Protein AF-A0A1A9VLK6-F1 (afdb_monomer)

Mean predicted aligned error: 10.89 Å

Foldseek 3Di:
DAKFKFKQAEQAKMKIWIADQQQDTLDIFIWGHQACLPPHLVVNLVRVQVRLQVRCVSSVHDSQAAHAFYFYAHAPQADWDPPDPPPDDDDDDPDPVVVVCCPSVVSVCVNVVCNCVVPVRHHPYYHYHHNQQLLQLLQDPQWAKEWEAALFIWIKGQHPNGIDIAFPQDQLQGRQLHLLNLLLLLLLLVQCVVLQQPPSRPDDNPPVVVLVCVLVVHDDLVVVLCVCPVDNDSVSRSCVLVVLLVVVVVPDVSSLVSLLRSLLLSLLRVQLCVVVYDVVCCPVLEGEYEYHYDSCVSCVSNVNSSVNNVVSHDRQGKYFYKYFPDRSSSSSSVVRCVVVPRPHDDDNPRGIDRPDMDDDDDDDDDDDDDDDDDDDDDDDDDDDDDDDDDDDDDDDDDDDDDDDDPKAKFKFKAFEQAKIKIWIAIQQLDTQFIDIFGGQQCVVVNLVVSLVRVLVRLQVRCVSNVHDLQAAHAEYFYAHAPPQDPVSQVVNVVCNCVVPVRHHPYYDHHHNQQLLQLLQDVAWFKEWEAALFTWIKTAGNVRDIRIRDPSDSSNGRQLHLLNLLSVLLNQLSCCVSSSDNRPADNVVSVVLVCVLLVHDDSSSCSCCNRVVPDSVSSSVSLVVLLVVVVVPGPSSLVSLLRSLLVSLLSVQSCQVVYDCPPVDVPAGEYEYHYDSCVSVVSNVNSSLNNVVNHLDDTKYFYKYFPDDSSSSSRSVRCVVVPHDHDDDSVVGIDGQWIQDNVVRDIDGD

Secondary structure (DSSP, 8-state):
--EEEEEEE-SSEEEEEEEETTS-EEEEEEEE---HHHH-HHHHHHHHHHHHHHHHHHTT--TTPPBSEEEEEETT-------S--SS------SSSHHHHTTHHHHHHHHHHHHHHH-TTSBS-EEEE-HHHHHHHHH-SS-EEEEEESSSEEEEEEETTEEEEEE-S-TTT--TTSHHHHHHHHHHHHHHHHHT-TT--SS--TTHHHHHHHHHT-SSHHHHHHHHHHS--HHHHTTHHHHHHHHHHTT-HHHHHHHHHHHHHHHHHHHHHGGG--GGGGTTSEEEEEEESGGGGGHHHHHHHHHHHHTTS---SEEEEEEESS-THHHHHHHHHHHTT-------TTSEEEEEEE------------------------------------------PPP-PPPP-EEEEEE-SSEEEEEEE-TTS-EEEEEEEE---HHHH-HHHHHHHHHHHHHHHHHHTT--TTS-EEEEEEEETT--SHHHHHHHHHHHHHH-TTSEEEEEEE-HHHHHHHHH-SS-EEEEEESSSEEEEEE-TTS-EEEEE--HHHH--TTSHHHHHHHHHHHHHHHHHTSS--SS--HHHHHHHHHHHT-SSGGGGHHHHHTS--HHHHHTHHHHHHHHHHTT-HHHHHHHHHHHHHHHHHHHHHGGG---TT--SSPEEEEEESGGGGGHHHHHHHHHHHHTTS---S-EEEEEESS-THHHHHHHHHHHTT------GGGGEEEEEEEETTTTEEE--

Sequence (749 aa):
MKYFGGIEGGETNSTCIICNEIGECLVTTEGLGTNQWLIGMTVVVTRIAELVQQSKESANIPEDEILEALGLSLSGFRQVMLIGIMENIKIDMYMCVLHIFAFKKYKREELEDHLRSSHPNLSKNYVITEDTAGSVCTASQNGGMVLTSDINSNARLINPDGSTQTCGWGIFIGDEGSAVHIARRAIKIIFDEMDGFRGTCPDSIEGIWDLIKEYFKIKTREELMVRFYQNFDKSVIAPLCTKLAEAAAKGNRLAQYLFREAGENLGTMAAALVPKIQPDMLKSNTLNIVCVGSVWSNLPLLKEGFRQGLQKATISFAINFLRLSKSSAFGACYLAADAIKFDLPRNYSDNYDIWYQYQSKCACNVYTKQQQEQQQNHKRNLKYNHCFVLARCSTDTETKVSLKRKMPFFAGIEGGASHSTCIICDETGDCISILEGLGTNHWQIGMDLTVARLAEMVERAKELADISEDTPLDVLGLSLSGLGQKDKQQELENLLRSSFPTLAKSYVCSEDTIGSIYTASPNGGMVLISGTGSNAHLINPDGSSYNCGGWGHFIGDEGSAFHIAVRAIKIVFDDMDGLRKAPYPIDDVWNLIKAYFKIKNRGDMLPHLYKKFDKPFFARLCVKLAHVADEGDCLAKYLFDEAGENLGRMAAALIPKVQTDELKSDPFKIVCVGSVWLSMTLLVAGFLKGLQRANITFDINLVQLKKSSAFGACYHAVDAVGLHLPRNYPDNFDVLVQYSYKSKCLCNQ

Structure (mmCIF, N/CA/C/O backbone):
data_AF-A0A1A9VLK6-F1
#
_entry.id   AF-A0A1A9VLK6-F1
#
loop_
_atom_site.group_PDB
_atom_site.id
_atom_site.type_symbol
_atom_site.label_atom_id
_atom_site.label_alt_id
_atom_site.label_comp_id
_atom_site.label_asym_id
_atom_site.label_entity_id
_atom_site.label_seq_id
_atom_site.pdbx_PDB_ins_code
_atom_site.Cartn_x
_atom_site.Cartn_y
_atom_site.Cartn_z
_atom_site.occupancy
_atom_site.B_iso_or_equiv
_atom_site.auth_seq_id
_atom_site.auth_comp_id
_atom_site.auth_asym_id
_atom_site.auth_atom_id
_atom_site.pdbx_PDB_model_num
ATOM 1 N N . MET A 1 1 ? 28.192 19.420 -42.142 1.00 83.06 1 MET A N 1
ATOM 2 C CA . MET A 1 1 ? 28.135 18.270 -41.221 1.00 83.06 1 MET A CA 1
ATOM 3 C C . MET A 1 1 ? 26.707 18.139 -40.755 1.00 83.06 1 MET A C 1
ATOM 5 O O . MET A 1 1 ? 26.116 19.162 -40.438 1.00 83.06 1 MET A O 1
ATOM 9 N N . LYS A 1 2 ? 26.142 16.932 -40.735 1.00 94.81 2 LYS A N 1
ATOM 10 C CA . LYS A 1 2 ? 24.868 16.698 -40.043 1.00 94.81 2 LYS A CA 1
ATOM 11 C C . LYS A 1 2 ? 25.111 16.451 -38.556 1.00 94.81 2 LYS A C 1
ATOM 13 O O . LYS A 1 2 ? 26.114 15.833 -38.195 1.00 94.81 2 LYS A O 1
ATOM 18 N N . TYR A 1 3 ? 24.174 16.899 -37.725 1.00 97.25 3 TYR A N 1
ATOM 19 C CA . TYR A 1 3 ? 24.213 16.731 -36.274 1.00 97.25 3 TYR A CA 1
ATOM 20 C C . TYR A 1 3 ? 22.982 15.973 -35.784 1.00 97.25 3 TYR A C 1
ATOM 22 O O . TYR A 1 3 ? 21.864 16.238 -36.227 1.00 97.25 3 TYR A O 1
ATOM 30 N N . PHE A 1 4 ? 23.192 15.050 -34.854 1.00 97.62 4 PHE A N 1
ATOM 31 C CA . PHE A 1 4 ? 22.162 14.202 -34.265 1.00 97.62 4 PHE A CA 1
ATOM 32 C C . PHE A 1 4 ? 22.178 14.381 -32.755 1.00 97.62 4 PHE A C 1
ATOM 34 O O . PHE A 1 4 ? 23.239 14.304 -32.139 1.00 97.62 4 PHE A O 1
ATOM 41 N N . GLY A 1 5 ? 21.017 14.636 -32.163 1.00 96.88 5 GLY A N 1
ATOM 42 C CA . GLY A 1 5 ? 20.883 14.814 -30.723 1.00 96.88 5 GLY A CA 1
ATOM 43 C C . GLY A 1 5 ? 20.247 13.605 -30.053 1.00 96.88 5 GLY A C 1
ATOM 44 O O . GLY A 1 5 ? 19.380 12.941 -30.624 1.00 96.88 5 GLY A O 1
ATOM 45 N N . GLY A 1 6 ? 20.617 13.369 -28.801 1.00 96.56 6 GLY A N 1
ATOM 46 C CA . GLY A 1 6 ? 19.931 12.428 -27.927 1.00 96.56 6 GLY A CA 1
ATOM 47 C C . GLY A 1 6 ? 19.774 13.006 -26.531 1.00 96.56 6 GLY A C 1
ATOM 48 O O . GLY A 1 6 ? 20.707 13.616 -26.023 1.00 96.56 6 GLY A O 1
ATOM 49 N N . ILE A 1 7 ? 18.615 12.803 -25.910 1.00 96.00 7 ILE A N 1
ATOM 50 C CA . ILE A 1 7 ? 18.343 13.193 -24.526 1.00 96.00 7 ILE A CA 1
ATOM 51 C C . ILE A 1 7 ? 17.901 11.973 -23.732 1.00 96.00 7 ILE A C 1
ATOM 53 O O . ILE A 1 7 ? 17.015 11.236 -24.154 1.00 96.00 7 ILE A O 1
ATOM 57 N N . GLU A 1 8 ? 18.495 11.797 -22.563 1.00 91.81 8 GLU A N 1
ATOM 58 C CA . GLU A 1 8 ? 18.007 10.969 -21.466 1.00 91.81 8 GLU A CA 1
ATOM 59 C C . GLU A 1 8 ? 17.349 11.885 -20.435 1.00 91.81 8 GLU A C 1
ATOM 61 O O . GLU A 1 8 ? 17.942 12.889 -20.053 1.00 91.81 8 GLU A O 1
ATOM 66 N N . GLY A 1 9 ? 16.139 11.573 -19.972 1.00 85.62 9 GLY A N 1
ATOM 67 C CA . GLY A 1 9 ? 15.436 12.455 -19.040 1.00 85.62 9 GLY A CA 1
ATOM 68 C C . GLY A 1 9 ? 14.546 11.730 -18.039 1.00 85.62 9 GLY A C 1
ATOM 69 O O . GLY A 1 9 ? 13.668 10.959 -18.426 1.00 85.62 9 GLY A O 1
ATOM 70 N N . GLY A 1 10 ? 14.753 12.008 -16.748 1.00 76.31 10 GLY A N 1
ATOM 71 C CA . GLY A 1 10 ? 14.057 11.355 -15.636 1.00 76.31 10 GLY A CA 1
ATOM 72 C C . GLY A 1 10 ? 13.411 12.327 -14.646 1.00 76.31 10 GLY A C 1
ATOM 73 O O . GLY A 1 10 ? 13.050 13.454 -14.987 1.00 76.31 10 GLY A O 1
ATOM 74 N N . GLU A 1 11 ? 13.226 11.877 -13.402 1.00 73.75 11 GLU A N 1
ATOM 75 C CA . GLU A 1 11 ? 12.622 12.687 -12.329 1.00 73.75 11 GLU A CA 1
ATOM 76 C C . GLU A 1 11 ? 13.511 13.854 -11.893 1.00 73.75 11 GLU A C 1
ATOM 78 O O . GLU A 1 11 ? 13.018 14.970 -11.745 1.00 73.75 11 GLU A O 1
ATOM 83 N N . THR A 1 12 ? 14.809 13.606 -11.724 1.00 70.31 12 THR A N 1
ATOM 84 C CA . THR A 1 12 ? 15.742 14.553 -11.098 1.00 70.31 12 THR A CA 1
ATOM 85 C C . THR A 1 12 ? 16.608 15.292 -12.112 1.00 70.31 12 THR A C 1
ATOM 87 O O . THR A 1 12 ? 16.644 16.521 -12.088 1.00 70.31 12 THR A O 1
ATOM 90 N N . ASN A 1 13 ? 17.244 14.559 -13.030 1.00 84.06 13 ASN A N 1
ATOM 91 C CA . ASN A 1 13 ? 18.216 15.088 -13.992 1.00 84.06 13 ASN A CA 1
ATOM 92 C C . ASN A 1 13 ? 17.890 14.632 -15.422 1.00 84.06 13 ASN A C 1
ATOM 94 O O . ASN A 1 13 ? 17.087 13.713 -15.636 1.00 84.06 13 ASN A O 1
ATOM 98 N N . SER A 1 14 ? 18.539 15.272 -16.387 1.00 91.75 14 SER A N 1
ATOM 99 C CA . SER A 1 14 ? 18.541 14.886 -17.796 1.00 91.75 14 SER A CA 1
ATOM 100 C C . SER A 1 14 ? 19.928 15.075 -18.402 1.00 91.75 14 SER A C 1
ATOM 102 O O . SER A 1 14 ? 20.606 16.035 -18.055 1.00 91.75 14 SER A O 1
ATOM 104 N N . THR A 1 15 ? 20.300 14.248 -19.368 1.00 95.12 15 THR A N 1
ATOM 105 C CA . THR A 1 15 ? 21.567 14.350 -20.100 1.00 95.12 15 THR A CA 1
ATOM 106 C C . THR A 1 15 ? 21.273 14.528 -21.582 1.00 95.12 15 THR A C 1
ATOM 108 O O . THR A 1 15 ? 20.445 13.805 -22.131 1.00 95.12 15 THR A O 1
ATOM 111 N N . CYS A 1 16 ? 21.954 15.456 -22.246 1.00 97.12 16 CYS A N 1
ATOM 112 C CA . CYS A 1 16 ? 21.905 15.644 -23.693 1.00 97.12 16 CYS A CA 1
ATOM 113 C C . CYS A 1 16 ? 23.270 15.353 -24.309 1.00 97.12 16 CYS A C 1
ATOM 115 O O . CYS A 1 16 ? 24.304 15.742 -23.766 1.00 97.12 16 CYS A O 1
ATOM 117 N N . ILE A 1 17 ? 23.269 14.685 -25.458 1.00 97.00 17 ILE A N 1
ATOM 118 C CA . ILE A 1 17 ? 24.450 14.497 -26.294 1.00 97.00 17 ILE A CA 1
ATOM 119 C C . ILE A 1 17 ? 24.188 15.027 -27.698 1.00 97.00 17 ILE A C 1
ATOM 121 O O . ILE A 1 17 ? 23.053 14.985 -28.182 1.00 97.00 17 ILE A O 1
ATOM 125 N N . ILE A 1 18 ? 25.253 15.450 -28.380 1.00 97.56 18 ILE A N 1
ATOM 126 C CA . ILE A 1 18 ? 25.216 15.736 -29.818 1.00 97.56 18 ILE A CA 1
ATOM 127 C C . ILE A 1 18 ? 26.340 14.970 -30.510 1.00 97.56 18 ILE A C 1
ATOM 129 O O . ILE A 1 18 ? 27.505 15.069 -30.122 1.00 97.56 18 ILE A O 1
ATOM 133 N N . CYS A 1 19 ? 25.982 14.221 -31.550 1.00 96.00 19 CYS A N 1
ATOM 134 C CA . CYS A 1 19 ? 26.898 13.485 -32.411 1.00 96.00 19 CYS A CA 1
ATOM 135 C C . CYS A 1 19 ? 26.954 14.101 -33.813 1.00 96.00 19 CYS A C 1
ATOM 137 O O . CYS A 1 19 ? 25.961 14.648 -34.295 1.00 96.00 19 CYS A O 1
ATOM 139 N N . ASN A 1 20 ? 28.095 13.979 -34.492 1.00 95.56 20 ASN A N 1
ATOM 140 C CA . ASN A 1 20 ? 28.207 14.295 -35.919 1.00 95.56 20 ASN A CA 1
ATOM 141 C C . ASN A 1 20 ? 27.837 13.084 -36.803 1.00 95.56 20 ASN A C 1
ATOM 143 O O . ASN A 1 20 ? 27.578 11.985 -36.319 1.00 95.56 20 ASN A O 1
ATOM 147 N N . GLU A 1 21 ? 27.836 13.278 -38.121 1.00 94.12 21 GLU A N 1
ATOM 148 C CA . GLU A 1 21 ? 27.453 12.266 -39.117 1.00 94.12 21 GLU A CA 1
ATOM 149 C C . GLU A 1 21 ? 28.353 11.020 -39.191 1.00 94.12 21 GLU A C 1
ATOM 151 O O . GLU A 1 21 ? 27.950 10.026 -39.790 1.00 94.12 21 GLU A O 1
ATOM 156 N N . ILE A 1 22 ? 29.533 11.047 -38.559 1.00 93.50 22 ILE A N 1
ATOM 157 C CA . ILE A 1 22 ? 30.431 9.887 -38.432 1.00 93.50 22 ILE A CA 1
ATOM 158 C C . ILE A 1 22 ? 30.310 9.182 -37.070 1.00 93.50 22 ILE A C 1
ATOM 160 O O . ILE A 1 22 ? 31.065 8.253 -36.794 1.00 93.50 22 ILE A O 1
ATOM 164 N N . GLY A 1 23 ? 29.356 9.592 -36.225 1.00 88.81 23 GLY A N 1
ATOM 165 C CA . GLY A 1 23 ? 29.075 8.964 -34.929 1.00 88.81 23 GLY A CA 1
ATOM 166 C C . GLY A 1 23 ? 29.965 9.436 -33.773 1.00 88.81 23 GLY A C 1
ATOM 167 O O . GLY A 1 23 ? 29.902 8.868 -32.682 1.00 88.81 23 GLY A O 1
ATOM 168 N N . GLU A 1 24 ? 30.783 10.471 -33.972 1.00 93.06 24 GLU A N 1
ATOM 169 C CA . GLU A 1 24 ? 31.600 11.067 -32.913 1.00 93.06 24 GLU A CA 1
ATOM 170 C C . GLU A 1 24 ? 30.729 11.945 -32.006 1.00 93.06 24 GLU A C 1
ATOM 172 O O . GLU A 1 24 ? 29.992 12.810 -32.482 1.00 93.06 24 GLU A O 1
ATOM 177 N N . CYS A 1 25 ? 30.812 11.726 -30.691 1.00 94.44 25 CYS A N 1
ATOM 178 C CA . CYS A 1 25 ? 30.130 12.546 -29.694 1.00 94.44 25 CYS A CA 1
ATOM 179 C C . CYS A 1 25 ? 30.905 13.845 -29.459 1.00 94.44 25 CYS A C 1
ATOM 181 O O . CYS A 1 25 ? 32.005 13.816 -28.915 1.00 94.44 25 CYS A O 1
ATOM 183 N N . LEU A 1 26 ? 30.308 14.974 -29.829 1.00 96.38 26 LEU A N 1
ATOM 184 C CA . LEU A 1 26 ? 30.917 16.300 -29.717 1.00 96.38 26 LEU A CA 1
ATOM 185 C C . LEU A 1 26 ? 30.772 16.890 -28.313 1.00 96.38 26 LEU A C 1
ATOM 187 O O . LEU A 1 26 ? 31.620 17.658 -27.871 1.00 96.38 26 LEU A O 1
ATOM 191 N N . VAL A 1 27 ? 29.686 16.548 -27.612 1.00 96.94 27 VAL A N 1
ATOM 192 C CA . VAL A 1 27 ? 29.374 17.091 -26.286 1.00 96.94 27 VAL A CA 1
ATOM 193 C C . VAL A 1 27 ? 28.467 16.156 -25.495 1.00 96.94 27 VAL A C 1
ATOM 195 O O . VAL A 1 27 ? 27.660 15.417 -26.060 1.00 96.94 27 VAL A O 1
ATOM 198 N N . THR A 1 28 ? 28.580 16.223 -24.172 1.00 96.25 28 THR A N 1
ATOM 199 C CA . THR A 1 28 ? 27.593 15.709 -23.220 1.00 96.25 28 THR A CA 1
ATOM 200 C C . THR A 1 28 ? 27.299 16.811 -22.206 1.00 96.25 28 THR A C 1
ATOM 202 O O . THR A 1 28 ? 28.226 17.357 -21.610 1.00 96.25 28 THR A O 1
ATOM 205 N N . THR A 1 29 ? 26.028 17.162 -22.032 1.00 96.56 29 THR A N 1
ATOM 206 C CA . THR A 1 29 ? 25.577 18.256 -21.160 1.00 96.56 29 THR A CA 1
ATOM 207 C C . THR A 1 29 ? 24.517 17.742 -20.198 1.00 96.56 29 THR A C 1
ATOM 209 O O . THR A 1 29 ? 23.606 17.025 -20.603 1.00 96.56 29 THR A O 1
ATOM 212 N N . GLU A 1 30 ? 24.618 18.129 -18.931 1.00 95.69 30 GLU A N 1
ATOM 213 C CA . GLU A 1 30 ? 23.634 17.803 -17.896 1.00 95.69 30 GLU A CA 1
ATOM 214 C C . GLU A 1 30 ? 22.601 18.924 -17.746 1.00 95.69 30 GLU A C 1
ATOM 216 O O . GLU A 1 30 ? 22.907 20.102 -17.923 1.00 95.69 30 GLU A O 1
ATOM 221 N N . GLY A 1 31 ? 21.380 18.554 -17.374 1.00 92.62 31 GLY A N 1
ATOM 222 C CA . GLY A 1 31 ? 20.240 19.447 -17.219 1.00 92.62 31 GLY A CA 1
ATOM 223 C C . GLY A 1 31 ? 19.251 18.971 -16.156 1.00 92.62 31 GLY A C 1
ATOM 224 O O . GLY A 1 31 ? 19.433 17.945 -15.495 1.00 92.62 31 GLY A O 1
ATOM 225 N N . LEU A 1 32 ? 18.183 19.749 -15.981 1.00 89.88 32 LEU A N 1
ATOM 226 C CA . LEU A 1 32 ? 17.135 19.483 -14.996 1.00 89.88 32 LEU A CA 1
ATOM 227 C C . LEU A 1 32 ? 16.157 18.404 -15.479 1.00 89.88 32 LEU A C 1
ATOM 229 O O . LEU A 1 32 ? 15.792 18.372 -16.649 1.00 89.88 32 LEU A O 1
ATOM 233 N N . GLY A 1 33 ? 15.635 17.595 -14.553 1.00 84.94 33 GLY A N 1
ATOM 234 C CA . GLY A 1 33 ? 14.715 16.494 -14.853 1.00 84.94 33 GLY A CA 1
ATOM 235 C C . GLY A 1 33 ? 13.499 16.877 -15.705 1.00 84.94 33 GLY A C 1
ATOM 236 O O . GLY A 1 33 ? 12.951 17.975 -15.613 1.00 84.94 33 GLY A O 1
ATOM 237 N N . THR A 1 34 ? 13.036 15.944 -16.527 1.00 86.06 34 THR A N 1
ATOM 238 C CA . THR A 1 34 ? 12.007 16.166 -17.556 1.00 86.06 34 THR A CA 1
ATOM 239 C C . THR A 1 34 ? 10.790 15.253 -17.373 1.00 86.06 34 THR A C 1
ATOM 241 O O . THR A 1 34 ? 10.062 14.963 -18.326 1.00 86.06 34 THR A O 1
ATOM 244 N N . ASN A 1 35 ? 10.532 14.776 -16.150 1.00 78.31 35 ASN A N 1
ATOM 245 C CA . ASN A 1 35 ? 9.364 13.941 -15.878 1.00 78.31 35 ASN A CA 1
ATOM 246 C C . ASN A 1 35 ? 8.059 14.762 -15.924 1.00 78.31 35 ASN A C 1
ATOM 248 O O . ASN A 1 35 ? 7.676 15.452 -14.976 1.00 78.31 35 ASN A O 1
ATOM 252 N N . GLN A 1 36 ? 7.327 14.608 -17.027 1.00 78.69 36 GLN A N 1
ATOM 253 C CA . GLN A 1 36 ? 6.052 15.281 -17.297 1.00 78.69 36 GLN A CA 1
ATOM 254 C C . GLN A 1 36 ? 4.968 15.088 -16.223 1.00 78.69 36 GLN A C 1
ATOM 256 O O . GLN A 1 36 ? 4.035 15.890 -16.149 1.00 78.69 36 GLN A O 1
ATOM 261 N N . TRP A 1 37 ? 5.041 14.028 -15.412 1.00 72.00 37 TRP A N 1
ATOM 262 C CA . TRP A 1 37 ? 4.063 13.770 -14.355 1.00 72.00 37 TRP A CA 1
ATOM 263 C C . TRP A 1 37 ? 4.261 14.688 -13.146 1.00 72.00 37 TRP A C 1
ATOM 265 O O . TRP A 1 37 ? 3.292 14.927 -12.429 1.00 72.00 37 TRP A O 1
ATOM 275 N N . LEU A 1 38 ? 5.473 15.222 -12.958 1.00 71.69 38 LEU A N 1
ATOM 276 C CA . LEU A 1 38 ? 5.835 16.089 -11.833 1.00 71.69 38 LEU A CA 1
ATOM 277 C C . LEU A 1 38 ? 5.749 17.575 -12.196 1.00 71.69 38 LEU A C 1
ATOM 279 O O . LEU A 1 38 ? 5.213 18.364 -11.427 1.00 71.69 38 LEU A O 1
ATOM 283 N N . ILE A 1 39 ? 6.256 17.953 -13.373 1.00 79.88 39 ILE A N 1
ATOM 284 C CA . ILE A 1 39 ? 6.449 19.369 -13.746 1.00 79.88 39 ILE A CA 1
ATOM 285 C C . ILE A 1 39 ? 5.516 19.865 -14.861 1.00 79.88 39 ILE A C 1
ATOM 287 O O . ILE A 1 39 ? 5.467 21.060 -15.136 1.00 79.88 39 ILE A O 1
ATOM 291 N N . GLY A 1 40 ? 4.746 18.970 -15.490 1.00 80.44 40 GLY A N 1
ATOM 292 C CA . GLY A 1 40 ? 3.856 19.310 -16.605 1.00 80.44 40 GLY A CA 1
ATOM 293 C C . GLY A 1 40 ? 4.574 19.485 -17.950 1.00 80.44 40 GLY A C 1
ATOM 294 O O . GLY A 1 40 ? 5.788 19.655 -18.018 1.00 80.44 40 GLY A O 1
ATOM 295 N N . MET A 1 41 ? 3.809 19.420 -19.046 1.00 85.69 41 MET A N 1
ATOM 296 C CA . MET A 1 41 ? 4.360 19.339 -20.408 1.00 85.69 41 MET A CA 1
ATOM 297 C C . MET A 1 41 ? 5.105 20.609 -20.839 1.00 85.69 41 MET A C 1
ATOM 299 O O . MET A 1 41 ? 6.188 20.520 -21.404 1.00 85.69 41 MET A O 1
ATOM 303 N N . THR A 1 42 ? 4.570 21.792 -20.530 1.00 87.88 42 THR A N 1
ATOM 304 C CA . THR A 1 42 ? 5.188 23.073 -20.910 1.00 87.88 42 THR A CA 1
ATOM 305 C C . THR A 1 42 ? 6.595 23.222 -20.333 1.00 87.88 42 THR A C 1
ATOM 307 O O . THR A 1 42 ? 7.517 23.581 -21.055 1.00 87.88 42 THR A O 1
ATOM 310 N N . VAL A 1 43 ? 6.785 22.872 -19.056 1.00 90.06 43 VAL A N 1
ATOM 311 C CA . VAL A 1 43 ? 8.100 22.950 -18.401 1.00 90.06 43 VAL A CA 1
ATOM 312 C C . VAL A 1 43 ? 9.070 21.926 -18.997 1.00 90.06 43 VAL A C 1
ATOM 314 O O . VAL A 1 43 ? 10.249 22.229 -19.157 1.00 90.06 43 VAL A O 1
ATOM 317 N N . VAL A 1 44 ? 8.586 20.734 -19.369 1.00 90.50 44 VAL A N 1
ATOM 318 C CA . VAL A 1 44 ? 9.399 19.720 -20.066 1.00 90.50 44 VAL A CA 1
ATOM 319 C C . VAL A 1 44 ? 9.916 20.245 -21.405 1.00 90.50 44 VAL A C 1
ATOM 321 O O . VAL A 1 44 ? 11.103 20.103 -21.683 1.00 90.50 44 VAL A O 1
ATOM 324 N N . VAL A 1 45 ? 9.056 20.878 -22.209 1.00 93.25 45 VAL A N 1
ATOM 325 C CA . VAL A 1 45 ? 9.424 21.457 -23.515 1.00 93.25 45 VAL A CA 1
ATOM 326 C C . VAL A 1 45 ? 10.519 22.510 -23.354 1.00 93.25 45 VAL A C 1
ATOM 328 O O . VAL A 1 45 ? 11.533 22.436 -24.044 1.00 93.25 45 VAL A O 1
ATOM 331 N N . THR A 1 46 ? 10.348 23.442 -22.411 1.00 93.94 46 THR A N 1
ATOM 332 C CA . THR A 1 46 ? 11.344 24.482 -22.122 1.00 93.94 46 THR A CA 1
ATOM 333 C C . THR A 1 46 ? 12.682 23.877 -21.702 1.00 93.94 46 THR A C 1
ATOM 335 O O . THR A 1 46 ? 13.703 24.207 -22.295 1.00 93.94 46 THR A O 1
ATOM 338 N N . ARG A 1 47 ? 12.683 22.926 -20.755 1.00 95.50 47 ARG A N 1
ATOM 339 C CA . ARG A 1 47 ? 13.917 22.271 -20.283 1.00 95.50 47 ARG A CA 1
ATOM 340 C C . ARG A 1 47 ? 14.654 21.530 -21.397 1.00 95.50 47 ARG A C 1
ATOM 342 O O . ARG A 1 47 ? 15.876 21.592 -21.460 1.00 95.50 47 ARG A O 1
ATOM 349 N N . ILE A 1 48 ? 13.925 20.844 -22.280 1.00 95.88 48 ILE A N 1
ATOM 350 C CA . ILE A 1 48 ? 14.513 20.152 -23.437 1.00 95.88 48 ILE A CA 1
ATOM 351 C C . ILE A 1 48 ? 15.172 21.154 -24.387 1.00 95.88 48 ILE A C 1
ATOM 353 O O . ILE A 1 48 ? 16.306 20.936 -24.806 1.00 95.88 48 ILE A O 1
ATOM 357 N N . ALA A 1 49 ? 14.477 22.241 -24.725 1.00 95.56 49 ALA A N 1
ATOM 358 C CA . ALA A 1 49 ? 14.999 23.241 -25.647 1.00 95.56 49 ALA A CA 1
ATOM 359 C C . ALA A 1 49 ? 16.241 23.952 -25.090 1.00 95.56 49 ALA A C 1
ATOM 361 O O . ALA A 1 49 ? 17.251 24.041 -25.787 1.00 95.56 49 ALA A O 1
ATOM 362 N N . GLU A 1 50 ? 16.193 24.383 -23.826 1.00 95.62 50 GLU A N 1
ATOM 363 C CA . GLU A 1 50 ? 17.327 25.003 -23.130 1.00 95.62 50 GLU A CA 1
ATOM 364 C C . GLU A 1 50 ? 18.541 24.071 -23.095 1.00 95.62 50 GLU A C 1
ATOM 366 O O . GLU A 1 50 ? 19.652 24.495 -23.404 1.00 95.62 50 GLU A O 1
ATOM 371 N N . LEU A 1 51 ? 18.331 22.792 -22.774 1.00 97.00 51 LEU A N 1
ATOM 372 C CA . LEU A 1 51 ? 19.414 21.819 -22.689 1.00 97.00 51 LEU A CA 1
ATOM 373 C C . LEU A 1 51 ? 20.076 21.569 -24.051 1.00 97.00 51 LEU A C 1
ATOM 375 O O . LEU A 1 51 ? 21.300 21.542 -24.143 1.00 97.00 51 LEU A O 1
ATOM 379 N N . VAL A 1 52 ? 19.288 21.424 -25.120 1.00 97.12 52 VAL A N 1
ATOM 380 C CA . VAL A 1 52 ? 19.833 21.254 -26.479 1.00 97.12 52 VAL A CA 1
ATOM 381 C C . VAL A 1 52 ? 20.608 22.494 -26.913 1.00 97.12 52 VAL A C 1
ATOM 383 O O . VAL A 1 52 ? 21.683 22.363 -27.497 1.00 97.12 52 VAL A O 1
ATOM 386 N N . GLN A 1 53 ? 20.098 23.689 -26.610 1.00 95.94 53 GLN A N 1
ATOM 387 C CA . GLN A 1 53 ? 20.769 24.938 -26.954 1.00 95.94 53 GLN A CA 1
ATOM 388 C C . GLN A 1 53 ? 22.111 25.078 -26.215 1.00 95.94 53 GLN A C 1
ATOM 390 O O . GLN A 1 53 ? 23.139 25.320 -26.847 1.00 95.94 53 GLN A O 1
ATOM 395 N N . GLN A 1 54 ? 22.136 24.791 -24.911 1.00 96.69 54 GLN A N 1
ATOM 396 C CA . GLN A 1 54 ? 23.368 24.745 -24.115 1.00 96.69 54 GLN A CA 1
ATOM 397 C C . GLN A 1 54 ? 24.371 23.710 -24.650 1.00 96.69 54 GLN A C 1
ATOM 399 O O . GLN A 1 54 ? 25.581 23.961 -24.675 1.00 96.69 54 GLN A O 1
ATOM 404 N N . SER A 1 55 ? 23.891 22.548 -25.109 1.00 97.31 55 SER A N 1
ATOM 405 C CA . SER A 1 55 ? 24.739 21.541 -25.754 1.00 97.31 55 SER A CA 1
ATOM 406 C C . SER A 1 55 ? 25.330 22.038 -27.071 1.00 97.31 55 SER A C 1
ATOM 408 O O . SER A 1 55 ? 26.520 21.834 -27.307 1.00 97.31 55 SER A O 1
ATOM 410 N N . LYS A 1 56 ? 24.543 22.713 -27.919 1.00 96.56 56 LYS A N 1
ATOM 411 C CA . LYS A 1 56 ? 25.039 23.288 -29.179 1.00 96.56 56 LYS A CA 1
ATOM 412 C C . LYS A 1 56 ? 26.137 24.316 -28.929 1.00 96.56 56 LYS A C 1
ATOM 414 O O . LYS A 1 56 ? 27.202 24.212 -29.532 1.00 96.56 56 LYS A O 1
ATOM 419 N N . GLU A 1 57 ? 25.914 25.234 -27.991 1.00 96.00 57 GLU A N 1
ATOM 420 C CA . GLU A 1 57 ? 26.906 26.237 -27.583 1.00 96.00 57 GLU A CA 1
ATOM 421 C C . GLU A 1 57 ? 28.204 25.580 -27.101 1.00 96.00 57 GLU A C 1
ATOM 423 O O . GLU A 1 57 ? 29.289 25.909 -27.577 1.00 96.00 57 GLU A O 1
ATOM 428 N N . SER A 1 58 ? 28.090 24.578 -26.226 1.00 96.25 58 SER A N 1
ATOM 429 C CA . SER A 1 58 ? 29.237 23.832 -25.690 1.00 96.25 58 SER A CA 1
ATOM 430 C C . SER A 1 58 ? 30.010 23.052 -26.765 1.00 96.25 58 SER A C 1
ATOM 432 O O . SER A 1 58 ? 31.215 22.846 -26.634 1.00 96.25 58 SER A O 1
ATOM 434 N N . ALA A 1 59 ? 29.334 22.633 -27.839 1.00 95.56 59 ALA A N 1
ATOM 435 C CA . ALA A 1 59 ? 29.928 21.953 -28.990 1.00 95.56 59 ALA A CA 1
ATOM 436 C C . ALA A 1 59 ? 30.445 22.912 -30.084 1.00 95.56 59 ALA A C 1
ATOM 438 O O . ALA A 1 59 ? 30.928 22.442 -31.114 1.00 95.56 59 ALA A O 1
ATOM 439 N N . ASN A 1 60 ? 30.345 24.235 -29.893 1.00 95.56 60 ASN A N 1
ATOM 440 C CA . ASN A 1 60 ? 30.602 25.257 -30.920 1.00 95.56 60 ASN A CA 1
ATOM 441 C C . ASN A 1 60 ? 29.761 25.068 -32.200 1.00 95.56 60 ASN A C 1
ATOM 443 O O . ASN A 1 60 ? 30.219 25.349 -33.309 1.00 95.56 60 ASN A O 1
ATOM 447 N N . ILE A 1 61 ? 28.531 24.574 -32.052 1.00 95.44 61 ILE A N 1
ATOM 448 C CA . ILE A 1 61 ? 27.558 24.457 -33.139 1.00 95.44 61 ILE A CA 1
ATOM 449 C C . ILE A 1 61 ? 26.754 25.766 -33.197 1.00 95.44 61 ILE A C 1
ATOM 451 O O . ILE A 1 61 ? 26.230 26.181 -32.160 1.00 95.44 61 ILE A O 1
ATOM 455 N N . PRO A 1 62 ? 26.622 26.415 -34.371 1.00 92.81 62 PRO A N 1
ATOM 456 C CA . PRO A 1 62 ? 25.845 27.645 -34.508 1.00 92.81 62 PRO A CA 1
ATOM 457 C C . PRO A 1 62 ? 24.409 27.508 -33.983 1.00 92.81 62 PRO A C 1
ATOM 459 O O . PRO A 1 62 ? 23.754 26.477 -34.155 1.00 92.81 62 PRO A O 1
ATOM 462 N N . GLU A 1 63 ? 23.895 28.560 -33.346 1.00 88.44 63 GLU A N 1
ATOM 463 C CA . GLU A 1 63 ? 22.539 28.583 -32.780 1.00 88.44 63 GLU A CA 1
ATOM 464 C C . GLU A 1 63 ? 21.450 28.345 -33.841 1.00 88.44 63 GLU A C 1
ATOM 466 O O . GLU A 1 63 ? 20.439 27.707 -33.555 1.00 88.44 63 GLU A O 1
ATOM 471 N N . ASP A 1 64 ? 21.680 28.742 -35.089 1.00 90.62 64 ASP A N 1
ATOM 472 C CA . ASP A 1 64 ? 20.779 28.539 -36.224 1.00 90.62 64 ASP A CA 1
ATOM 473 C C . ASP A 1 64 ? 20.894 27.152 -36.887 1.00 90.62 64 ASP A C 1
ATOM 475 O O . ASP A 1 64 ? 20.022 26.773 -37.670 1.00 90.62 64 ASP A O 1
ATOM 479 N N . GLU A 1 65 ? 21.912 26.354 -36.544 1.00 95.00 65 GLU A N 1
ATOM 480 C CA . GLU A 1 65 ? 22.095 25.009 -37.100 1.00 95.00 65 GLU A CA 1
ATOM 481 C C . GLU A 1 65 ? 21.050 24.028 -36.536 1.00 95.00 65 GLU A C 1
ATOM 483 O O . GLU A 1 65 ? 21.002 23.746 -35.336 1.00 95.00 65 GLU A O 1
ATOM 488 N N . ILE A 1 66 ? 20.201 23.472 -37.398 1.00 96.06 66 ILE A N 1
ATOM 489 C CA . ILE A 1 66 ? 19.098 22.593 -36.984 1.00 96.06 66 ILE A CA 1
ATOM 490 C C . ILE A 1 66 ? 19.581 21.140 -36.930 1.00 96.06 66 ILE A C 1
ATOM 492 O O . ILE A 1 66 ? 20.049 20.606 -37.938 1.00 96.06 66 ILE A O 1
ATOM 496 N N . LEU A 1 67 ? 19.386 20.457 -35.795 1.00 97.25 67 LEU A N 1
ATOM 497 C CA . LEU A 1 67 ? 19.698 19.027 -35.681 1.00 97.25 67 LEU A CA 1
ATOM 498 C C . LEU A 1 67 ? 18.884 18.208 -36.695 1.00 97.25 67 LEU A C 1
ATOM 500 O O . LEU A 1 67 ? 17.667 18.378 -36.816 1.00 97.25 67 LEU A O 1
ATOM 504 N N . GLU A 1 68 ? 19.525 17.262 -37.377 1.00 97.50 68 GLU A N 1
ATOM 505 C CA . GLU A 1 68 ? 18.880 16.408 -38.380 1.00 97.50 68 GLU A CA 1
ATOM 506 C C . GLU A 1 68 ? 17.801 15.519 -37.745 1.00 97.50 68 GLU A C 1
ATOM 508 O O . GLU A 1 68 ? 16.708 15.358 -38.296 1.00 97.50 68 GLU A O 1
ATOM 513 N N . ALA A 1 69 ? 18.088 14.995 -36.552 1.00 96.00 69 ALA A N 1
ATOM 514 C CA . ALA A 1 69 ? 17.121 14.316 -35.704 1.00 96.00 69 ALA A CA 1
ATOM 515 C C . ALA A 1 69 ? 17.490 14.464 -34.219 1.00 96.00 69 ALA A C 1
ATOM 517 O O . ALA A 1 69 ? 18.673 14.513 -33.870 1.00 96.00 69 ALA A O 1
ATOM 518 N N . LEU A 1 70 ? 16.475 14.503 -33.356 1.00 96.56 70 LEU A N 1
ATOM 519 C CA . LEU A 1 70 ? 16.598 14.534 -31.902 1.00 96.56 70 LEU A CA 1
ATOM 520 C C . LEU A 1 70 ? 15.818 13.372 -31.279 1.00 96.56 70 LEU A C 1
ATOM 522 O O . LEU A 1 70 ? 14.593 13.273 -31.400 1.00 96.56 70 LEU A O 1
ATOM 526 N N . GLY A 1 71 ? 16.538 12.495 -30.588 1.00 93.94 71 GLY A N 1
ATOM 527 C CA . GLY A 1 71 ? 15.965 11.414 -29.797 1.00 93.94 71 GLY A CA 1
ATOM 528 C C . GLY A 1 71 ? 15.716 11.850 -28.362 1.00 93.94 71 GLY A C 1
ATOM 529 O O . GLY A 1 71 ? 16.577 12.461 -27.745 1.00 93.94 71 GLY A O 1
ATOM 530 N N . LEU A 1 72 ? 14.561 11.508 -27.808 1.00 92.38 72 LEU A N 1
ATOM 531 C CA . LEU A 1 72 ? 14.126 11.853 -26.461 1.00 92.38 72 LEU A CA 1
ATOM 532 C C . LEU A 1 72 ? 13.747 10.562 -25.724 1.00 92.38 72 LEU A C 1
ATOM 534 O O . LEU A 1 72 ? 12.639 10.056 -25.879 1.00 92.38 72 LEU A O 1
ATOM 538 N N . SER A 1 73 ? 14.670 10.025 -24.932 1.00 89.25 73 SER A N 1
ATOM 539 C CA . SER A 1 73 ? 14.499 8.851 -24.071 1.00 89.25 73 SER A CA 1
ATOM 540 C C . SER A 1 73 ? 14.068 9.308 -22.676 1.00 89.25 73 SER A C 1
ATOM 542 O O . SER A 1 73 ? 14.896 9.633 -21.825 1.00 89.25 73 SER A O 1
ATOM 544 N N . LEU A 1 74 ? 12.753 9.412 -22.462 1.00 84.56 74 LEU A N 1
ATOM 545 C CA . LEU A 1 74 ? 12.167 10.095 -21.307 1.00 84.56 74 LEU A CA 1
ATOM 546 C C . LEU A 1 74 ? 11.333 9.145 -20.436 1.00 84.56 74 LEU A C 1
ATOM 548 O O . LEU A 1 74 ? 10.465 8.419 -20.933 1.00 84.56 74 LEU A O 1
ATOM 552 N N . SER A 1 75 ? 11.516 9.195 -19.115 1.00 75.31 75 SER A N 1
ATOM 553 C CA . SER A 1 75 ? 10.692 8.432 -18.172 1.00 75.31 75 SER A CA 1
ATOM 554 C C . SER A 1 75 ? 9.206 8.792 -18.321 1.00 75.31 75 SER A C 1
ATOM 556 O O . SER A 1 75 ? 8.796 9.951 -18.224 1.00 75.31 75 SER A O 1
ATOM 558 N N . GLY A 1 76 ? 8.367 7.775 -18.543 1.00 64.81 76 GLY A N 1
ATOM 559 C CA . GLY A 1 76 ? 6.912 7.925 -18.634 1.00 64.81 76 GLY A CA 1
ATOM 560 C C . GLY A 1 76 ? 6.328 8.169 -20.036 1.00 64.81 76 GLY A C 1
ATOM 561 O O . GLY A 1 76 ? 5.133 8.462 -20.119 1.00 64.81 76 GLY A O 1
ATOM 562 N N . PHE A 1 77 ? 7.106 8.038 -21.121 1.00 58.50 77 PHE A N 1
ATOM 563 C CA . PHE A 1 77 ? 6.646 8.198 -22.516 1.00 58.50 77 PHE A CA 1
ATOM 564 C C . PHE A 1 77 ? 6.758 6.907 -23.358 1.00 58.50 77 PHE A C 1
ATOM 566 O O . PHE A 1 77 ? 7.841 6.574 -23.807 1.00 58.50 77 PHE A O 1
ATOM 573 N N . ARG A 1 78 ? 5.660 6.197 -23.678 1.00 53.09 78 ARG A N 1
ATOM 574 C CA . ARG A 1 78 ? 5.713 4.958 -24.504 1.00 53.09 78 ARG A CA 1
ATOM 575 C C . ARG A 1 78 ? 5.908 5.193 -26.005 1.00 53.09 78 ARG A C 1
ATOM 577 O O . ARG A 1 78 ? 5.091 5.868 -26.626 1.00 53.09 78 ARG A O 1
ATOM 584 N N . GLN A 1 79 ? 6.848 4.464 -26.613 1.00 40.97 79 GLN A N 1
ATOM 585 C CA . GLN A 1 79 ? 6.880 4.223 -28.062 1.00 40.97 79 GLN A CA 1
ATOM 586 C C . GLN A 1 79 ? 6.038 2.984 -28.429 1.00 40.97 79 GLN A C 1
ATOM 588 O O . GLN A 1 79 ? 6.115 1.949 -27.763 1.00 40.97 79 GLN A O 1
ATOM 593 N N . VAL A 1 80 ? 5.257 3.067 -29.510 1.00 37.00 80 VAL A N 1
ATOM 594 C CA . VAL A 1 80 ? 4.818 1.893 -30.283 1.00 37.00 80 VAL A CA 1
ATOM 595 C C . VAL A 1 80 ? 5.803 1.788 -31.444 1.00 37.00 80 VAL A C 1
ATOM 597 O O . VAL A 1 80 ? 5.818 2.677 -32.295 1.00 37.00 80 VAL A O 1
ATOM 600 N N . MET A 1 81 ? 6.673 0.775 -31.453 1.00 34.66 81 MET A N 1
ATOM 601 C CA . MET A 1 81 ? 7.518 0.520 -32.621 1.00 34.66 81 MET A CA 1
ATOM 602 C C . MET A 1 81 ? 6.620 0.032 -33.759 1.00 34.66 81 MET A C 1
ATOM 604 O O . MET A 1 81 ? 6.114 -1.083 -33.722 1.00 34.66 81 MET A O 1
ATOM 608 N N . LEU A 1 82 ? 6.389 0.886 -34.752 1.00 30.73 82 LEU A N 1
ATOM 609 C CA . LEU A 1 82 ? 5.919 0.481 -36.073 1.00 30.73 82 LEU A CA 1
ATOM 610 C C . LEU A 1 82 ? 7.165 0.320 -36.943 1.00 30.73 82 LEU A C 1
ATOM 612 O O . LEU A 1 82 ? 7.537 1.229 -37.678 1.00 30.73 82 LEU A O 1
ATOM 616 N N . ILE A 1 83 ? 7.842 -0.821 -36.820 1.00 31.09 83 ILE A N 1
ATOM 617 C CA . ILE A 1 83 ? 8.867 -1.216 -37.786 1.00 31.09 83 ILE A CA 1
ATOM 618 C C . ILE A 1 83 ? 8.202 -2.189 -38.766 1.00 31.09 83 ILE A C 1
ATOM 620 O O . ILE A 1 83 ? 7.921 -3.335 -38.439 1.00 31.09 83 ILE A O 1
ATOM 624 N N . GLY A 1 84 ? 7.914 -1.700 -39.975 1.00 31.23 84 GLY A N 1
ATOM 625 C CA . GLY A 1 84 ? 7.991 -2.519 -41.187 1.00 31.23 84 GLY A CA 1
ATOM 626 C C . GLY A 1 84 ? 6.910 -3.566 -41.485 1.00 31.23 84 GLY A C 1
ATOM 627 O O . GLY A 1 84 ? 7.253 -4.581 -42.077 1.00 31.23 84 GLY A O 1
ATOM 628 N N . ILE A 1 85 ? 5.622 -3.342 -41.193 1.00 28.83 85 ILE A N 1
ATOM 629 C CA . ILE A 1 85 ? 4.541 -4.094 -41.872 1.00 28.83 85 ILE A CA 1
ATOM 630 C C . ILE A 1 85 ? 3.463 -3.126 -42.363 1.00 28.83 85 ILE A C 1
ATOM 632 O O . ILE A 1 85 ? 2.424 -2.939 -41.738 1.00 28.83 85 ILE A O 1
ATOM 636 N N . MET A 1 86 ? 3.715 -2.502 -43.513 1.00 27.61 86 MET A N 1
ATOM 637 C CA . MET A 1 86 ? 2.673 -1.850 -44.316 1.00 27.61 86 MET A CA 1
ATOM 638 C C . MET A 1 86 ? 2.770 -2.211 -45.803 1.00 27.61 86 MET A C 1
ATOM 640 O O . MET A 1 86 ? 2.366 -1.421 -46.646 1.00 27.61 86 MET A O 1
ATOM 644 N N . GLU A 1 87 ? 3.242 -3.417 -46.142 1.00 29.36 87 GLU A N 1
ATOM 645 C CA . GLU A 1 87 ? 3.233 -3.847 -47.549 1.00 29.36 87 GLU A CA 1
ATOM 646 C C . GLU A 1 87 ? 2.451 -5.118 -47.888 1.00 29.36 87 GLU A C 1
ATOM 648 O O . GLU A 1 87 ? 2.288 -5.351 -49.074 1.00 29.36 87 GLU A O 1
ATOM 653 N N . ASN A 1 88 ? 1.870 -5.906 -46.964 1.00 26.97 88 ASN A N 1
ATOM 654 C CA . ASN A 1 88 ? 1.171 -7.135 -47.407 1.00 26.97 88 ASN A CA 1
ATOM 655 C C . ASN A 1 88 ? 0.044 -7.702 -46.516 1.00 26.97 88 ASN A C 1
ATOM 657 O O . ASN A 1 88 ? -0.061 -8.915 -46.363 1.00 26.97 88 ASN A O 1
ATOM 661 N N . ILE A 1 89 ? -0.860 -6.881 -45.962 1.00 27.00 89 ILE A N 1
ATOM 662 C CA . ILE A 1 89 ? -2.110 -7.416 -45.376 1.00 27.00 89 ILE A CA 1
ATOM 663 C C . ILE A 1 89 ? -3.314 -6.582 -45.832 1.00 27.00 89 ILE A C 1
ATOM 665 O O . ILE A 1 89 ? -3.589 -5.509 -45.303 1.00 27.00 89 ILE A O 1
ATOM 669 N N . LYS A 1 90 ? -4.051 -7.102 -46.823 1.00 30.80 90 LYS A N 1
ATOM 670 C CA . LYS A 1 90 ? -5.431 -6.698 -47.131 1.00 30.80 90 LYS A CA 1
ATOM 671 C C . LYS A 1 90 ? -6.373 -7.449 -46.189 1.00 30.80 90 LYS A C 1
ATOM 673 O O . LYS A 1 90 ? -6.693 -8.595 -46.487 1.00 30.80 90 LYS A O 1
ATOM 678 N N . ILE A 1 91 ? -6.821 -6.832 -45.093 1.00 28.33 91 ILE A N 1
ATOM 679 C CA . ILE A 1 91 ? -8.010 -7.288 -44.349 1.00 28.33 91 ILE A CA 1
ATOM 680 C C . ILE A 1 91 ? -8.811 -6.070 -43.864 1.00 28.33 91 ILE A C 1
ATOM 682 O O . ILE A 1 91 ? -8.288 -5.191 -43.181 1.00 28.33 91 ILE A O 1
ATOM 686 N N . ASP A 1 92 ? -10.091 -6.056 -44.239 1.00 32.47 92 ASP A N 1
ATOM 687 C CA . ASP A 1 92 ? -11.142 -5.125 -43.830 1.00 32.47 92 ASP A CA 1
ATOM 688 C C . ASP A 1 92 ? -11.420 -5.187 -42.319 1.00 32.47 92 ASP A C 1
ATOM 690 O O . ASP A 1 92 ? -11.968 -6.171 -41.828 1.00 32.47 92 ASP A O 1
ATOM 694 N N . MET A 1 93 ? -11.111 -4.113 -41.583 1.00 25.42 93 MET A N 1
ATOM 695 C CA . MET A 1 93 ? -11.834 -3.741 -40.353 1.00 25.42 93 MET A CA 1
ATOM 696 C C . MET A 1 93 ? -11.543 -2.281 -39.962 1.00 25.42 93 MET A C 1
ATOM 698 O O . MET A 1 93 ? -10.959 -1.961 -38.923 1.00 25.42 93 MET A O 1
ATOM 702 N N . TYR A 1 94 ? -11.944 -1.356 -40.833 1.00 31.56 94 TYR A N 1
ATOM 703 C CA . TYR A 1 94 ? -11.934 0.076 -40.544 1.00 31.56 94 TYR A CA 1
ATOM 704 C C . TYR A 1 94 ? -13.106 0.425 -39.611 1.00 31.56 94 TYR A C 1
ATOM 706 O O . TYR A 1 94 ? -14.257 0.234 -39.985 1.00 31.56 94 TYR A O 1
ATOM 714 N N . MET A 1 95 ? -12.790 0.904 -38.395 1.00 26.03 95 MET A N 1
ATOM 715 C CA . MET A 1 95 ? -13.487 1.953 -37.602 1.00 26.03 95 MET A CA 1
ATOM 716 C C . MET A 1 95 ? -13.388 1.780 -36.068 1.00 26.03 95 MET A C 1
ATOM 718 O O . MET A 1 95 ? -13.525 2.765 -35.346 1.00 26.03 95 MET A O 1
ATOM 722 N N . CYS A 1 96 ? -13.030 0.605 -35.530 1.00 29.95 96 CYS A N 1
ATOM 723 C CA . CYS A 1 96 ? -12.853 0.425 -34.069 1.00 29.95 96 CYS A CA 1
ATOM 724 C C . CYS A 1 96 ? -11.397 0.537 -33.566 1.00 29.95 96 CYS A C 1
ATOM 726 O O . CYS A 1 96 ? -11.172 0.731 -32.371 1.00 29.95 96 CYS A O 1
ATOM 728 N N . VAL A 1 97 ? -10.403 0.488 -34.461 1.00 32.69 97 VAL A N 1
ATOM 729 C CA . VAL A 1 97 ? -8.962 0.536 -34.125 1.00 32.69 97 VAL A CA 1
ATOM 730 C C . VAL A 1 97 ? -8.449 1.972 -33.884 1.00 32.69 97 VAL A C 1
ATOM 732 O O . VAL A 1 97 ? -7.473 2.179 -33.166 1.00 32.69 97 VAL A O 1
ATOM 735 N N . LEU A 1 98 ? -9.148 2.995 -34.389 1.00 29.38 98 LEU A N 1
ATOM 736 C CA . LEU A 1 98 ? -8.683 4.392 -34.375 1.00 29.38 98 LEU A CA 1
ATOM 737 C C . LEU A 1 98 ? -8.680 5.063 -32.985 1.00 29.38 98 LEU A C 1
ATOM 739 O O . LEU A 1 98 ? -7.877 5.960 -32.742 1.00 29.38 98 LEU A O 1
ATOM 743 N N . HIS A 1 99 ? -9.486 4.597 -32.026 1.00 31.36 99 HIS A N 1
ATOM 744 C CA . HIS A 1 99 ? -9.589 5.233 -30.701 1.00 31.36 99 HIS A CA 1
ATOM 745 C C . HIS A 1 99 ? -8.575 4.731 -29.654 1.00 31.36 99 HIS A C 1
ATOM 747 O O . HIS A 1 99 ? -8.503 5.296 -28.564 1.00 31.36 99 HIS A O 1
ATOM 753 N N . ILE A 1 100 ? -7.805 3.673 -29.943 1.00 36.38 100 ILE A N 1
ATOM 754 C CA . ILE A 1 100 ? -6.744 3.153 -29.050 1.00 36.38 100 ILE A CA 1
ATOM 755 C C . ILE A 1 100 ? -5.425 3.909 -29.266 1.00 36.38 100 ILE A C 1
ATOM 757 O O . ILE A 1 100 ? -4.664 4.115 -28.321 1.00 36.38 100 ILE A O 1
ATOM 761 N N . PHE A 1 101 ? -5.190 4.406 -30.481 1.00 34.84 101 PHE A N 1
ATOM 762 C CA . PHE A 1 101 ? -4.057 5.275 -30.781 1.00 34.84 101 PHE A CA 1
ATOM 763 C C . PHE A 1 101 ? -4.165 6.626 -30.044 1.00 34.84 101 PHE A C 1
ATOM 765 O O . PHE A 1 101 ? -3.173 7.130 -29.537 1.00 34.84 101 PHE A O 1
ATOM 772 N N . ALA A 1 102 ? -5.367 7.168 -29.857 1.00 34.78 102 ALA A N 1
ATOM 773 C CA . ALA A 1 102 ? -5.603 8.582 -29.556 1.00 34.78 102 ALA A CA 1
ATOM 774 C C . ALA A 1 102 ? -5.222 9.138 -28.159 1.00 34.78 102 ALA A C 1
ATOM 776 O O . ALA A 1 102 ? -5.438 10.321 -27.959 1.00 34.78 102 ALA A O 1
ATOM 777 N N . PHE A 1 103 ? -4.688 8.378 -27.187 1.00 34.62 103 PHE A N 1
ATOM 778 C CA . PHE A 1 103 ? -4.328 8.941 -25.855 1.00 34.62 103 PHE A CA 1
ATOM 779 C C . PHE A 1 103 ? -2.821 8.905 -25.539 1.00 34.62 103 PHE A C 1
ATOM 781 O O . PHE A 1 103 ? -2.284 9.824 -24.928 1.00 34.62 103 PHE A O 1
ATOM 788 N N . LYS A 1 104 ? -2.105 7.857 -25.973 1.00 43.94 104 LYS A N 1
ATOM 789 C CA . LYS A 1 104 ? -0.638 7.737 -25.807 1.00 43.94 104 LYS A CA 1
ATOM 790 C C . LYS A 1 104 ? 0.121 8.321 -26.997 1.00 43.94 104 LYS A C 1
ATOM 792 O O . LYS A 1 104 ? 1.168 8.930 -26.803 1.00 43.94 104 LYS A O 1
ATOM 797 N N . LYS A 1 105 ? -0.464 8.209 -28.196 1.00 45.03 105 LYS A N 1
ATOM 798 C CA . LYS A 1 105 ? -0.081 8.998 -29.370 1.00 45.03 105 LYS A CA 1
ATOM 799 C C . LYS A 1 105 ? -0.255 10.494 -29.060 1.00 45.03 105 LYS A C 1
ATOM 801 O O . LYS A 1 105 ? 0.684 11.235 -29.276 1.00 45.03 105 LYS A O 1
ATOM 806 N N . TYR A 1 106 ? -1.325 10.878 -28.348 1.00 52.97 106 TYR A N 1
ATOM 807 C CA . TYR A 1 106 ? -1.602 12.271 -27.963 1.00 52.97 106 TYR A CA 1
ATOM 808 C C . TYR A 1 106 ? -0.516 12.929 -27.118 1.00 52.97 106 TYR A C 1
ATOM 810 O O . TYR A 1 106 ? -0.193 14.055 -27.409 1.00 52.97 106 TYR A O 1
ATOM 818 N N . LYS A 1 107 ? 0.091 12.275 -26.114 1.00 65.88 107 LYS A N 1
ATOM 819 C CA . LYS A 1 107 ? 1.155 12.919 -25.308 1.00 65.88 107 LYS A CA 1
ATOM 820 C C . LYS A 1 107 ? 2.497 13.035 -26.030 1.00 65.88 107 LYS A C 1
ATOM 822 O O . LYS A 1 107 ? 3.255 13.963 -25.768 1.00 65.88 107 LYS A O 1
ATOM 827 N N . ARG A 1 108 ? 2.817 12.060 -26.888 1.00 73.25 108 ARG A N 1
ATOM 828 C CA . ARG A 1 108 ? 4.009 12.118 -27.742 1.00 73.25 108 ARG A CA 1
ATOM 829 C C . ARG A 1 108 ? 3.832 13.194 -28.805 1.00 73.25 108 ARG A C 1
ATOM 831 O O . ARG A 1 108 ? 4.719 14.019 -28.952 1.00 73.25 108 ARG A O 1
ATOM 838 N N . GLU A 1 109 ? 2.701 13.163 -29.505 1.00 76.88 109 GLU A N 1
ATOM 839 C CA . GLU A 1 109 ? 2.319 14.178 -30.486 1.00 76.88 109 GLU A CA 1
ATOM 840 C C . GLU A 1 109 ? 2.218 15.540 -29.815 1.00 76.88 109 GLU A C 1
ATOM 842 O O . GLU A 1 109 ? 2.814 16.469 -30.304 1.00 76.88 109 GLU A O 1
ATOM 847 N N . GLU A 1 110 ? 1.632 15.654 -28.625 1.00 82.38 110 GLU A N 1
ATOM 848 C CA . GLU A 1 110 ? 1.591 16.901 -27.854 1.00 82.38 110 GLU A CA 1
ATOM 849 C C . GLU A 1 110 ? 2.995 17.414 -27.511 1.00 82.38 110 GLU A C 1
ATOM 851 O O . GLU A 1 110 ? 3.239 18.610 -27.631 1.00 82.38 110 GLU A O 1
ATOM 856 N N . LEU A 1 111 ? 3.928 16.554 -27.080 1.00 86.69 111 LEU A N 1
ATOM 857 C CA . LEU A 1 111 ? 5.310 16.977 -26.822 1.00 86.69 111 LEU A CA 1
ATOM 858 C C . LEU A 1 111 ? 6.008 17.406 -28.120 1.00 86.69 111 LEU A C 1
ATOM 860 O O . LEU A 1 111 ? 6.655 18.450 -28.153 1.00 86.69 111 LEU A O 1
ATOM 864 N N . GLU A 1 112 ? 5.877 16.609 -29.178 1.00 88.56 112 GLU A N 1
ATOM 865 C CA . GLU A 1 112 ? 6.478 16.883 -30.482 1.00 88.56 112 GLU A CA 1
ATOM 866 C C . GLU A 1 112 ? 5.900 18.156 -31.116 1.00 88.56 112 GLU A C 1
ATOM 868 O O . GLU A 1 112 ? 6.657 19.017 -31.548 1.00 88.56 112 GLU A O 1
ATOM 873 N N . ASP A 1 113 ? 4.582 18.323 -31.105 1.00 88.12 113 ASP A N 1
ATOM 874 C CA . ASP A 1 113 ? 3.858 19.486 -31.612 1.00 88.12 113 ASP A CA 1
ATOM 875 C C . ASP A 1 113 ? 4.223 20.741 -30.818 1.00 88.12 113 ASP A C 1
ATOM 877 O O . ASP A 1 113 ? 4.489 21.788 -31.414 1.00 88.12 113 ASP A O 1
ATOM 881 N N . HIS A 1 114 ? 4.305 20.660 -29.483 1.00 91.19 114 HIS A N 1
ATOM 882 C CA . HIS A 1 114 ? 4.796 21.776 -28.673 1.00 91.19 114 HIS A CA 1
ATOM 883 C C . HIS A 1 114 ? 6.247 22.124 -29.009 1.00 91.19 114 HIS A C 1
ATOM 885 O O . HIS A 1 114 ? 6.543 23.302 -29.189 1.00 91.19 114 HIS A O 1
ATOM 891 N N . LEU A 1 115 ? 7.149 21.145 -29.133 1.00 91.94 115 LEU A N 1
ATOM 892 C CA . LEU A 1 115 ? 8.540 21.398 -29.527 1.00 91.94 115 LEU A CA 1
ATOM 893 C C . LEU A 1 115 ? 8.615 22.044 -30.918 1.00 91.94 115 LEU A C 1
ATOM 895 O O . LEU A 1 115 ? 9.276 23.065 -31.071 1.00 91.94 115 LEU A O 1
ATOM 899 N N . ARG A 1 116 ? 7.879 21.521 -31.905 1.00 92.44 116 ARG A N 1
ATOM 900 C CA . ARG A 1 116 ? 7.851 22.045 -33.281 1.00 92.44 116 ARG A CA 1
ATOM 901 C C . ARG A 1 116 ? 7.264 23.452 -33.372 1.00 92.44 116 ARG A C 1
ATOM 903 O O . ARG A 1 116 ? 7.743 24.254 -34.165 1.00 92.44 116 ARG A O 1
ATOM 910 N N . SER A 1 117 ? 6.232 23.754 -32.585 1.00 91.81 117 SER A N 1
ATOM 911 C CA . SER A 1 117 ? 5.575 25.069 -32.591 1.00 91.81 117 SER A CA 1
ATOM 912 C C . SER A 1 117 ? 6.349 26.133 -31.815 1.00 91.81 117 SER A C 1
ATOM 914 O O . SER A 1 117 ? 6.430 27.269 -32.273 1.00 91.81 117 SER A O 1
ATOM 916 N N . SER A 1 118 ? 6.920 25.784 -30.659 1.00 92.81 118 SER A N 1
ATOM 917 C CA . SER A 1 118 ? 7.629 26.739 -29.796 1.00 92.81 118 SER A CA 1
ATOM 918 C C . SER A 1 118 ? 9.114 26.886 -30.138 1.00 92.81 118 SER A C 1
ATOM 920 O O . SER A 1 118 ? 9.673 27.960 -29.941 1.00 92.81 118 SER A O 1
ATOM 922 N N . HIS A 1 119 ? 9.740 25.839 -30.683 1.00 93.12 119 HIS A N 1
ATOM 923 C CA . HIS A 1 119 ? 11.168 25.787 -31.006 1.00 93.12 119 HIS A CA 1
ATOM 924 C C . HIS A 1 119 ? 11.400 25.130 -32.388 1.00 93.12 119 HIS A C 1
ATOM 926 O O . HIS A 1 119 ? 12.052 24.087 -32.482 1.00 93.12 119 HIS A O 1
ATOM 932 N N . PRO A 1 120 ? 10.895 25.727 -33.489 1.00 90.12 120 PRO A N 1
ATOM 933 C CA . PRO A 1 120 ? 10.900 25.116 -34.828 1.00 90.12 120 PRO A CA 1
ATOM 934 C C . PRO A 1 120 ? 12.299 24.814 -35.388 1.00 90.12 120 PRO A C 1
ATOM 936 O O . PRO A 1 120 ? 12.441 23.951 -36.252 1.00 90.12 120 PRO A O 1
ATOM 939 N N . ASN A 1 121 ? 13.330 25.496 -34.885 1.00 91.25 121 ASN A N 1
ATOM 940 C CA . ASN A 1 121 ? 14.717 25.343 -35.330 1.00 91.25 121 ASN A CA 1
ATOM 941 C C . ASN A 1 121 ? 15.527 24.356 -34.468 1.00 91.25 121 ASN A C 1
ATOM 943 O O . ASN A 1 121 ? 16.733 24.223 -34.655 1.00 91.25 121 ASN A O 1
ATOM 947 N N . LEU A 1 122 ? 14.896 23.664 -33.514 1.00 93.69 122 LEU A N 1
ATOM 948 C CA . LEU A 1 122 ? 15.610 22.770 -32.600 1.00 93.69 122 LEU A CA 1
ATOM 949 C C . LEU A 1 122 ? 16.020 21.456 -33.283 1.00 93.69 122 LEU A C 1
ATOM 951 O O . LEU A 1 122 ? 17.166 21.021 -33.173 1.00 93.69 122 LEU A O 1
ATOM 955 N N . SER A 1 123 ? 15.093 20.818 -34.005 1.00 95.88 123 SER A N 1
ATOM 956 C CA . SER A 1 123 ? 15.378 19.632 -34.816 1.00 95.88 123 SER A CA 1
ATOM 957 C C . SER A 1 123 ? 14.360 19.436 -35.939 1.00 95.88 123 SER A C 1
ATOM 959 O O . SER A 1 123 ? 13.176 19.733 -35.786 1.00 95.88 123 SER A O 1
ATOM 961 N N . LYS A 1 124 ? 14.806 18.871 -37.067 1.00 94.62 124 LYS A N 1
ATOM 962 C CA . LYS A 1 124 ? 13.927 18.508 -38.190 1.00 94.62 124 LYS A CA 1
ATOM 963 C C . LYS A 1 124 ? 13.002 17.341 -37.827 1.00 94.62 124 LYS A C 1
ATOM 965 O O . LYS A 1 124 ? 11.825 17.339 -38.201 1.00 94.62 124 LYS A O 1
ATOM 970 N N . ASN A 1 125 ? 13.513 16.360 -37.079 1.00 92.81 125 ASN A N 1
ATOM 971 C CA . ASN A 1 125 ? 12.825 15.107 -36.766 1.00 92.81 125 ASN A CA 1
ATOM 972 C C . ASN A 1 125 ? 12.929 14.772 -35.276 1.00 92.81 125 ASN A C 1
ATOM 974 O O . ASN A 1 125 ? 14.002 14.893 -34.695 1.00 92.81 125 ASN A O 1
ATOM 978 N N . TYR A 1 126 ? 11.844 14.279 -34.676 1.00 91.00 126 TYR A N 1
ATOM 979 C CA . TYR A 1 126 ? 11.825 13.877 -33.268 1.00 91.00 126 TYR A CA 1
ATOM 980 C C . TYR A 1 126 ? 11.484 12.398 -33.113 1.00 91.00 126 TYR A C 1
ATOM 982 O O . TYR A 1 126 ? 10.551 11.873 -33.728 1.00 91.00 126 TYR A O 1
ATOM 990 N N . VAL A 1 127 ? 12.203 11.726 -32.218 1.00 88.25 127 VAL A N 1
ATOM 991 C CA . VAL A 1 127 ? 11.880 10.365 -31.784 1.00 88.25 127 VAL A CA 1
ATOM 992 C C . VAL A 1 127 ? 11.747 10.360 -30.277 1.00 88.25 127 VAL A C 1
ATOM 994 O O . VAL A 1 127 ? 12.731 10.502 -29.571 1.00 88.25 127 VAL A O 1
ATOM 997 N N . ILE A 1 128 ? 10.527 10.191 -29.778 1.00 85.75 128 ILE A N 1
ATOM 998 C CA . ILE A 1 128 ? 10.254 10.155 -28.339 1.00 85.75 128 ILE A CA 1
ATOM 999 C C . ILE A 1 128 ? 10.012 8.707 -27.919 1.00 85.75 128 ILE A C 1
ATOM 1001 O O . ILE A 1 128 ? 9.123 8.036 -28.458 1.00 85.75 128 ILE A O 1
ATOM 1005 N N . THR A 1 129 ? 10.795 8.241 -26.950 1.00 76.50 129 THR A N 1
ATOM 1006 C CA . THR A 1 129 ? 10.770 6.885 -26.395 1.00 76.50 129 THR A CA 1
ATOM 1007 C C . THR A 1 129 ? 10.806 6.903 -24.870 1.00 76.50 129 THR A C 1
ATOM 1009 O O . THR A 1 129 ? 10.981 7.948 -24.248 1.00 76.50 129 THR A O 1
ATOM 1012 N N . GLU A 1 130 ? 10.664 5.726 -24.258 1.00 75.69 130 GLU A N 1
ATOM 1013 C CA . GLU A 1 130 ? 10.931 5.576 -22.826 1.00 75.69 130 GLU A CA 1
ATOM 1014 C C . GLU A 1 130 ? 12.435 5.523 -22.561 1.00 75.69 130 GLU A C 1
ATOM 1016 O O . GLU A 1 130 ? 13.199 5.052 -23.408 1.00 75.69 130 GLU A O 1
ATOM 1021 N N . ASP A 1 131 ? 12.812 5.904 -21.342 1.00 74.31 131 ASP A N 1
ATOM 1022 C CA . ASP A 1 131 ? 14.133 5.710 -20.724 1.00 74.31 131 ASP A CA 1
ATOM 1023 C C . ASP A 1 131 ? 14.699 4.285 -20.899 1.00 74.31 131 ASP A C 1
ATOM 1025 O O . ASP A 1 131 ? 15.885 4.078 -21.173 1.00 74.31 131 ASP A O 1
ATOM 1029 N N . THR A 1 132 ? 13.830 3.280 -20.816 1.00 81.00 132 THR A N 1
ATOM 1030 C CA . THR A 1 132 ? 14.176 1.869 -21.015 1.00 81.00 132 THR A CA 1
ATOM 1031 C C . THR A 1 132 ? 14.633 1.560 -22.445 1.00 81.00 132 THR A C 1
ATOM 1033 O O . THR A 1 132 ? 15.533 0.741 -22.634 1.00 81.00 132 THR A O 1
ATOM 1036 N N . ALA A 1 133 ? 14.064 2.223 -23.456 1.00 79.38 133 ALA A N 1
ATOM 1037 C CA . ALA A 1 133 ? 14.421 2.000 -24.856 1.00 79.38 133 ALA A CA 1
ATOM 1038 C C . ALA A 1 133 ? 15.789 2.584 -25.204 1.00 79.38 133 ALA A C 1
ATOM 1040 O O . ALA A 1 133 ? 16.622 1.863 -25.754 1.00 79.38 133 ALA A O 1
ATOM 1041 N N . GLY A 1 134 ? 16.057 3.831 -24.799 1.00 84.19 134 GLY A N 1
ATOM 1042 C CA . GLY A 1 134 ? 17.390 4.416 -24.949 1.00 84.19 134 GLY A CA 1
ATOM 1043 C C . GLY A 1 134 ? 18.452 3.552 -24.270 1.00 84.19 134 GLY A C 1
ATOM 1044 O O . GLY A 1 134 ? 19.480 3.256 -24.868 1.00 84.19 134 GLY A O 1
ATOM 1045 N N . SER A 1 135 ? 18.162 3.029 -23.074 1.00 88.44 135 SER A N 1
ATOM 1046 C CA . SER A 1 135 ? 19.107 2.189 -22.325 1.00 88.44 135 SER A CA 1
ATOM 1047 C C . SER A 1 135 ? 19.515 0.912 -23.073 1.00 88.44 135 SER A C 1
ATOM 1049 O O . SER A 1 135 ? 20.699 0.579 -23.136 1.00 88.44 135 SER A O 1
ATOM 1051 N N . VAL A 1 136 ? 18.555 0.197 -23.670 1.00 86.88 136 VAL A N 1
ATOM 1052 C CA . VAL A 1 136 ? 18.848 -1.000 -24.479 1.00 86.88 136 VAL A CA 1
ATOM 1053 C C . VAL A 1 136 ? 19.588 -0.623 -25.761 1.00 86.88 136 VAL A C 1
ATOM 1055 O O . VAL A 1 136 ? 20.574 -1.273 -26.104 1.00 86.88 136 VAL A O 1
ATOM 1058 N N . CYS A 1 137 ? 19.154 0.439 -26.444 1.00 87.81 137 CYS A N 1
ATOM 1059 C CA . CYS A 1 137 ? 19.746 0.882 -27.706 1.00 87.81 137 CYS A CA 1
ATOM 1060 C C . CYS A 1 137 ? 21.172 1.424 -27.551 1.00 87.81 137 CYS A C 1
ATOM 1062 O O . CYS A 1 137 ? 21.944 1.352 -28.505 1.00 87.81 137 CYS A O 1
ATOM 1064 N N . THR A 1 138 ? 21.552 1.907 -26.363 1.00 89.44 138 THR A N 1
ATOM 1065 C CA . THR A 1 138 ? 22.949 2.233 -26.033 1.00 89.44 138 THR A CA 1
ATOM 1066 C C . THR A 1 138 ? 23.824 0.978 -25.970 1.00 89.44 138 THR A C 1
ATOM 1068 O O . THR A 1 138 ? 25.002 1.048 -26.314 1.00 89.44 138 THR A O 1
ATOM 1071 N N . ALA A 1 139 ? 23.276 -0.171 -25.564 1.00 87.19 139 ALA A N 1
ATOM 1072 C CA . ALA A 1 139 ? 24.034 -1.411 -25.374 1.00 87.19 139 ALA A CA 1
ATOM 1073 C C . ALA A 1 139 ? 23.966 -2.392 -26.558 1.00 87.19 139 ALA A C 1
ATOM 1075 O O . ALA A 1 139 ? 24.839 -3.250 -26.688 1.00 87.19 139 ALA A O 1
ATOM 1076 N N . SER A 1 140 ? 22.930 -2.320 -27.395 1.00 82.25 140 SER A N 1
ATOM 1077 C CA . SER A 1 140 ? 22.675 -3.310 -28.446 1.00 82.25 140 SER A CA 1
ATOM 1078 C C . SER A 1 140 ? 21.884 -2.729 -29.616 1.00 82.25 140 SER A C 1
ATOM 1080 O O . SER A 1 140 ? 20.980 -1.916 -29.434 1.00 82.25 140 SER A O 1
ATOM 1082 N N . GLN A 1 141 ? 22.188 -3.207 -30.825 1.00 74.75 141 GLN A N 1
ATOM 1083 C CA . GLN A 1 141 ? 21.417 -2.919 -32.038 1.00 74.75 141 GLN A CA 1
ATOM 1084 C C . GLN A 1 141 ? 20.211 -3.857 -32.211 1.00 74.75 141 GLN A C 1
ATOM 1086 O O . GLN A 1 141 ? 19.208 -3.463 -32.795 1.00 74.75 141 GLN A O 1
ATOM 1091 N N . ASN A 1 142 ? 20.278 -5.084 -31.684 1.00 72.25 142 ASN A N 1
ATOM 1092 C CA . ASN A 1 142 ? 19.310 -6.155 -31.970 1.00 72.25 142 ASN A CA 1
ATOM 1093 C C . ASN A 1 142 ? 18.275 -6.350 -30.852 1.00 72.25 142 ASN A C 1
ATOM 1095 O O . ASN A 1 142 ? 17.783 -7.457 -30.641 1.00 72.25 142 ASN A O 1
ATOM 1099 N N . GLY A 1 143 ? 17.978 -5.283 -30.110 1.00 79.44 143 GLY A N 1
ATOM 1100 C CA . GLY A 1 143 ? 17.125 -5.355 -28.930 1.00 79.44 143 GLY A CA 1
ATOM 1101 C C . GLY A 1 143 ? 17.840 -5.936 -27.709 1.00 79.44 143 GLY A C 1
ATOM 1102 O O . GLY A 1 143 ? 19.067 -6.084 -27.675 1.00 79.44 143 GLY A O 1
ATOM 1103 N N . GLY A 1 144 ? 17.064 -6.208 -26.666 1.00 86.62 144 GLY A N 1
ATOM 1104 C CA . GLY A 1 144 ? 17.568 -6.651 -25.373 1.00 86.62 144 GLY A CA 1
ATOM 1105 C C . GLY A 1 144 ? 16.544 -6.481 -24.260 1.00 86.62 144 GLY A C 1
ATOM 1106 O O . GLY A 1 144 ? 15.405 -6.065 -24.482 1.00 86.62 144 GLY A O 1
ATOM 1107 N N . MET A 1 145 ? 16.953 -6.817 -23.042 1.00 92.06 145 MET A N 1
ATOM 1108 C CA . MET A 1 145 ? 16.145 -6.602 -21.847 1.00 92.06 145 MET A CA 1
ATOM 1109 C C . MET A 1 145 ? 16.771 -5.499 -20.999 1.00 92.06 145 MET A C 1
ATOM 1111 O O . MET A 1 145 ? 17.989 -5.356 -20.952 1.00 92.06 145 MET A O 1
ATOM 1115 N N . VAL A 1 146 ? 15.943 -4.731 -20.307 1.00 92.12 146 VAL A N 1
ATOM 1116 C CA . VAL A 1 146 ? 16.372 -3.733 -19.330 1.00 92.12 146 VAL A CA 1
ATOM 1117 C C . VAL A 1 146 ? 15.583 -3.906 -18.046 1.00 92.12 146 VAL A C 1
ATOM 1119 O O . VAL A 1 146 ? 14.369 -4.120 -18.074 1.00 92.12 146 VAL A O 1
ATOM 1122 N N . LEU A 1 147 ? 16.288 -3.816 -16.924 1.00 93.31 147 LEU A N 1
ATOM 1123 C CA . LEU A 1 147 ? 15.719 -3.788 -15.588 1.00 93.31 147 LEU A CA 1
ATOM 1124 C C . LEU A 1 147 ? 16.093 -2.467 -14.931 1.00 93.31 147 LEU A C 1
ATOM 1126 O O . LEU A 1 147 ? 17.270 -2.206 -14.659 1.00 93.31 147 LEU A O 1
ATOM 1130 N N . THR A 1 148 ? 15.090 -1.645 -14.653 1.00 90.19 148 THR A N 1
ATOM 1131 C CA . THR A 1 148 ? 15.268 -0.425 -13.877 1.00 90.19 148 THR A CA 1
ATOM 1132 C C . THR A 1 148 ? 15.016 -0.722 -12.402 1.00 90.19 148 THR A C 1
ATOM 1134 O O . THR A 1 148 ? 14.032 -1.370 -12.043 1.00 90.19 148 THR A O 1
ATOM 1137 N N . SER A 1 149 ? 15.926 -0.282 -11.537 1.00 92.56 149 SER A N 1
ATOM 1138 C CA . SER A 1 149 ? 15.730 -0.263 -10.091 1.00 92.56 149 SER A CA 1
ATOM 1139 C C . SER A 1 149 ? 16.397 0.975 -9.498 1.00 92.56 149 SER A C 1
ATOM 1141 O O . SER A 1 149 ? 17.611 1.034 -9.291 1.00 92.56 149 SER A O 1
ATOM 1143 N N . ASP A 1 150 ? 15.572 1.989 -9.273 1.00 89.06 150 ASP A N 1
ATOM 1144 C CA . ASP A 1 150 ? 15.921 3.263 -8.653 1.00 89.06 150 ASP A CA 1
ATOM 1145 C C . ASP A 1 150 ? 14.858 3.608 -7.595 1.00 89.06 150 ASP A C 1
ATOM 1147 O O . ASP A 1 150 ? 14.403 2.709 -6.887 1.00 89.06 150 ASP A O 1
ATOM 1151 N N . ILE A 1 151 ? 14.392 4.862 -7.506 1.00 85.94 151 ILE A N 1
ATOM 1152 C CA . ILE A 1 151 ? 13.180 5.229 -6.752 1.00 85.94 151 ILE A CA 1
ATOM 1153 C C . ILE A 1 151 ? 12.021 4.272 -7.084 1.00 85.94 151 ILE A C 1
ATOM 1155 O O . ILE A 1 151 ? 11.314 3.847 -6.175 1.00 85.94 151 ILE A O 1
ATOM 1159 N N . ASN A 1 152 ? 11.864 3.896 -8.358 1.00 86.62 152 ASN A N 1
ATOM 1160 C CA . ASN A 1 152 ? 10.863 2.953 -8.874 1.00 86.62 152 ASN A CA 1
ATOM 1161 C C . ASN A 1 152 ? 11.543 1.775 -9.592 1.00 86.62 152 ASN A C 1
ATOM 1163 O O . ASN A 1 152 ? 12.757 1.797 -9.806 1.00 86.62 152 ASN A O 1
ATOM 1167 N N . SER A 1 153 ? 10.777 0.750 -9.977 1.00 89.88 153 SER A N 1
ATOM 1168 C CA . SER A 1 153 ? 11.315 -0.372 -10.756 1.00 89.88 153 SER A CA 1
ATOM 1169 C C . SER A 1 153 ? 10.409 -0.788 -11.909 1.00 89.88 153 SER A C 1
ATOM 1171 O O . SER A 1 153 ? 9.181 -0.694 -11.865 1.00 89.88 153 SER A O 1
ATOM 1173 N N . ASN A 1 154 ? 11.042 -1.245 -12.983 1.00 88.94 154 ASN A N 1
ATOM 1174 C CA . ASN A 1 154 ? 10.386 -1.685 -14.204 1.00 88.94 154 ASN A CA 1
ATOM 1175 C C . ASN A 1 154 ? 11.269 -2.715 -14.910 1.00 88.94 154 ASN A C 1
ATOM 1177 O O . ASN A 1 154 ? 12.493 -2.702 -14.786 1.00 88.94 154 ASN A O 1
ATOM 1181 N N . ALA A 1 155 ? 10.654 -3.581 -15.699 1.00 91.31 155 ALA A N 1
ATOM 1182 C CA . ALA A 1 155 ? 11.364 -4.501 -16.561 1.00 91.31 155 ALA A CA 1
ATOM 1183 C C . ALA A 1 155 ? 10.757 -4.454 -17.955 1.00 91.31 155 ALA A C 1
ATOM 1185 O O . ALA A 1 155 ? 9.543 -4.588 -18.132 1.00 91.31 155 ALA A O 1
ATOM 1186 N N . ARG A 1 156 ? 11.609 -4.285 -18.963 1.00 89.06 156 ARG A N 1
ATOM 1187 C CA . ARG A 1 156 ? 11.181 -4.230 -20.356 1.00 89.06 156 ARG A CA 1
ATOM 1188 C C . ARG A 1 156 ? 12.041 -5.128 -21.220 1.00 89.06 156 ARG A C 1
ATOM 1190 O O . ARG A 1 156 ? 13.257 -5.178 -21.086 1.00 89.06 156 ARG A O 1
ATOM 1197 N N . LEU A 1 157 ? 11.372 -5.812 -22.132 1.00 88.94 157 LEU A N 1
ATOM 1198 C CA . LEU A 1 157 ? 11.952 -6.574 -23.215 1.00 88.94 157 LEU A CA 1
ATOM 1199 C C . LEU A 1 157 ? 11.680 -5.831 -24.519 1.00 88.94 157 LEU A C 1
ATOM 1201 O O . LEU A 1 157 ? 10.531 -5.489 -24.804 1.00 88.94 157 LEU A O 1
ATOM 1205 N N . ILE A 1 158 ? 12.725 -5.592 -25.298 1.00 85.31 158 ILE A N 1
ATOM 1206 C CA . ILE A 1 158 ? 12.653 -4.978 -26.620 1.00 85.31 158 ILE A CA 1
ATOM 1207 C C . ILE A 1 158 ? 13.098 -6.033 -27.618 1.00 85.31 158 ILE A C 1
ATOM 1209 O O . ILE A 1 158 ? 14.287 -6.313 -27.734 1.00 85.31 158 ILE A O 1
ATOM 1213 N N . ASN A 1 159 ? 12.123 -6.628 -28.293 1.00 81.12 159 ASN A N 1
ATOM 1214 C CA . ASN A 1 159 ? 12.340 -7.506 -29.427 1.00 81.12 159 ASN A CA 1
ATOM 1215 C C . ASN A 1 159 ? 12.408 -6.672 -30.723 1.00 81.12 159 ASN A C 1
ATOM 1217 O O . ASN A 1 159 ? 11.908 -5.542 -30.760 1.00 81.12 159 ASN A O 1
ATOM 1221 N N . PRO A 1 160 ? 12.959 -7.234 -31.811 1.00 73.50 160 PRO A N 1
ATOM 1222 C CA . PRO A 1 160 ? 12.921 -6.615 -33.137 1.00 73.50 160 PRO A CA 1
ATOM 1223 C C . PRO A 1 160 ? 11.521 -6.190 -33.619 1.00 73.50 160 PRO A C 1
ATOM 1225 O O . PRO A 1 160 ? 11.394 -5.185 -34.313 1.00 73.50 160 PRO A O 1
ATOM 1228 N N . ASP A 1 161 ? 10.466 -6.922 -33.245 1.00 69.62 161 ASP A N 1
ATOM 1229 C CA . ASP A 1 161 ? 9.081 -6.674 -33.675 1.00 69.62 161 ASP A CA 1
ATOM 1230 C C . ASP A 1 161 ? 8.263 -5.786 -32.723 1.00 69.62 161 ASP A C 1
ATOM 1232 O O . ASP A 1 161 ? 7.125 -5.424 -33.029 1.00 69.62 161 ASP A O 1
ATOM 1236 N N . GLY A 1 162 ? 8.806 -5.433 -31.557 1.00 70.19 162 GLY A N 1
ATOM 1237 C CA . GLY A 1 162 ? 8.069 -4.685 -30.549 1.00 70.19 162 GLY A CA 1
ATOM 1238 C C . GLY A 1 162 ? 8.630 -4.829 -29.141 1.00 70.19 162 GLY A C 1
ATOM 1239 O O . GLY A 1 162 ? 9.618 -5.508 -28.889 1.00 70.19 162 GLY A O 1
ATOM 1240 N N . SER A 1 163 ? 7.984 -4.170 -28.179 1.00 76.81 163 SER A N 1
ATOM 1241 C CA . SER A 1 163 ? 8.393 -4.240 -26.774 1.00 76.81 163 SER A CA 1
ATOM 1242 C C . SER A 1 163 ? 7.270 -4.733 -25.873 1.00 76.81 163 SER A C 1
ATOM 1244 O O . SER A 1 163 ? 6.093 -4.452 -26.098 1.00 76.81 163 SER A O 1
ATOM 1246 N N . THR A 1 164 ? 7.644 -5.457 -24.822 1.00 81.56 164 THR A N 1
ATOM 1247 C CA . THR A 1 164 ? 6.745 -5.866 -23.740 1.00 81.56 164 THR A CA 1
ATOM 1248 C C . THR A 1 164 ? 7.360 -5.489 -22.403 1.00 81.56 164 THR A C 1
ATOM 1250 O O . THR A 1 164 ? 8.573 -5.546 -22.242 1.00 81.56 164 THR A O 1
ATOM 1253 N N . GLN A 1 165 ? 6.530 -5.118 -21.430 1.00 83.81 165 GLN A N 1
ATOM 1254 C CA . GLN A 1 165 ? 6.981 -4.827 -20.073 1.00 83.81 165 GLN A CA 1
ATOM 1255 C C . GLN A 1 165 ? 6.302 -5.726 -19.045 1.00 83.81 165 GLN A C 1
ATOM 1257 O O . GLN A 1 165 ? 5.238 -6.288 -19.319 1.00 83.81 165 GLN A O 1
ATOM 1262 N N . THR A 1 166 ? 6.907 -5.770 -17.865 1.00 84.19 166 THR A N 1
ATOM 1263 C CA . THR A 1 166 ? 6.325 -6.260 -16.618 1.00 84.19 166 THR A CA 1
ATOM 1264 C C . THR A 1 166 ? 6.663 -5.280 -15.497 1.00 84.19 166 THR A C 1
ATOM 1266 O O . THR A 1 166 ? 7.746 -4.694 -15.504 1.00 84.19 166 THR A O 1
ATOM 1269 N N . CYS A 1 167 ? 5.755 -5.100 -14.534 1.00 84.06 167 CYS A N 1
ATOM 1270 C CA . CYS A 1 167 ? 5.854 -4.053 -13.506 1.00 84.06 167 CYS A CA 1
ATOM 1271 C C . CYS A 1 167 ? 5.876 -2.620 -14.096 1.00 84.06 167 CYS A C 1
ATOM 1273 O O . CYS A 1 167 ? 5.355 -2.372 -15.190 1.00 84.06 167 CYS A O 1
ATOM 1275 N N . GLY A 1 168 ? 6.378 -1.642 -13.328 1.00 80.38 168 GLY A N 1
ATOM 1276 C CA . GLY A 1 168 ? 6.322 -0.217 -13.675 1.00 80.38 168 GLY A CA 1
ATOM 1277 C C . GLY A 1 168 ? 4.951 0.427 -13.442 1.00 80.38 168 GLY A C 1
ATOM 1278 O O . GLY A 1 168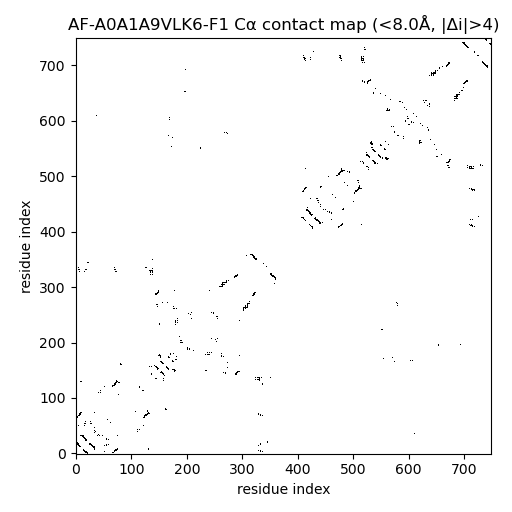 ? 4.550 1.325 -14.182 1.00 80.38 168 GLY A O 1
ATOM 1279 N N . TRP A 1 169 ? 4.203 -0.065 -12.451 1.00 85.38 169 TRP A N 1
ATOM 1280 C CA . TRP A 1 169 ? 2.830 0.365 -12.166 1.00 85.38 169 TRP A CA 1
ATOM 1281 C C . TRP A 1 169 ? 2.701 1.257 -10.925 1.00 85.38 169 TRP A C 1
ATOM 1283 O O . TRP A 1 169 ? 1.590 1.629 -10.568 1.00 85.38 169 TRP A O 1
ATOM 1293 N N . GLY A 1 170 ? 3.805 1.630 -10.277 1.00 83.19 170 GLY A N 1
ATOM 1294 C CA . GLY A 1 170 ? 3.788 2.488 -9.093 1.00 83.19 170 GLY A CA 1
ATOM 1295 C C . GLY A 1 170 ? 3.652 1.738 -7.768 1.00 83.19 170 GLY A C 1
ATOM 1296 O O . GLY A 1 170 ? 3.221 0.589 -7.712 1.00 83.19 170 GLY A O 1
ATOM 1297 N N . ILE A 1 171 ? 3.968 2.440 -6.682 1.00 84.12 171 ILE A N 1
ATOM 1298 C CA . ILE A 1 171 ? 4.173 1.914 -5.321 1.00 84.12 171 ILE A CA 1
ATOM 1299 C C . ILE A 1 171 ? 3.017 1.104 -4.717 1.00 84.12 171 ILE A C 1
ATOM 1301 O O . ILE A 1 171 ? 3.236 0.309 -3.804 1.00 84.12 171 ILE A O 1
ATOM 1305 N N . PHE A 1 172 ? 1.783 1.317 -5.179 1.00 85.62 172 PHE A N 1
ATOM 1306 C CA . PHE A 1 172 ? 0.607 0.631 -4.638 1.00 85.62 172 PHE A CA 1
ATOM 1307 C C . PHE A 1 172 ? 0.375 -0.731 -5.288 1.00 85.62 172 PHE A C 1
ATOM 1309 O O . PHE A 1 172 ? -0.155 -1.631 -4.644 1.00 85.62 172 PHE A O 1
ATOM 1316 N N . ILE A 1 173 ? 0.765 -0.889 -6.555 1.00 89.19 173 ILE A N 1
ATOM 1317 C CA . ILE A 1 173 ? 0.500 -2.097 -7.346 1.00 89.19 173 ILE A CA 1
ATOM 1318 C C . ILE A 1 173 ? 1.742 -2.598 -8.099 1.00 89.19 173 ILE A C 1
ATOM 1320 O O . ILE A 1 173 ? 1.623 -3.325 -9.084 1.00 89.19 173 ILE A O 1
ATOM 1324 N N . GLY A 1 174 ? 2.938 -2.228 -7.651 1.00 87.38 174 GLY A N 1
ATOM 1325 C CA . GLY A 1 174 ? 4.192 -2.578 -8.305 1.00 87.38 174 GLY A CA 1
ATOM 1326 C C . GLY A 1 174 ? 5.412 -2.002 -7.587 1.00 87.38 174 GLY A C 1
ATOM 1327 O O . GLY A 1 174 ? 5.413 -1.838 -6.367 1.00 87.38 174 GLY A O 1
ATOM 1328 N N . ASP A 1 175 ? 6.437 -1.679 -8.377 1.00 90.19 175 ASP A N 1
ATOM 1329 C CA . ASP A 1 175 ? 7.748 -1.188 -7.939 1.00 90.19 175 ASP A CA 1
ATOM 1330 C C . ASP A 1 175 ? 8.530 -2.149 -7.033 1.00 90.19 175 ASP A C 1
ATOM 1332 O O . ASP A 1 175 ? 9.435 -1.728 -6.306 1.00 90.19 175 ASP A O 1
ATOM 1336 N N . GLU A 1 176 ? 8.239 -3.451 -7.060 1.00 94.31 176 GLU A N 1
ATOM 1337 C CA . GLU A 1 176 ? 9.005 -4.408 -6.272 1.00 94.31 176 GLU A CA 1
ATOM 1338 C C . GLU A 1 176 ? 10.496 -4.381 -6.632 1.00 94.31 176 GLU A C 1
ATOM 1340 O O . GLU A 1 176 ? 10.903 -4.260 -7.785 1.00 94.31 176 GLU A O 1
ATOM 1345 N N . GLY A 1 177 ? 11.347 -4.456 -5.615 1.00 94.88 177 GLY A N 1
ATOM 1346 C CA . GLY A 1 177 ? 12.795 -4.391 -5.797 1.00 94.88 177 GLY A CA 1
ATOM 1347 C C . GLY A 1 177 ? 13.373 -2.997 -6.066 1.00 94.88 177 GLY A C 1
ATOM 1348 O O . GLY A 1 177 ? 14.582 -2.906 -6.247 1.00 94.88 177 GLY A O 1
ATOM 1349 N N . SER A 1 178 ? 12.557 -1.937 -6.054 1.00 94.94 178 SER A N 1
ATOM 1350 C CA . SER A 1 178 ? 13.006 -0.534 -6.048 1.00 94.94 178 SER A CA 1
ATOM 1351 C C . SER A 1 178 ? 13.468 -0.048 -4.663 1.00 94.94 178 SER A C 1
ATOM 1353 O O . SER A 1 178 ? 13.225 -0.697 -3.641 1.00 94.94 178 SER A O 1
ATOM 1355 N N . ALA A 1 179 ? 14.070 1.142 -4.606 1.00 95.69 179 ALA A N 1
ATOM 1356 C CA . ALA A 1 179 ? 14.497 1.796 -3.372 1.00 95.69 179 ALA A CA 1
ATOM 1357 C C . ALA A 1 179 ? 13.318 2.106 -2.435 1.00 95.69 179 ALA A C 1
ATOM 1359 O O . ALA A 1 179 ? 13.397 1.830 -1.235 1.00 95.69 179 ALA A O 1
ATOM 1360 N N . VAL A 1 180 ? 12.197 2.619 -2.968 1.00 93.44 180 VAL A N 1
ATOM 1361 C CA . VAL A 1 180 ? 10.995 2.871 -2.155 1.00 93.44 180 VAL A CA 1
ATOM 1362 C C . 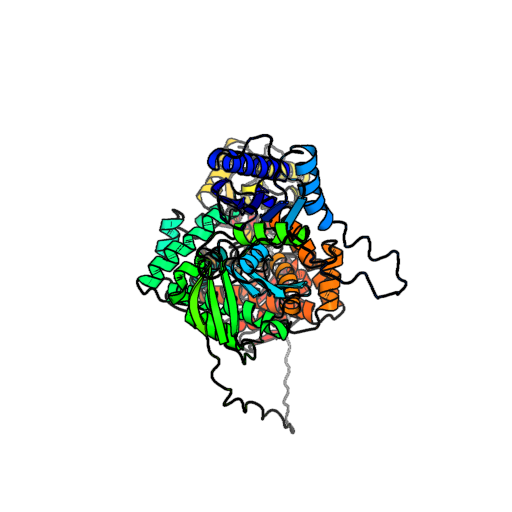VAL A 1 180 ? 10.387 1.566 -1.648 1.00 93.44 180 VAL A C 1
ATOM 1364 O O . VAL A 1 180 ? 9.933 1.514 -0.508 1.00 93.44 180 VAL A O 1
ATOM 1367 N N . HIS A 1 181 ? 10.429 0.490 -2.440 1.00 95.81 181 HIS A N 1
ATOM 1368 C CA . HIS A 1 181 ? 9.958 -0.822 -2.006 1.00 95.81 181 HIS A CA 1
ATOM 1369 C C . HIS A 1 181 ? 10.802 -1.379 -0.856 1.00 95.81 181 HIS A C 1
ATOM 1371 O O . HIS A 1 181 ? 10.236 -1.807 0.147 1.00 95.81 181 HIS A O 1
ATOM 1377 N N . ILE A 1 182 ? 12.135 -1.324 -0.958 1.00 97.75 182 ILE A N 1
ATOM 1378 C CA . ILE A 1 182 ? 13.055 -1.756 0.108 1.00 97.75 182 ILE A CA 1
ATOM 1379 C C . ILE A 1 182 ? 12.790 -0.974 1.403 1.00 97.75 182 ILE A C 1
ATOM 1381 O O . ILE A 1 182 ? 12.621 -1.571 2.467 1.00 97.75 182 ILE A O 1
ATOM 1385 N N . ALA A 1 183 ? 12.696 0.355 1.308 1.00 96.94 183 ALA A N 1
ATOM 1386 C CA . ALA A 1 183 ? 12.414 1.234 2.441 1.00 96.94 183 ALA A CA 1
ATOM 1387 C C . ALA A 1 183 ? 11.046 0.936 3.083 1.00 96.94 183 ALA A C 1
ATOM 1389 O O . ALA A 1 183 ? 10.952 0.727 4.294 1.00 96.94 183 ALA A O 1
ATOM 1390 N N . ARG A 1 184 ? 9.988 0.852 2.266 1.00 95.56 184 ARG A N 1
ATOM 1391 C CA . ARG A 1 184 ? 8.622 0.533 2.706 1.00 95.56 184 ARG A CA 1
ATOM 1392 C C . ARG A 1 184 ? 8.561 -0.827 3.390 1.00 95.56 184 ARG A C 1
ATOM 1394 O O . ARG A 1 184 ? 7.925 -0.965 4.431 1.00 95.56 184 ARG A O 1
ATOM 1401 N N . ARG A 1 185 ? 9.249 -1.822 2.828 1.00 96.19 185 ARG A N 1
ATOM 1402 C CA . ARG A 1 185 ? 9.308 -3.175 3.378 1.00 96.19 185 ARG A CA 1
ATOM 1403 C C . ARG A 1 185 ? 9.993 -3.206 4.742 1.00 96.19 185 ARG A C 1
ATOM 1405 O O . ARG A 1 185 ? 9.479 -3.872 5.635 1.00 96.19 185 ARG A O 1
ATOM 1412 N N . ALA A 1 186 ? 11.089 -2.466 4.921 1.00 97.00 186 ALA A N 1
ATOM 1413 C CA . ALA A 1 186 ? 11.766 -2.339 6.213 1.00 97.00 186 ALA A CA 1
ATOM 1414 C C . ALA A 1 186 ? 10.822 -1.791 7.294 1.00 97.00 186 ALA A C 1
ATOM 1416 O O . ALA A 1 186 ? 10.675 -2.390 8.357 1.00 97.00 186 ALA A O 1
ATOM 1417 N N . ILE A 1 187 ? 10.136 -0.685 6.986 1.00 96.00 187 ILE A N 1
ATOM 1418 C CA . ILE A 1 187 ? 9.180 -0.038 7.895 1.00 96.00 187 ILE A CA 1
ATOM 1419 C C . ILE A 1 187 ? 8.030 -0.990 8.224 1.00 96.00 187 ILE A C 1
ATOM 1421 O O . ILE A 1 187 ? 7.685 -1.152 9.391 1.00 96.00 187 ILE A O 1
ATOM 1425 N N . LYS A 1 188 ? 7.477 -1.668 7.212 1.00 95.19 188 LYS A N 1
ATOM 1426 C CA . LYS A 1 188 ? 6.385 -2.625 7.392 1.00 95.19 188 LYS A CA 1
ATOM 1427 C C . LYS A 1 188 ? 6.772 -3.783 8.311 1.00 95.19 188 LYS A C 1
ATOM 1429 O O . LYS A 1 188 ? 6.041 -4.056 9.251 1.00 95.19 188 LYS A O 1
ATOM 1434 N N . ILE A 1 189 ? 7.931 -4.414 8.106 1.00 95.88 189 ILE A N 1
ATOM 1435 C CA . ILE A 1 189 ? 8.401 -5.498 8.991 1.00 95.88 189 ILE A CA 1
ATOM 1436 C C . ILE A 1 189 ? 8.484 -5.023 10.445 1.00 95.88 189 ILE A C 1
ATOM 1438 O O . ILE A 1 189 ? 8.039 -5.726 11.346 1.00 95.88 189 ILE A O 1
ATOM 1442 N N . ILE A 1 190 ? 9.016 -3.820 10.673 1.00 95.12 190 ILE A N 1
ATOM 1443 C CA . ILE A 1 190 ? 9.134 -3.253 12.020 1.00 95.12 190 ILE A CA 1
ATOM 1444 C C . ILE A 1 190 ? 7.766 -3.001 12.639 1.00 95.12 190 ILE A C 1
ATOM 1446 O O . ILE A 1 190 ? 7.545 -3.334 13.800 1.00 95.12 190 ILE A O 1
ATOM 1450 N N . PHE A 1 191 ? 6.851 -2.412 11.873 1.00 95.00 191 PHE A N 1
ATOM 1451 C CA . PHE A 1 191 ? 5.508 -2.117 12.350 1.00 95.00 191 PHE A CA 1
ATOM 1452 C C . PHE A 1 191 ? 4.756 -3.406 12.672 1.00 95.00 191 PHE A C 1
ATOM 1454 O O . PHE A 1 191 ? 4.122 -3.470 13.720 1.00 95.00 191 PHE A O 1
ATOM 1461 N N . ASP A 1 192 ? 4.901 -4.435 11.834 1.00 94.44 192 ASP A N 1
ATOM 1462 C CA . ASP A 1 192 ? 4.268 -5.730 12.053 1.00 94.44 192 ASP A CA 1
ATOM 1463 C C . ASP A 1 192 ? 4.812 -6.440 13.301 1.00 94.44 192 ASP A C 1
ATOM 1465 O O . ASP A 1 192 ? 4.044 -6.992 14.089 1.00 94.44 192 ASP A O 1
ATOM 1469 N N . GLU A 1 193 ? 6.132 -6.408 13.502 1.00 93.75 193 GLU A N 1
ATOM 1470 C CA . GLU A 1 193 ? 6.771 -6.972 14.695 1.00 93.75 193 GLU A CA 1
ATOM 1471 C C . GLU A 1 193 ? 6.304 -6.245 15.966 1.00 93.75 193 GLU A C 1
ATOM 1473 O O . GLU A 1 193 ? 5.942 -6.881 16.954 1.00 93.75 193 GLU A O 1
ATOM 1478 N N . MET A 1 194 ? 6.243 -4.909 15.933 1.00 93.00 194 MET A N 1
ATOM 1479 C CA . MET A 1 194 ? 5.774 -4.093 17.060 1.00 93.00 194 MET A CA 1
ATOM 1480 C C . MET A 1 194 ? 4.276 -4.254 17.345 1.00 93.00 194 MET A C 1
ATOM 1482 O O . MET A 1 194 ? 3.867 -4.142 18.500 1.00 93.00 194 MET A O 1
ATOM 1486 N N . ASP A 1 195 ? 3.469 -4.538 16.322 1.00 93.50 195 ASP A N 1
ATOM 1487 C CA . ASP A 1 195 ? 2.054 -4.892 16.467 1.00 93.50 195 ASP A CA 1
ATOM 1488 C C . ASP A 1 195 ? 1.852 -6.321 16.991 1.00 93.50 195 ASP A C 1
ATOM 1490 O O . ASP A 1 195 ? 0.745 -6.678 17.386 1.00 93.50 195 ASP A O 1
ATOM 1494 N N . GLY A 1 196 ? 2.907 -7.141 17.040 1.00 91.19 196 GLY A N 1
ATOM 1495 C CA . GLY A 1 196 ? 2.860 -8.502 17.568 1.00 91.19 196 GLY A CA 1
ATOM 1496 C C . GLY A 1 196 ? 2.435 -9.563 16.550 1.00 91.19 196 GLY A C 1
ATOM 1497 O O . GLY A 1 196 ? 2.028 -10.663 16.946 1.00 91.19 196 GLY A O 1
ATOM 1498 N N . PHE A 1 197 ? 2.535 -9.285 15.245 1.00 89.56 197 PHE A N 1
ATOM 1499 C CA . PHE A 1 197 ? 2.288 -10.301 14.222 1.00 89.56 197 PHE A CA 1
ATOM 1500 C C . PHE A 1 197 ? 3.375 -11.383 14.264 1.00 89.56 197 PHE A C 1
ATOM 1502 O O . PHE A 1 197 ? 4.524 -11.178 13.888 1.00 89.56 197 PHE A O 1
ATOM 1509 N N . ARG A 1 198 ? 3.007 -12.593 14.695 1.00 75.94 198 ARG A N 1
ATOM 1510 C CA . ARG A 1 198 ? 3.956 -13.710 14.813 1.00 75.94 198 ARG A CA 1
ATOM 1511 C C . ARG A 1 198 ? 4.386 -14.252 13.448 1.00 75.94 198 ARG A C 1
ATOM 1513 O O . ARG A 1 198 ? 3.545 -14.565 12.604 1.00 75.94 198 ARG A O 1
ATOM 1520 N N . GLY A 1 199 ? 5.693 -14.476 13.289 1.00 72.44 199 GLY A N 1
ATOM 1521 C CA . GLY A 1 199 ? 6.277 -15.172 12.136 1.00 72.44 199 GLY A CA 1
ATOM 1522 C C . GLY A 1 199 ? 6.373 -14.336 10.856 1.00 72.44 199 GLY A C 1
ATOM 1523 O O . GLY A 1 199 ? 6.586 -14.903 9.786 1.00 72.44 199 GLY A O 1
ATOM 1524 N N . THR A 1 200 ? 6.197 -13.016 10.944 1.00 76.69 200 THR A N 1
ATOM 1525 C CA . THR A 1 200 ? 6.352 -12.080 9.816 1.00 76.69 200 THR A CA 1
ATOM 1526 C C . THR A 1 200 ? 7.754 -11.476 9.742 1.00 76.69 200 THR A C 1
ATOM 1528 O O . THR A 1 200 ? 8.194 -11.097 8.654 1.00 76.69 200 THR A O 1
ATOM 1531 N N . CYS A 1 201 ? 8.458 -11.402 10.875 1.00 87.88 201 CYS A N 1
ATOM 1532 C CA . CYS A 1 201 ? 9.778 -10.805 10.978 1.00 87.88 201 CYS A CA 1
ATOM 1533 C C . CYS A 1 201 ? 10.880 -11.835 10.660 1.00 87.88 201 CYS A C 1
ATOM 1535 O O . CYS A 1 201 ? 10.992 -12.850 11.351 1.00 87.88 201 CYS A O 1
ATOM 1537 N N . PRO A 1 202 ? 11.674 -11.627 9.593 1.00 89.81 202 PRO A N 1
ATOM 1538 C CA . PRO A 1 202 ? 12.652 -12.612 9.137 1.00 89.81 202 PRO A CA 1
ATOM 1539 C C . PRO A 1 202 ? 13.939 -12.633 9.977 1.00 89.81 202 PRO A C 1
ATOM 1541 O O . PRO A 1 202 ? 14.659 -13.627 9.939 1.00 89.81 202 PRO A O 1
ATOM 1544 N N . ASP A 1 203 ? 14.250 -11.548 10.694 1.00 93.62 203 ASP A N 1
ATOM 1545 C CA . ASP A 1 203 ? 15.403 -11.411 11.596 1.00 93.62 203 ASP A CA 1
ATOM 1546 C C . ASP A 1 203 ? 15.153 -10.241 12.573 1.00 93.62 203 ASP A C 1
ATOM 1548 O O . ASP A 1 203 ? 14.146 -9.554 12.452 1.00 93.62 203 ASP A O 1
ATOM 1552 N N . SER A 1 204 ? 16.050 -9.982 13.527 1.00 91.62 204 SER A N 1
ATOM 1553 C CA . SER A 1 204 ? 15.882 -8.912 14.521 1.00 91.62 204 SER A CA 1
ATOM 1554 C C . SER A 1 204 ? 15.674 -7.531 13.881 1.00 91.62 204 SER A C 1
ATOM 1556 O O . SER A 1 204 ? 16.401 -7.132 12.967 1.00 91.62 204 SER A O 1
ATOM 1558 N N . ILE A 1 205 ? 14.716 -6.768 14.421 1.00 93.62 205 ILE A N 1
ATOM 1559 C CA . ILE A 1 205 ? 14.465 -5.366 14.045 1.00 93.62 205 ILE A CA 1
ATOM 1560 C C . ILE A 1 205 ? 15.470 -4.380 14.662 1.00 93.62 205 ILE A C 1
ATOM 1562 O O . ILE A 1 205 ? 15.465 -3.190 14.325 1.00 93.62 205 ILE A O 1
ATOM 1566 N N . GLU A 1 206 ? 16.316 -4.859 15.578 1.00 88.69 206 GLU A N 1
ATOM 1567 C CA . GLU A 1 206 ? 17.289 -4.049 16.306 1.00 88.69 206 GLU A CA 1
ATOM 1568 C C . GLU A 1 206 ? 18.271 -3.355 15.345 1.00 88.69 206 GLU A C 1
ATOM 1570 O O . GLU A 1 206 ? 18.707 -3.908 14.329 1.00 88.69 206 GLU A O 1
ATOM 1575 N N . GLY A 1 207 ? 18.576 -2.088 15.628 1.00 93.56 207 GLY A N 1
ATOM 1576 C CA . GLY A 1 207 ? 19.393 -1.224 14.777 1.00 93.56 207 GLY A CA 1
ATOM 1577 C C . GLY A 1 207 ? 18.671 -0.657 13.548 1.00 93.56 207 GLY A C 1
ATOM 1578 O O . GLY A 1 207 ? 18.889 0.506 13.218 1.00 93.56 207 GLY A O 1
ATOM 1579 N N . ILE A 1 208 ? 17.773 -1.404 12.888 1.00 97.12 208 ILE A N 1
ATOM 1580 C CA . ILE A 1 208 ? 17.012 -0.866 11.740 1.00 97.12 208 ILE A CA 1
ATOM 1581 C C . ILE A 1 208 ? 15.945 0.124 12.204 1.00 97.12 208 ILE A C 1
ATOM 1583 O O . ILE A 1 208 ? 15.778 1.172 11.579 1.00 97.12 208 ILE A O 1
ATOM 1587 N N . TRP A 1 209 ? 15.267 -0.150 13.322 1.00 96.00 209 TRP A N 1
ATOM 1588 C CA . TRP A 1 209 ? 14.339 0.830 13.891 1.00 96.00 209 TRP A CA 1
ATOM 1589 C C . TRP A 1 209 ? 15.047 2.116 14.340 1.00 96.00 209 TRP A C 1
ATOM 1591 O O . TRP A 1 209 ? 14.547 3.211 14.087 1.00 96.00 209 TRP A O 1
ATOM 1601 N N . ASP A 1 210 ? 16.232 2.009 14.946 1.00 96.06 210 ASP A N 1
ATOM 1602 C CA . ASP A 1 210 ? 17.020 3.183 15.344 1.00 96.06 210 ASP A CA 1
ATOM 1603 C C . ASP A 1 210 ? 17.474 4.004 14.138 1.00 96.06 210 ASP A C 1
ATOM 1605 O O . ASP A 1 210 ? 17.322 5.225 14.136 1.00 96.06 210 ASP A O 1
ATOM 1609 N N . LEU A 1 211 ? 17.918 3.333 13.074 1.00 97.44 211 LEU A N 1
ATOM 1610 C CA . LEU A 1 211 ? 18.268 3.961 11.804 1.00 97.44 211 LEU A CA 1
ATOM 1611 C C . LEU A 1 211 ? 17.077 4.717 11.191 1.00 97.44 211 LEU A C 1
ATOM 1613 O O . LEU A 1 211 ? 17.243 5.841 10.721 1.00 97.44 211 LEU A O 1
ATOM 1617 N N . ILE A 1 212 ? 15.870 4.143 11.221 1.00 96.50 212 ILE A N 1
ATOM 1618 C CA . ILE A 1 212 ? 14.648 4.803 10.727 1.00 96.50 212 ILE A CA 1
ATOM 1619 C C . ILE A 1 212 ? 14.300 6.028 11.579 1.00 96.50 212 ILE A C 1
ATOM 1621 O O . ILE A 1 212 ? 14.000 7.088 11.023 1.00 96.50 212 ILE A O 1
ATOM 1625 N N . LYS A 1 213 ? 14.374 5.911 12.912 1.00 96.25 213 LYS A N 1
ATOM 1626 C CA . LYS A 1 213 ? 14.146 7.038 13.829 1.00 96.25 213 LYS A CA 1
ATOM 1627 C C . LYS A 1 213 ? 15.115 8.187 13.574 1.00 96.25 213 LYS A C 1
ATOM 1629 O O . LYS A 1 213 ? 14.684 9.337 13.496 1.00 96.25 213 LYS A O 1
ATOM 1634 N N . GLU A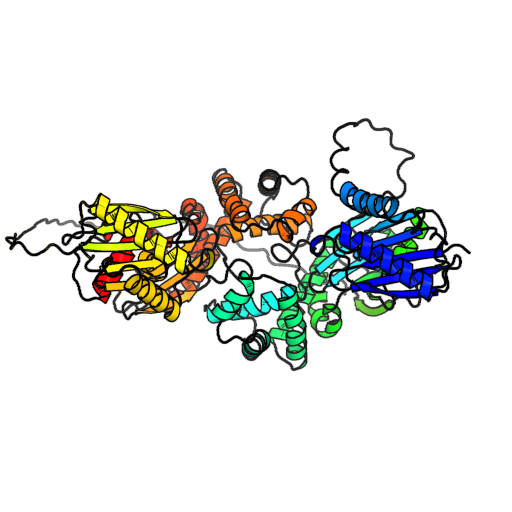 1 214 ? 16.401 7.882 13.414 1.00 96.44 214 GLU A N 1
ATOM 1635 C CA . GLU A 1 214 ? 17.438 8.873 13.120 1.00 96.44 214 GLU A CA 1
ATOM 1636 C C . GLU A 1 214 ? 17.195 9.544 11.763 1.00 96.44 214 GLU A C 1
ATOM 1638 O O . GLU A 1 214 ? 17.179 10.774 11.674 1.00 96.44 214 GLU A O 1
ATOM 1643 N N . TYR A 1 215 ? 16.928 8.748 10.723 1.00 96.06 215 TYR A N 1
ATOM 1644 C CA . TYR A 1 215 ? 16.723 9.241 9.363 1.00 96.06 215 TYR A CA 1
ATOM 1645 C C . TYR A 1 215 ? 15.524 10.192 9.260 1.00 96.06 215 TYR A C 1
ATOM 1647 O O . TYR A 1 215 ? 15.652 11.303 8.740 1.00 96.06 215 TYR A O 1
ATOM 1655 N N . PHE A 1 216 ? 14.366 9.794 9.795 1.00 93.94 216 PHE A N 1
ATOM 1656 C CA . PHE A 1 216 ? 13.157 10.620 9.747 1.00 93.94 216 PHE A CA 1
ATOM 1657 C C . PHE A 1 216 ? 13.067 11.643 10.883 1.00 93.94 216 PHE A C 1
ATOM 1659 O O . PHE A 1 216 ? 12.155 12.468 10.868 1.00 93.94 216 PHE A O 1
ATOM 1666 N N . LYS A 1 217 ? 13.996 11.632 11.849 1.00 94.94 217 LYS A N 1
ATOM 1667 C CA . LYS A 1 217 ? 13.964 12.481 13.053 1.00 94.94 217 LYS A CA 1
ATOM 1668 C C . LYS A 1 217 ? 12.637 12.335 13.800 1.00 94.94 217 LYS A C 1
ATOM 1670 O O . LYS A 1 217 ? 11.886 13.304 13.943 1.00 94.94 217 LYS A O 1
ATOM 1675 N N . ILE A 1 218 ? 12.347 11.105 14.209 1.00 93.31 218 ILE A N 1
ATOM 1676 C CA . ILE A 1 218 ? 11.125 10.715 14.921 1.00 93.31 218 ILE A CA 1
ATOM 1677 C C . ILE A 1 218 ? 11.453 9.849 16.138 1.00 93.31 218 ILE A C 1
ATOM 1679 O O . ILE A 1 218 ? 12.525 9.247 16.223 1.00 93.31 218 ILE A O 1
ATOM 1683 N N . LYS A 1 219 ? 10.507 9.755 17.068 1.00 91.62 219 LYS A N 1
ATOM 1684 C CA . LYS A 1 219 ? 10.586 8.903 18.260 1.00 91.62 219 LYS A CA 1
ATOM 1685 C C . LYS A 1 219 ? 9.636 7.715 18.197 1.00 91.62 219 LYS A C 1
ATOM 1687 O O . LYS A 1 219 ? 9.984 6.646 18.699 1.00 91.62 219 LYS A O 1
ATOM 1692 N N . THR A 1 220 ? 8.463 7.889 17.590 1.00 90.81 220 THR A N 1
ATOM 1693 C CA . THR A 1 220 ? 7.392 6.883 17.576 1.00 90.81 220 THR A CA 1
ATOM 1694 C C . THR A 1 220 ? 6.915 6.562 16.158 1.00 90.81 220 THR A C 1
ATOM 1696 O O . THR A 1 220 ? 7.245 7.261 15.197 1.00 90.81 220 THR A O 1
ATOM 1699 N N . ARG A 1 221 ? 6.137 5.482 16.011 1.00 91.31 221 ARG A N 1
ATOM 1700 C CA . ARG A 1 221 ? 5.546 5.076 14.724 1.00 91.31 221 ARG A CA 1
ATOM 1701 C C . ARG A 1 221 ? 4.524 6.099 14.228 1.00 91.31 221 ARG A C 1
ATOM 1703 O O . ARG A 1 221 ? 4.464 6.393 13.039 1.00 91.31 221 ARG A O 1
ATOM 1710 N N . GLU A 1 222 ? 3.773 6.688 15.148 1.00 86.00 222 GLU A N 1
ATOM 1711 C CA . GLU A 1 222 ? 2.737 7.687 14.892 1.00 86.00 222 GLU A CA 1
ATOM 1712 C C . GLU A 1 222 ? 3.338 8.985 14.331 1.00 86.00 222 GLU A C 1
ATOM 1714 O O . GLU A 1 222 ? 2.764 9.604 13.440 1.00 86.00 222 GLU A O 1
ATOM 1719 N N . GLU A 1 223 ? 4.538 9.379 14.767 1.00 87.38 223 GLU A N 1
ATOM 1720 C CA . GLU A 1 223 ? 5.243 10.521 14.171 1.00 87.38 223 GLU A CA 1
ATOM 1721 C C . GLU A 1 223 ? 5.656 10.250 12.710 1.00 87.38 223 GLU A C 1
ATOM 1723 O O . GLU A 1 223 ? 5.606 11.157 11.873 1.00 87.38 223 GLU A O 1
ATOM 1728 N N . LEU A 1 224 ? 6.016 9.003 12.366 1.00 89.19 224 LEU A N 1
ATOM 1729 C CA . LEU A 1 224 ? 6.309 8.619 10.975 1.00 89.19 224 LEU A CA 1
ATOM 1730 C C . LEU A 1 224 ? 5.064 8.732 10.091 1.00 89.19 224 LEU A C 1
ATOM 1732 O O . LEU A 1 224 ? 5.135 9.208 8.958 1.00 89.19 224 LEU A O 1
ATOM 1736 N N . MET A 1 225 ? 3.919 8.322 10.632 1.00 85.88 225 MET A N 1
ATOM 1737 C CA . MET A 1 225 ? 2.622 8.394 9.967 1.00 85.88 225 MET A CA 1
ATOM 1738 C C . MET A 1 225 ? 2.265 9.823 9.570 1.00 85.88 225 MET A C 1
ATOM 1740 O O . MET A 1 225 ? 1.911 10.079 8.419 1.00 85.88 225 MET A O 1
ATOM 1744 N N . VAL A 1 226 ? 2.427 10.774 10.489 1.00 79.94 226 VAL A N 1
ATOM 1745 C CA . VAL A 1 226 ? 2.184 12.194 10.205 1.00 79.94 226 VAL A CA 1
ATOM 1746 C C . VAL A 1 226 ? 3.034 12.662 9.017 1.00 79.94 226 VAL A C 1
ATOM 1748 O O . VAL A 1 226 ? 2.510 13.292 8.098 1.00 79.94 226 VAL A O 1
ATOM 1751 N N . ARG A 1 227 ? 4.318 12.278 8.967 1.00 81.56 227 ARG A N 1
ATOM 1752 C CA . ARG A 1 227 ? 5.216 12.631 7.853 1.00 81.56 227 ARG A CA 1
ATOM 1753 C C . ARG A 1 227 ? 4.782 12.034 6.517 1.00 81.56 227 ARG A C 1
ATOM 1755 O O . ARG A 1 227 ? 4.865 12.719 5.505 1.00 81.56 227 ARG A O 1
ATOM 1762 N N . PHE A 1 228 ? 4.331 10.782 6.498 1.00 83.62 228 PHE A N 1
ATOM 1763 C CA . PHE A 1 228 ? 3.955 10.114 5.251 1.00 83.62 228 PHE A CA 1
ATOM 1764 C C . PHE A 1 228 ? 2.647 10.630 4.664 1.00 83.62 228 PHE A C 1
ATOM 1766 O O . PHE A 1 228 ? 2.543 10.712 3.446 1.00 83.62 228 PHE A O 1
ATOM 1773 N N . TYR A 1 229 ? 1.660 10.989 5.484 1.00 79.94 229 TYR A N 1
ATOM 1774 C CA . TYR A 1 229 ? 0.320 11.290 4.968 1.00 79.94 229 TYR A CA 1
ATOM 1775 C C . TYR A 1 229 ? -0.051 12.776 4.951 1.00 79.94 229 TYR A C 1
ATOM 1777 O O . TYR A 1 229 ? -1.032 13.115 4.296 1.00 79.94 229 TYR A O 1
ATOM 1785 N N . GLN A 1 230 ? 0.718 13.669 5.590 1.00 72.06 230 GLN A N 1
ATOM 1786 C CA . GLN A 1 230 ? 0.508 15.115 5.426 1.00 72.06 230 GLN A CA 1
ATOM 1787 C C . GLN A 1 230 ? 0.996 15.621 4.062 1.00 72.06 230 GLN A C 1
ATOM 1789 O O . GLN A 1 230 ? 0.271 16.349 3.396 1.00 72.06 230 GLN A O 1
ATOM 1794 N N . ASN A 1 231 ? 2.198 15.218 3.636 1.00 69.88 231 ASN A N 1
ATOM 1795 C CA . ASN A 1 231 ? 2.787 15.576 2.342 1.00 69.88 231 ASN A CA 1
ATOM 1796 C C . ASN A 1 231 ? 3.539 14.365 1.781 1.00 69.88 231 ASN A C 1
ATOM 1798 O O . ASN A 1 231 ? 4.759 14.266 1.910 1.00 69.88 231 ASN A O 1
ATOM 1802 N N . PHE A 1 232 ? 2.799 13.407 1.217 1.00 76.88 232 PHE A N 1
ATOM 1803 C CA . PHE A 1 232 ? 3.392 12.174 0.707 1.00 76.88 232 PHE A CA 1
ATOM 1804 C C . PHE A 1 232 ? 4.380 12.464 -0.431 1.00 76.88 232 PHE A C 1
ATOM 1806 O O . PHE A 1 232 ? 3.982 12.914 -1.506 1.00 76.88 232 PHE A O 1
ATOM 1813 N N . ASP A 1 233 ? 5.655 12.145 -0.212 1.00 79.56 233 ASP A N 1
ATOM 1814 C CA . ASP A 1 233 ? 6.700 12.236 -1.227 1.00 79.56 233 ASP A CA 1
ATOM 1815 C C . ASP A 1 233 ? 7.642 11.027 -1.151 1.00 79.56 233 ASP A C 1
ATOM 1817 O O . ASP A 1 233 ? 8.411 10.844 -0.203 1.00 79.56 233 ASP A O 1
ATOM 1821 N N . LYS A 1 234 ? 7.608 10.199 -2.199 1.00 82.19 234 LYS A N 1
ATOM 1822 C CA . LYS A 1 234 ? 8.482 9.027 -2.337 1.00 82.19 234 LYS A CA 1
ATOM 1823 C C . LYS A 1 234 ? 9.970 9.399 -2.380 1.00 82.19 234 LYS A C 1
ATOM 1825 O O . LYS A 1 234 ? 10.792 8.570 -1.991 1.00 82.19 234 LYS A O 1
ATOM 1830 N N . SER A 1 235 ? 10.319 10.619 -2.802 1.00 81.12 235 SER A N 1
ATOM 1831 C CA . SER A 1 235 ? 11.703 11.109 -2.862 1.00 81.12 235 SER A CA 1
ATOM 1832 C C . SER A 1 235 ? 12.328 11.270 -1.471 1.00 81.12 235 SER A C 1
ATOM 1834 O O . SER A 1 235 ? 13.543 11.174 -1.326 1.00 81.12 235 SER A O 1
ATOM 1836 N N . VAL A 1 236 ? 11.496 11.416 -0.433 1.00 86.12 236 VAL A N 1
ATOM 1837 C CA . VAL A 1 236 ? 11.915 11.463 0.977 1.00 86.12 236 VAL A CA 1
ATOM 1838 C C . VAL A 1 236 ? 12.085 10.058 1.562 1.00 86.12 236 VAL A C 1
ATOM 1840 O O . VAL A 1 236 ? 12.796 9.871 2.542 1.00 86.12 236 VAL A O 1
ATOM 1843 N N . ILE A 1 237 ? 11.446 9.045 0.973 1.00 90.12 237 ILE A N 1
ATOM 1844 C CA . ILE A 1 237 ? 11.444 7.669 1.491 1.00 90.12 237 ILE A CA 1
ATOM 1845 C C . ILE A 1 237 ? 12.538 6.834 0.824 1.00 90.12 237 ILE A C 1
ATOM 1847 O O . ILE A 1 237 ? 13.252 6.092 1.497 1.00 90.12 237 ILE A O 1
ATOM 1851 N N . ALA A 1 238 ? 12.695 6.961 -0.495 1.00 90.19 238 ALA A N 1
ATOM 1852 C CA . ALA A 1 238 ? 13.659 6.188 -1.274 1.00 90.19 238 ALA A CA 1
ATOM 1853 C C . ALA A 1 238 ? 15.116 6.278 -0.762 1.00 90.19 238 ALA A C 1
ATOM 1855 O O . ALA A 1 238 ? 15.770 5.233 -0.720 1.00 90.19 238 ALA A O 1
ATOM 1856 N N . PRO A 1 239 ? 15.643 7.432 -0.295 1.00 93.06 239 PRO A N 1
ATOM 1857 C CA . PRO A 1 239 ? 17.031 7.517 0.163 1.00 93.06 239 PRO A CA 1
ATOM 1858 C C . PRO A 1 239 ? 17.316 6.732 1.454 1.00 93.06 239 PRO A C 1
ATOM 1860 O O . PRO A 1 239 ? 18.482 6.452 1.744 1.00 93.06 239 PRO A O 1
ATOM 1863 N N . LEU A 1 240 ? 16.287 6.292 2.195 1.00 96.06 240 LEU A N 1
ATOM 1864 C CA . LEU A 1 240 ? 16.452 5.322 3.285 1.00 96.06 240 LEU A CA 1
ATOM 1865 C C . LEU A 1 240 ? 17.113 4.024 2.786 1.00 96.06 240 LEU A C 1
ATOM 1867 O O . LEU A 1 240 ? 17.876 3.402 3.523 1.00 96.06 240 LEU A O 1
ATOM 1871 N N . CYS A 1 241 ? 16.885 3.638 1.524 1.00 97.31 241 CYS A N 1
ATOM 1872 C CA . CYS A 1 241 ? 17.513 2.471 0.901 1.00 97.31 241 CYS A CA 1
ATOM 1873 C C . CYS A 1 241 ? 19.047 2.519 0.987 1.00 97.31 241 CYS A C 1
ATOM 1875 O O . CYS A 1 241 ? 19.674 1.499 1.265 1.00 97.31 241 CYS A O 1
ATOM 1877 N N . THR A 1 242 ? 19.661 3.695 0.824 1.00 96.44 242 THR A N 1
ATOM 1878 C CA . THR A 1 242 ? 21.117 3.864 0.951 1.00 96.44 242 THR A CA 1
ATOM 1879 C C . THR A 1 242 ? 21.587 3.575 2.375 1.00 96.44 242 THR A C 1
ATOM 1881 O O . THR A 1 242 ? 22.577 2.875 2.576 1.00 96.44 242 THR A O 1
ATOM 1884 N N . LYS A 1 243 ? 20.839 4.031 3.385 1.00 97.75 243 LYS A N 1
ATOM 1885 C CA . LYS A 1 243 ? 21.141 3.741 4.795 1.00 97.75 243 LYS A CA 1
ATOM 1886 C C . LYS A 1 243 ? 20.968 2.264 5.132 1.00 97.75 243 LYS A C 1
ATOM 1888 O O . LYS A 1 243 ? 21.798 1.691 5.835 1.00 97.75 243 LYS A O 1
ATOM 1893 N N . LEU A 1 244 ? 19.956 1.616 4.562 1.00 98.19 244 LEU A N 1
ATOM 1894 C CA . LEU A 1 244 ? 19.777 0.170 4.679 1.00 98.19 244 LEU A CA 1
ATOM 1895 C C . LEU A 1 244 ? 20.921 -0.602 4.000 1.00 98.19 244 LEU A C 1
ATOM 1897 O O . LEU A 1 244 ? 21.384 -1.595 4.554 1.00 98.19 244 LEU A O 1
ATOM 1901 N N . ALA A 1 245 ? 21.430 -0.138 2.855 1.00 97.88 245 ALA A N 1
ATOM 1902 C CA . ALA A 1 245 ? 22.595 -0.740 2.204 1.00 97.88 245 ALA A CA 1
ATOM 1903 C C . ALA A 1 245 ? 23.858 -0.640 3.076 1.00 97.88 245 ALA A C 1
ATOM 1905 O O . ALA A 1 245 ? 24.557 -1.637 3.266 1.00 97.88 245 ALA A O 1
ATOM 1906 N N . GLU A 1 246 ? 24.118 0.534 3.667 1.00 97.62 246 GLU A N 1
ATOM 1907 C CA . GLU A 1 246 ? 25.215 0.740 4.625 1.00 97.62 246 GLU A CA 1
ATOM 1908 C C . GLU A 1 246 ? 25.096 -0.222 5.823 1.00 97.62 246 GLU A C 1
ATOM 1910 O O . GLU A 1 246 ? 26.088 -0.820 6.249 1.00 97.62 246 GLU A O 1
ATOM 1915 N N . ALA A 1 247 ? 23.884 -0.417 6.354 1.00 97.75 247 ALA A N 1
ATOM 1916 C CA . ALA A 1 247 ? 23.628 -1.355 7.447 1.00 97.75 247 ALA A CA 1
ATOM 1917 C C . ALA A 1 247 ? 23.841 -2.823 7.029 1.00 97.75 247 ALA A C 1
ATOM 1919 O O . ALA A 1 247 ? 24.453 -3.593 7.773 1.00 97.75 247 ALA A O 1
ATOM 1920 N N . ALA A 1 248 ? 23.397 -3.212 5.830 1.00 97.62 248 ALA A N 1
ATOM 1921 C CA . ALA A 1 248 ? 23.611 -4.553 5.284 1.00 97.62 248 ALA A CA 1
ATOM 1922 C C . ALA A 1 248 ? 25.104 -4.860 5.087 1.00 97.62 248 ALA A C 1
ATOM 1924 O O . ALA A 1 248 ? 25.560 -5.957 5.427 1.00 97.62 248 ALA A O 1
ATOM 1925 N N . ALA A 1 249 ? 25.874 -3.880 4.599 1.00 95.75 249 ALA A N 1
ATOM 1926 C CA . ALA A 1 249 ? 27.325 -3.977 4.442 1.00 95.75 249 ALA A CA 1
ATOM 1927 C C . ALA A 1 249 ? 28.052 -4.140 5.789 1.00 95.75 249 ALA A C 1
ATOM 1929 O O . ALA A 1 249 ? 29.062 -4.835 5.865 1.00 95.75 249 ALA A O 1
ATOM 1930 N N . LYS A 1 250 ? 27.503 -3.566 6.869 1.00 96.44 250 LYS A N 1
ATOM 1931 C CA . LYS A 1 250 ? 27.976 -3.753 8.253 1.00 96.44 250 LYS A CA 1
ATOM 1932 C C . LYS A 1 250 ? 27.494 -5.058 8.907 1.00 96.44 250 LYS A C 1
ATOM 1934 O O . LYS A 1 250 ? 27.791 -5.291 10.074 1.00 96.44 250 LYS A O 1
ATOM 1939 N N . GLY A 1 251 ? 26.770 -5.914 8.182 1.00 96.06 251 GLY A N 1
ATOM 1940 C CA . GLY A 1 251 ? 26.350 -7.232 8.663 1.00 96.06 251 GLY A CA 1
ATOM 1941 C C . GLY A 1 251 ? 24.949 -7.297 9.275 1.00 96.06 251 GLY A C 1
ATOM 1942 O O . GLY A 1 251 ? 24.594 -8.339 9.826 1.00 96.06 251 GLY A O 1
ATOM 1943 N N . ASN A 1 252 ? 24.133 -6.237 9.188 1.00 97.56 252 ASN A N 1
ATOM 1944 C CA . ASN A 1 252 ? 22.752 -6.307 9.667 1.00 97.56 252 ASN A CA 1
ATOM 1945 C C . ASN A 1 252 ? 21.934 -7.287 8.803 1.00 97.56 252 ASN A C 1
ATOM 1947 O O . ASN A 1 252 ? 21.768 -7.088 7.597 1.00 97.56 252 ASN A O 1
ATOM 1951 N N . ARG A 1 253 ? 21.416 -8.348 9.430 1.00 97.31 253 ARG A N 1
ATOM 1952 C CA . ARG A 1 253 ? 20.757 -9.463 8.735 1.00 97.31 253 ARG A CA 1
ATOM 1953 C C . ARG A 1 253 ? 19.390 -9.106 8.163 1.00 97.31 253 ARG A C 1
ATOM 1955 O O . ARG A 1 253 ? 19.076 -9.561 7.066 1.00 97.31 253 ARG A O 1
ATOM 1962 N N . LEU A 1 254 ? 18.611 -8.263 8.844 1.00 97.12 254 LEU A N 1
ATOM 1963 C CA . LEU A 1 254 ? 17.338 -7.773 8.313 1.00 97.12 254 LEU A CA 1
ATOM 1964 C C . LEU A 1 254 ? 17.572 -6.926 7.055 1.00 97.12 254 LEU A C 1
ATOM 1966 O O . LEU A 1 254 ? 16.914 -7.134 6.038 1.00 97.12 254 LEU A O 1
ATOM 1970 N N . ALA A 1 255 ? 18.568 -6.038 7.066 1.00 97.94 255 ALA A N 1
ATOM 1971 C CA . ALA A 1 255 ? 18.947 -5.284 5.874 1.00 97.94 255 ALA A CA 1
ATOM 1972 C C . ALA A 1 255 ? 19.425 -6.200 4.731 1.00 97.94 255 ALA A C 1
ATOM 1974 O O . ALA A 1 255 ? 18.977 -6.049 3.596 1.00 97.94 255 ALA A O 1
ATOM 1975 N N . GLN A 1 256 ? 20.260 -7.206 5.013 1.00 98.00 256 GLN A N 1
ATOM 1976 C CA . GLN A 1 256 ? 20.664 -8.202 4.009 1.00 98.00 256 GLN A CA 1
ATOM 1977 C C . GLN A 1 256 ? 19.469 -8.985 3.445 1.00 98.00 256 GLN A C 1
ATOM 1979 O O . GLN A 1 256 ? 19.403 -9.216 2.236 1.00 98.00 256 GLN A O 1
ATOM 1984 N N . TYR A 1 257 ? 18.506 -9.360 4.295 1.00 97.62 257 TYR A N 1
ATOM 1985 C CA . TYR A 1 257 ? 17.255 -9.989 3.874 1.00 97.62 257 TYR A CA 1
ATOM 1986 C C . TYR A 1 257 ? 16.483 -9.089 2.902 1.00 97.62 257 TYR A C 1
ATOM 1988 O O . TYR A 1 257 ? 16.067 -9.568 1.849 1.00 97.62 257 TYR A O 1
ATOM 1996 N N . LEU A 1 258 ? 16.334 -7.797 3.213 1.00 97.94 258 LEU A N 1
ATOM 1997 C CA . LEU A 1 258 ? 15.589 -6.843 2.383 1.00 97.94 258 LEU A CA 1
ATOM 1998 C C . LEU A 1 258 ? 16.180 -6.718 0.972 1.00 97.94 258 LEU A C 1
ATOM 2000 O O . LEU A 1 258 ? 15.441 -6.747 -0.011 1.00 97.94 258 LEU A O 1
ATOM 2004 N N . PHE A 1 259 ? 17.509 -6.636 0.851 1.00 98.38 259 PHE A N 1
ATOM 2005 C CA . PHE A 1 259 ? 18.168 -6.604 -0.461 1.00 98.38 259 PHE A CA 1
ATOM 2006 C C . PHE A 1 259 ? 18.088 -7.950 -1.188 1.00 98.38 259 PHE A C 1
ATOM 2008 O O . PHE A 1 259 ? 17.900 -7.976 -2.404 1.00 98.38 259 PHE A O 1
ATOM 2015 N N . ARG A 1 260 ? 18.155 -9.077 -0.473 1.00 97.94 260 ARG A N 1
ATOM 2016 C CA . ARG A 1 260 ? 17.933 -10.392 -1.086 1.00 97.94 260 ARG A CA 1
ATOM 2017 C C . ARG A 1 260 ? 16.508 -10.512 -1.638 1.00 97.94 260 ARG A C 1
ATOM 2019 O O . ARG A 1 260 ? 16.341 -10.923 -2.780 1.00 97.94 260 ARG A O 1
ATOM 2026 N N . GLU A 1 261 ? 15.495 -10.103 -0.878 1.00 97.56 261 GLU A N 1
ATOM 2027 C CA . GLU A 1 261 ? 14.091 -10.086 -1.321 1.00 97.56 261 GLU A CA 1
ATOM 2028 C C . GLU A 1 261 ? 13.901 -9.138 -2.522 1.00 97.56 261 GLU A C 1
ATOM 2030 O O . GLU A 1 261 ? 13.246 -9.487 -3.504 1.00 97.56 261 GLU A O 1
ATOM 2035 N N . ALA A 1 262 ? 14.530 -7.959 -2.509 1.00 97.88 262 ALA A N 1
ATOM 2036 C CA . ALA A 1 262 ? 14.533 -7.046 -3.653 1.00 97.88 262 ALA A CA 1
ATOM 2037 C C . ALA A 1 262 ? 15.162 -7.676 -4.905 1.00 97.88 262 ALA A C 1
ATOM 2039 O O . ALA A 1 262 ? 14.590 -7.587 -5.992 1.00 97.88 262 ALA A O 1
ATOM 2040 N N . GLY A 1 263 ? 16.293 -8.369 -4.746 1.00 97.38 263 GLY A N 1
ATOM 2041 C CA . GLY A 1 263 ? 16.923 -9.140 -5.811 1.00 97.38 263 GLY A CA 1
ATOM 2042 C C . GLY A 1 263 ? 15.980 -10.192 -6.392 1.00 97.38 263 GLY A C 1
ATOM 2043 O O . GLY A 1 263 ? 15.837 -10.268 -7.610 1.00 97.38 263 GLY A O 1
ATOM 2044 N N . GLU A 1 264 ? 15.290 -10.966 -5.547 1.00 97.25 264 GLU A N 1
ATOM 2045 C CA . GLU A 1 264 ? 14.331 -11.988 -5.995 1.00 97.25 264 GLU A CA 1
ATOM 2046 C C . GLU A 1 264 ? 13.183 -11.395 -6.810 1.00 97.25 264 GLU A C 1
ATOM 2048 O O . GLU A 1 264 ? 12.811 -11.946 -7.851 1.00 97.25 264 GLU A O 1
ATOM 2053 N N . ASN A 1 265 ? 12.658 -10.245 -6.389 1.00 96.69 265 ASN A N 1
ATOM 2054 C CA . ASN A 1 265 ? 11.629 -9.533 -7.137 1.00 96.69 265 ASN A CA 1
ATOM 2055 C C . ASN A 1 265 ? 12.131 -9.116 -8.527 1.00 96.69 265 ASN A C 1
ATOM 2057 O O . ASN A 1 265 ? 11.486 -9.435 -9.524 1.00 96.69 265 ASN A O 1
ATOM 2061 N N . LEU A 1 266 ? 13.318 -8.507 -8.619 1.00 96.44 266 LEU A N 1
ATOM 2062 C CA . LEU A 1 266 ? 13.925 -8.119 -9.901 1.00 96.44 266 LEU A CA 1
ATOM 2063 C C . LEU A 1 266 ? 14.201 -9.338 -10.803 1.00 96.44 266 LEU A C 1
ATOM 2065 O O . LEU A 1 266 ? 13.960 -9.290 -12.009 1.00 96.44 266 LEU A O 1
ATOM 2069 N N . GLY A 1 267 ? 14.652 -10.456 -10.226 1.00 95.25 267 GLY A N 1
ATOM 2070 C CA . GLY A 1 267 ? 14.855 -11.709 -10.959 1.00 95.25 267 GLY A CA 1
ATOM 2071 C C . GLY A 1 267 ? 13.543 -12.313 -11.463 1.00 95.25 267 GLY A C 1
ATOM 2072 O O . GLY A 1 267 ? 13.485 -12.818 -12.581 1.00 95.25 267 GLY A O 1
ATOM 2073 N N . THR A 1 268 ? 12.472 -12.206 -10.672 1.00 95.62 268 THR A N 1
ATOM 2074 C CA . THR A 1 268 ? 11.120 -12.649 -11.053 1.00 95.62 268 THR A CA 1
ATOM 2075 C C . THR A 1 268 ? 10.577 -11.819 -12.217 1.00 95.62 268 THR A C 1
ATOM 2077 O O . THR A 1 268 ? 9.983 -12.375 -13.138 1.00 95.62 268 THR A O 1
ATOM 2080 N N . MET A 1 269 ? 10.830 -10.506 -12.226 1.00 95.31 269 MET A N 1
ATOM 2081 C CA . MET A 1 269 ? 10.475 -9.638 -13.354 1.00 95.31 269 MET A CA 1
ATOM 2082 C C . MET A 1 269 ? 11.194 -10.056 -14.639 1.00 95.31 269 MET A C 1
ATOM 2084 O O . MET A 1 269 ? 10.564 -10.194 -15.685 1.00 95.31 269 MET A O 1
ATOM 2088 N N . ALA A 1 270 ? 12.500 -10.323 -14.567 1.00 94.56 270 ALA A N 1
ATOM 2089 C CA . ALA A 1 270 ? 13.246 -10.828 -15.717 1.00 94.56 270 ALA A CA 1
ATOM 2090 C C . ALA A 1 270 ? 12.691 -12.180 -16.200 1.00 94.56 270 ALA A C 1
ATOM 2092 O O . ALA A 1 270 ? 12.430 -12.353 -17.391 1.00 94.56 270 ALA A O 1
ATOM 2093 N N . ALA A 1 271 ? 12.439 -13.110 -15.273 1.00 94.38 271 ALA A N 1
ATOM 2094 C CA . ALA A 1 271 ? 11.878 -14.429 -15.556 1.00 94.38 271 ALA A CA 1
ATOM 2095 C C . ALA A 1 271 ? 10.513 -14.354 -16.267 1.00 94.38 271 ALA A C 1
ATOM 2097 O O . ALA A 1 271 ? 10.292 -15.083 -17.232 1.00 94.38 271 ALA A O 1
ATOM 2098 N N . ALA A 1 272 ? 9.629 -13.438 -15.860 1.00 94.88 272 ALA A N 1
ATOM 2099 C CA . ALA A 1 272 ? 8.310 -13.244 -16.473 1.00 94.88 272 ALA A CA 1
ATOM 2100 C C . ALA A 1 272 ? 8.374 -12.803 -17.951 1.00 94.88 272 ALA A C 1
ATOM 2102 O O . ALA A 1 272 ? 7.438 -13.034 -18.723 1.00 94.88 272 ALA A O 1
ATOM 2103 N N . LEU A 1 273 ? 9.483 -12.185 -18.370 1.00 93.62 273 LEU A N 1
ATOM 2104 C CA . LEU A 1 273 ? 9.712 -11.773 -19.756 1.00 93.62 273 LEU A CA 1
ATOM 2105 C C . LEU A 1 273 ? 10.406 -12.845 -20.603 1.00 93.62 273 LEU A C 1
ATOM 2107 O O . LEU A 1 273 ? 10.314 -12.773 -21.826 1.00 93.62 273 LEU A O 1
ATOM 2111 N N . VAL A 1 274 ? 11.047 -13.852 -19.997 1.00 92.88 274 VAL A N 1
ATOM 2112 C CA . VAL A 1 274 ? 11.775 -14.911 -20.723 1.00 92.88 274 VAL A CA 1
ATOM 2113 C C . VAL A 1 274 ? 10.920 -15.605 -21.794 1.00 92.88 274 VAL A C 1
ATOM 2115 O O . VAL A 1 274 ? 11.392 -15.707 -22.926 1.00 92.88 274 VAL A O 1
ATOM 2118 N N . PRO A 1 275 ? 9.658 -16.010 -21.530 1.00 91.44 275 PRO A N 1
ATOM 2119 C CA . PRO A 1 275 ? 8.819 -16.655 -22.546 1.00 91.44 275 PRO A CA 1
ATOM 2120 C C . PRO A 1 275 ? 8.475 -15.764 -23.748 1.00 91.44 275 PRO A C 1
ATOM 2122 O O . PRO A 1 275 ? 7.964 -16.260 -24.747 1.00 91.44 275 PRO A O 1
ATOM 2125 N N . LYS A 1 276 ? 8.707 -14.449 -23.644 1.00 90.94 276 LYS A N 1
ATOM 2126 C CA . LYS A 1 276 ? 8.377 -13.447 -24.666 1.00 90.94 276 LYS A CA 1
ATOM 2127 C C . LYS A 1 276 ? 9.592 -13.063 -25.522 1.00 90.94 276 LYS A C 1
ATOM 2129 O O . LYS A 1 276 ? 9.456 -12.226 -26.412 1.00 90.94 276 LYS A O 1
ATOM 2134 N N . ILE A 1 277 ? 10.770 -13.631 -25.247 1.00 89.88 277 ILE A N 1
ATOM 2135 C CA . ILE A 1 277 ? 12.008 -13.376 -25.993 1.00 89.88 277 ILE A CA 1
ATOM 2136 C C . ILE A 1 277 ? 11.922 -14.018 -27.373 1.00 89.88 277 ILE A C 1
ATOM 2138 O O . ILE A 1 277 ? 11.643 -15.211 -27.498 1.00 89.88 277 ILE A O 1
ATOM 2142 N N . GLN A 1 278 ? 12.208 -13.237 -28.413 1.00 86.38 278 GLN A N 1
ATOM 2143 C CA . GLN A 1 278 ? 12.305 -13.781 -29.761 1.00 86.38 278 GLN A CA 1
ATOM 2144 C C . GLN A 1 278 ? 13.583 -14.618 -29.958 1.00 86.38 278 GLN A C 1
ATOM 2146 O O . GLN A 1 278 ? 14.654 -14.206 -29.501 1.00 86.38 278 GLN A O 1
ATOM 2151 N N . PRO A 1 279 ? 13.520 -15.738 -30.710 1.00 83.81 279 PRO A N 1
ATOM 2152 C CA . PRO A 1 279 ? 14.679 -16.597 -30.972 1.00 83.81 279 PRO A CA 1
ATOM 2153 C C . PRO A 1 279 ? 15.890 -15.862 -31.561 1.00 83.81 279 PRO A C 1
ATOM 2155 O O . PRO A 1 279 ? 17.029 -16.191 -31.236 1.00 83.81 279 PRO A O 1
ATOM 2158 N N . ASP A 1 280 ? 15.655 -14.836 -32.384 1.00 82.06 280 ASP A N 1
ATOM 2159 C CA . ASP A 1 280 ? 16.716 -14.043 -33.010 1.00 82.06 280 ASP A CA 1
ATOM 2160 C C . ASP A 1 280 ? 17.615 -13.326 -31.996 1.00 82.06 280 ASP A C 1
ATOM 2162 O O . ASP A 1 280 ? 18.815 -13.189 -32.242 1.00 82.06 280 ASP A O 1
ATOM 2166 N N . MET A 1 281 ? 17.077 -12.947 -30.831 1.00 82.50 281 MET A N 1
ATOM 2167 C CA . MET A 1 281 ? 17.864 -12.334 -29.757 1.00 82.50 281 MET A CA 1
ATOM 2168 C C . MET A 1 281 ? 18.772 -13.331 -29.028 1.00 82.50 281 MET A C 1
ATOM 2170 O O . MET A 1 281 ? 19.686 -12.923 -28.319 1.00 82.50 281 MET A O 1
ATOM 2174 N N . LEU A 1 282 ? 1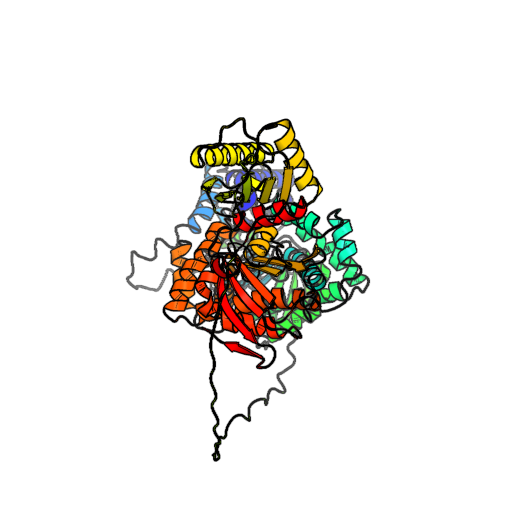8.534 -14.635 -29.191 1.00 83.88 282 LEU A N 1
ATOM 2175 C CA . LEU A 1 282 ? 19.262 -15.705 -28.506 1.00 83.88 282 LEU A CA 1
ATOM 2176 C C . LEU A 1 282 ? 20.255 -16.433 -29.423 1.00 83.88 282 LEU A C 1
ATOM 2178 O O . LEU A 1 282 ? 20.826 -17.444 -29.017 1.00 83.88 282 LEU A O 1
ATOM 2182 N N . LYS A 1 283 ? 20.518 -15.924 -30.637 1.00 79.75 283 LYS A N 1
ATOM 2183 C CA . LYS A 1 283 ? 21.471 -16.525 -31.596 1.00 79.75 283 LYS A CA 1
ATOM 2184 C C . LYS A 1 283 ? 22.880 -16.718 -31.025 1.00 79.75 283 LYS A C 1
ATOM 2186 O O . LYS A 1 283 ? 23.551 -17.683 -31.373 1.00 79.75 283 LYS A O 1
ATOM 2191 N N . SER A 1 284 ? 23.321 -15.837 -30.129 1.00 81.25 284 SER A N 1
ATOM 2192 C CA . SER A 1 284 ? 24.609 -15.926 -29.420 1.00 81.25 284 SER A CA 1
ATOM 2193 C C . SER A 1 284 ? 24.570 -16.831 -28.178 1.00 81.25 284 SER A C 1
ATOM 2195 O O . SER A 1 284 ? 25.523 -16.857 -27.398 1.00 81.25 284 SER A O 1
ATOM 2197 N N . ASN A 1 285 ? 23.452 -17.528 -27.942 1.00 85.69 285 ASN A N 1
ATOM 2198 C CA . ASN A 1 285 ? 23.144 -18.264 -26.715 1.00 85.69 285 ASN A CA 1
ATOM 2199 C C . ASN A 1 285 ? 23.319 -17.427 -25.429 1.00 85.69 285 ASN A C 1
ATOM 2201 O O . ASN A 1 285 ? 23.582 -17.966 -24.351 1.00 85.69 285 ASN A O 1
ATOM 2205 N N . THR A 1 286 ? 23.207 -16.100 -25.547 1.00 87.88 286 THR A N 1
ATOM 2206 C CA . THR A 1 286 ? 23.406 -15.158 -24.448 1.00 87.88 286 THR A CA 1
ATOM 2207 C C . THR A 1 286 ? 22.402 -14.016 -24.539 1.00 87.88 286 THR A C 1
ATOM 2209 O O . THR A 1 286 ? 22.304 -13.360 -25.571 1.00 87.88 286 THR A O 1
ATOM 2212 N N . LEU A 1 287 ? 21.686 -13.751 -23.448 1.00 89.44 287 LEU A N 1
ATOM 2213 C CA . LEU A 1 287 ? 20.819 -12.588 -23.302 1.00 89.44 287 LEU A CA 1
ATOM 2214 C C . LEU A 1 287 ? 21.555 -11.481 -22.545 1.00 89.44 287 LEU A C 1
ATOM 2216 O O . LEU A 1 287 ? 22.056 -11.696 -21.443 1.00 89.44 287 LEU A O 1
ATOM 2220 N N . ASN A 1 288 ? 21.552 -10.278 -23.106 1.00 89.19 288 ASN A N 1
ATOM 2221 C CA . ASN A 1 288 ? 22.043 -9.088 -22.427 1.00 89.19 288 ASN A CA 1
ATOM 2222 C C . ASN A 1 288 ? 20.890 -8.394 -21.684 1.00 89.19 288 ASN A C 1
ATOM 2224 O O . ASN A 1 288 ? 19.875 -8.039 -22.291 1.00 89.19 288 ASN A O 1
ATOM 2228 N N . ILE A 1 289 ? 21.062 -8.196 -20.376 1.00 92.62 289 ILE A N 1
ATOM 2229 C CA . ILE A 1 289 ? 20.155 -7.432 -19.518 1.00 92.62 289 ILE A CA 1
ATOM 2230 C C . ILE A 1 289 ? 20.865 -6.155 -19.078 1.00 92.62 289 ILE A C 1
ATOM 2232 O O . ILE A 1 289 ? 21.847 -6.216 -18.343 1.00 92.62 289 ILE A O 1
ATOM 2236 N N . VAL A 1 290 ? 20.358 -4.999 -19.495 1.00 93.25 290 VAL A N 1
ATOM 2237 C CA . VAL A 1 290 ? 20.848 -3.692 -19.050 1.00 93.25 290 VAL A CA 1
ATOM 2238 C C . VAL A 1 290 ? 20.257 -3.368 -17.677 1.00 93.25 290 VAL A C 1
ATOM 2240 O O . VAL A 1 290 ? 19.041 -3.320 -17.507 1.00 93.25 290 VAL A O 1
ATOM 2243 N N . CYS A 1 291 ? 21.111 -3.153 -16.683 1.00 93.56 291 CYS A N 1
ATOM 2244 C CA . CYS A 1 291 ? 20.732 -2.777 -15.325 1.00 93.56 291 CYS A CA 1
ATOM 2245 C C . CYS A 1 291 ? 20.848 -1.259 -15.159 1.00 93.56 291 CYS A C 1
ATOM 2247 O O . CYS A 1 291 ? 21.952 -0.716 -15.214 1.00 93.56 291 CYS A O 1
ATOM 2249 N N . VAL A 1 292 ? 19.723 -0.581 -14.935 1.00 89.31 292 VAL A N 1
ATOM 2250 C CA . VAL A 1 292 ? 19.656 0.886 -14.811 1.00 89.31 292 VAL A CA 1
ATOM 2251 C C . VAL A 1 292 ? 19.121 1.271 -13.435 1.00 89.31 292 VAL A C 1
ATOM 2253 O O . VAL A 1 292 ? 18.157 0.676 -12.960 1.00 89.31 292 VAL A O 1
ATOM 2256 N N . GLY A 1 293 ? 19.720 2.273 -12.794 1.00 87.88 293 GLY A N 1
ATOM 2257 C CA . GLY A 1 293 ? 19.231 2.842 -11.535 1.00 87.88 293 GLY A CA 1
ATOM 2258 C C . GLY A 1 293 ? 20.112 2.565 -10.316 1.00 87.88 293 GLY A C 1
ATOM 2259 O O . GLY A 1 293 ? 20.915 1.627 -10.278 1.00 87.88 293 GLY A O 1
ATOM 2260 N N . SER A 1 294 ? 19.966 3.435 -9.317 1.00 88.56 294 SER A N 1
ATOM 2261 C CA . SER A 1 294 ? 20.852 3.529 -8.151 1.00 88.56 294 SER A CA 1
ATOM 2262 C C . SER A 1 294 ? 20.935 2.258 -7.292 1.00 88.56 294 SER A C 1
ATOM 2264 O O . SER A 1 294 ? 21.995 1.975 -6.725 1.00 88.56 294 SER A O 1
ATOM 2266 N N . VAL A 1 295 ? 19.879 1.441 -7.223 1.00 94.06 295 VAL A N 1
ATOM 2267 C CA . VAL A 1 295 ? 19.837 0.239 -6.367 1.00 94.06 295 VAL A CA 1
ATOM 2268 C C . VAL A 1 295 ? 20.844 -0.815 -6.835 1.00 94.06 295 VAL A C 1
ATOM 2270 O O . VAL A 1 295 ? 21.449 -1.496 -6.004 1.00 94.06 295 VAL A O 1
ATOM 2273 N N . TRP A 1 296 ? 21.109 -0.896 -8.144 1.00 93.62 296 TRP A N 1
ATOM 2274 C CA . TRP A 1 296 ? 22.071 -1.837 -8.731 1.00 93.62 296 TRP A CA 1
ATOM 2275 C C . TRP A 1 296 ? 23.518 -1.622 -8.276 1.00 93.62 296 TRP A C 1
ATOM 2277 O O . TRP A 1 296 ? 24.320 -2.552 -8.367 1.00 93.62 296 TRP A O 1
ATOM 2287 N N . SER A 1 297 ? 23.853 -0.457 -7.707 1.00 91.62 297 SER A N 1
ATOM 2288 C CA . SER A 1 297 ? 25.145 -0.242 -7.029 1.00 91.62 297 SER A CA 1
ATOM 2289 C C . SER A 1 297 ? 25.399 -1.248 -5.894 1.00 91.62 297 SER A C 1
ATOM 2291 O O . SER A 1 297 ? 26.547 -1.504 -5.537 1.00 91.62 297 SER A O 1
ATOM 2293 N N . ASN A 1 298 ? 24.339 -1.890 -5.393 1.00 94.00 298 ASN A N 1
ATOM 2294 C CA . ASN A 1 298 ? 24.365 -2.907 -4.347 1.00 94.00 298 ASN A CA 1
ATOM 2295 C C . ASN A 1 298 ? 24.266 -4.339 -4.897 1.00 94.00 298 ASN A C 1
ATOM 2297 O O . ASN A 1 298 ? 23.784 -5.236 -4.202 1.00 94.00 298 ASN A O 1
ATOM 2301 N N . LEU A 1 299 ? 24.721 -4.586 -6.133 1.00 93.00 299 LEU A N 1
ATOM 2302 C CA . LEU A 1 299 ? 24.676 -5.906 -6.776 1.00 93.00 299 LEU A CA 1
ATOM 2303 C C . LEU A 1 299 ? 25.126 -7.072 -5.868 1.00 93.00 299 LEU A C 1
ATOM 2305 O O . LEU A 1 299 ? 24.427 -8.087 -5.869 1.00 93.00 299 LEU A O 1
ATOM 2309 N N . PRO A 1 300 ? 26.202 -6.975 -5.054 1.00 94.25 300 PRO A N 1
ATOM 2310 C CA . PRO A 1 300 ? 26.581 -8.060 -4.144 1.00 94.25 300 PRO A CA 1
ATOM 2311 C C . PRO A 1 300 ? 25.470 -8.486 -3.171 1.00 94.25 300 PRO A C 1
ATOM 2313 O O . PRO A 1 300 ? 25.362 -9.672 -2.867 1.00 94.25 300 PRO A O 1
ATOM 2316 N N . LEU A 1 301 ? 24.624 -7.549 -2.727 1.00 96.19 301 LEU A N 1
ATOM 2317 C CA . LEU A 1 301 ? 23.491 -7.816 -1.835 1.00 96.19 301 LEU A CA 1
ATOM 2318 C C . LEU A 1 301 ? 22.269 -8.377 -2.588 1.00 96.19 301 LEU A C 1
ATOM 2320 O O . LEU A 1 301 ? 21.513 -9.171 -2.033 1.00 96.19 301 LEU A O 1
ATOM 2324 N N . LEU A 1 302 ? 22.083 -7.995 -3.857 1.00 96.19 302 LEU A N 1
ATOM 2325 C CA . LEU A 1 302 ? 20.940 -8.401 -4.693 1.00 96.19 302 LEU A CA 1
ATOM 2326 C C . LEU A 1 302 ? 21.138 -9.768 -5.363 1.00 96.19 302 LEU A C 1
ATOM 2328 O O . LEU A 1 302 ? 20.176 -10.494 -5.616 1.00 96.19 302 LEU A O 1
ATOM 2332 N N . LYS A 1 303 ? 22.390 -10.106 -5.691 1.00 92.81 303 LYS A N 1
ATOM 2333 C CA . LYS A 1 303 ? 22.767 -11.192 -6.607 1.00 92.81 303 LYS A CA 1
ATOM 2334 C C . LYS A 1 303 ? 22.129 -12.533 -6.263 1.00 92.81 303 LYS A C 1
ATOM 2336 O O . LYS A 1 303 ? 21.646 -13.221 -7.158 1.00 92.81 303 LYS A O 1
ATOM 2341 N N . GLU A 1 304 ? 22.154 -12.926 -4.993 1.00 93.50 304 GLU A N 1
ATOM 2342 C CA . GLU A 1 304 ? 21.638 -14.235 -4.586 1.00 93.50 304 GLU A CA 1
ATOM 2343 C C . GLU A 1 304 ? 20.120 -14.322 -4.764 1.00 93.50 304 GLU A C 1
ATOM 2345 O O . GLU A 1 304 ? 19.628 -15.252 -5.398 1.00 93.50 304 GLU A O 1
ATOM 2350 N N . GLY A 1 305 ? 19.387 -13.305 -4.307 1.00 95.19 305 GLY A N 1
ATOM 2351 C CA . GLY A 1 305 ? 17.947 -13.220 -4.534 1.00 95.19 305 GLY A CA 1
ATOM 2352 C C . GLY A 1 305 ? 17.608 -13.190 -6.018 1.00 95.19 305 GLY A C 1
ATOM 2353 O O . GLY A 1 305 ? 16.747 -13.935 -6.473 1.00 95.19 305 GLY A O 1
ATOM 2354 N N . PHE A 1 306 ? 18.349 -12.414 -6.811 1.00 94.19 306 PHE A N 1
ATOM 2355 C CA . PHE A 1 306 ? 18.135 -12.338 -8.255 1.00 94.19 306 PHE A CA 1
ATOM 2356 C C . PHE A 1 306 ? 18.217 -13.705 -8.936 1.00 94.19 306 PHE A C 1
ATOM 2358 O O . PHE A 1 306 ? 17.367 -14.050 -9.758 1.00 94.19 306 PHE A O 1
ATOM 2365 N N . ARG A 1 307 ? 19.199 -14.528 -8.552 1.00 92.94 307 ARG A N 1
ATOM 2366 C CA . ARG A 1 307 ? 19.323 -15.902 -9.056 1.00 92.94 307 ARG A CA 1
ATOM 2367 C C . ARG A 1 307 ? 18.122 -16.766 -8.682 1.00 92.94 307 ARG A C 1
ATOM 2369 O O . ARG A 1 307 ? 17.697 -17.559 -9.517 1.00 92.94 307 ARG A O 1
ATOM 2376 N N . GLN A 1 308 ? 17.582 -16.613 -7.474 1.00 93.62 308 GLN A N 1
ATOM 2377 C CA . GLN A 1 308 ? 16.376 -17.321 -7.028 1.00 93.62 308 GLN A CA 1
ATOM 2378 C C . GLN A 1 308 ? 15.145 -16.877 -7.830 1.00 93.62 308 GLN A C 1
ATOM 2380 O O . GLN A 1 308 ? 14.363 -17.711 -8.277 1.00 93.62 308 GLN A O 1
ATOM 2385 N N . GLY A 1 309 ? 15.018 -15.578 -8.112 1.00 93.62 309 GLY A N 1
ATOM 2386 C CA . GLY A 1 309 ? 13.961 -15.048 -8.973 1.00 93.62 309 GLY A CA 1
ATOM 2387 C C . GLY A 1 309 ? 14.018 -15.610 -10.398 1.00 93.62 309 GLY A C 1
ATOM 2388 O O . GLY A 1 309 ? 12.998 -16.049 -10.925 1.00 93.62 309 GLY A O 1
ATOM 2389 N N . LEU A 1 310 ? 15.214 -15.677 -10.999 1.00 92.06 310 LEU A N 1
ATOM 2390 C CA . LEU A 1 310 ? 15.408 -16.235 -12.345 1.00 92.06 310 LEU A CA 1
ATOM 2391 C C . LEU A 1 310 ? 15.007 -17.712 -12.463 1.00 92.06 310 LEU A C 1
ATOM 2393 O O . LEU A 1 310 ? 14.560 -18.131 -13.528 1.00 92.06 310 LEU A O 1
ATOM 2397 N N . GLN A 1 311 ? 15.131 -18.498 -11.388 1.00 89.69 311 GLN A N 1
ATOM 2398 C CA . GLN A 1 311 ? 14.759 -19.921 -11.379 1.00 89.69 311 GLN A CA 1
ATOM 2399 C C . GLN A 1 311 ? 13.257 -20.159 -11.609 1.00 89.69 311 GLN A C 1
ATOM 2401 O O . GLN A 1 311 ? 12.856 -21.291 -11.869 1.00 89.69 311 GLN A O 1
ATOM 2406 N N . LYS A 1 312 ? 12.425 -19.109 -11.554 1.00 87.31 312 LYS A N 1
ATOM 2407 C CA . LYS A 1 312 ? 10.996 -19.170 -11.897 1.00 87.31 312 LYS A CA 1
ATOM 2408 C C . LYS A 1 312 ? 10.748 -19.331 -13.403 1.00 87.31 312 LYS A C 1
ATOM 2410 O O . LYS A 1 312 ? 9.632 -19.660 -13.792 1.00 87.31 312 LYS A O 1
ATOM 2415 N N . ALA A 1 313 ? 11.768 -19.136 -14.242 1.00 88.06 313 ALA A N 1
ATOM 2416 C CA . ALA A 1 313 ? 11.724 -19.422 -15.672 1.00 88.06 313 ALA A CA 1
ATOM 2417 C C . ALA A 1 313 ? 12.705 -20.539 -16.053 1.00 88.06 313 ALA A C 1
ATOM 2419 O O . ALA A 1 313 ? 13.772 -20.701 -15.461 1.00 88.06 313 ALA A O 1
ATOM 2420 N N . THR A 1 314 ? 12.365 -21.289 -17.103 1.00 87.81 314 THR A N 1
ATOM 2421 C CA . THR A 1 314 ? 13.307 -22.228 -17.726 1.00 87.81 314 THR A CA 1
ATOM 2422 C C . THR A 1 314 ? 14.255 -21.444 -18.629 1.00 87.81 314 THR A C 1
ATOM 2424 O O . THR A 1 314 ? 13.844 -20.943 -19.672 1.00 87.81 314 THR A O 1
ATOM 2427 N N . ILE A 1 315 ? 15.518 -21.323 -18.218 1.00 87.62 315 ILE A N 1
ATOM 2428 C CA . ILE A 1 315 ? 16.553 -20.577 -18.942 1.00 87.62 315 ILE A CA 1
ATOM 2429 C C . ILE A 1 315 ? 17.613 -21.564 -19.432 1.00 87.62 315 ILE A C 1
ATOM 2431 O O . ILE A 1 315 ? 18.257 -22.241 -18.627 1.00 87.62 315 ILE A O 1
ATOM 2435 N N . SER A 1 316 ? 17.795 -21.644 -20.751 1.00 88.31 316 SER A N 1
ATOM 2436 C CA . SER A 1 316 ? 18.778 -22.514 -21.419 1.00 88.31 316 SER A CA 1
ATOM 2437 C C . SER A 1 316 ? 19.967 -21.753 -22.020 1.00 88.31 316 SER A C 1
ATOM 2439 O O . SER A 1 316 ? 20.813 -22.359 -22.670 1.00 88.31 316 SER A O 1
ATOM 2441 N N . PHE A 1 317 ? 20.026 -20.438 -21.813 1.00 89.00 317 PHE A N 1
ATOM 2442 C CA . PHE A 1 317 ? 21.039 -19.524 -22.345 1.00 89.00 317 PHE A CA 1
ATOM 2443 C C . PHE A 1 317 ? 21.783 -18.807 -21.208 1.00 89.00 317 PHE A C 1
ATOM 2445 O O . PHE A 1 317 ? 21.319 -18.771 -20.065 1.00 89.00 317 PHE A O 1
ATOM 2452 N N . ALA A 1 318 ? 22.952 -18.241 -21.506 1.00 89.94 318 ALA A N 1
ATOM 2453 C CA . ALA A 1 318 ? 23.673 -17.394 -20.559 1.00 89.94 318 ALA A CA 1
ATOM 2454 C C . ALA A 1 318 ? 23.002 -16.017 -20.441 1.00 89.94 318 ALA A C 1
ATOM 2456 O O . ALA A 1 318 ? 22.363 -15.546 -21.378 1.00 89.94 318 ALA A O 1
ATOM 2457 N N . ILE A 1 319 ? 23.157 -15.349 -19.301 1.00 91.25 319 ILE A N 1
ATOM 2458 C CA . ILE A 1 319 ? 22.687 -13.974 -19.113 1.00 91.25 319 ILE A CA 1
ATOM 2459 C C . ILE A 1 319 ? 23.867 -13.099 -18.709 1.00 91.25 319 ILE A C 1
ATOM 2461 O O . ILE A 1 319 ? 24.501 -13.356 -17.684 1.00 91.25 319 ILE A O 1
ATOM 2465 N N . ASN A 1 320 ? 24.122 -12.047 -19.483 1.00 90.88 320 ASN A N 1
ATOM 2466 C CA . ASN A 1 320 ? 25.043 -10.979 -19.120 1.00 90.88 320 ASN A CA 1
ATOM 2467 C C . ASN A 1 320 ? 24.267 -9.825 -18.498 1.00 90.88 320 ASN A C 1
ATOM 2469 O O . ASN A 1 320 ? 23.276 -9.357 -19.056 1.00 90.88 320 ASN A O 1
ATOM 2473 N N . PHE A 1 321 ? 24.763 -9.328 -17.376 1.00 91.12 321 PHE A N 1
ATOM 2474 C CA . PHE A 1 321 ? 24.262 -8.121 -16.742 1.00 91.12 321 PHE A CA 1
ATOM 2475 C C . PHE A 1 321 ? 25.168 -6.991 -17.187 1.00 91.12 321 PHE A C 1
ATOM 2477 O O . PHE A 1 321 ? 26.377 -7.039 -16.954 1.00 91.12 321 PHE A O 1
ATOM 2484 N N . LEU A 1 322 ? 24.581 -6.006 -17.848 1.00 92.38 322 LEU A N 1
ATOM 2485 C CA . LEU A 1 322 ? 25.289 -4.866 -18.392 1.00 92.38 322 LEU A CA 1
ATOM 2486 C C . LEU A 1 322 ? 25.044 -3.664 -17.491 1.00 92.38 322 LEU A C 1
ATOM 2488 O O . LEU A 1 322 ? 23.896 -3.344 -17.177 1.00 92.38 322 LEU A O 1
ATOM 2492 N N . ARG A 1 323 ? 26.114 -2.982 -17.105 1.00 91.81 323 ARG A N 1
ATOM 2493 C CA . ARG A 1 323 ? 26.046 -1.625 -16.568 1.00 91.81 323 ARG A CA 1
ATOM 2494 C C . ARG A 1 323 ? 26.428 -0.674 -17.688 1.00 91.81 323 ARG A C 1
ATOM 2496 O O . ARG A 1 323 ? 27.490 -0.850 -18.267 1.00 91.81 323 ARG A O 1
ATOM 2503 N N . LEU A 1 324 ? 25.594 0.318 -17.989 1.00 90.50 324 LEU A N 1
ATOM 2504 C CA . LEU A 1 324 ? 25.968 1.333 -18.972 1.00 90.50 324 LEU A CA 1
ATOM 2505 C C . LEU A 1 324 ? 27.112 2.200 -18.433 1.00 90.50 324 LEU A C 1
ATOM 2507 O O . LEU A 1 324 ? 27.055 2.681 -17.299 1.00 90.50 324 LEU A O 1
ATOM 2511 N N . SER A 1 325 ? 28.122 2.403 -19.270 1.00 89.75 325 SER A N 1
ATOM 2512 C CA . SER A 1 325 ? 29.271 3.282 -19.019 1.00 89.75 325 SER A CA 1
ATOM 2513 C C . SER A 1 325 ? 29.086 4.640 -19.715 1.00 89.75 325 SER A C 1
ATOM 2515 O O . SER A 1 325 ? 29.812 5.588 -19.429 1.00 89.75 325 SER A O 1
ATOM 2517 N N . LYS A 1 326 ? 28.072 4.753 -20.589 1.00 90.00 326 LYS A N 1
ATOM 2518 C CA . LYS A 1 326 ? 27.613 5.991 -21.237 1.00 90.00 326 LYS A CA 1
ATOM 2519 C C . LYS A 1 326 ? 26.117 6.221 -21.005 1.00 90.00 326 LYS A C 1
ATOM 2521 O O . LYS A 1 326 ? 25.374 5.272 -20.773 1.00 90.00 326 LYS A O 1
ATOM 2526 N N . SER A 1 327 ? 25.677 7.476 -21.105 1.00 90.62 327 SER A N 1
ATOM 2527 C CA . SER A 1 327 ? 24.264 7.864 -20.947 1.00 90.62 327 SER A CA 1
ATOM 2528 C C . SER A 1 327 ? 23.338 7.132 -21.932 1.00 90.62 327 SER A C 1
ATOM 2530 O O . SER A 1 327 ? 23.719 6.821 -23.069 1.00 90.62 327 SER A O 1
ATOM 2532 N N . SER A 1 328 ? 22.085 6.894 -21.527 1.00 89.75 328 SER A N 1
ATOM 2533 C CA . SER A 1 328 ? 21.062 6.340 -22.424 1.00 89.75 328 SER A CA 1
ATOM 2534 C C . SER A 1 328 ? 20.663 7.305 -23.557 1.00 89.75 328 SER A C 1
ATOM 2536 O O . SER A 1 328 ? 20.047 6.889 -24.543 1.00 89.75 328 SER A O 1
ATOM 2538 N N . ALA A 1 329 ? 21.114 8.564 -23.486 1.00 92.56 329 ALA A N 1
ATOM 2539 C CA . ALA A 1 329 ? 21.034 9.556 -24.553 1.00 92.56 329 ALA A CA 1
ATOM 2540 C C . ALA A 1 329 ? 21.718 9.087 -25.853 1.00 92.56 329 ALA A C 1
ATOM 2542 O O . ALA A 1 329 ? 21.256 9.428 -26.940 1.00 92.56 329 ALA A O 1
ATOM 2543 N N . PHE A 1 330 ? 22.755 8.240 -25.771 1.00 93.12 330 PHE A N 1
ATOM 2544 C CA . PHE A 1 330 ? 23.368 7.607 -26.950 1.00 93.12 330 PHE A CA 1
ATOM 2545 C C . PHE A 1 330 ? 22.374 6.738 -27.716 1.00 93.12 330 PHE A C 1
ATOM 2547 O O . PHE A 1 330 ? 22.196 6.914 -28.919 1.00 93.12 330 PHE A O 1
ATOM 2554 N N . GLY A 1 331 ? 21.659 5.857 -27.019 1.00 90.06 331 GLY A N 1
ATOM 2555 C CA . GLY A 1 331 ? 20.603 5.051 -27.613 1.00 90.06 331 GLY A CA 1
ATOM 2556 C C . GLY A 1 331 ? 19.457 5.898 -28.157 1.00 90.06 331 GLY A C 1
ATOM 2557 O O . GLY A 1 331 ? 18.941 5.583 -29.225 1.00 90.06 331 GLY A O 1
ATOM 2558 N N . ALA A 1 332 ? 19.101 7.000 -27.487 1.00 90.94 332 ALA A N 1
ATOM 2559 C CA . ALA A 1 332 ? 18.119 7.956 -28.003 1.00 90.94 332 ALA A CA 1
ATOM 2560 C C . ALA A 1 332 ? 18.571 8.565 -29.344 1.00 90.94 332 ALA A C 1
ATOM 2562 O O . ALA A 1 332 ? 17.801 8.587 -30.303 1.00 90.94 332 ALA A O 1
ATOM 2563 N N . CYS A 1 333 ? 19.831 8.998 -29.432 1.00 93.44 333 CYS A N 1
ATOM 2564 C CA . CYS A 1 333 ? 20.441 9.524 -30.654 1.00 93.44 333 CYS A CA 1
ATOM 2565 C C . CYS A 1 333 ? 20.434 8.481 -31.788 1.00 93.44 333 CYS A C 1
ATOM 2567 O O . CYS A 1 333 ? 20.016 8.782 -32.907 1.00 93.44 333 CYS A O 1
ATOM 2569 N N . TYR A 1 334 ? 20.794 7.226 -31.492 1.00 90.31 334 TYR A N 1
ATOM 2570 C CA . TYR A 1 334 ? 20.743 6.130 -32.468 1.00 90.31 334 TYR A CA 1
ATOM 2571 C C . TYR A 1 334 ? 19.322 5.871 -32.980 1.00 90.31 334 TYR A C 1
ATOM 2573 O O . TYR A 1 334 ? 19.116 5.752 -34.185 1.00 90.31 334 TYR A O 1
ATOM 2581 N N . LEU A 1 335 ? 18.331 5.859 -32.085 1.00 88.00 335 LEU A N 1
ATOM 2582 C CA . LEU A 1 335 ? 16.920 5.718 -32.453 1.00 88.00 335 LEU A CA 1
ATOM 2583 C C . LEU A 1 335 ? 16.431 6.877 -33.337 1.00 88.00 335 LEU A C 1
ATOM 2585 O O . LEU A 1 335 ? 15.612 6.667 -34.233 1.00 88.00 335 LEU A O 1
ATOM 2589 N N . ALA A 1 336 ? 16.933 8.092 -33.104 1.00 89.06 336 ALA A N 1
ATOM 2590 C CA . ALA A 1 336 ? 16.620 9.267 -33.912 1.00 89.06 336 ALA A CA 1
ATOM 2591 C C . ALA A 1 336 ? 17.170 9.155 -35.340 1.00 89.06 336 ALA A C 1
ATOM 2593 O O . ALA A 1 336 ? 16.448 9.432 -36.299 1.00 89.06 336 ALA A O 1
ATOM 2594 N N . ALA A 1 337 ? 18.417 8.699 -35.481 1.00 89.12 337 ALA A N 1
ATOM 2595 C CA . ALA A 1 337 ? 19.031 8.436 -36.780 1.00 89.12 337 ALA A CA 1
ATOM 2596 C C . ALA A 1 337 ? 18.304 7.310 -37.543 1.00 89.12 337 ALA A C 1
ATOM 2598 O O . ALA A 1 337 ? 17.981 7.470 -38.724 1.00 89.12 337 ALA A O 1
ATOM 2599 N N . ASP A 1 338 ? 17.945 6.221 -36.856 1.00 86.25 338 ASP A N 1
ATOM 2600 C CA . ASP A 1 338 ? 17.209 5.095 -37.446 1.00 86.25 338 ASP A CA 1
ATOM 2601 C C . ASP A 1 338 ? 15.841 5.501 -37.989 1.00 86.25 338 ASP A C 1
ATOM 2603 O O . ASP A 1 338 ? 15.438 5.060 -39.069 1.00 86.25 338 ASP A O 1
ATOM 2607 N N . ALA A 1 339 ? 15.124 6.373 -37.276 1.00 85.12 339 ALA A N 1
ATOM 2608 C CA . ALA A 1 339 ? 13.803 6.828 -37.701 1.00 85.12 339 ALA A CA 1
ATOM 2609 C C . ALA A 1 339 ? 13.828 7.594 -39.030 1.00 85.12 339 ALA A C 1
ATOM 2611 O O . ALA A 1 339 ? 12.844 7.563 -39.770 1.00 85.12 339 ALA A O 1
ATOM 2612 N N . ILE A 1 340 ? 14.952 8.236 -39.356 1.00 88.25 340 ILE A N 1
ATOM 2613 C CA . ILE A 1 340 ? 15.161 8.903 -40.645 1.00 88.25 340 ILE A CA 1
ATOM 2614 C C . ILE A 1 340 ? 15.958 8.042 -41.637 1.00 88.25 340 ILE A C 1
ATOM 2616 O O . ILE A 1 340 ? 16.340 8.527 -42.702 1.00 88.25 340 ILE A O 1
ATOM 2620 N N . LYS A 1 341 ? 16.191 6.763 -41.306 1.00 89.44 341 LYS A N 1
ATOM 2621 C CA . LYS A 1 341 ? 16.972 5.797 -42.094 1.00 89.44 341 LYS A CA 1
ATOM 2622 C C . LYS A 1 341 ? 18.407 6.262 -42.371 1.00 89.44 341 LYS A C 1
ATOM 2624 O O . LYS A 1 341 ? 18.961 5.961 -43.428 1.00 89.44 341 LYS A O 1
ATOM 2629 N N . PHE A 1 342 ? 18.997 7.011 -41.440 1.00 90.88 342 PHE A N 1
ATOM 2630 C CA . PHE A 1 342 ? 20.403 7.388 -41.499 1.00 90.88 342 PHE A CA 1
ATOM 2631 C C . PHE A 1 342 ? 21.237 6.357 -40.736 1.00 90.88 342 PHE A C 1
ATOM 2633 O O . PHE A 1 342 ? 21.024 6.146 -39.544 1.00 90.88 342 PHE A O 1
ATOM 2640 N N . ASP A 1 343 ? 22.194 5.731 -41.419 1.00 89.06 343 ASP A N 1
ATOM 2641 C CA . ASP A 1 343 ? 23.116 4.768 -40.812 1.00 89.06 343 ASP A CA 1
ATOM 2642 C C . ASP A 1 343 ? 24.211 5.510 -40.035 1.00 89.06 343 ASP A C 1
ATOM 2644 O O . ASP A 1 343 ? 25.292 5.790 -40.553 1.00 89.06 343 ASP A O 1
ATOM 2648 N N . LEU A 1 344 ? 23.886 5.918 -38.806 1.00 89.38 344 LEU A N 1
ATOM 2649 C CA . LEU A 1 344 ? 24.833 6.578 -37.911 1.00 89.38 344 LEU A CA 1
ATOM 2650 C C . LEU A 1 344 ? 25.814 5.531 -37.357 1.00 89.38 344 LEU A C 1
ATOM 2652 O O . LEU A 1 344 ? 25.357 4.615 -36.663 1.00 89.38 344 LEU A O 1
ATOM 2656 N N . PRO A 1 345 ? 27.136 5.652 -37.601 1.00 91.00 345 PRO A N 1
ATOM 2657 C CA . PRO A 1 345 ? 28.107 4.690 -37.092 1.00 91.00 345 PRO A CA 1
ATOM 2658 C C . PRO A 1 345 ? 28.027 4.547 -35.568 1.00 91.00 345 PRO A C 1
ATOM 2660 O O . PRO A 1 345 ? 27.955 5.535 -34.834 1.00 91.00 345 PRO A O 1
ATOM 2663 N N . ARG A 1 346 ? 28.044 3.301 -35.082 1.00 87.38 346 ARG A N 1
ATOM 2664 C CA . ARG A 1 346 ? 27.880 2.977 -33.657 1.00 87.38 346 ARG A CA 1
ATOM 2665 C C . ARG A 1 346 ? 29.101 2.246 -33.140 1.00 87.38 346 ARG A C 1
ATOM 2667 O O . ARG A 1 346 ? 29.532 1.262 -33.737 1.00 87.38 346 ARG A O 1
ATOM 2674 N N . ASN A 1 347 ? 29.603 2.675 -31.988 1.00 83.81 347 ASN A N 1
ATOM 2675 C CA . ASN A 1 347 ? 30.595 1.916 -31.242 1.00 83.81 347 ASN A CA 1
ATOM 2676 C C . ASN A 1 347 ? 29.996 1.454 -29.912 1.00 83.81 347 ASN A C 1
ATOM 2678 O O . ASN A 1 347 ? 29.814 2.258 -29.002 1.00 83.81 347 ASN A O 1
ATOM 2682 N N . TYR A 1 348 ? 29.702 0.158 -29.817 1.00 85.75 348 TYR A N 1
ATOM 2683 C CA . TYR A 1 348 ? 29.155 -0.465 -28.614 1.00 85.75 348 TYR A CA 1
ATOM 2684 C C . TYR A 1 348 ? 30.224 -0.926 -27.614 1.00 85.75 348 TYR A C 1
ATOM 2686 O O . TYR A 1 348 ? 29.863 -1.199 -26.471 1.00 85.75 348 TYR A O 1
ATOM 2694 N N . SER A 1 349 ? 31.503 -1.025 -28.009 1.00 81.50 349 SER A N 1
ATOM 2695 C CA . SER A 1 349 ? 32.550 -1.668 -27.192 1.00 81.50 349 SER A CA 1
ATOM 2696 C C . SER A 1 349 ? 32.758 -0.992 -25.841 1.00 81.50 349 SER A C 1
ATOM 2698 O O . SER A 1 349 ? 33.040 -1.672 -24.862 1.00 81.50 349 SER A O 1
ATOM 2700 N N . ASP A 1 350 ? 32.559 0.326 -25.795 1.00 86.31 350 ASP A N 1
ATOM 2701 C CA . ASP A 1 350 ? 32.841 1.158 -24.621 1.00 86.31 350 ASP A CA 1
ATOM 2702 C C . ASP A 1 350 ? 31.552 1.721 -24.000 1.00 86.31 350 ASP A C 1
ATOM 2704 O O . ASP A 1 350 ? 31.581 2.674 -23.220 1.00 86.31 350 ASP A O 1
ATOM 2708 N N . ASN A 1 351 ? 30.391 1.200 -24.405 1.00 89.56 351 ASN A N 1
ATOM 2709 C CA . ASN A 1 351 ? 29.100 1.704 -23.940 1.00 89.56 351 ASN A CA 1
ATOM 2710 C C . ASN A 1 351 ? 28.646 1.042 -22.637 1.00 89.56 351 ASN A C 1
ATOM 2712 O O . ASN A 1 351 ? 27.759 1.578 -21.967 1.00 89.56 351 ASN A O 1
ATOM 2716 N N . TYR A 1 352 ? 29.212 -0.112 -22.284 1.00 91.12 352 TYR A N 1
ATOM 2717 C CA . TYR A 1 352 ? 28.817 -0.873 -21.108 1.00 91.12 352 TYR A CA 1
ATOM 2718 C C . TYR A 1 352 ? 29.930 -1.777 -20.574 1.00 91.12 352 TYR A C 1
ATOM 2720 O O . TYR A 1 352 ? 30.796 -2.232 -21.314 1.00 91.12 352 TYR A O 1
ATOM 2728 N N . ASP A 1 353 ? 29.800 -2.136 -19.299 1.00 90.94 353 ASP A N 1
ATOM 2729 C CA . ASP A 1 353 ? 30.603 -3.142 -18.614 1.00 90.94 353 ASP A CA 1
ATOM 2730 C C . ASP A 1 353 ? 29.757 -4.384 -18.291 1.00 90.94 353 ASP A C 1
ATOM 2732 O O . ASP A 1 353 ? 28.635 -4.280 -17.781 1.00 90.94 353 ASP A O 1
ATOM 2736 N N . ILE A 1 354 ? 30.305 -5.582 -18.526 1.00 90.06 354 ILE A N 1
ATOM 2737 C CA . ILE A 1 354 ? 29.715 -6.838 -18.035 1.00 90.06 354 ILE A CA 1
ATOM 2738 C C . ILE A 1 354 ? 30.206 -7.073 -16.606 1.00 90.06 354 ILE A C 1
ATOM 2740 O O . ILE A 1 354 ? 31.282 -7.625 -16.383 1.00 90.06 354 ILE A O 1
ATOM 2744 N N . TRP A 1 355 ? 29.407 -6.682 -15.618 1.00 89.62 355 TRP A N 1
ATOM 2745 C CA . TRP A 1 355 ? 29.763 -6.846 -14.201 1.00 89.62 355 TRP A CA 1
ATOM 2746 C C . TRP A 1 355 ? 29.261 -8.147 -13.555 1.00 89.62 355 TRP A C 1
ATOM 2748 O O . TRP A 1 355 ? 29.670 -8.482 -12.442 1.00 89.62 355 TRP A O 1
ATOM 2758 N N . TYR A 1 356 ? 28.395 -8.912 -14.233 1.00 88.06 356 TYR A N 1
ATOM 2759 C CA . TYR A 1 356 ? 27.981 -10.243 -13.784 1.00 88.06 356 TYR A CA 1
ATOM 2760 C C . TYR A 1 356 ? 27.486 -11.118 -14.942 1.00 88.06 356 TYR A C 1
ATOM 2762 O O . TYR A 1 356 ? 26.847 -10.635 -15.875 1.00 88.06 356 TYR A O 1
ATOM 2770 N N . GLN A 1 357 ? 27.754 -12.422 -14.847 1.00 89.62 357 GLN A N 1
ATOM 2771 C CA . GLN A 1 357 ? 27.256 -13.438 -15.768 1.00 89.62 357 GLN A CA 1
ATOM 2772 C C . GLN A 1 357 ? 26.547 -14.553 -15.002 1.00 89.62 357 GLN A C 1
ATOM 2774 O O . GLN A 1 357 ? 27.063 -15.088 -14.014 1.00 89.62 357 GLN A O 1
ATOM 2779 N N . TYR A 1 358 ? 25.367 -14.927 -15.481 1.00 86.50 358 TYR A N 1
ATOM 2780 C CA . TYR A 1 358 ? 24.602 -16.065 -14.995 1.00 86.50 358 TYR A CA 1
ATOM 2781 C C . TYR A 1 358 ? 24.612 -17.183 -16.038 1.00 86.50 358 TYR A C 1
ATOM 2783 O O . TYR A 1 358 ? 24.317 -16.962 -17.211 1.00 86.50 358 TYR A O 1
ATOM 2791 N N . GLN A 1 359 ? 24.915 -18.398 -15.586 1.00 83.69 359 GLN A N 1
ATOM 2792 C CA . GLN A 1 359 ? 24.771 -19.623 -16.365 1.00 83.69 359 GLN A CA 1
ATOM 2793 C C . GLN A 1 359 ? 23.811 -20.564 -15.640 1.00 83.69 359 GLN A C 1
ATOM 2795 O O . GLN A 1 359 ? 23.963 -20.824 -14.440 1.00 83.69 359 GLN A O 1
ATOM 2800 N N . SER A 1 360 ? 22.821 -21.067 -16.374 1.00 69.69 360 SER A N 1
ATOM 2801 C CA . SER A 1 360 ? 21.881 -22.068 -15.876 1.00 69.69 360 SER A CA 1
ATOM 2802 C C . SER A 1 360 ? 22.614 -23.390 -15.626 1.00 69.69 360 SER A C 1
ATOM 2804 O O . SER A 1 360 ? 23.343 -23.879 -16.488 1.00 69.69 360 SER A O 1
ATOM 2806 N N . LYS A 1 361 ? 22.447 -23.972 -14.432 1.00 58.09 361 LYS A N 1
ATOM 2807 C CA . LYS A 1 361 ? 22.879 -25.349 -14.156 1.00 58.09 361 LYS A CA 1
ATOM 2808 C C . LYS A 1 361 ? 21.781 -26.278 -14.679 1.00 58.09 361 LYS A C 1
ATOM 2810 O O . LYS A 1 361 ? 20.641 -26.140 -14.249 1.00 58.09 361 LYS A O 1
ATOM 2815 N N . CYS A 1 362 ? 22.116 -27.194 -15.588 1.00 38.41 362 CYS A N 1
ATOM 2816 C CA . CYS A 1 362 ? 21.187 -28.174 -16.160 1.00 38.41 362 CYS A CA 1
ATOM 2817 C C . CYS A 1 362 ? 20.255 -28.816 -15.114 1.00 38.41 362 CYS A C 1
ATOM 2819 O O . CYS A 1 362 ? 20.685 -29.191 -14.023 1.00 38.41 362 CYS A O 1
ATOM 2821 N N . ALA A 1 363 ? 18.983 -28.960 -15.499 1.00 34.00 363 ALA A N 1
ATOM 2822 C CA . ALA A 1 363 ? 17.903 -29.554 -14.725 1.00 34.00 363 ALA A CA 1
ATOM 2823 C C . ALA A 1 363 ? 18.228 -30.985 -14.264 1.00 34.00 363 ALA A C 1
ATOM 2825 O O . ALA A 1 363 ? 18.346 -31.896 -15.080 1.00 34.00 363 ALA A O 1
ATOM 2826 N N . CYS A 1 364 ? 18.311 -31.192 -12.951 1.00 25.89 364 CYS A N 1
ATOM 2827 C CA . CYS A 1 364 ? 18.182 -32.500 -12.318 1.00 25.89 364 CYS A CA 1
ATOM 2828 C C . CYS A 1 364 ? 17.372 -32.344 -11.024 1.00 25.89 364 CYS A C 1
ATOM 2830 O O . CYS A 1 364 ? 17.747 -31.571 -10.145 1.00 25.89 364 CYS A O 1
ATOM 2832 N N . ASN A 1 365 ? 16.306 -33.145 -10.934 1.00 25.17 365 ASN A N 1
ATOM 2833 C CA . ASN A 1 365 ? 15.499 -33.492 -9.757 1.00 25.17 365 ASN A CA 1
ATOM 2834 C C . ASN A 1 365 ? 14.298 -32.594 -9.412 1.00 25.17 365 ASN A C 1
ATOM 2836 O O . ASN A 1 365 ? 14.318 -31.825 -8.456 1.00 25.17 365 ASN A O 1
ATOM 2840 N N . VAL A 1 366 ? 13.186 -32.834 -10.117 1.00 27.28 366 VAL A N 1
ATOM 2841 C CA . VAL A 1 366 ? 11.823 -32.653 -9.588 1.00 27.28 366 VAL A CA 1
ATOM 2842 C C . VAL A 1 366 ? 11.034 -33.941 -9.836 1.00 27.28 366 VAL A C 1
ATOM 2844 O O . VAL A 1 366 ? 10.637 -34.196 -10.961 1.00 27.28 366 VAL A O 1
ATOM 2847 N N . TYR A 1 367 ? 10.848 -34.742 -8.787 1.00 26.19 367 TYR A N 1
ATOM 2848 C CA . TYR A 1 367 ? 9.837 -35.796 -8.573 1.00 26.19 367 TYR A CA 1
ATOM 2849 C C . TYR A 1 367 ? 10.019 -36.167 -7.085 1.00 26.19 367 TYR A C 1
ATOM 2851 O O . TYR A 1 367 ? 11.145 -36.398 -6.664 1.00 26.19 367 TYR A O 1
ATOM 2859 N N . THR A 1 368 ? 9.057 -36.139 -6.166 1.00 26.17 368 THR A N 1
ATOM 2860 C CA . THR A 1 368 ? 7.602 -36.324 -6.220 1.00 26.17 368 THR A CA 1
ATOM 2861 C C . THR A 1 368 ? 7.003 -35.771 -4.917 1.00 26.17 368 THR A C 1
ATOM 2863 O O . THR A 1 368 ? 7.443 -36.148 -3.833 1.00 26.17 368 THR A O 1
ATOM 2866 N N . LYS A 1 369 ? 5.946 -34.957 -4.998 1.00 26.16 369 LYS A N 1
ATOM 2867 C CA . LYS A 1 369 ? 4.934 -34.836 -3.935 1.00 26.16 369 LYS A CA 1
ATOM 2868 C C . LYS A 1 369 ? 3.569 -34.976 -4.593 1.00 26.16 369 LYS A C 1
ATOM 2870 O O . LYS A 1 369 ? 3.045 -34.005 -5.118 1.00 26.16 369 LYS A O 1
ATOM 2875 N N . GLN A 1 370 ? 3.037 -36.191 -4.589 1.00 25.16 370 GLN A N 1
ATOM 2876 C CA . GLN A 1 370 ? 1.612 -36.487 -4.717 1.00 25.16 370 GLN A CA 1
ATOM 2877 C C . GLN A 1 370 ? 1.414 -37.966 -4.379 1.00 25.16 370 GLN A C 1
ATOM 2879 O O . GLN A 1 370 ? 2.148 -38.791 -4.912 1.00 25.16 370 GLN A O 1
ATOM 2884 N N . GLN A 1 371 ? 0.434 -38.231 -3.506 1.00 25.23 371 GLN A N 1
ATOM 2885 C CA . GLN A 1 371 ? 0.032 -39.474 -2.817 1.00 25.23 371 GLN A CA 1
ATOM 2886 C C . GLN A 1 371 ? 0.216 -39.231 -1.306 1.00 25.23 371 GLN A C 1
ATOM 2888 O O . GLN A 1 371 ? 1.338 -39.157 -0.831 1.00 25.23 371 GLN A O 1
ATOM 2893 N N . GLN A 1 372 ? -0.812 -39.010 -0.487 1.00 25.69 372 GLN A N 1
ATOM 2894 C CA . GLN A 1 372 ? -2.093 -39.708 -0.429 1.00 25.69 372 GLN A CA 1
ATOM 2895 C C . GLN A 1 372 ? -3.160 -38.820 0.237 1.00 25.69 372 GLN A C 1
ATOM 2897 O O . GLN A 1 372 ? -3.010 -38.427 1.389 1.00 25.69 372 GLN A O 1
ATOM 2902 N N . GLU A 1 373 ? -4.272 -38.597 -0.456 1.00 25.81 373 GLU A N 1
ATOM 2903 C CA . GLU A 1 373 ? -5.591 -38.489 0.167 1.00 25.81 373 GLU A CA 1
ATOM 2904 C C . GLU A 1 373 ? -6.506 -39.476 -0.558 1.00 25.81 373 GLU A C 1
ATOM 2906 O O . GLU A 1 373 ? -6.581 -39.444 -1.785 1.00 25.81 373 GLU A O 1
ATOM 2911 N N . GLN A 1 374 ? -7.155 -40.346 0.222 1.00 23.94 374 GLN A N 1
ATOM 2912 C CA . GLN A 1 374 ? -8.512 -40.903 0.071 1.00 23.94 374 GLN A CA 1
ATOM 2913 C C . GLN A 1 374 ? -8.586 -42.378 0.488 1.00 23.94 374 GLN A C 1
ATOM 2915 O O . GLN A 1 374 ? -8.012 -43.243 -0.163 1.00 23.94 374 GLN A O 1
ATOM 2920 N N . GLN A 1 375 ? -9.365 -42.639 1.546 1.00 25.17 375 GLN A N 1
ATOM 2921 C CA . GLN A 1 375 ? -10.499 -43.589 1.623 1.00 25.17 375 GLN A CA 1
ATOM 2922 C C . GLN A 1 375 ? -10.910 -43.710 3.108 1.00 25.17 375 GLN A C 1
ATOM 2924 O O . GLN A 1 375 ? -10.130 -44.148 3.942 1.00 25.17 375 GLN A O 1
ATOM 2929 N N . GLN A 1 376 ? -11.971 -43.020 3.540 1.00 26.86 376 GLN A N 1
ATOM 2930 C CA . GLN A 1 376 ? -13.384 -43.449 3.614 1.00 26.86 376 GLN A CA 1
ATOM 2931 C C . GLN A 1 376 ? -13.730 -44.516 4.683 1.00 26.86 376 GLN A C 1
ATOM 2933 O O . GLN A 1 376 ? -13.432 -45.690 4.531 1.00 26.86 376 GLN A O 1
ATOM 2938 N N . ASN A 1 377 ? -14.470 -44.046 5.704 1.00 24.36 377 ASN A N 1
ATOM 2939 C CA . ASN A 1 377 ? -15.730 -44.556 6.286 1.00 24.36 377 ASN A CA 1
ATOM 2940 C C . ASN A 1 377 ? -15.942 -46.062 6.573 1.00 24.36 377 ASN A C 1
ATOM 2942 O O . ASN A 1 377 ? -16.031 -46.850 5.642 1.00 24.36 377 ASN A O 1
ATOM 2946 N N . HIS A 1 378 ? -16.359 -46.400 7.814 1.00 25.27 378 HIS A N 1
ATOM 2947 C CA . HIS A 1 378 ? -17.788 -46.679 8.118 1.00 25.27 378 HIS A CA 1
ATOM 2948 C C . HIS A 1 378 ? -18.148 -46.905 9.609 1.00 25.27 378 HIS A C 1
ATOM 2950 O O . HIS A 1 378 ? -17.462 -47.632 10.313 1.00 25.27 378 HIS A O 1
ATOM 2956 N N . LYS A 1 379 ? -19.332 -46.364 9.974 1.00 25.66 379 LYS A N 1
ATOM 2957 C CA . LYS A 1 379 ? -20.435 -46.848 10.864 1.00 25.66 379 LYS A CA 1
ATOM 2958 C C . LYS A 1 379 ? -20.148 -47.251 12.331 1.00 25.66 379 LYS A C 1
ATOM 2960 O O . LYS A 1 379 ? -19.376 -48.155 12.588 1.00 25.66 379 LYS A O 1
ATOM 2965 N N . ARG A 1 380 ? -20.721 -46.582 13.352 1.00 25.62 380 ARG A N 1
ATOM 2966 C CA . ARG A 1 380 ? -22.130 -46.419 13.849 1.00 25.62 380 ARG A CA 1
ATOM 2967 C C . ARG A 1 380 ? -22.540 -47.447 14.926 1.00 25.62 380 ARG A C 1
ATOM 2969 O O . ARG A 1 380 ? -22.571 -48.633 14.625 1.00 25.62 380 ARG A O 1
ATOM 2976 N N . ASN A 1 381 ? -23.011 -46.914 16.072 1.00 24.66 381 ASN A N 1
ATOM 2977 C CA . ASN A 1 381 ? -24.266 -47.209 16.817 1.00 24.66 381 ASN A CA 1
ATOM 2978 C C . ASN A 1 381 ? -24.133 -47.496 18.336 1.00 24.66 381 ASN A C 1
ATOM 2980 O O . ASN A 1 381 ? -23.498 -48.465 18.727 1.00 24.66 381 ASN A O 1
ATOM 2984 N N . LEU A 1 382 ? -24.763 -46.645 19.177 1.00 25.70 382 LEU A N 1
ATOM 2985 C CA . LEU A 1 382 ? -25.897 -46.870 20.133 1.00 25.70 382 LEU A CA 1
ATOM 2986 C C . LEU A 1 382 ? -25.395 -46.551 21.571 1.00 25.70 382 LEU A C 1
ATOM 2988 O O . LEU A 1 382 ? -24.261 -46.887 21.868 1.00 25.70 382 LEU A O 1
ATOM 2992 N N . LYS A 1 383 ? -26.082 -45.885 22.517 1.00 25.61 383 LYS A N 1
ATOM 2993 C CA . LYS A 1 383 ? -27.509 -45.814 22.886 1.00 25.61 383 LYS A CA 1
ATOM 2994 C C . LYS A 1 383 ? -27.789 -44.610 23.822 1.00 25.61 383 LYS A C 1
ATOM 2996 O O . LYS A 1 383 ? -26.890 -44.098 24.476 1.00 25.61 383 LYS A O 1
ATOM 3001 N N . TYR A 1 384 ? -29.069 -44.246 23.877 1.00 25.50 384 TYR A N 1
ATOM 3002 C CA . TYR A 1 384 ? -29.756 -43.230 24.687 1.00 25.50 384 TYR A CA 1
ATOM 3003 C C . TYR A 1 384 ? -29.721 -43.453 26.213 1.00 25.50 384 TYR A C 1
ATOM 3005 O O . TYR A 1 384 ? -29.644 -44.598 26.649 1.00 25.50 384 TYR A O 1
ATOM 3013 N N . ASN A 1 385 ? -29.950 -42.379 26.991 1.00 26.73 385 ASN A N 1
ATOM 3014 C CA . ASN A 1 385 ? -30.955 -42.352 28.071 1.00 26.73 385 ASN A CA 1
ATOM 3015 C C . ASN A 1 385 ? -31.374 -40.915 28.461 1.00 26.73 385 ASN A C 1
ATOM 3017 O O . ASN A 1 385 ? -30.551 -40.008 28.542 1.00 26.73 385 ASN A O 1
ATOM 3021 N N . HIS A 1 386 ? -32.683 -40.743 28.668 1.00 25.41 386 HIS A N 1
ATOM 3022 C CA . HIS A 1 386 ? -33.403 -39.537 29.096 1.00 25.41 386 HIS A CA 1
ATOM 3023 C C . HIS A 1 386 ? -33.258 -39.243 30.602 1.00 25.41 386 HIS A C 1
ATOM 3025 O O . HIS A 1 386 ? -33.150 -40.185 31.381 1.00 25.41 386 HIS A O 1
ATOM 3031 N N . CYS A 1 387 ? -33.429 -37.975 31.014 1.00 25.73 387 CYS A N 1
ATOM 3032 C CA . CYS A 1 387 ? -34.505 -37.585 31.947 1.00 25.73 387 CYS A CA 1
ATOM 3033 C C . CYS A 1 387 ? -34.684 -36.054 32.070 1.00 25.73 387 CYS A C 1
ATOM 3035 O O . CYS A 1 387 ? -33.718 -35.298 32.090 1.00 25.73 387 CYS A O 1
ATOM 3037 N N . PHE A 1 388 ? -35.953 -35.644 32.139 1.00 24.39 388 PHE A N 1
ATOM 3038 C CA . PHE A 1 388 ? -36.502 -34.302 32.392 1.00 24.39 388 PHE A CA 1
ATOM 3039 C C . PHE A 1 388 ? -36.366 -33.876 33.870 1.00 24.39 388 PHE A C 1
ATOM 3041 O O . PHE A 1 388 ? -36.283 -34.757 34.717 1.00 24.39 388 PHE A O 1
ATOM 3048 N N . VAL A 1 389 ? -36.475 -32.565 34.175 1.00 26.75 389 VAL A N 1
ATOM 3049 C CA . VAL A 1 389 ? -37.499 -31.943 35.068 1.00 26.75 389 VAL A CA 1
ATOM 3050 C C . VAL A 1 389 ? -37.399 -30.395 35.035 1.00 26.75 389 VAL A C 1
ATOM 3052 O O . VAL A 1 389 ? -36.321 -29.823 34.926 1.00 26.75 389 VAL A O 1
ATOM 3055 N N . LEU A 1 390 ? -38.576 -29.755 35.082 1.00 27.00 390 LEU A N 1
ATOM 3056 C CA . LEU A 1 390 ? -38.937 -28.326 35.013 1.00 27.00 390 LEU A CA 1
ATOM 3057 C C . LEU A 1 390 ? -38.913 -27.593 36.375 1.00 27.00 390 LEU A C 1
ATOM 3059 O O . LEU A 1 390 ? -39.196 -28.233 37.382 1.00 27.00 390 LEU A O 1
ATOM 3063 N N . ALA A 1 391 ? -38.757 -26.253 36.357 1.00 26.05 391 ALA A N 1
ATOM 3064 C CA . ALA A 1 391 ? -39.547 -25.206 37.078 1.00 26.05 391 ALA A CA 1
ATOM 3065 C C . ALA A 1 391 ? -38.768 -23.858 37.046 1.00 26.05 391 ALA A C 1
ATOM 3067 O O . ALA A 1 391 ? -37.608 -23.843 37.432 1.00 26.05 391 ALA A O 1
ATOM 3068 N N . ARG A 1 392 ? -39.177 -22.764 36.370 1.00 25.14 392 ARG A N 1
ATOM 3069 C CA . ARG A 1 392 ? -40.261 -21.748 36.536 1.00 25.14 392 ARG A CA 1
ATOM 3070 C C . ARG A 1 392 ? -40.117 -20.724 37.691 1.00 25.14 392 ARG A C 1
ATOM 3072 O O . ARG A 1 392 ? -40.258 -21.116 38.837 1.00 25.14 392 ARG A O 1
ATOM 3079 N N . CYS A 1 393 ? -40.076 -19.437 37.272 1.00 24.14 393 CYS A N 1
ATOM 3080 C CA . CYS A 1 393 ? -40.627 -18.182 37.862 1.00 24.14 393 CYS A CA 1
ATOM 3081 C C . CYS A 1 393 ? -40.111 -17.703 39.240 1.00 24.14 393 CYS A C 1
ATOM 3083 O O . CYS A 1 393 ? -39.728 -18.520 40.057 1.00 24.14 393 CYS A O 1
ATOM 3085 N N . SER A 1 394 ? -40.098 -16.413 39.606 1.00 26.69 394 SER A N 1
ATOM 3086 C CA . SER A 1 394 ? -40.556 -15.145 39.001 1.00 26.69 394 SER A CA 1
ATOM 3087 C C . SER A 1 394 ? -40.010 -13.949 39.815 1.00 26.69 394 SER A C 1
ATOM 3089 O O . SER A 1 394 ? -39.607 -14.121 40.960 1.00 26.69 394 SER A O 1
ATOM 3091 N N . THR A 1 395 ? -40.020 -12.785 39.159 1.00 30.47 395 THR A N 1
ATOM 3092 C CA . THR A 1 395 ? -40.090 -11.366 39.592 1.00 30.47 395 THR A CA 1
ATOM 3093 C C . THR A 1 395 ? -40.178 -10.988 41.076 1.00 30.47 395 THR A C 1
ATOM 3095 O O . THR A 1 395 ? -40.945 -11.597 41.807 1.00 30.47 395 THR A O 1
ATOM 3098 N N . ASP A 1 396 ? -39.567 -9.846 41.428 1.00 28.70 396 ASP A N 1
ATOM 3099 C CA . ASP A 1 396 ? -40.306 -8.716 42.019 1.00 28.70 396 ASP A CA 1
ATOM 3100 C C . ASP A 1 396 ? -39.580 -7.367 41.839 1.00 28.70 396 ASP A C 1
ATOM 3102 O O . ASP A 1 396 ? -38.354 -7.265 41.862 1.00 28.70 396 ASP A O 1
ATOM 3106 N N . THR A 1 397 ? -40.395 -6.342 41.596 1.00 31.08 397 THR A N 1
ATOM 3107 C CA . THR A 1 397 ? -40.085 -4.919 41.400 1.00 31.08 397 THR A CA 1
ATOM 3108 C C . THR A 1 397 ? -40.308 -4.129 42.688 1.00 31.08 397 THR A C 1
ATOM 3110 O O . THR A 1 397 ? -41.320 -4.344 43.349 1.00 31.08 397 THR A O 1
ATOM 3113 N N . GLU A 1 398 ? -39.489 -3.107 42.954 1.00 29.75 398 GLU A N 1
ATOM 3114 C CA . GLU A 1 398 ? -39.848 -2.022 43.878 1.00 29.75 398 GLU A CA 1
ATOM 3115 C C . GLU A 1 398 ? -39.606 -0.640 43.256 1.00 29.75 398 GLU A C 1
ATOM 3117 O O . GLU A 1 398 ? -38.569 -0.351 42.660 1.00 29.75 398 GLU A O 1
ATOM 3122 N N . THR A 1 399 ? -40.616 0.213 43.411 1.00 29.31 399 THR A N 1
ATOM 3123 C CA . THR A 1 399 ? -40.716 1.594 42.934 1.00 29.31 399 THR A CA 1
ATOM 3124 C C . THR A 1 399 ? -40.103 2.559 43.956 1.00 29.31 399 THR A C 1
ATOM 3126 O O . THR A 1 399 ? -40.340 2.421 45.156 1.00 29.31 399 THR A O 1
ATOM 3129 N N . LYS A 1 400 ? -39.386 3.597 43.503 1.00 30.55 400 LYS A N 1
ATOM 3130 C CA . LYS A 1 400 ? -38.992 4.748 44.338 1.00 30.55 400 LYS A CA 1
ATOM 3131 C C . LYS A 1 400 ? -39.650 6.035 43.846 1.00 30.55 400 LYS A C 1
ATOM 3133 O O . LYS A 1 400 ? -39.703 6.311 42.655 1.00 30.55 400 LYS A O 1
ATOM 3138 N N . VAL A 1 401 ? -40.141 6.808 44.812 1.00 29.64 401 VAL A N 1
ATOM 3139 C CA . VAL A 1 401 ? -40.815 8.104 44.664 1.00 29.64 401 VAL A CA 1
ATOM 3140 C C . VAL A 1 401 ? -39.799 9.215 44.375 1.00 29.64 401 VAL A C 1
ATOM 3142 O O . VAL A 1 401 ? -38.750 9.291 45.015 1.00 29.64 401 VAL A O 1
ATOM 3145 N N . SER A 1 402 ? -40.136 10.088 43.422 1.00 29.08 402 SER A N 1
ATOM 3146 C CA . SER A 1 402 ? -39.318 11.204 42.943 1.00 29.08 402 SER A CA 1
ATOM 3147 C C . SER A 1 402 ? -39.334 12.409 43.892 1.00 29.08 402 SER A C 1
ATOM 3149 O O . SER A 1 402 ? -40.392 12.965 44.192 1.00 29.08 402 SER A O 1
ATOM 3151 N N . LEU A 1 403 ? -38.152 12.893 44.262 1.00 32.97 403 LEU A N 1
ATOM 3152 C CA . LEU A 1 403 ? -37.928 14.289 44.639 1.00 32.97 403 LEU A CA 1
ATOM 3153 C C . LEU A 1 403 ? -37.514 15.034 43.364 1.00 32.97 403 LEU A C 1
ATOM 3155 O O . LEU A 1 403 ? -36.586 14.588 42.693 1.00 32.97 403 LEU A O 1
ATOM 3159 N N . LYS A 1 404 ? -38.178 16.151 43.028 1.00 37.47 404 LYS A N 1
ATOM 3160 C CA . LYS A 1 404 ? -37.792 17.022 41.902 1.00 37.47 404 LYS A CA 1
ATOM 3161 C C . LYS A 1 404 ? -36.394 17.601 42.148 1.00 37.47 404 LYS A C 1
ATOM 3163 O O . LYS A 1 404 ? -36.238 18.653 42.764 1.00 37.47 404 LYS A O 1
ATOM 3168 N N . ARG A 1 405 ? -35.379 16.875 41.684 1.00 41.94 405 ARG A N 1
ATOM 3169 C CA . ARG A 1 405 ? -34.025 17.370 41.445 1.00 41.94 405 ARG A CA 1
ATOM 3170 C C . ARG A 1 405 ? -33.995 18.044 40.077 1.00 41.94 405 ARG A C 1
ATOM 3172 O O . ARG A 1 405 ? -34.771 17.706 39.191 1.00 41.94 405 ARG A O 1
ATOM 3179 N N . LYS A 1 406 ? -33.093 19.010 39.923 1.00 57.25 406 LYS A N 1
ATOM 3180 C CA . LYS A 1 406 ? -32.700 19.540 38.615 1.00 57.25 406 LYS A CA 1
ATOM 3181 C C . LYS A 1 406 ? -32.201 18.343 37.788 1.00 57.25 406 LYS A C 1
ATOM 3183 O O . LYS A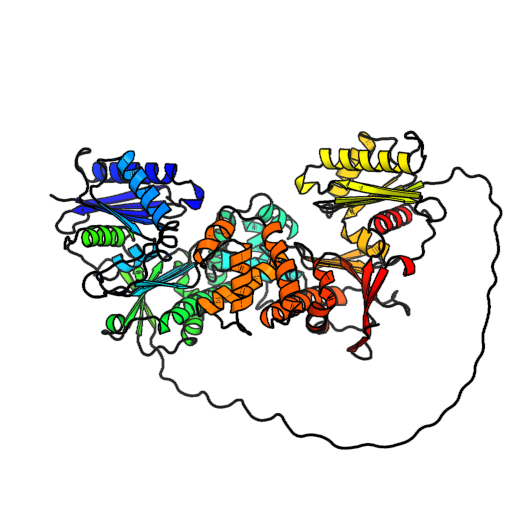 1 406 ? -31.275 17.676 38.248 1.00 57.25 406 LYS A O 1
ATOM 3188 N N . MET A 1 407 ? -32.881 18.018 36.687 1.00 71.88 407 MET A N 1
ATOM 3189 C CA . MET A 1 407 ? -32.606 16.806 35.904 1.00 71.88 407 MET A CA 1
ATOM 3190 C C . MET A 1 407 ? -31.257 16.967 35.185 1.00 71.88 407 MET A C 1
ATOM 3192 O O . MET A 1 407 ? -31.070 17.994 34.527 1.00 71.88 407 MET A O 1
ATOM 3196 N N . PRO A 1 408 ? -30.289 16.057 35.390 1.00 88.75 408 PRO A N 1
ATOM 3197 C CA . PRO A 1 408 ? -29.001 16.122 34.719 1.00 88.75 408 PRO A CA 1
ATOM 3198 C C . PRO A 1 408 ? -29.117 15.705 33.249 1.00 88.75 408 PRO A C 1
ATOM 3200 O O . PRO A 1 408 ? -29.850 14.775 32.927 1.00 88.75 408 PRO A O 1
ATOM 3203 N N . PHE A 1 409 ? -28.351 16.360 32.378 1.00 94.75 409 PHE A N 1
ATOM 3204 C CA . PHE A 1 409 ? -28.302 16.038 30.948 1.00 94.75 409 PHE A CA 1
ATOM 3205 C C . PHE A 1 409 ? -26.905 15.579 30.550 1.00 94.75 409 PHE A C 1
ATOM 3207 O O . PHE A 1 409 ? -25.916 16.273 30.802 1.00 94.75 409 PHE A O 1
ATOM 3214 N N . PHE A 1 410 ? -26.823 14.423 29.902 1.00 97.00 410 PHE A N 1
ATOM 3215 C CA . PHE A 1 410 ? -25.564 13.816 29.483 1.00 97.00 410 PHE A CA 1
ATOM 3216 C C . PHE A 1 410 ? -25.528 13.749 27.967 1.00 97.00 410 PHE A C 1
ATOM 3218 O O . PHE A 1 410 ? -26.479 13.281 27.354 1.00 97.00 410 PHE A O 1
ATOM 3225 N N . ALA A 1 411 ? -24.434 14.177 27.351 1.00 97.62 411 ALA A N 1
ATOM 3226 C CA . ALA A 1 411 ? -24.301 14.122 25.904 1.00 97.62 411 ALA A CA 1
ATOM 3227 C C . ALA A 1 411 ? -23.087 13.313 25.476 1.00 97.62 411 ALA A C 1
ATOM 3229 O O . ALA A 1 411 ? -22.094 13.190 26.201 1.00 97.62 411 ALA A O 1
ATOM 3230 N N . GLY A 1 412 ? -23.170 12.785 24.264 1.00 97.69 412 GLY A N 1
ATOM 3231 C CA . GLY A 1 412 ? -22.070 12.121 23.591 1.00 97.69 412 GLY A CA 1
ATOM 3232 C C . GLY A 1 412 ? -22.004 12.544 22.135 1.00 97.69 412 GLY A C 1
ATOM 3233 O O . GLY A 1 412 ? -23.040 12.736 21.500 1.00 97.69 412 GLY A O 1
ATOM 3234 N N . ILE A 1 413 ? -20.794 12.679 21.603 1.00 97.81 413 ILE A N 1
ATOM 3235 C CA . ILE A 1 413 ? -20.548 12.891 20.179 1.00 97.81 413 ILE A CA 1
ATOM 3236 C C . ILE A 1 413 ? -19.575 11.833 19.681 1.00 97.81 413 ILE A C 1
ATOM 3238 O O . ILE A 1 413 ? -18.474 11.706 20.216 1.00 97.81 413 ILE A O 1
ATOM 3242 N N . GLU A 1 414 ? -19.959 11.115 18.627 1.00 94.56 414 GLU A N 1
ATOM 3243 C CA . GLU A 1 414 ? -19.001 10.427 17.759 1.00 94.56 414 GLU A CA 1
ATOM 3244 C C . GLU A 1 414 ? -18.735 11.284 16.522 1.00 94.56 414 GLU A C 1
ATOM 3246 O O . GLU A 1 414 ? -19.652 11.919 15.997 1.00 94.56 414 GLU A O 1
ATOM 3251 N N . GLY A 1 415 ? -17.501 11.301 16.023 1.00 88.06 415 GLY A N 1
ATOM 3252 C CA . GLY A 1 415 ? -17.210 12.090 14.833 1.00 88.06 415 GLY A CA 1
ATOM 3253 C C . GLY A 1 415 ? -15.968 11.672 14.072 1.00 88.06 415 GLY A C 1
ATOM 3254 O O . GLY A 1 415 ? -14.918 11.402 14.649 1.00 88.06 415 GLY A O 1
ATOM 3255 N N . GLY A 1 416 ? -16.092 11.623 12.746 1.00 83.12 416 GLY A N 1
ATOM 3256 C CA . GLY A 1 416 ? -15.041 11.157 11.846 1.00 83.12 416 GLY A CA 1
ATOM 3257 C C . GLY A 1 416 ? -14.742 12.124 10.706 1.00 83.12 416 GLY A C 1
ATOM 3258 O O . GLY A 1 416 ? -14.989 13.325 10.783 1.00 83.12 416 GLY A O 1
ATOM 3259 N N . ALA A 1 417 ? -14.193 11.590 9.614 1.00 74.88 417 ALA A N 1
ATOM 3260 C CA . ALA A 1 417 ? -13.847 12.378 8.429 1.00 74.88 417 ALA A CA 1
ATOM 3261 C C . ALA A 1 417 ? -15.071 12.912 7.657 1.00 74.88 417 ALA A C 1
ATOM 3263 O O . ALA A 1 417 ? -14.991 13.962 7.027 1.00 74.88 417 ALA A O 1
ATOM 3264 N N . SER A 1 418 ? -16.198 12.191 7.665 1.00 75.50 418 SER A N 1
ATOM 3265 C CA . SER A 1 418 ? -17.345 12.503 6.793 1.00 75.50 418 SER A CA 1
ATOM 3266 C C . SER A 1 418 ? -18.584 12.970 7.552 1.00 75.50 418 SER A C 1
ATOM 3268 O O . SER A 1 418 ? -19.189 13.958 7.150 1.00 75.50 418 SER A O 1
ATOM 3270 N N . HIS A 1 419 ? -18.931 12.293 8.645 1.00 88.31 419 HIS A N 1
ATOM 3271 C CA . HIS A 1 419 ? -20.134 12.556 9.434 1.00 88.31 419 HIS A CA 1
ATOM 3272 C C . HIS A 1 419 ? -19.819 12.449 10.926 1.00 88.31 419 HIS A C 1
ATOM 3274 O O . HIS A 1 419 ? -18.813 11.836 11.308 1.00 88.31 419 HIS A O 1
ATOM 3280 N N . SER A 1 420 ? -20.702 13.034 11.728 1.00 93.50 420 SER A N 1
ATOM 3281 C CA . SER A 1 420 ? -20.685 12.988 13.186 1.00 93.50 420 SER A CA 1
ATOM 3282 C C . SER A 1 420 ? -22.112 12.844 13.714 1.00 93.50 420 SER A C 1
ATOM 3284 O O . SER A 1 420 ? -23.054 13.299 13.066 1.00 93.50 420 SER A O 1
ATOM 3286 N N . THR A 1 421 ? -22.270 12.259 14.896 1.00 97.00 421 THR A N 1
ATOM 3287 C CA . THR A 1 421 ? -23.567 12.088 15.565 1.00 97.00 421 THR A CA 1
ATOM 3288 C C . THR A 1 421 ? -23.459 12.634 16.977 1.00 97.00 421 THR A C 1
ATOM 3290 O O . THR A 1 421 ? -22.546 12.250 17.704 1.00 97.00 421 THR A O 1
ATOM 3293 N N . CYS A 1 422 ? -24.382 13.507 17.373 1.00 97.81 422 CYS A N 1
ATOM 3294 C CA . CYS A 1 422 ? -24.559 13.954 18.749 1.00 97.81 422 CYS A CA 1
ATOM 3295 C C . CYS A 1 422 ? -25.826 13.330 19.325 1.00 97.81 422 CYS A C 1
ATOM 3297 O O . CYS A 1 422 ? -26.855 13.277 18.652 1.00 97.81 422 CYS A O 1
ATOM 3299 N N . ILE A 1 423 ? -25.745 12.873 20.569 1.00 97.81 423 ILE A N 1
ATOM 3300 C CA . ILE A 1 423 ? -26.899 12.449 21.351 1.00 97.81 423 ILE A CA 1
ATOM 3301 C C . ILE A 1 423 ? -26.968 13.234 22.656 1.00 97.81 423 ILE A C 1
ATOM 3303 O O . ILE A 1 423 ? -25.928 13.610 23.207 1.00 97.81 423 ILE A O 1
ATOM 3307 N N . ILE A 1 424 ? -28.178 13.398 23.182 1.00 97.88 424 ILE A N 1
ATOM 3308 C CA . ILE A 1 424 ? -28.416 13.809 24.567 1.00 97.88 424 ILE A CA 1
ATOM 3309 C C . ILE A 1 424 ? -29.297 12.755 25.237 1.00 97.88 424 ILE A C 1
ATOM 3311 O O . ILE A 1 424 ? -30.286 12.300 24.657 1.00 97.88 424 ILE A O 1
ATOM 3315 N N . CYS A 1 425 ? -28.926 12.377 26.456 1.00 96.19 425 CYS A N 1
ATOM 3316 C CA . CYS A 1 425 ? -29.669 11.494 27.338 1.00 96.19 425 CYS A CA 1
ATOM 3317 C C . CYS A 1 425 ? -30.075 12.216 28.627 1.00 96.19 425 CYS A C 1
ATOM 3319 O O . CYS A 1 425 ? -29.344 13.080 29.126 1.00 96.19 425 CYS A O 1
ATOM 3321 N N . ASP A 1 426 ? -31.216 11.816 29.178 1.00 93.75 426 ASP A N 1
ATOM 3322 C CA . ASP A 1 426 ? -31.670 12.226 30.509 1.00 93.75 426 ASP A CA 1
ATOM 3323 C C . ASP A 1 426 ? -31.100 11.320 31.625 1.00 93.75 426 ASP A C 1
ATOM 3325 O O . ASP A 1 426 ? -30.264 10.443 31.384 1.00 93.75 426 ASP A O 1
ATOM 3329 N N . GLU A 1 427 ? -31.541 11.511 32.873 1.00 91.44 427 GLU A N 1
ATOM 3330 C CA . GLU A 1 427 ? -31.105 10.712 34.025 1.00 91.44 427 GLU A CA 1
ATOM 3331 C C . GLU A 1 427 ? -31.518 9.242 34.003 1.00 91.44 427 GLU A C 1
ATOM 3333 O O . GLU A 1 427 ? -30.964 8.438 34.760 1.00 91.44 427 GLU A O 1
ATOM 3338 N N . THR A 1 428 ? -32.500 8.888 33.179 1.00 90.94 428 THR A N 1
ATOM 3339 C CA . THR A 1 428 ? -32.972 7.512 33.032 1.00 90.94 428 THR A CA 1
ATOM 3340 C C . THR A 1 428 ? -32.121 6.728 32.037 1.00 90.94 428 THR A C 1
ATOM 3342 O O . THR A 1 428 ? -32.167 5.499 32.035 1.00 90.94 428 THR A O 1
ATOM 3345 N N . GLY A 1 429 ? -31.280 7.420 31.258 1.00 89.12 429 GLY A N 1
ATOM 3346 C CA . GLY A 1 429 ? -30.499 6.836 30.169 1.00 89.12 429 GLY A CA 1
ATOM 3347 C C . GLY A 1 429 ? -31.228 6.847 28.827 1.00 89.12 429 GLY A C 1
ATOM 3348 O O . GLY A 1 429 ? -30.655 6.383 27.834 1.00 89.12 429 GLY A O 1
ATOM 3349 N N . ASP A 1 430 ? -32.446 7.392 28.784 1.00 91.19 430 ASP A N 1
ATOM 3350 C CA . ASP A 1 430 ? -33.226 7.531 27.564 1.00 91.19 430 ASP A CA 1
ATOM 3351 C C . ASP A 1 430 ? -32.664 8.662 26.705 1.00 91.19 430 ASP A C 1
ATOM 3353 O O . ASP A 1 430 ? -32.321 9.746 27.181 1.00 91.19 430 ASP A O 1
ATOM 3357 N N . CYS A 1 431 ? -32.538 8.386 25.408 1.00 94.06 431 CYS A N 1
ATOM 3358 C CA . CYS A 1 431 ? -32.047 9.356 24.444 1.00 94.06 431 CYS A CA 1
ATOM 3359 C C . CYS A 1 431 ? -33.181 10.299 24.045 1.00 94.06 431 CYS A C 1
ATOM 3361 O O . CYS A 1 431 ? -34.153 9.874 23.419 1.00 94.06 431 CYS A O 1
ATOM 3363 N N . ILE A 1 432 ? -33.038 11.571 24.406 1.00 95.69 432 ILE A N 1
ATOM 3364 C CA . ILE A 1 432 ? -34.053 12.611 24.204 1.00 95.69 432 ILE A CA 1
ATOM 3365 C C . ILE A 1 432 ? -33.811 13.431 22.934 1.00 95.69 432 ILE A C 1
ATOM 3367 O O . ILE A 1 432 ? -34.753 13.998 22.388 1.00 95.69 432 ILE A O 1
ATOM 3371 N N . SER A 1 433 ? -32.581 13.451 22.411 1.00 96.75 433 SER A N 1
ATOM 3372 C CA . SER A 1 433 ? -32.298 13.981 21.076 1.00 96.75 433 SER A CA 1
ATOM 3373 C C . SER A 1 433 ? -31.132 13.265 20.399 1.00 96.75 433 SER A C 1
ATOM 3375 O O . SER A 1 433 ? -30.182 12.819 21.047 1.00 96.75 433 SER A O 1
ATOM 3377 N N . ILE A 1 434 ? -31.222 13.160 19.071 1.00 96.75 434 ILE A N 1
ATOM 3378 C CA . ILE A 1 434 ? -30.170 12.664 18.179 1.00 96.75 434 ILE A CA 1
ATOM 3379 C C . ILE A 1 434 ? -30.035 13.666 17.037 1.00 96.75 434 ILE A C 1
ATOM 3381 O O . ILE A 1 434 ? -31.033 14.046 16.422 1.00 96.75 434 ILE A O 1
ATOM 3385 N N . LEU A 1 435 ? -28.806 14.073 16.737 1.00 96.69 435 LEU A N 1
ATOM 3386 C CA . LEU A 1 435 ? -28.497 15.009 15.665 1.00 96.69 435 LEU A CA 1
ATOM 3387 C C . LEU A 1 435 ? -27.311 14.507 14.841 1.00 96.69 435 LEU A C 1
ATOM 3389 O O . LEU A 1 435 ? -26.241 14.224 15.380 1.00 96.69 435 LEU A O 1
ATOM 3393 N N . GLU A 1 436 ? -27.479 14.466 13.523 1.00 96.25 436 GLU A N 1
ATOM 3394 C CA . GLU A 1 436 ? -26.375 14.253 12.587 1.00 96.25 436 GLU A CA 1
ATOM 3395 C C . GLU A 1 436 ? -25.706 15.579 12.209 1.00 96.25 436 GLU A C 1
ATOM 3397 O O . GLU A 1 436 ? -26.355 16.617 12.055 1.00 96.25 436 GLU A O 1
ATOM 3402 N N . GLY A 1 437 ? -24.390 15.535 12.023 1.00 93.38 437 GLY A N 1
ATOM 3403 C CA . GLY A 1 437 ? -23.570 16.679 11.653 1.00 93.38 437 GLY A CA 1
ATOM 3404 C C . GLY A 1 437 ? -22.455 16.324 10.675 1.00 93.38 437 GLY A C 1
ATOM 3405 O O . GLY A 1 437 ? -22.232 15.167 10.305 1.00 93.38 437 GLY A O 1
ATOM 3406 N N . LEU A 1 438 ? -21.743 17.360 10.238 1.00 92.56 438 LEU A N 1
ATOM 3407 C CA . LEU A 1 438 ? -20.582 17.227 9.359 1.00 92.56 438 LEU A CA 1
ATOM 3408 C C . LEU A 1 438 ? -19.391 16.623 10.113 1.00 92.56 438 LEU A C 1
ATOM 3410 O O . LEU A 1 438 ? -19.276 16.780 11.324 1.00 92.56 438 LEU A O 1
ATOM 3414 N N . GLY A 1 439 ? -18.463 16.002 9.381 1.00 87.56 439 GLY A N 1
ATOM 3415 C CA . GLY A 1 439 ? -17.249 15.423 9.965 1.00 87.56 439 GLY A CA 1
ATOM 3416 C C . GLY A 1 439 ? -16.429 16.405 10.817 1.00 87.56 439 GLY A C 1
ATOM 3417 O O . GLY A 1 439 ? -16.331 17.596 10.518 1.00 87.56 439 GLY A O 1
ATOM 3418 N N . THR A 1 440 ? -15.800 15.888 11.868 1.00 92.19 440 THR A N 1
ATOM 3419 C CA . THR A 1 440 ? -15.072 16.648 12.902 1.00 92.19 440 THR A CA 1
ATOM 3420 C C . THR A 1 440 ? -13.617 16.185 13.055 1.00 92.19 440 THR A C 1
ATOM 3422 O O . THR A 1 440 ? -13.014 16.338 14.114 1.00 92.19 440 THR A O 1
ATOM 3425 N N . ASN A 1 441 ? -13.025 15.590 12.011 1.00 86.81 441 ASN A N 1
ATOM 3426 C CA . ASN A 1 441 ? -11.613 15.201 12.029 1.00 86.81 441 ASN A CA 1
ATOM 3427 C C . ASN A 1 441 ? -10.699 16.433 11.885 1.00 86.81 441 ASN A C 1
ATOM 3429 O O . ASN A 1 441 ? -10.504 16.960 10.785 1.00 86.81 441 ASN A O 1
ATOM 3433 N N . HIS A 1 442 ? -10.093 16.853 12.996 1.00 85.62 442 HIS A N 1
ATOM 3434 C CA . HIS A 1 442 ? -9.268 18.062 13.060 1.00 85.62 442 HIS A CA 1
ATOM 3435 C C . HIS A 1 442 ? -8.033 18.041 12.146 1.00 85.62 442 HIS A C 1
ATOM 3437 O O . HIS A 1 442 ? -7.567 19.106 11.746 1.00 85.62 442 HIS A O 1
ATOM 3443 N N . TRP A 1 443 ? -7.519 16.866 11.762 1.00 80.94 443 TRP A N 1
ATOM 3444 C CA . TRP A 1 443 ? -6.410 16.774 10.805 1.00 80.94 443 TRP A CA 1
ATOM 3445 C C . TRP A 1 443 ? -6.812 17.211 9.395 1.00 80.94 443 TRP A C 1
ATOM 3447 O O . TRP A 1 443 ? -5.951 17.597 8.610 1.00 80.94 443 TRP A O 1
ATOM 3457 N N . GLN A 1 444 ? -8.105 17.146 9.065 1.00 79.44 444 GLN A N 1
ATOM 3458 C CA . GLN A 1 444 ? -8.624 17.524 7.749 1.00 79.44 444 GLN A CA 1
ATOM 3459 C C . GLN A 1 444 ? -9.106 18.971 7.698 1.00 79.44 444 GLN A C 1
ATOM 3461 O O . GLN A 1 444 ? -8.949 19.626 6.671 1.00 79.44 444 GLN A O 1
ATOM 3466 N N . ILE A 1 445 ? -9.720 19.454 8.780 1.00 86.00 445 ILE A N 1
ATOM 3467 C CA . ILE A 1 445 ? -10.429 20.742 8.782 1.00 86.00 445 ILE A CA 1
ATOM 3468 C C . ILE A 1 445 ? -9.830 21.791 9.726 1.00 86.00 445 ILE A C 1
ATOM 3470 O O . ILE A 1 445 ? -10.294 22.928 9.738 1.00 86.00 445 ILE A O 1
ATOM 3474 N N . GLY A 1 446 ? -8.814 21.423 10.508 1.00 89.25 446 GLY A N 1
ATOM 3475 C CA . GLY A 1 446 ? -8.249 22.266 11.559 1.00 89.25 446 GLY A CA 1
ATOM 3476 C C . GLY A 1 446 ? -9.033 22.199 12.873 1.00 89.25 446 GLY A C 1
ATOM 3477 O O . GLY A 1 446 ? -10.208 21.818 12.916 1.00 89.25 446 GLY A O 1
ATOM 3478 N N . MET A 1 447 ? -8.364 22.559 13.970 1.00 93.06 447 MET A N 1
ATOM 3479 C CA . MET A 1 447 ? -8.948 22.492 15.314 1.00 93.06 447 MET A CA 1
ATOM 3480 C C . MET A 1 447 ? -10.075 23.517 15.504 1.00 93.06 447 MET A C 1
ATOM 3482 O O . MET A 1 447 ? -11.132 23.163 16.016 1.00 93.06 447 MET A O 1
ATOM 3486 N N . ASP A 1 448 ? -9.912 24.741 15.001 1.00 94.31 448 ASP A N 1
ATOM 3487 C CA . ASP A 1 448 ? -10.905 25.813 15.163 1.00 94.31 448 ASP A CA 1
ATOM 3488 C C . ASP A 1 448 ? -12.261 25.454 14.537 1.00 94.31 448 ASP A C 1
ATOM 3490 O O . ASP A 1 448 ? -13.305 25.569 15.181 1.00 94.31 448 ASP A O 1
ATOM 3494 N N . LEU A 1 449 ? -12.260 24.945 13.296 1.00 94.94 449 LEU A N 1
ATOM 3495 C CA . LEU A 1 449 ? -13.501 24.517 12.642 1.00 94.94 449 LEU A CA 1
ATOM 3496 C C . LEU A 1 449 ? -14.107 23.285 13.323 1.00 94.94 449 LEU A C 1
ATOM 3498 O O . LEU A 1 449 ? -15.327 23.136 13.350 1.00 94.94 449 LEU A O 1
ATOM 3502 N N . THR A 1 450 ? -13.270 22.412 13.888 1.00 95.81 450 THR A N 1
ATOM 3503 C CA . THR A 1 450 ? -13.732 21.260 14.673 1.00 95.81 450 THR A CA 1
ATOM 3504 C C . THR A 1 450 ? -14.495 21.724 15.913 1.00 95.81 450 THR A C 1
ATOM 3506 O O . THR A 1 450 ? -15.623 21.292 16.126 1.00 95.81 450 THR A O 1
ATOM 3509 N N . VAL A 1 451 ? -13.922 22.653 16.683 1.00 97.38 451 VAL A N 1
ATOM 3510 C CA . VAL A 1 451 ? -14.537 23.252 17.879 1.00 97.38 451 VAL A CA 1
ATOM 3511 C C . VAL A 1 451 ? -15.874 23.914 17.540 1.00 97.38 451 VAL A C 1
ATOM 3513 O O . VAL A 1 451 ? -16.875 23.636 18.198 1.00 97.38 451 VAL A O 1
ATOM 3516 N N . ALA A 1 452 ? -15.916 24.722 16.475 1.00 96.62 452 ALA A N 1
ATOM 3517 C CA . ALA A 1 452 ? -17.139 25.389 16.033 1.00 96.62 452 ALA A CA 1
ATOM 3518 C C . ALA A 1 452 ? -18.251 24.393 15.656 1.00 96.62 452 ALA A C 1
ATOM 3520 O O . ALA A 1 452 ? -19.392 24.559 16.083 1.00 96.62 452 ALA A O 1
ATOM 3521 N N . ARG A 1 453 ? -17.919 23.328 14.908 1.00 97.25 453 ARG A N 1
ATOM 3522 C CA . ARG A 1 453 ? -18.885 22.281 14.526 1.00 97.25 453 ARG A CA 1
ATOM 3523 C C . ARG A 1 453 ? -19.435 21.531 15.733 1.00 97.25 453 ARG A C 1
ATOM 3525 O O . ARG A 1 453 ? -20.629 21.265 15.784 1.00 97.25 453 ARG A O 1
ATOM 3532 N N . LEU A 1 454 ? -18.582 21.189 16.699 1.00 97.50 454 LEU A N 1
ATOM 3533 C CA . LEU A 1 454 ? -19.011 20.481 17.907 1.00 97.50 454 LEU A CA 1
ATOM 3534 C C . LEU A 1 454 ? -19.971 21.331 18.741 1.00 97.50 454 LEU A C 1
ATOM 3536 O O . LEU A 1 454 ? -20.999 20.823 19.178 1.00 97.50 454 LEU A O 1
ATOM 3540 N N . ALA A 1 455 ? -19.661 22.615 18.926 1.00 97.06 455 ALA A N 1
ATOM 3541 C CA . ALA A 1 455 ? -20.534 23.527 19.654 1.00 97.06 455 ALA A CA 1
ATOM 3542 C C . ALA A 1 455 ? -21.891 23.698 18.957 1.00 97.06 455 ALA A C 1
ATOM 3544 O O . ALA A 1 455 ? -22.924 23.539 19.601 1.00 97.06 455 ALA A O 1
ATOM 3545 N N . GLU A 1 456 ? -21.897 23.915 17.635 1.00 96.56 456 GLU A N 1
ATOM 3546 C CA . GLU A 1 456 ? -23.134 23.996 16.845 1.00 96.56 456 GLU A CA 1
ATOM 3547 C C . GLU A 1 456 ? -23.987 22.727 16.999 1.00 96.56 456 GLU A C 1
ATOM 3549 O O . GLU A 1 456 ? -25.199 22.811 17.196 1.00 96.56 456 GLU A O 1
ATOM 3554 N N . MET A 1 457 ? -23.365 21.544 16.939 1.00 97.06 457 MET A N 1
ATOM 3555 C CA . MET A 1 457 ? -24.078 20.276 17.098 1.00 97.06 457 MET A CA 1
ATOM 3556 C C . MET A 1 457 ? -24.721 20.141 18.478 1.00 97.06 457 MET A C 1
ATOM 3558 O O . MET A 1 457 ? -25.864 19.701 18.566 1.00 97.06 457 MET A O 1
ATOM 3562 N N . VAL A 1 458 ? -24.011 20.510 19.546 1.00 97.25 458 VAL A N 1
ATOM 3563 C CA . VAL A 1 458 ? -24.556 20.437 20.907 1.00 97.25 458 VAL A CA 1
ATOM 3564 C C . VAL A 1 458 ? -25.713 21.412 21.087 1.00 97.25 458 VAL A C 1
ATOM 3566 O O . VAL A 1 458 ? -26.743 21.011 21.622 1.00 97.25 458 VAL A O 1
ATOM 3569 N N . GLU A 1 459 ? -25.582 22.658 20.630 1.00 96.44 459 GLU A N 1
ATOM 3570 C CA . GLU A 1 459 ? -26.655 23.647 20.783 1.00 96.44 459 GLU A CA 1
ATOM 3571 C C . GLU A 1 459 ? -27.907 23.241 20.000 1.00 96.44 459 GLU A C 1
ATOM 3573 O O . GLU A 1 459 ? -29.005 23.206 20.549 1.00 96.44 459 GLU A O 1
ATOM 3578 N N . ARG A 1 460 ? -27.749 22.760 18.764 1.00 97.06 460 ARG A N 1
ATOM 3579 C CA . ARG A 1 460 ? -28.875 22.221 17.988 1.00 97.06 460 ARG A CA 1
ATOM 3580 C C . ARG A 1 460 ? -29.475 20.956 18.608 1.00 97.06 460 ARG A C 1
ATOM 3582 O O . ARG A 1 460 ? -30.677 20.727 18.504 1.00 97.06 460 ARG A O 1
ATOM 3589 N N . ALA A 1 461 ? -28.667 20.115 19.253 1.00 96.75 461 ALA A N 1
ATOM 3590 C CA . ALA A 1 461 ? -29.171 18.945 19.968 1.00 96.75 461 ALA A CA 1
ATOM 3591 C C . ALA A 1 461 ? -29.937 19.333 21.246 1.00 96.75 461 ALA A C 1
ATOM 3593 O O . ALA A 1 461 ? -30.924 18.667 21.568 1.00 96.75 461 ALA A O 1
ATOM 3594 N N . LYS A 1 462 ? -29.526 20.403 21.946 1.00 96.06 462 LYS A N 1
ATOM 3595 C CA . LYS A 1 462 ? -30.267 20.993 23.074 1.00 96.06 462 LYS A CA 1
ATOM 3596 C C . LYS A 1 462 ? -31.606 21.562 22.610 1.00 96.06 462 LYS A C 1
ATOM 3598 O O . LYS A 1 462 ? -32.618 21.257 23.233 1.00 96.06 462 LYS A O 1
ATOM 3603 N N . GLU A 1 463 ? -31.625 22.298 21.496 1.00 95.50 463 GLU A N 1
ATOM 3604 C CA . GLU A 1 463 ? -32.859 22.812 20.883 1.00 95.50 463 GLU A CA 1
ATOM 3605 C C . GLU A 1 463 ? -33.856 21.680 20.594 1.00 95.50 463 GLU A C 1
ATOM 3607 O O . GLU A 1 463 ? -35.020 21.775 20.968 1.00 95.50 463 GLU A O 1
ATOM 3612 N N . LEU A 1 464 ? -33.399 20.574 19.990 1.00 94.75 464 LEU A N 1
ATOM 3613 C CA . LEU A 1 464 ? -34.243 19.400 19.719 1.00 94.75 464 LEU A CA 1
ATOM 3614 C C . LEU A 1 464 ? -34.751 18.693 20.984 1.00 94.75 464 LEU A C 1
ATOM 3616 O O . LEU A 1 464 ? -35.760 17.995 20.920 1.00 94.75 464 LEU A O 1
ATOM 3620 N N . ALA A 1 465 ? -34.040 18.837 22.102 1.00 94.00 465 ALA A N 1
ATOM 3621 C CA . ALA A 1 465 ? -34.392 18.260 23.396 1.00 94.00 465 ALA A CA 1
ATOM 3622 C C . ALA A 1 465 ? -35.205 19.221 24.287 1.00 94.00 465 ALA A C 1
ATOM 3624 O O . ALA A 1 465 ? -35.421 18.912 25.459 1.00 94.00 465 ALA A O 1
ATOM 3625 N N . ASP A 1 466 ? -35.610 20.390 23.773 1.00 94.12 466 ASP A N 1
ATOM 3626 C CA . ASP A 1 466 ? -36.246 21.471 24.540 1.00 94.12 466 ASP A CA 1
ATOM 3627 C C . ASP A 1 466 ? -35.417 21.921 25.770 1.00 94.12 466 ASP A C 1
ATOM 3629 O O . ASP A 1 466 ? -35.947 22.331 26.809 1.00 94.12 466 ASP A O 1
ATOM 3633 N N . ILE A 1 467 ? -34.084 21.861 25.662 1.00 93.25 467 ILE A N 1
ATOM 3634 C CA . ILE A 1 467 ? -33.138 22.338 26.677 1.00 93.25 467 ILE A CA 1
ATOM 3635 C C . ILE A 1 467 ? -32.743 23.778 26.339 1.00 93.25 467 ILE A C 1
ATOM 3637 O O . ILE A 1 467 ? -32.326 24.076 25.224 1.00 93.25 467 ILE A O 1
ATOM 3641 N N . SER A 1 468 ? -32.837 24.682 27.318 1.00 91.00 468 SER A N 1
ATOM 3642 C CA . SER A 1 468 ? -32.388 26.072 27.150 1.00 91.00 468 SER A CA 1
ATOM 3643 C C . SER A 1 468 ? -30.883 26.143 26.853 1.00 91.00 468 SER A C 1
ATOM 3645 O O . SER A 1 468 ? -30.098 25.481 27.532 1.00 91.00 468 SER A O 1
ATOM 3647 N N . GLU A 1 469 ? -30.488 26.998 25.906 1.00 86.94 469 GLU A N 1
ATOM 3648 C CA . GLU A 1 469 ? -29.096 27.282 25.508 1.00 86.94 469 GLU A CA 1
ATOM 3649 C C . GLU A 1 469 ? -28.188 27.567 26.726 1.00 86.94 469 GLU A C 1
ATOM 3651 O O . GLU A 1 469 ? -27.097 27.006 26.857 1.00 86.94 469 GLU A O 1
ATOM 3656 N N . ASP A 1 470 ? -28.702 28.328 27.703 1.00 88.88 470 ASP A N 1
ATOM 3657 C CA . ASP A 1 470 ? -28.013 28.696 28.952 1.00 88.88 470 ASP A CA 1
ATOM 3658 C C . ASP A 1 470 ? -27.852 27.536 29.952 1.00 88.88 470 ASP A C 1
ATOM 3660 O O . ASP A 1 470 ? -27.214 27.690 31.000 1.00 88.88 470 ASP A O 1
ATOM 3664 N N . THR A 1 471 ? -28.466 26.379 29.692 1.00 92.00 471 THR A N 1
ATOM 3665 C CA . THR A 1 471 ? -28.353 25.198 30.553 1.00 92.00 471 THR A CA 1
ATOM 3666 C C . THR A 1 471 ? -27.164 24.349 30.104 1.00 92.00 471 THR A C 1
ATOM 3668 O O . THR A 1 471 ? -27.255 23.656 29.089 1.00 92.00 471 THR A O 1
ATOM 3671 N N . PRO A 1 472 ? -26.045 24.341 30.856 1.00 94.31 472 PRO A N 1
ATOM 3672 C CA . PRO A 1 472 ? -24.915 23.496 30.513 1.00 94.31 472 PRO A CA 1
ATOM 3673 C C . PRO A 1 472 ? -25.256 22.033 30.761 1.00 94.31 472 PRO A C 1
ATOM 3675 O O . PRO A 1 472 ? -25.790 21.682 31.820 1.00 94.31 472 PRO A O 1
ATOM 3678 N N . LEU A 1 473 ? -24.857 21.183 29.817 1.00 96.31 473 LEU A N 1
ATOM 3679 C CA . LEU A 1 473 ? -24.859 19.736 30.001 1.00 96.31 473 LEU A CA 1
ATOM 3680 C C . LEU A 1 473 ? -23.995 19.363 31.211 1.00 96.31 473 LEU A C 1
ATOM 3682 O O . LEU A 1 473 ? -22.971 19.996 31.481 1.00 96.31 473 LEU A O 1
ATOM 3686 N N . ASP A 1 474 ? -24.377 18.327 31.948 1.00 96.19 474 ASP A N 1
ATOM 3687 C CA . ASP A 1 474 ? -23.593 17.837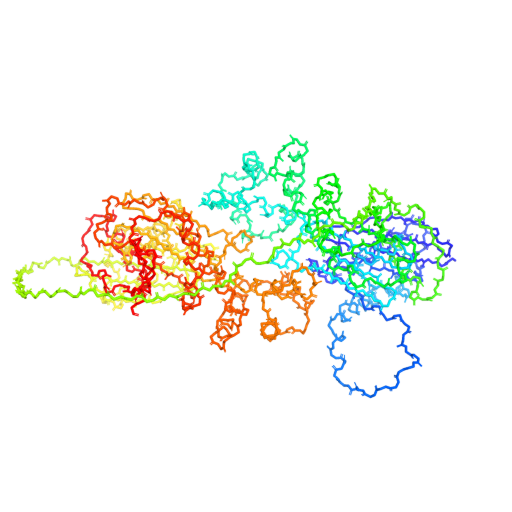 33.083 1.00 96.19 474 ASP A CA 1
ATOM 3688 C C . ASP A 1 474 ? -22.284 17.198 32.622 1.00 96.19 474 ASP A C 1
ATOM 3690 O O . ASP A 1 474 ? -21.237 17.416 33.236 1.00 96.19 474 ASP A O 1
ATOM 3694 N N . VAL A 1 475 ? -22.324 16.482 31.498 1.00 96.69 475 VAL A N 1
ATOM 3695 C CA . VAL A 1 475 ? -21.135 15.941 30.842 1.00 96.69 475 VAL A CA 1
ATOM 3696 C C . VAL A 1 475 ? -21.305 15.936 29.325 1.00 96.69 475 VAL A C 1
ATOM 3698 O O . VAL A 1 475 ? -22.392 15.657 28.816 1.00 96.69 475 VAL A O 1
ATOM 3701 N N . LEU A 1 476 ? -20.215 16.206 28.608 1.00 97.69 476 LEU A N 1
ATOM 3702 C CA . LEU A 1 476 ? -20.100 16.016 27.168 1.00 97.69 476 LEU A CA 1
ATOM 3703 C C . LEU A 1 476 ? -18.949 15.051 26.868 1.00 97.69 476 LEU A C 1
ATOM 3705 O O . LEU A 1 476 ? -17.773 15.382 27.032 1.00 97.69 476 LEU A O 1
ATOM 3709 N N . GLY A 1 477 ? -19.297 13.848 26.425 1.00 97.75 477 GLY A N 1
ATOM 3710 C CA . GLY A 1 477 ? -18.343 12.882 25.900 1.00 97.75 477 GLY A CA 1
ATOM 3711 C C . GLY A 1 477 ? -18.059 13.119 24.426 1.00 97.75 477 GLY A C 1
ATOM 3712 O O . GLY A 1 477 ? -18.981 13.279 23.633 1.00 97.75 477 GLY A O 1
ATOM 3713 N N . LEU A 1 478 ? -16.789 13.111 24.041 1.00 97.50 478 LEU A N 1
ATOM 3714 C CA . LEU A 1 478 ? -16.341 13.300 22.666 1.00 97.50 478 LEU A CA 1
ATOM 3715 C C . LEU A 1 478 ? -15.468 12.106 22.277 1.00 97.50 478 LEU A C 1
ATOM 3717 O O . LEU A 1 478 ? -14.425 11.874 22.882 1.00 97.50 478 LEU A O 1
ATOM 3721 N N . SER A 1 479 ? -15.885 11.350 21.267 1.00 95.31 479 SER A N 1
ATOM 3722 C CA . SER A 1 479 ? -15.145 10.218 20.706 1.00 95.31 479 SER A CA 1
ATOM 3723 C C . SER A 1 479 ? -14.889 10.497 19.228 1.00 95.31 479 SER A C 1
ATOM 3725 O O . SER A 1 479 ? -15.727 10.233 18.365 1.00 95.31 479 SER A O 1
ATOM 3727 N N . LEU A 1 480 ? -13.756 11.145 18.942 1.00 92.44 480 LEU A N 1
ATOM 3728 C CA . LEU A 1 480 ? -13.486 11.749 17.637 1.00 92.44 480 LEU A CA 1
ATOM 3729 C C . LEU A 1 480 ? -12.239 11.162 16.975 1.00 92.44 480 LEU A C 1
ATOM 3731 O O . LEU A 1 480 ? -11.175 11.020 17.582 1.00 92.44 480 LEU A O 1
ATOM 3735 N N . SER A 1 481 ? -12.346 10.902 15.677 1.00 85.38 481 SER A N 1
ATOM 3736 C CA . SER A 1 481 ? -11.232 10.442 14.859 1.00 85.38 481 SER A CA 1
ATOM 3737 C C . SER A 1 481 ? -10.115 11.486 14.825 1.00 85.38 481 SER A C 1
ATOM 3739 O O . SER A 1 481 ? -10.347 12.676 14.596 1.00 85.38 481 SER A O 1
ATOM 3741 N N . GLY A 1 482 ? -8.882 11.032 15.041 1.00 79.06 482 GLY A N 1
ATOM 3742 C CA . GLY A 1 482 ? -7.696 11.883 15.109 1.00 79.06 482 GLY A CA 1
ATOM 3743 C C . GLY A 1 482 ? -7.274 12.287 16.524 1.00 79.06 482 GLY A C 1
ATOM 3744 O O . GLY A 1 482 ? -6.135 12.722 16.678 1.00 79.06 482 GLY A O 1
ATOM 3745 N N . LEU A 1 483 ? -8.105 12.096 17.557 1.00 83.94 483 LEU A N 1
ATOM 3746 C CA . LEU A 1 483 ? -7.786 12.428 18.958 1.00 83.94 483 LEU A CA 1
ATOM 3747 C C . LEU A 1 483 ? -7.067 11.304 19.728 1.00 83.94 483 LEU A C 1
ATOM 3749 O O . LEU A 1 483 ? -7.353 11.065 20.897 1.00 83.94 483 LEU A O 1
ATOM 3753 N N . GLY A 1 484 ? -6.101 10.625 19.108 1.00 77.00 484 GLY A N 1
ATOM 3754 C CA . GLY A 1 484 ? -5.305 9.592 19.793 1.00 77.00 484 GLY A CA 1
ATOM 3755 C C . GLY A 1 484 ? -4.258 10.144 20.776 1.00 77.00 484 GLY A C 1
ATOM 3756 O O . GLY A 1 484 ? -3.721 9.406 21.594 1.00 77.00 484 GLY A O 1
ATOM 3757 N N . GLN A 1 485 ? -3.941 11.444 20.705 1.00 80.44 485 GLN A N 1
ATOM 3758 C CA . GLN A 1 485 ? -2.915 12.086 21.535 1.00 80.44 485 GLN A CA 1
ATOM 3759 C C . GLN A 1 485 ? -3.541 12.913 22.663 1.00 80.44 485 GLN A C 1
ATOM 3761 O O . GLN A 1 485 ? -4.394 13.764 22.406 1.00 80.44 485 GLN A O 1
ATOM 3766 N N . LYS A 1 486 ? -3.049 12.732 23.897 1.00 86.19 486 LYS A N 1
ATOM 3767 C CA . LYS A 1 486 ? -3.529 13.467 25.083 1.00 86.19 486 LYS A CA 1
ATOM 3768 C C . LYS A 1 486 ? -3.414 14.986 24.936 1.00 86.19 486 LYS A C 1
ATOM 3770 O O . LYS A 1 486 ? -4.345 15.696 25.296 1.00 86.19 486 LYS A O 1
ATOM 3775 N N . ASP A 1 487 ? -2.332 15.480 24.336 1.00 87.31 487 ASP A N 1
ATOM 3776 C CA . ASP A 1 487 ? -2.148 16.921 24.116 1.00 87.31 487 ASP A CA 1
ATOM 3777 C C . ASP A 1 487 ? -3.246 17.502 23.211 1.00 87.31 487 ASP A C 1
ATOM 3779 O O . ASP A 1 487 ? -3.749 18.591 23.471 1.00 87.31 487 ASP A O 1
ATOM 3783 N N . LYS A 1 488 ? -3.686 16.747 22.192 1.00 88.38 488 LYS A N 1
ATOM 3784 C CA . LYS A 1 488 ? -4.784 17.147 21.295 1.00 88.38 488 LYS A CA 1
ATOM 3785 C C . LYS A 1 488 ? -6.154 17.061 21.954 1.00 88.38 488 LYS A C 1
ATOM 3787 O O . LYS A 1 488 ? -6.996 17.918 21.703 1.00 88.38 488 LYS A O 1
ATOM 3792 N N . GLN A 1 489 ? -6.369 16.065 22.811 1.00 93.44 489 GLN A N 1
ATOM 3793 C CA . GLN A 1 489 ? -7.577 15.971 23.636 1.00 93.44 489 GLN A CA 1
ATOM 3794 C C . GLN A 1 489 ? -7.697 17.187 24.570 1.00 93.44 489 GLN A C 1
ATOM 3796 O O . GLN A 1 489 ? -8.758 17.809 24.632 1.00 93.44 489 GLN A O 1
ATOM 3801 N N . GLN A 1 490 ? -6.594 17.568 25.226 1.00 94.12 490 GLN A N 1
ATOM 3802 C CA . GLN A 1 490 ? -6.542 18.720 26.127 1.00 94.12 490 GLN A CA 1
ATOM 3803 C C . GLN A 1 490 ? -6.680 20.055 25.383 1.00 94.12 490 GLN A C 1
ATOM 3805 O O . GLN A 1 490 ? -7.376 20.951 25.857 1.00 94.12 490 GLN A O 1
ATOM 3810 N N . GLU A 1 491 ? -6.035 20.199 24.220 1.00 95.00 491 GLU A N 1
ATOM 3811 C CA . GLU A 1 491 ? -6.177 21.369 23.345 1.00 95.00 491 GLU A CA 1
ATOM 3812 C C . GLU A 1 491 ? -7.645 21.586 22.955 1.00 95.00 491 GLU A C 1
ATOM 3814 O O . GLU A 1 491 ? -8.169 22.686 23.137 1.00 95.00 491 GLU A O 1
ATOM 3819 N N . LEU A 1 492 ? -8.328 20.528 22.501 1.00 95.81 492 LEU A N 1
ATOM 3820 C CA . LEU A 1 492 ? -9.743 20.586 22.138 1.00 95.81 492 LEU A CA 1
ATOM 3821 C C . LEU A 1 492 ? -10.627 20.981 23.328 1.00 95.81 492 LEU A C 1
ATOM 3823 O O . LEU A 1 492 ? -11.473 21.866 23.197 1.00 95.81 492 LEU A O 1
ATOM 3827 N N . GLU A 1 493 ? -10.428 20.347 24.486 1.00 95.88 493 GLU A N 1
ATOM 3828 C CA . GLU A 1 493 ? -11.191 20.664 25.696 1.00 95.88 493 GLU A CA 1
ATOM 3829 C C . GLU A 1 493 ? -11.015 22.136 26.098 1.00 95.88 493 GLU A C 1
ATOM 3831 O O . GLU A 1 493 ? -11.996 22.831 26.369 1.00 95.88 493 GLU A O 1
ATOM 3836 N N . ASN A 1 494 ? -9.779 22.638 26.098 1.00 96.38 494 ASN A N 1
ATOM 3837 C CA . ASN A 1 494 ? -9.484 24.022 26.465 1.00 96.38 494 ASN A CA 1
ATOM 3838 C C . ASN A 1 494 ? -10.144 25.022 25.504 1.00 96.38 494 ASN A C 1
ATOM 3840 O O . ASN A 1 494 ? -10.669 26.049 25.944 1.00 96.38 494 ASN A O 1
ATOM 3844 N N . LEU A 1 495 ? -10.149 24.727 24.201 1.00 97.12 495 LEU A N 1
ATOM 3845 C CA . LEU A 1 495 ? -10.802 25.566 23.195 1.00 97.12 495 LEU A CA 1
ATOM 3846 C C . LEU A 1 495 ? -12.326 25.568 23.348 1.00 97.12 495 LEU A C 1
ATOM 3848 O O . LEU A 1 495 ? -12.929 26.639 23.295 1.00 97.12 495 LEU A O 1
ATOM 3852 N N . LEU A 1 496 ? -12.946 24.414 23.614 1.00 96.62 496 LEU A N 1
ATOM 3853 C CA . LEU A 1 496 ? -14.383 24.332 23.897 1.00 96.62 496 LEU A CA 1
ATOM 3854 C C . LEU A 1 496 ? -14.752 25.115 25.161 1.00 96.62 496 LEU A C 1
ATOM 3856 O O . LEU A 1 496 ? -15.665 25.934 25.126 1.00 96.62 496 LEU A O 1
ATOM 3860 N N . ARG A 1 497 ? -14.001 24.940 26.256 1.00 95.44 497 ARG A N 1
ATOM 3861 C CA . ARG A 1 497 ? -14.253 25.648 27.524 1.00 95.44 497 ARG A CA 1
ATOM 3862 C C . ARG A 1 497 ? -14.108 27.162 27.404 1.00 95.44 497 ARG A C 1
ATOM 3864 O O . ARG A 1 497 ? -14.871 27.893 28.028 1.00 95.44 497 ARG A O 1
ATOM 3871 N N . SER A 1 498 ? -13.114 27.627 26.649 1.00 95.38 498 SER A N 1
ATOM 3872 C CA . SER A 1 498 ? -12.852 29.061 26.479 1.00 95.38 498 SER A CA 1
ATOM 3873 C C . SER A 1 498 ? -13.803 29.727 25.484 1.00 95.38 498 SER A C 1
ATOM 3875 O O . SER A 1 498 ? -14.212 30.861 25.721 1.00 95.38 498 SER A O 1
ATOM 3877 N N . SER A 1 499 ? -14.180 29.028 24.410 1.00 96.00 499 SER A N 1
ATOM 3878 C CA . SER A 1 499 ? -15.036 29.575 23.347 1.00 96.00 499 SER A CA 1
ATOM 3879 C C . SER A 1 499 ? -16.531 29.432 23.652 1.00 96.00 499 SER A C 1
ATOM 3881 O O . SER A 1 499 ? -17.314 30.285 23.247 1.00 96.00 499 SER A O 1
ATOM 3883 N N . PHE A 1 500 ? -16.926 28.383 24.386 1.00 94.69 500 PHE A N 1
ATOM 3884 C CA . PHE A 1 500 ? -18.320 28.033 24.686 1.00 94.69 500 PHE A CA 1
ATOM 3885 C C . PHE A 1 500 ? -18.493 27.634 26.171 1.00 94.69 500 PHE A C 1
ATOM 3887 O O . PHE A 1 500 ? -18.717 26.464 26.498 1.00 94.69 500 PHE A O 1
ATOM 3894 N N . PRO A 1 501 ? -18.392 28.590 27.116 1.00 89.69 501 PRO A N 1
ATOM 3895 C CA . PRO A 1 501 ? -18.347 28.301 28.555 1.00 89.69 501 PRO A CA 1
ATOM 3896 C C . PRO A 1 501 ? -19.642 27.700 29.131 1.00 89.69 501 PRO A C 1
ATOM 3898 O O . PRO A 1 501 ? -19.612 27.099 30.204 1.00 89.69 501 PRO A O 1
ATOM 3901 N N . THR A 1 502 ? -20.773 27.848 28.438 1.00 91.75 502 THR A N 1
ATOM 3902 C CA . THR A 1 502 ? -22.096 27.329 28.831 1.00 91.75 502 THR A CA 1
ATOM 3903 C C . THR A 1 502 ? -22.456 26.001 28.155 1.00 91.75 502 THR A C 1
ATOM 3905 O O . THR A 1 502 ? -23.539 25.470 28.389 1.00 91.75 502 THR A O 1
ATOM 3908 N N . LEU A 1 503 ? -21.564 25.425 27.342 1.00 94.31 503 LEU A N 1
ATOM 3909 C CA . LEU A 1 503 ? -21.863 24.224 26.557 1.00 94.31 503 LEU A CA 1
ATOM 3910 C C . LEU A 1 503 ? -22.020 22.979 27.452 1.00 94.31 503 LEU A C 1
ATOM 3912 O O . LEU A 1 503 ? -23.042 22.293 27.404 1.00 94.31 503 LEU A O 1
ATOM 3916 N N . ALA A 1 504 ? -21.035 22.724 28.320 1.00 96.44 504 ALA A N 1
ATOM 3917 C CA . ALA A 1 504 ? -21.036 21.629 29.291 1.00 96.44 504 ALA A CA 1
ATOM 3918 C C . ALA A 1 504 ? -20.171 21.942 30.527 1.00 96.44 504 ALA A C 1
ATOM 3920 O O . ALA A 1 504 ? -19.190 22.685 30.450 1.00 96.44 504 ALA A O 1
ATOM 3921 N N . LYS A 1 505 ? -20.506 21.336 31.674 1.00 95.62 505 LYS A N 1
ATOM 3922 C CA . LYS A 1 505 ? -19.741 21.448 32.933 1.00 95.62 505 LYS A CA 1
ATOM 3923 C C . LYS A 1 505 ? -18.435 20.648 32.862 1.00 95.62 505 LYS A C 1
ATOM 3925 O O . LYS A 1 505 ? -17.370 21.142 33.248 1.00 95.62 505 LYS A O 1
ATOM 3930 N N . SER A 1 506 ? -18.517 19.438 32.315 1.00 95.81 506 SER A N 1
ATOM 3931 C CA . SER A 1 506 ? -17.403 18.497 32.188 1.00 95.81 506 SER A CA 1
ATOM 3932 C C . SER A 1 506 ? -17.288 17.968 30.762 1.00 95.81 506 SER A C 1
ATOM 3934 O O . SER A 1 506 ? -18.299 17.744 30.102 1.00 95.81 506 SER A O 1
ATOM 3936 N N . TYR A 1 507 ? -16.055 17.735 30.313 1.00 96.56 507 TYR A N 1
ATOM 3937 C CA . TYR A 1 507 ? -15.738 17.210 28.987 1.00 96.56 507 TYR A CA 1
ATOM 3938 C C . TYR A 1 507 ? -14.853 15.982 29.140 1.00 96.56 507 TYR A C 1
ATOM 3940 O O . TYR A 1 507 ? -13.992 15.951 30.018 1.00 96.56 507 TYR A O 1
ATOM 3948 N N . VAL A 1 508 ? -15.050 14.994 28.274 1.00 95.94 508 VAL A N 1
ATOM 3949 C CA . VAL A 1 508 ? -14.148 13.846 28.160 1.00 95.94 508 VAL A CA 1
ATOM 3950 C C . VAL A 1 508 ? -13.855 13.625 26.687 1.00 95.94 508 VAL A C 1
ATOM 3952 O O . VAL A 1 508 ? -14.716 13.178 25.934 1.00 95.94 508 VAL A O 1
ATOM 3955 N N . CYS A 1 509 ? -12.641 13.985 26.276 1.00 95.31 509 CYS A N 1
ATOM 3956 C CA . CYS A 1 509 ? -12.169 13.870 24.901 1.00 95.31 509 CYS A CA 1
ATOM 3957 C C . CYS A 1 509 ? -11.413 12.558 24.702 1.00 95.31 509 CYS A C 1
ATOM 3959 O O . CYS A 1 509 ? -10.480 12.251 25.437 1.00 95.31 509 CYS A O 1
ATOM 3961 N N . SER A 1 510 ? -11.780 11.811 23.670 1.00 92.31 510 SER A N 1
ATOM 3962 C CA . SER A 1 510 ? -11.229 10.497 23.370 1.00 92.31 510 SER A CA 1
ATOM 3963 C C . SER A 1 510 ? -11.192 10.240 21.864 1.00 92.31 510 SER A C 1
ATOM 3965 O O . SER A 1 510 ? -11.804 10.972 21.081 1.00 92.31 510 SER A O 1
ATOM 3967 N N . GLU A 1 511 ? -10.464 9.209 21.440 1.00 90.00 511 GLU A N 1
ATOM 3968 C CA . GLU A 1 511 ? -10.509 8.743 20.052 1.00 90.00 511 GLU A CA 1
ATOM 3969 C C . GLU A 1 511 ? -11.827 8.008 19.732 1.00 90.00 511 GLU A C 1
ATOM 3971 O O . GLU A 1 511 ? -12.542 7.559 20.629 1.00 90.00 511 GLU A O 1
ATOM 3976 N N . ASP A 1 512 ? -12.166 7.894 18.446 1.00 86.56 512 ASP A N 1
ATOM 3977 C CA . ASP A 1 512 ? -13.414 7.300 17.922 1.00 86.56 512 ASP A CA 1
ATOM 3978 C C . ASP A 1 512 ? -13.629 5.824 18.316 1.00 86.56 512 ASP A C 1
ATOM 3980 O O . ASP A 1 512 ? -14.757 5.349 18.484 1.00 86.56 512 ASP A O 1
ATOM 3984 N N . THR A 1 513 ? -12.539 5.089 18.514 1.00 91.12 513 THR A N 1
ATOM 3985 C CA . THR A 1 513 ? -12.560 3.686 18.942 1.00 91.12 513 THR A CA 1
ATOM 3986 C C . THR A 1 513 ? -13.127 3.501 20.355 1.00 91.12 513 THR A C 1
ATOM 3988 O O . THR A 1 513 ? -13.780 2.485 20.612 1.00 91.12 513 THR A O 1
ATOM 3991 N N . ILE A 1 514 ? -12.949 4.483 21.253 1.00 91.75 514 ILE A N 1
ATOM 3992 C CA . ILE A 1 514 ? -13.446 4.420 22.637 1.00 91.75 514 ILE A CA 1
ATOM 3993 C C . ILE A 1 514 ? -14.974 4.342 22.646 1.00 91.75 514 ILE A C 1
ATOM 3995 O O . ILE A 1 514 ? -15.543 3.419 23.229 1.00 91.75 514 ILE A O 1
ATOM 3999 N N . GLY A 1 515 ? -15.653 5.253 21.944 1.00 93.12 515 GLY A N 1
ATOM 4000 C CA . GLY A 1 515 ? -17.112 5.270 21.868 1.00 93.12 515 GLY A CA 1
ATOM 4001 C C . GLY A 1 515 ? -17.669 3.968 21.298 1.00 93.12 515 GLY A C 1
ATOM 4002 O O . GLY A 1 515 ? -18.679 3.457 21.779 1.00 93.12 515 GLY A O 1
ATOM 4003 N N . SER A 1 516 ? -16.980 3.364 20.326 1.00 94.50 516 SER A N 1
ATOM 4004 C CA . SER A 1 516 ? -17.409 2.084 19.747 1.00 94.50 516 SER A CA 1
ATOM 4005 C C . SER A 1 516 ? -17.399 0.959 20.790 1.00 94.50 516 SER A C 1
ATOM 4007 O O . SER A 1 516 ? -18.379 0.226 20.930 1.00 94.50 516 SER A O 1
ATOM 4009 N N . ILE A 1 517 ? -16.314 0.848 21.565 1.00 94.56 517 ILE A N 1
ATOM 4010 C CA . ILE A 1 517 ? -16.156 -0.179 22.607 1.00 94.56 517 ILE A CA 1
ATOM 4011 C C . ILE A 1 517 ? -17.174 0.030 23.731 1.00 94.56 517 ILE A C 1
ATOM 4013 O O . ILE A 1 517 ? -17.917 -0.895 24.062 1.00 94.56 517 ILE A O 1
ATOM 4017 N N . TYR A 1 518 ? -17.259 1.251 24.266 1.00 94.25 518 TYR A N 1
ATOM 4018 C CA . TYR A 1 518 ? -18.146 1.573 25.387 1.00 94.25 518 TYR A CA 1
ATOM 4019 C C . TYR A 1 518 ? -19.629 1.536 25.019 1.00 94.25 518 TYR A C 1
ATOM 4021 O O . TYR A 1 518 ? -20.468 1.473 25.908 1.00 94.25 518 TYR A O 1
ATOM 4029 N N . THR A 1 519 ? -19.988 1.524 23.733 1.00 95.25 519 THR A N 1
ATOM 4030 C CA . THR A 1 519 ? -21.377 1.269 23.318 1.00 95.25 519 THR A CA 1
ATOM 4031 C C . THR A 1 519 ? -21.744 -0.208 23.489 1.00 95.25 519 THR A C 1
ATOM 4033 O O . THR A 1 519 ? -22.873 -0.524 23.869 1.00 95.25 519 THR A O 1
ATOM 4036 N N . ALA A 1 520 ? -20.798 -1.121 23.246 1.00 94.00 520 ALA A N 1
ATOM 4037 C CA . ALA A 1 520 ? -21.025 -2.565 23.303 1.00 94.00 520 ALA A CA 1
ATOM 4038 C C . ALA A 1 520 ? -20.718 -3.198 24.667 1.00 94.00 520 ALA A C 1
ATOM 4040 O O . ALA A 1 520 ? -21.268 -4.255 24.986 1.00 94.00 520 ALA A O 1
ATOM 4041 N N . SER A 1 521 ? -19.824 -2.603 25.458 1.00 90.25 521 SER A N 1
ATOM 4042 C CA . SER A 1 521 ? -19.314 -3.219 26.682 1.00 90.25 521 SER A CA 1
ATOM 4043 C C . SER A 1 521 ? -18.983 -2.188 27.767 1.00 90.25 521 SER A C 1
ATOM 4045 O O . SER A 1 521 ? -18.348 -1.182 27.457 1.00 90.25 521 SER A O 1
ATOM 4047 N N . PRO A 1 522 ? -19.343 -2.440 29.042 1.00 84.69 522 PRO A N 1
ATOM 4048 C CA . PRO A 1 522 ? -18.991 -1.551 30.151 1.00 84.69 522 PRO A CA 1
ATOM 4049 C C . PRO A 1 522 ? -17.520 -1.638 30.572 1.00 84.69 522 PRO A C 1
ATOM 4051 O O . PRO A 1 522 ? -16.969 -0.657 31.057 1.00 84.69 522 PRO A O 1
ATOM 4054 N N . ASN A 1 523 ? -16.885 -2.799 30.392 1.00 81.94 523 ASN A N 1
ATOM 4055 C CA . ASN A 1 523 ? -15.583 -3.113 30.989 1.00 81.94 523 ASN A CA 1
ATOM 4056 C C . ASN A 1 523 ? -14.535 -3.367 29.901 1.00 81.94 523 ASN A C 1
ATOM 4058 O O . ASN A 1 523 ? -13.877 -4.404 29.876 1.00 81.94 523 ASN A O 1
ATOM 4062 N N . GLY A 1 524 ? -14.435 -2.445 28.946 1.00 87.69 524 GLY A N 1
ATOM 4063 C CA . GLY A 1 524 ? -13.518 -2.590 27.823 1.00 87.69 524 GLY A CA 1
ATOM 4064 C C . GLY A 1 524 ? -13.946 -3.665 26.819 1.00 87.69 524 GLY A C 1
ATOM 4065 O O . GLY A 1 524 ? -15.039 -4.234 26.871 1.00 87.69 524 GLY A O 1
ATOM 4066 N N . GLY A 1 525 ? -13.084 -3.901 25.844 1.00 94.44 525 GLY A N 1
ATOM 4067 C CA . GLY A 1 525 ? -13.362 -4.710 24.668 1.00 94.44 525 GLY A CA 1
ATOM 4068 C C . GLY A 1 525 ? -12.401 -4.360 23.544 1.00 94.44 525 GLY A C 1
ATOM 4069 O O . GLY A 1 525 ? -11.478 -3.564 23.715 1.00 94.44 525 GLY A O 1
ATOM 4070 N N . MET A 1 526 ? -12.621 -4.956 22.381 1.00 96.62 526 MET A N 1
ATOM 4071 C CA . MET A 1 526 ? -11.854 -4.641 21.183 1.00 96.62 526 MET A CA 1
ATOM 4072 C C . MET A 1 526 ? -12.778 -4.046 20.134 1.00 96.62 526 MET A C 1
ATOM 4074 O O . MET A 1 526 ? -13.889 -4.529 19.953 1.00 96.62 526 MET A O 1
ATOM 4078 N N . VAL A 1 527 ? -12.326 -3.034 19.408 1.00 96.50 527 VAL A N 1
ATOM 4079 C CA . VAL A 1 527 ? -12.951 -2.613 18.155 1.00 96.50 527 VAL A CA 1
ATOM 4080 C C . VAL A 1 527 ? -12.056 -3.017 16.998 1.00 96.50 527 VAL A C 1
ATOM 4082 O O . VAL A 1 527 ? -10.833 -2.901 17.071 1.00 96.50 527 VAL A O 1
ATOM 4085 N N . LEU A 1 528 ? -12.677 -3.506 15.931 1.00 97.19 528 LEU A N 1
ATOM 4086 C CA . LEU A 1 528 ? -12.022 -3.874 14.690 1.00 97.19 528 LEU A CA 1
ATOM 4087 C C . LEU A 1 528 ? -12.683 -3.114 13.540 1.00 97.19 528 LEU A C 1
ATOM 4089 O O . LEU A 1 528 ? -13.797 -3.412 13.097 1.00 97.19 528 LEU A O 1
ATOM 4093 N N . ILE A 1 529 ? -11.980 -2.090 13.077 1.00 94.38 529 ILE A N 1
ATOM 4094 C CA . ILE A 1 529 ? -12.416 -1.188 12.023 1.00 94.38 529 ILE A CA 1
ATOM 4095 C C . ILE A 1 529 ? -12.014 -1.770 10.667 1.00 94.38 529 ILE A C 1
ATOM 4097 O O . ILE A 1 529 ? -10.839 -2.051 10.432 1.00 94.38 529 ILE A O 1
ATOM 4101 N N . SER A 1 530 ? -12.977 -1.886 9.753 1.00 95.88 530 SER A N 1
ATOM 4102 C CA . SER A 1 530 ? -12.743 -2.130 8.332 1.00 95.88 530 SER A CA 1
ATOM 4103 C C . SER A 1 530 ? -13.702 -1.312 7.458 1.00 95.88 530 SER A C 1
ATOM 4105 O O . SER A 1 530 ? -14.875 -1.637 7.261 1.00 95.88 530 SER A O 1
ATOM 4107 N N . GLY A 1 531 ? -13.187 -0.199 6.938 1.00 92.19 531 GLY A N 1
ATOM 4108 C CA . GLY A 1 531 ? -13.862 0.713 6.014 1.00 92.19 531 GLY A CA 1
ATOM 4109 C C . GLY A 1 531 ? -12.897 1.130 4.906 1.00 92.19 531 GLY A C 1
ATOM 4110 O O . GLY A 1 531 ? -12.233 0.288 4.310 1.00 92.19 531 GLY A O 1
ATOM 4111 N N . THR A 1 532 ? -12.756 2.432 4.640 1.00 90.56 532 THR A N 1
ATOM 4112 C CA . THR A 1 532 ? -11.730 2.942 3.702 1.00 90.56 532 THR A CA 1
ATOM 4113 C C . THR A 1 532 ? -10.298 2.578 4.132 1.00 90.56 532 THR A C 1
ATOM 4115 O O . THR A 1 532 ? -9.434 2.404 3.276 1.00 90.56 532 THR A O 1
ATOM 4118 N N . GLY A 1 533 ? -10.045 2.480 5.440 1.00 91.38 533 GLY A N 1
ATOM 4119 C CA . GLY A 1 533 ? -8.834 1.918 6.057 1.00 91.38 533 GLY A CA 1
ATOM 4120 C C . GLY A 1 533 ? -9.210 0.854 7.096 1.00 91.38 533 GLY A C 1
ATOM 4121 O O . GLY A 1 533 ? -10.394 0.519 7.210 1.00 91.38 533 GLY A O 1
ATOM 4122 N N . SER A 1 534 ? -8.236 0.328 7.835 1.00 94.06 534 SER A N 1
ATOM 4123 C CA . SER A 1 534 ? -8.486 -0.659 8.896 1.00 94.06 534 SER A CA 1
ATOM 4124 C C . SER A 1 534 ? -7.619 -0.421 10.132 1.00 94.06 534 SER A C 1
ATOM 4126 O O . SER A 1 534 ? -6.491 0.063 10.043 1.00 94.06 534 SER A O 1
ATOM 4128 N N . ASN A 1 535 ? -8.167 -0.740 11.305 1.00 93.56 535 ASN A N 1
ATOM 4129 C CA . ASN A 1 535 ? -7.490 -0.604 12.596 1.00 93.56 535 ASN A CA 1
ATOM 4130 C C . ASN A 1 535 ? -8.091 -1.576 13.620 1.00 93.56 535 ASN A C 1
ATOM 4132 O O . ASN A 1 535 ? -9.276 -1.892 13.536 1.00 93.56 535 ASN A O 1
ATOM 4136 N N . ALA A 1 536 ? -7.307 -2.015 14.597 1.00 95.81 536 ALA A N 1
ATOM 4137 C CA . ALA A 1 536 ? -7.785 -2.723 15.774 1.00 95.81 536 ALA A CA 1
ATOM 4138 C C . ALA A 1 536 ? -7.327 -1.985 17.030 1.00 95.81 536 ALA A C 1
ATOM 4140 O O . ALA A 1 536 ? -6.146 -1.668 17.161 1.00 95.81 536 ALA A O 1
ATOM 4141 N N . HIS A 1 537 ? -8.246 -1.766 17.965 1.00 95.25 537 HIS A N 1
ATOM 4142 C CA . HIS A 1 537 ? -7.938 -1.170 19.261 1.00 95.25 537 HIS A CA 1
ATOM 4143 C C . HIS A 1 537 ? -8.557 -2.011 20.374 1.00 95.25 537 HIS A C 1
ATOM 4145 O O . HIS A 1 537 ? -9.741 -2.337 20.321 1.00 95.25 537 HIS A O 1
ATOM 4151 N N . LEU A 1 538 ? -7.749 -2.382 21.362 1.00 95.75 538 LEU A N 1
ATOM 4152 C CA . LEU A 1 538 ? -8.144 -3.082 22.578 1.00 95.75 538 LEU A CA 1
ATOM 4153 C C . LEU A 1 538 ? -8.065 -2.126 23.765 1.00 95.75 538 LEU A C 1
ATOM 4155 O O . LEU A 1 538 ? -7.037 -1.482 23.958 1.00 95.75 538 LEU A O 1
ATOM 4159 N N . ILE A 1 539 ? -9.103 -2.136 24.597 1.00 93.44 539 ILE A N 1
ATOM 4160 C CA . ILE A 1 539 ? -9.117 -1.514 25.921 1.00 93.44 539 ILE A CA 1
ATOM 4161 C C . ILE A 1 539 ? -9.460 -2.593 26.939 1.00 93.44 539 ILE A C 1
ATOM 4163 O O . ILE A 1 539 ? -10.472 -3.282 26.797 1.00 93.44 539 ILE A O 1
ATOM 4167 N N . ASN A 1 540 ? -8.637 -2.724 27.970 1.00 93.06 540 ASN A N 1
ATOM 4168 C CA . ASN A 1 540 ? -8.904 -3.598 29.103 1.00 93.06 540 ASN A CA 1
ATOM 4169 C C . ASN A 1 540 ? -9.650 -2.856 30.226 1.00 93.06 540 ASN A C 1
ATOM 4171 O O . ASN A 1 540 ? -9.630 -1.623 30.266 1.00 93.06 540 ASN A O 1
ATOM 4175 N N . PRO A 1 541 ? -10.272 -3.585 31.169 1.00 89.12 541 PRO A N 1
ATOM 4176 C CA . PRO A 1 541 ? -10.972 -2.974 32.298 1.00 89.12 541 PRO A CA 1
ATOM 4177 C C . PRO A 1 541 ? -10.104 -2.062 33.176 1.00 89.12 541 PRO A C 1
ATOM 4179 O O . PRO A 1 541 ? -10.594 -1.061 33.691 1.00 89.12 541 PRO A O 1
ATOM 4182 N N . ASP A 1 542 ? -8.808 -2.361 33.306 1.00 88.94 542 ASP A N 1
ATOM 4183 C CA . ASP A 1 542 ? -7.848 -1.524 34.039 1.00 88.94 542 ASP A CA 1
ATOM 4184 C C . ASP A 1 542 ? -7.452 -0.228 33.300 1.00 88.94 542 ASP A C 1
ATOM 4186 O O . ASP A 1 542 ? -6.645 0.558 33.802 1.00 88.94 542 ASP A O 1
ATOM 4190 N N . GLY A 1 543 ? -7.997 -0.009 32.100 1.00 87.31 543 GLY A N 1
ATOM 4191 C CA . GLY A 1 543 ? -7.700 1.127 31.234 1.00 87.31 543 GLY A CA 1
ATOM 4192 C C . GLY A 1 543 ? -6.443 0.960 30.377 1.00 87.31 543 GLY A C 1
ATOM 4193 O O . GLY A 1 543 ? -6.109 1.875 29.621 1.00 87.31 543 GLY A O 1
ATOM 4194 N N . SER A 1 544 ? -5.737 -0.176 30.450 1.00 92.00 544 SER A N 1
ATOM 4195 C CA . SER A 1 544 ? -4.640 -0.462 29.522 1.00 92.00 544 SER A CA 1
ATOM 4196 C C . SER A 1 544 ? -5.166 -0.593 28.090 1.00 92.00 544 SER A C 1
ATOM 4198 O O . SER A 1 544 ? -6.222 -1.175 27.841 1.00 92.00 544 SER A O 1
ATOM 4200 N N . SER A 1 545 ? -4.426 -0.015 27.143 1.00 91.62 545 SER A N 1
ATOM 4201 C CA . SER A 1 545 ? -4.843 0.140 25.749 1.00 91.62 545 SER A CA 1
ATOM 4202 C C . SER A 1 545 ? -3.746 -0.335 24.795 1.00 91.62 545 SER A C 1
ATOM 4204 O O . SER A 1 545 ? -2.554 -0.106 25.030 1.00 91.62 545 SER A O 1
ATOM 4206 N N . TYR A 1 546 ? -4.155 -1.028 23.729 1.00 93.88 546 TYR A N 1
ATOM 4207 C CA . TYR A 1 546 ? -3.260 -1.610 22.730 1.00 93.88 546 TYR A CA 1
ATOM 4208 C C . TYR A 1 546 ? -3.845 -1.494 21.322 1.00 93.88 546 TYR A C 1
ATOM 4210 O O . TYR A 1 546 ? -4.967 -1.929 21.077 1.00 93.88 546 TYR A O 1
ATOM 4218 N N . ASN A 1 547 ? -3.050 -0.979 20.386 1.00 91.44 547 ASN A N 1
ATOM 4219 C CA . ASN A 1 547 ? -3.421 -0.821 18.980 1.00 91.44 547 ASN A CA 1
ATOM 4220 C C . ASN A 1 547 ? -2.676 -1.813 18.081 1.00 91.44 547 ASN A C 1
ATOM 4222 O O . ASN A 1 547 ? -1.532 -2.171 18.361 1.00 91.44 547 ASN A O 1
ATOM 4226 N N . CYS A 1 548 ? -3.324 -2.226 16.993 1.00 94.00 548 CYS A N 1
ATOM 4227 C CA . CYS A 1 548 ? -2.730 -3.014 15.918 1.00 94.00 548 CYS A CA 1
ATOM 4228 C C . CYS A 1 548 ? -3.289 -2.540 14.570 1.00 94.00 548 CYS A C 1
ATOM 4230 O O . CYS A 1 548 ? -4.504 -2.484 14.374 1.00 94.00 548 CYS A O 1
ATOM 4232 N N . GLY A 1 549 ? -2.409 -2.225 13.619 1.00 90.62 549 GLY A N 1
ATOM 4233 C CA . GLY A 1 549 ? -2.790 -1.596 12.356 1.00 90.62 549 GLY A CA 1
ATOM 4234 C C . GLY A 1 549 ? -3.073 -0.095 12.487 1.00 90.62 549 GLY A C 1
ATOM 4235 O O . GLY A 1 549 ? -2.492 0.588 13.322 1.00 90.62 549 GLY A O 1
ATOM 4236 N N . GLY A 1 550 ? -3.895 0.458 11.587 1.00 86.94 550 GLY A N 1
ATOM 4237 C CA . GLY A 1 550 ? -4.131 1.908 11.524 1.00 86.94 550 GLY A CA 1
ATOM 4238 C C . GLY A 1 550 ? -2.989 2.714 10.886 1.00 86.94 550 GLY A C 1
ATOM 4239 O O . GLY A 1 550 ? -3.011 3.943 10.887 1.00 86.94 550 GLY A O 1
ATOM 4240 N N . TRP A 1 551 ? -2.004 2.043 10.279 1.00 89.38 551 TRP A N 1
ATOM 4241 C CA . TRP A 1 551 ? -0.810 2.659 9.678 1.00 89.38 551 TRP A CA 1
ATOM 4242 C C . TRP A 1 551 ? -1.010 3.189 8.248 1.00 89.38 551 TRP A C 1
ATOM 4244 O O . TRP A 1 551 ? -0.048 3.511 7.539 1.00 89.38 551 TRP A O 1
ATOM 4254 N N . GLY A 1 552 ? -2.266 3.322 7.817 1.00 87.44 552 GLY A N 1
ATOM 4255 C CA . GLY A 1 552 ? -2.645 3.918 6.542 1.00 87.44 552 GLY A CA 1
ATOM 4256 C C . GLY A 1 552 ? -2.211 3.109 5.315 1.00 87.44 552 GLY A C 1
ATOM 4257 O O . GLY A 1 552 ? -1.418 2.183 5.381 1.00 87.44 552 GLY A O 1
ATOM 4258 N N . HIS A 1 553 ? -2.695 3.511 4.148 1.00 88.81 553 HIS A N 1
ATOM 4259 C CA . HIS A 1 553 ? -2.601 2.733 2.912 1.00 88.81 553 HIS A CA 1
ATOM 4260 C C . HIS A 1 553 ? -1.201 2.507 2.310 1.00 88.81 553 HIS A C 1
ATOM 4262 O O . HIS A 1 553 ? -1.047 1.672 1.419 1.00 88.81 553 HIS A O 1
ATOM 4268 N N . PHE A 1 554 ? -0.188 3.266 2.728 1.00 89.44 554 PHE A N 1
ATOM 4269 C CA . PHE A 1 554 ? 1.186 3.076 2.266 1.00 89.44 554 PHE A CA 1
ATOM 4270 C C . PHE A 1 554 ? 1.906 1.967 3.050 1.00 89.44 554 PHE A C 1
ATOM 4272 O O . PHE A 1 554 ? 2.653 1.196 2.441 1.00 89.44 554 PHE A O 1
ATOM 4279 N N . ILE A 1 555 ? 1.664 1.859 4.365 1.00 90.06 555 ILE A N 1
ATOM 4280 C CA . ILE A 1 555 ? 2.342 0.904 5.265 1.00 90.06 555 ILE A CA 1
ATOM 4281 C C . ILE A 1 555 ? 1.424 -0.234 5.738 1.00 90.06 555 ILE A C 1
ATOM 4283 O O . ILE A 1 555 ? 1.914 -1.335 5.949 1.00 90.06 555 ILE A O 1
ATOM 4287 N N . GLY A 1 556 ? 0.121 -0.013 5.884 1.00 89.19 556 GLY A N 1
ATOM 4288 C CA . GLY A 1 556 ? -0.844 -1.002 6.369 1.00 89.19 556 GLY A CA 1
ATOM 4289 C C . GLY A 1 556 ? -2.218 -0.874 5.707 1.00 89.19 556 GLY A C 1
ATOM 4290 O O . GLY A 1 556 ? -2.320 -0.831 4.481 1.00 89.19 556 GLY A O 1
ATOM 4291 N N . ASP A 1 557 ? -3.273 -0.802 6.526 1.00 92.12 557 ASP A N 1
ATOM 4292 C CA . ASP A 1 557 ? -4.688 -0.891 6.125 1.00 92.12 557 ASP A CA 1
ATOM 4293 C C . ASP A 1 557 ? -5.088 -2.257 5.520 1.00 92.12 557 ASP A C 1
ATOM 4295 O O . ASP A 1 557 ? -6.075 -2.348 4.777 1.00 92.12 557 ASP A O 1
ATOM 4299 N N . GLU A 1 558 ? -4.362 -3.343 5.810 1.00 96.06 558 GLU A N 1
ATOM 4300 C CA . GLU A 1 558 ? -4.765 -4.674 5.358 1.00 96.06 558 GLU A CA 1
ATOM 4301 C C . GLU A 1 558 ? -6.162 -5.047 5.872 1.00 96.06 558 GLU A C 1
ATOM 4303 O O . GLU A 1 558 ? -6.540 -4.774 7.010 1.00 96.06 558 GLU A O 1
ATOM 4308 N N . GLY A 1 559 ? -6.961 -5.658 4.998 1.00 96.81 559 GLY A N 1
ATOM 4309 C CA . GLY A 1 559 ? -8.358 -5.988 5.294 1.00 96.81 559 GLY A CA 1
ATOM 4310 C C . GLY A 1 559 ? -9.361 -4.851 5.062 1.00 96.81 559 GLY A C 1
ATOM 4311 O O . GLY A 1 559 ? -10.559 -5.106 5.131 1.00 96.81 559 GLY A O 1
ATOM 4312 N N . SER A 1 560 ? -8.905 -3.636 4.738 1.00 97.38 560 SER A N 1
ATOM 4313 C CA . SER A 1 560 ? -9.769 -2.505 4.363 1.00 97.38 560 SER A CA 1
ATOM 4314 C C . SER A 1 560 ? -10.309 -2.584 2.929 1.00 97.38 560 SER A C 1
ATOM 4316 O O . SER A 1 560 ? -9.780 -3.298 2.073 1.00 97.38 560 SER A O 1
ATOM 4318 N N . ALA A 1 561 ? -11.307 -1.754 2.617 1.00 98.00 561 ALA A N 1
ATOM 4319 C CA . ALA A 1 561 ? -11.856 -1.597 1.271 1.00 98.00 561 ALA A CA 1
ATOM 4320 C C . ALA A 1 561 ? -10.808 -1.107 0.257 1.00 98.00 561 ALA A C 1
ATOM 4322 O O . ALA A 1 561 ? -10.796 -1.552 -0.893 1.00 98.00 561 ALA A O 1
ATOM 4323 N N . PHE A 1 562 ? -9.906 -0.206 0.671 1.00 96.88 562 PHE A N 1
ATOM 4324 C CA . PHE A 1 562 ? -8.798 0.225 -0.183 1.00 96.88 562 PHE A CA 1
ATOM 4325 C C . PHE A 1 562 ? -7.842 -0.936 -0.472 1.00 96.88 562 PHE A C 1
ATOM 4327 O O . PHE A 1 562 ? -7.478 -1.151 -1.629 1.00 96.88 562 PHE A O 1
ATOM 4334 N N . HIS A 1 563 ? -7.478 -1.705 0.558 1.00 97.75 563 HIS A N 1
ATOM 4335 C CA . HIS A 1 563 ? -6.614 -2.871 0.405 1.00 97.75 563 HIS A CA 1
ATOM 4336 C C . HIS A 1 563 ? -7.230 -3.904 -0.543 1.00 97.75 563 HIS A C 1
ATOM 4338 O O . HIS A 1 563 ? -6.558 -4.326 -1.479 1.00 97.75 563 HIS A O 1
ATOM 4344 N N . ILE A 1 564 ? -8.513 -4.247 -0.376 1.00 98.62 564 ILE A N 1
ATOM 4345 C CA . ILE A 1 564 ? -9.234 -5.172 -1.269 1.00 98.62 564 ILE A CA 1
ATOM 4346 C C . ILE A 1 564 ? -9.172 -4.692 -2.727 1.00 98.62 564 ILE A C 1
ATOM 4348 O O . ILE A 1 564 ? -8.833 -5.465 -3.624 1.00 98.62 564 ILE A O 1
ATOM 4352 N N . ALA A 1 565 ? -9.439 -3.406 -2.974 1.00 98.44 565 ALA A N 1
ATOM 4353 C CA . ALA A 1 565 ? -9.416 -2.829 -4.316 1.00 98.44 565 ALA A CA 1
ATOM 4354 C C . ALA A 1 565 ? -8.018 -2.872 -4.960 1.00 98.44 565 ALA A C 1
ATOM 4356 O O . ALA A 1 565 ? -7.864 -3.324 -6.097 1.00 98.44 565 ALA A O 1
ATOM 4357 N N . VAL A 1 566 ? -6.986 -2.430 -4.236 1.00 97.56 566 VAL A N 1
ATOM 4358 C CA . VAL A 1 566 ? -5.593 -2.448 -4.715 1.00 97.56 566 VAL A CA 1
ATOM 4359 C C . VAL A 1 566 ? -5.106 -3.877 -4.927 1.00 97.56 566 VAL A C 1
ATOM 4361 O O . VAL A 1 566 ? -4.440 -4.160 -5.924 1.00 97.56 566 VAL A O 1
ATOM 4364 N N . ARG A 1 567 ? -5.489 -4.801 -4.043 1.00 97.88 567 ARG A N 1
ATOM 4365 C CA . ARG A 1 567 ? -5.161 -6.218 -4.159 1.00 97.88 567 ARG A CA 1
ATOM 4366 C C . ARG A 1 567 ? -5.792 -6.854 -5.394 1.00 97.88 567 ARG A C 1
ATOM 4368 O O . ARG A 1 567 ? -5.095 -7.580 -6.100 1.00 97.88 567 ARG A O 1
ATOM 4375 N N . ALA A 1 568 ? -7.049 -6.529 -5.701 1.00 98.50 568 ALA A N 1
ATOM 4376 C CA . ALA A 1 568 ? -7.719 -6.968 -6.924 1.00 98.50 568 ALA A CA 1
ATOM 4377 C C . ALA A 1 568 ? -6.943 -6.530 -8.173 1.00 98.50 568 ALA A C 1
ATOM 4379 O O . ALA A 1 568 ? -6.602 -7.353 -9.022 1.00 98.50 568 ALA A O 1
ATOM 4380 N N . ILE A 1 569 ? -6.587 -5.241 -8.243 1.00 98.25 569 ILE A N 1
ATOM 4381 C CA . ILE A 1 569 ? -5.797 -4.683 -9.349 1.00 98.25 569 ILE A CA 1
ATOM 4382 C C . ILE A 1 569 ? -4.439 -5.384 -9.437 1.00 98.25 569 ILE A C 1
ATOM 4384 O O . ILE A 1 569 ? -4.029 -5.797 -10.520 1.00 98.25 569 ILE A O 1
ATOM 4388 N N . LYS A 1 570 ? -3.759 -5.574 -8.302 1.00 97.25 570 LYS A N 1
ATOM 4389 C CA . LYS A 1 570 ? -2.442 -6.209 -8.256 1.00 97.25 570 LYS A CA 1
ATOM 4390 C C . LYS A 1 570 ? -2.464 -7.651 -8.750 1.00 97.25 570 LYS A C 1
ATOM 4392 O O . LYS A 1 570 ? -1.593 -8.017 -9.529 1.00 97.25 570 LYS A O 1
ATOM 4397 N N . ILE A 1 571 ? -3.436 -8.461 -8.324 1.00 97.94 571 ILE A N 1
ATOM 4398 C CA . ILE A 1 571 ? -3.545 -9.860 -8.767 1.00 97.94 571 ILE A CA 1
ATOM 4399 C C . ILE A 1 571 ? -3.765 -9.926 -10.280 1.00 97.94 571 ILE A C 1
ATOM 4401 O O . ILE A 1 571 ? -3.079 -10.685 -10.960 1.00 97.94 571 ILE A O 1
ATOM 4405 N N . VAL A 1 572 ? -4.668 -9.098 -10.814 1.00 97.94 572 VAL A N 1
ATOM 4406 C CA . VAL A 1 572 ? -4.915 -9.019 -12.261 1.00 97.94 572 VAL A CA 1
ATOM 4407 C C . VAL A 1 572 ? -3.641 -8.617 -13.010 1.00 97.94 572 VAL A C 1
ATOM 4409 O O . VAL A 1 572 ? -3.289 -9.233 -14.014 1.00 97.94 572 VAL A O 1
ATOM 4412 N N . PHE A 1 573 ? -2.929 -7.597 -12.528 1.00 96.06 573 PHE A N 1
ATOM 4413 C CA . PHE A 1 573 ? -1.720 -7.107 -13.186 1.00 96.06 573 PHE A CA 1
ATOM 4414 C C . PHE A 1 573 ? -0.591 -8.139 -13.147 1.00 96.06 573 PHE A C 1
ATOM 4416 O O . PHE A 1 573 ? 0.027 -8.356 -14.187 1.00 96.06 573 PHE A O 1
ATOM 4423 N N . ASP A 1 574 ? -0.380 -8.806 -12.009 1.00 95.56 574 ASP A N 1
ATOM 4424 C CA . ASP A 1 574 ? 0.630 -9.858 -11.851 1.00 95.56 574 ASP A CA 1
ATOM 4425 C C . ASP A 1 574 ? 0.371 -11.055 -12.766 1.00 95.56 574 ASP A C 1
ATOM 4427 O O . ASP A 1 574 ? 1.320 -11.590 -13.348 1.00 95.56 574 ASP A O 1
ATOM 4431 N N . ASP A 1 575 ? -0.896 -11.444 -12.930 1.00 96.19 575 ASP A N 1
ATOM 4432 C CA . ASP A 1 575 ? -1.292 -12.529 -13.828 1.00 96.19 575 ASP A CA 1
ATOM 4433 C C . ASP A 1 575 ? -1.011 -12.165 -15.290 1.00 96.19 575 ASP A C 1
ATOM 4435 O O . ASP A 1 575 ? -0.354 -12.917 -16.010 1.00 96.19 575 ASP A O 1
ATOM 4439 N N . MET A 1 576 ? -1.428 -10.964 -15.708 1.00 94.12 576 MET A N 1
ATOM 4440 C CA . MET A 1 576 ? -1.212 -10.459 -17.068 1.00 94.12 576 MET A CA 1
ATOM 4441 C C . MET A 1 576 ? 0.269 -10.197 -17.387 1.00 94.12 576 MET A C 1
ATOM 4443 O O . MET A 1 576 ? 0.686 -10.271 -18.547 1.00 94.12 576 MET A O 1
ATOM 4447 N N . ASP A 1 577 ? 1.067 -9.840 -16.380 1.00 91.31 577 ASP A N 1
ATOM 4448 C CA . ASP A 1 577 ? 2.508 -9.634 -16.519 1.00 91.31 577 ASP A CA 1
ATOM 4449 C C . ASP A 1 577 ? 3.285 -10.954 -16.592 1.00 91.31 577 ASP A C 1
ATOM 4451 O O . ASP A 1 577 ? 4.344 -10.998 -17.223 1.00 91.31 577 ASP A O 1
ATOM 4455 N N . GLY A 1 578 ? 2.724 -12.037 -16.045 1.00 90.81 578 GLY A N 1
ATOM 4456 C CA . GLY A 1 578 ? 3.392 -13.331 -15.909 1.00 90.81 578 GLY A CA 1
ATOM 4457 C C . GLY A 1 578 ? 4.259 -13.434 -14.651 1.00 90.81 578 GLY A C 1
ATOM 4458 O O . GLY A 1 578 ? 5.112 -14.313 -14.574 1.00 90.81 578 GLY A O 1
ATOM 4459 N N . LEU A 1 579 ? 4.060 -12.541 -13.674 1.00 90.94 579 LEU A N 1
ATOM 4460 C CA . LEU A 1 579 ? 4.803 -12.523 -12.410 1.00 90.94 579 LEU A CA 1
ATOM 4461 C C . LEU A 1 579 ? 4.286 -13.585 -11.446 1.00 90.94 579 LEU A C 1
ATOM 4463 O O . LEU A 1 579 ? 5.055 -14.372 -10.896 1.00 90.94 579 LEU A O 1
ATOM 4467 N N . ARG A 1 580 ? 2.970 -13.583 -11.214 1.00 91.81 580 ARG A N 1
ATOM 4468 C CA . ARG A 1 580 ? 2.279 -14.531 -10.337 1.00 91.81 580 ARG A CA 1
ATOM 4469 C C . ARG A 1 580 ? 0.917 -14.840 -10.933 1.00 91.81 580 ARG A C 1
ATOM 4471 O O . ARG A 1 580 ? 0.128 -13.928 -11.152 1.00 91.81 580 ARG A O 1
ATOM 4478 N N . LYS A 1 581 ? 0.644 -16.124 -11.167 1.00 94.31 581 LYS A N 1
ATOM 4479 C CA . LYS A 1 581 ? -0.667 -16.572 -11.641 1.00 94.31 581 LYS A CA 1
ATOM 4480 C C . LYS A 1 581 ? -1.725 -16.267 -10.578 1.00 94.31 581 LYS A C 1
ATOM 4482 O O . LYS A 1 581 ? -1.508 -16.541 -9.395 1.00 94.31 581 LYS A O 1
ATOM 4487 N N . ALA A 1 582 ? -2.856 -15.713 -10.999 1.00 97.31 582 ALA A N 1
ATOM 4488 C CA . ALA A 1 582 ? -4.009 -15.525 -10.138 1.00 97.31 582 ALA A CA 1
ATOM 4489 C C . ALA A 1 582 ? -4.557 -16.888 -9.674 1.00 97.31 582 ALA A C 1
ATOM 4491 O O . ALA A 1 582 ? -4.537 -17.854 -10.442 1.00 97.31 582 ALA A O 1
ATOM 4492 N N . PRO A 1 583 ? -5.072 -16.988 -8.435 1.00 96.94 583 PRO A N 1
ATOM 4493 C CA . PRO A 1 583 ? -5.636 -18.238 -7.923 1.00 96.94 583 PRO A CA 1
ATOM 4494 C C . PRO A 1 583 ? -6.924 -18.664 -8.649 1.00 96.94 583 PRO A C 1
ATOM 4496 O O . PRO A 1 583 ? -7.291 -19.834 -8.600 1.00 96.94 583 PRO A O 1
ATOM 4499 N N . TYR A 1 584 ? -7.588 -17.729 -9.335 1.00 98.25 584 TYR A N 1
ATOM 4500 C CA . TYR A 1 584 ? -8.839 -17.910 -10.073 1.00 98.25 584 TYR A CA 1
ATOM 4501 C C . TYR A 1 584 ? -8.812 -17.082 -11.375 1.00 98.25 584 TYR A C 1
ATOM 4503 O O . TYR A 1 584 ? -7.933 -16.223 -11.514 1.00 98.25 584 TYR A O 1
ATOM 4511 N N . PRO A 1 585 ? -9.736 -17.316 -12.333 1.00 98.12 585 PRO A N 1
ATOM 4512 C CA . PRO A 1 585 ? -9.857 -16.497 -13.542 1.00 98.12 585 PRO A CA 1
ATOM 4513 C C . PRO A 1 585 ? -9.982 -14.999 -13.233 1.00 98.12 585 PRO A C 1
ATOM 4515 O O . PRO A 1 585 ? -10.593 -14.611 -12.242 1.00 98.12 585 PRO A O 1
ATOM 4518 N N . ILE A 1 586 ? -9.383 -14.160 -14.082 1.00 98.31 586 ILE A N 1
ATOM 4519 C CA . ILE A 1 586 ? -9.274 -12.711 -13.846 1.00 98.31 586 ILE A CA 1
ATOM 4520 C C . ILE A 1 586 ? -10.287 -11.878 -14.638 1.00 98.31 586 ILE A C 1
ATOM 4522 O O . ILE A 1 586 ? -10.378 -10.674 -14.407 1.00 98.31 586 ILE A O 1
ATOM 4526 N N . ASP A 1 587 ? -10.998 -12.476 -15.597 1.00 97.62 587 ASP A N 1
ATOM 4527 C CA . ASP A 1 587 ? -11.733 -11.751 -16.638 1.00 97.62 587 ASP A CA 1
ATOM 4528 C C . ASP A 1 587 ? -12.818 -10.824 -16.078 1.00 97.62 587 ASP A C 1
ATOM 4530 O O . ASP A 1 587 ? -12.854 -9.645 -16.441 1.00 97.62 587 ASP A O 1
ATOM 4534 N N . ASP A 1 588 ? -13.648 -11.307 -15.153 1.00 97.62 588 ASP A N 1
ATOM 4535 C CA . ASP A 1 588 ? -14.759 -10.531 -14.590 1.00 97.62 588 ASP A CA 1
ATOM 4536 C C . ASP A 1 588 ? -14.266 -9.389 -13.698 1.00 97.62 588 ASP A C 1
ATOM 4538 O O . ASP A 1 588 ? -14.660 -8.232 -13.882 1.00 97.62 588 ASP A O 1
ATOM 4542 N N . VAL A 1 589 ? -13.309 -9.667 -12.809 1.00 98.44 589 VAL A N 1
ATOM 4543 C CA . VAL A 1 589 ? -12.659 -8.639 -11.982 1.00 98.44 589 VAL A CA 1
ATOM 4544 C C . VAL A 1 589 ? -11.939 -7.606 -12.855 1.00 98.44 589 VAL A C 1
ATOM 4546 O O . VAL A 1 589 ? -12.033 -6.403 -12.599 1.00 98.44 589 VAL A O 1
ATOM 4549 N N . TRP A 1 590 ? -11.262 -8.028 -13.926 1.00 98.25 590 TRP A N 1
ATOM 4550 C CA . TRP A 1 590 ? -10.609 -7.106 -14.855 1.00 98.25 590 TRP A CA 1
ATOM 4551 C C . TRP A 1 590 ? -11.616 -6.254 -15.637 1.00 98.25 590 TRP A C 1
ATOM 4553 O O . TRP A 1 590 ? -11.412 -5.049 -15.804 1.00 98.25 590 TRP A O 1
ATOM 4563 N N . ASN A 1 591 ? -12.722 -6.841 -16.096 1.00 98.06 591 ASN A N 1
ATOM 4564 C CA . ASN A 1 591 ? -13.808 -6.115 -16.753 1.00 98.06 591 ASN A CA 1
ATOM 4565 C C . ASN A 1 591 ? -14.443 -5.082 -15.817 1.00 98.06 591 ASN A C 1
ATOM 4567 O O . ASN A 1 591 ? -14.658 -3.939 -16.233 1.00 98.06 591 ASN A O 1
ATOM 4571 N N . LEU A 1 592 ? -14.644 -5.438 -14.548 1.00 98.50 592 LEU A N 1
ATOM 4572 C CA . LEU A 1 592 ? -15.121 -4.519 -13.524 1.00 98.50 592 LEU A CA 1
ATOM 4573 C C . LEU A 1 592 ? -14.142 -3.355 -13.301 1.00 98.50 592 LEU A C 1
ATOM 4575 O O . LEU A 1 592 ? -14.562 -2.197 -13.310 1.00 98.50 592 LEU A O 1
ATOM 4579 N N . ILE A 1 593 ? -12.842 -3.634 -13.146 1.00 98.44 593 ILE A N 1
ATOM 4580 C CA . ILE A 1 593 ? -11.803 -2.602 -12.975 1.00 98.44 593 ILE A CA 1
ATOM 4581 C C . ILE A 1 593 ? -11.791 -1.651 -14.180 1.00 98.44 593 ILE A C 1
ATOM 4583 O O . ILE A 1 593 ? -11.796 -0.430 -14.000 1.00 98.44 593 ILE A O 1
ATOM 4587 N N . LYS A 1 594 ? -11.838 -2.186 -15.409 1.00 98.19 594 LYS A N 1
ATOM 4588 C CA . LYS A 1 594 ? -11.922 -1.383 -16.640 1.00 98.19 594 LYS A CA 1
ATOM 4589 C C . LYS A 1 594 ? -13.130 -0.455 -16.641 1.00 98.19 594 LYS A C 1
ATOM 4591 O O . LYS A 1 594 ? -12.978 0.737 -16.905 1.00 98.19 594 LYS A O 1
ATOM 4596 N N . ALA A 1 595 ? -14.311 -0.980 -16.322 1.00 98.06 595 ALA A N 1
ATOM 4597 C CA . ALA A 1 595 ? -15.540 -0.197 -16.280 1.00 98.06 595 ALA A CA 1
ATOM 4598 C C . ALA A 1 595 ? -15.489 0.896 -15.198 1.00 98.06 595 ALA A C 1
ATOM 4600 O O . ALA A 1 595 ? -15.841 2.044 -15.467 1.00 98.06 595 ALA A O 1
ATOM 4601 N N . TYR A 1 596 ? -14.999 0.561 -14.001 1.00 98.25 596 TYR A N 1
ATOM 4602 C CA . TYR A 1 596 ? -14.947 1.468 -12.855 1.00 98.25 596 TYR A CA 1
ATOM 4603 C C . TYR A 1 596 ? -13.991 2.647 -13.071 1.00 98.25 596 TYR A C 1
ATOM 4605 O O . TYR A 1 596 ? -14.377 3.807 -12.915 1.00 98.25 596 TYR A O 1
ATOM 4613 N N . PHE A 1 597 ? -12.752 2.361 -13.484 1.00 95.75 597 PHE A N 1
ATOM 4614 C CA . PHE A 1 597 ? -11.742 3.388 -13.752 1.00 95.75 597 PHE A CA 1
ATOM 4615 C C . PHE A 1 597 ? -11.889 4.025 -15.140 1.00 95.75 597 PHE A C 1
ATOM 4617 O O . PHE A 1 597 ? -11.209 5.003 -15.438 1.00 95.75 597 PHE A O 1
ATOM 4624 N N . LYS A 1 598 ? -12.795 3.510 -15.983 1.00 95.94 598 LYS A N 1
ATOM 4625 C CA . LYS A 1 598 ? -12.974 3.918 -17.387 1.00 95.94 598 LYS A CA 1
ATOM 4626 C C . LYS A 1 598 ? -11.686 3.755 -18.202 1.00 95.94 598 LYS A C 1
ATOM 4628 O O . LYS A 1 598 ? -11.329 4.608 -19.014 1.00 95.94 598 LYS A O 1
ATOM 4633 N N . ILE A 1 599 ? -11.002 2.635 -17.983 1.00 91.19 599 ILE A N 1
ATOM 4634 C CA . ILE A 1 599 ? -9.739 2.278 -18.634 1.00 91.19 599 ILE A CA 1
ATOM 4635 C C . ILE A 1 599 ? -9.935 1.131 -19.623 1.00 91.19 599 ILE A C 1
ATOM 4637 O O . ILE A 1 599 ? -10.840 0.312 -19.473 1.00 91.19 599 ILE A O 1
ATOM 4641 N N . LYS A 1 600 ? -9.076 1.044 -20.644 1.00 83.38 600 LYS A N 1
ATOM 4642 C CA . LYS A 1 600 ? -9.123 -0.046 -21.637 1.00 83.38 600 LYS A CA 1
ATOM 4643 C C . LYS A 1 600 ? -7.984 -1.039 -21.445 1.00 83.38 600 LYS A C 1
ATOM 4645 O O . LYS A 1 600 ? -8.161 -2.233 -21.674 1.00 83.38 600 LYS A O 1
ATOM 4650 N N . ASN A 1 601 ? -6.813 -0.549 -21.039 1.00 85.44 601 ASN A N 1
ATOM 4651 C CA . ASN A 1 601 ? -5.615 -1.351 -20.806 1.00 85.44 601 ASN A CA 1
ATOM 4652 C C . ASN A 1 601 ? -4.908 -0.946 -19.503 1.00 85.44 601 ASN A C 1
ATOM 4654 O O . ASN A 1 601 ? -5.151 0.125 -18.956 1.00 85.44 601 ASN A O 1
ATOM 4658 N N . ARG A 1 602 ? -3.972 -1.784 -19.045 1.00 87.94 602 ARG A N 1
ATOM 4659 C CA . ARG A 1 602 ? -3.199 -1.578 -17.806 1.00 87.94 602 ARG A CA 1
ATOM 4660 C C . ARG A 1 602 ? -2.493 -0.222 -17.723 1.00 87.94 602 ARG A C 1
ATOM 4662 O O . ARG A 1 602 ? -2.486 0.404 -16.674 1.00 87.94 602 ARG A O 1
ATOM 4669 N N . GLY A 1 603 ? -1.940 0.268 -18.835 1.00 82.44 603 GLY A N 1
ATOM 4670 C CA . GLY A 1 603 ? -1.224 1.547 -18.850 1.00 82.44 603 GLY A CA 1
ATOM 4671 C C . GLY A 1 603 ? -2.127 2.767 -18.652 1.00 82.44 603 GLY A C 1
ATOM 4672 O O . GLY A 1 603 ? -1.639 3.808 -18.226 1.00 82.44 603 GLY A O 1
ATOM 4673 N N . ASP A 1 604 ? -3.430 2.647 -18.914 1.00 85.12 604 ASP A N 1
ATOM 4674 C CA . ASP A 1 604 ? -4.394 3.727 -18.665 1.00 85.12 604 ASP A CA 1
ATOM 4675 C C . ASP A 1 604 ? -4.688 3.891 -17.159 1.00 85.12 604 ASP A C 1
ATOM 4677 O O . ASP A 1 604 ? -5.354 4.841 -16.759 1.00 85.12 604 ASP A O 1
ATOM 4681 N N . MET A 1 605 ? -4.165 2.992 -16.315 1.00 87.75 605 MET A N 1
ATOM 4682 C CA . MET A 1 605 ? -4.266 3.071 -14.860 1.00 87.75 605 MET A CA 1
ATOM 4683 C C . MET A 1 605 ? -3.276 4.078 -14.248 1.00 87.75 605 MET A C 1
ATOM 4685 O O . MET A 1 605 ? -3.539 4.636 -13.183 1.00 87.75 605 MET A O 1
ATOM 4689 N N . LEU A 1 606 ? -2.160 4.372 -14.930 1.00 83.25 606 LEU A N 1
ATOM 4690 C CA . LEU A 1 606 ? -1.101 5.257 -14.420 1.00 83.25 606 LEU A CA 1
ATOM 4691 C C . LEU A 1 606 ? -1.619 6.648 -13.984 1.00 83.25 606 LEU A C 1
ATOM 4693 O O . LEU A 1 606 ? -1.275 7.086 -12.887 1.00 83.25 606 LEU A O 1
ATOM 4697 N N . PRO A 1 607 ? -2.500 7.346 -14.733 1.00 82.06 607 PRO A N 1
ATOM 4698 C CA . PRO A 1 607 ? -3.052 8.623 -14.282 1.00 82.06 607 PRO A CA 1
ATOM 4699 C C . PRO A 1 607 ? -3.798 8.550 -12.942 1.00 82.06 607 PRO A C 1
ATOM 4701 O O . PRO A 1 607 ? -3.737 9.514 -12.181 1.00 82.06 607 PRO A O 1
ATOM 4704 N N . HIS A 1 608 ? -4.474 7.435 -12.643 1.00 88.12 608 HIS A N 1
ATOM 4705 C CA . HIS A 1 608 ? -5.188 7.225 -11.377 1.00 88.12 608 HIS A CA 1
ATOM 4706 C C . HIS A 1 608 ? -4.247 6.929 -10.205 1.00 88.12 608 HIS A C 1
ATOM 4708 O O . HIS A 1 608 ? -4.613 7.173 -9.062 1.00 88.12 608 HIS A O 1
ATOM 4714 N N . LEU A 1 609 ? -3.047 6.415 -10.480 1.00 83.69 609 LEU A N 1
ATOM 4715 C CA . LEU A 1 609 ? -2.059 6.045 -9.461 1.00 83.69 609 LEU A CA 1
ATOM 4716 C C . LEU A 1 609 ? -1.104 7.192 -9.120 1.00 83.69 609 LEU A C 1
ATOM 4718 O O . LEU A 1 609 ? -0.642 7.267 -7.988 1.00 83.69 609 LEU A O 1
ATOM 4722 N N . TYR A 1 610 ? -0.830 8.083 -10.079 1.00 75.38 610 TYR A N 1
ATOM 4723 C CA . TYR A 1 610 ? 0.127 9.181 -9.905 1.00 75.38 610 TYR A CA 1
ATOM 4724 C C . TYR A 1 610 ? -0.534 10.561 -9.801 1.00 75.38 610 TYR A C 1
ATOM 4726 O O . TYR A 1 610 ? -0.305 11.279 -8.837 1.00 75.38 610 TYR A O 1
ATOM 4734 N N . LYS A 1 611 ? -1.348 10.963 -10.790 1.00 76.00 611 LYS A N 1
ATOM 4735 C CA . LYS A 1 611 ? -1.841 12.355 -10.895 1.00 76.00 611 LYS A CA 1
ATOM 4736 C C . LYS A 1 611 ? -3.180 12.584 -10.194 1.00 76.00 611 LYS A C 1
ATOM 4738 O O . LYS A 1 611 ? -3.439 13.674 -9.701 1.00 76.00 611 LYS A O 1
ATOM 4743 N N . LYS A 1 612 ? -4.061 11.586 -10.229 1.00 81.44 612 LYS A N 1
ATOM 4744 C CA . LYS A 1 612 ? -5.450 11.665 -9.751 1.00 81.44 612 LYS A CA 1
ATOM 4745 C C . LYS A 1 612 ? -5.710 10.669 -8.624 1.00 81.44 612 LYS A C 1
ATOM 4747 O O . LYS A 1 612 ? -6.791 10.085 -8.568 1.00 81.44 612 LYS A O 1
ATOM 4752 N N . PHE A 1 613 ? -4.699 10.408 -7.799 1.00 86.38 613 PHE A N 1
ATOM 4753 C CA . PHE A 1 613 ? -4.848 9.467 -6.701 1.00 86.38 613 PHE A CA 1
ATOM 4754 C C . PHE A 1 613 ? -5.917 9.965 -5.721 1.00 86.38 613 PHE A C 1
ATOM 4756 O O . PHE A 1 613 ? -5.838 11.077 -5.209 1.00 86.38 613 PHE A O 1
ATOM 4763 N N . ASP A 1 614 ? -6.920 9.124 -5.482 1.00 89.25 614 ASP A N 1
ATOM 4764 C CA . ASP A 1 614 ? -8.037 9.375 -4.573 1.00 89.25 614 ASP A CA 1
ATOM 4765 C C . ASP A 1 614 ? -8.332 8.061 -3.835 1.00 89.25 614 ASP A C 1
ATOM 4767 O O . ASP A 1 614 ? -8.949 7.140 -4.379 1.00 89.25 614 ASP A O 1
ATOM 4771 N N . LYS A 1 615 ? -7.848 7.949 -2.591 1.00 89.31 615 LYS A N 1
ATOM 4772 C CA . LYS A 1 615 ? -8.007 6.743 -1.764 1.00 89.31 615 LYS A CA 1
ATOM 4773 C C . LYS A 1 615 ? -9.488 6.347 -1.600 1.00 89.31 615 LYS A C 1
ATOM 4775 O O . LYS A 1 615 ? -9.799 5.184 -1.873 1.00 89.31 615 LYS A O 1
ATOM 4780 N N . PRO A 1 616 ? -10.416 7.246 -1.203 1.00 90.31 616 PRO A N 1
ATOM 4781 C CA . PRO A 1 616 ? -11.849 6.944 -1.194 1.00 90.31 616 PRO A CA 1
ATOM 4782 C C . PRO A 1 616 ? -12.396 6.420 -2.528 1.00 90.31 616 PRO A C 1
ATOM 4784 O O . PRO A 1 616 ? -13.212 5.497 -2.529 1.00 90.31 616 PRO A O 1
ATOM 4787 N N . PHE A 1 617 ? -11.958 6.966 -3.667 1.00 95.25 617 PHE A N 1
ATOM 4788 C CA . PHE A 1 617 ? -12.370 6.463 -4.979 1.00 95.25 617 PHE A CA 1
ATOM 4789 C C . PHE A 1 617 ? -11.893 5.034 -5.230 1.00 95.25 617 PHE A C 1
ATOM 4791 O O . PHE A 1 617 ? -12.680 4.224 -5.709 1.00 95.25 617 PHE A O 1
ATOM 4798 N N . PHE A 1 618 ? -10.665 4.675 -4.860 1.00 96.38 618 PHE A N 1
ATOM 4799 C CA . PHE A 1 618 ? -10.218 3.281 -4.939 1.00 96.38 618 PHE A CA 1
ATOM 4800 C C . PHE A 1 618 ? -11.018 2.378 -3.994 1.00 96.38 618 PHE A C 1
ATOM 4802 O O . PHE A 1 618 ? -11.511 1.339 -4.420 1.00 96.38 618 PHE A O 1
ATOM 4809 N N . ALA A 1 619 ? -11.224 2.793 -2.741 1.00 95.62 619 ALA A N 1
ATOM 4810 C CA . ALA A 1 619 ? -11.976 2.015 -1.756 1.00 95.62 619 ALA A CA 1
ATOM 4811 C C . ALA A 1 619 ? -13.418 1.712 -2.205 1.00 95.62 619 ALA A C 1
ATOM 4813 O O . ALA A 1 619 ? -13.924 0.618 -1.964 1.00 95.62 619 ALA A O 1
ATOM 4814 N N . ARG A 1 620 ? -14.072 2.631 -2.928 1.00 96.88 620 ARG A N 1
ATOM 4815 C CA . ARG A 1 620 ? -15.421 2.413 -3.484 1.00 96.88 620 ARG A CA 1
ATOM 4816 C C . ARG A 1 620 ? -15.501 1.280 -4.520 1.00 96.88 620 ARG A C 1
ATOM 4818 O O . ARG A 1 620 ? -16.591 0.742 -4.711 1.00 96.88 620 ARG A O 1
ATOM 4825 N N . LEU A 1 621 ? -14.387 0.852 -5.131 1.00 98.31 621 LEU A N 1
ATOM 4826 C CA . LEU A 1 621 ? -14.365 -0.361 -5.964 1.00 98.31 621 LEU A CA 1
ATOM 4827 C C . LEU A 1 621 ? -14.721 -1.616 -5.147 1.00 98.31 621 LEU A C 1
ATOM 4829 O O . LEU A 1 621 ? -15.355 -2.521 -5.683 1.00 98.31 621 LEU A O 1
ATOM 4833 N N . CYS A 1 622 ? -14.389 -1.655 -3.850 1.00 98.31 622 CYS A N 1
ATOM 4834 C CA . CYS A 1 622 ? -14.703 -2.778 -2.962 1.00 98.31 622 CYS A CA 1
ATOM 4835 C C . CYS A 1 622 ? -16.201 -3.105 -2.933 1.00 98.31 622 CYS A C 1
ATOM 4837 O O . CYS A 1 622 ? -16.566 -4.274 -2.913 1.00 98.31 622 CYS A O 1
ATOM 4839 N N . VAL A 1 623 ? -17.073 -2.093 -3.002 1.00 97.25 623 VAL A N 1
ATOM 4840 C CA . VAL A 1 623 ? -18.532 -2.299 -3.049 1.00 97.25 623 VAL A CA 1
ATOM 4841 C C . VAL A 1 623 ? -18.925 -3.080 -4.303 1.00 97.25 623 VAL A C 1
ATOM 4843 O O . VAL A 1 623 ? -19.751 -3.983 -4.253 1.00 97.25 623 VAL A O 1
ATOM 4846 N N . LYS A 1 624 ? -18.306 -2.767 -5.445 1.00 98.19 624 LYS A N 1
ATOM 4847 C CA . LYS A 1 624 ? -18.567 -3.487 -6.695 1.00 98.19 624 LYS A CA 1
ATOM 4848 C C . LYS A 1 624 ? -17.977 -4.895 -6.682 1.00 98.19 624 LYS A C 1
ATOM 4850 O O . LYS A 1 624 ? -18.612 -5.806 -7.198 1.00 98.19 624 LYS A O 1
ATOM 4855 N N . LEU A 1 625 ? -16.811 -5.076 -6.062 1.00 98.56 625 LEU A N 1
ATOM 4856 C CA . LEU A 1 625 ? -16.218 -6.399 -5.856 1.00 98.56 625 LEU A CA 1
ATOM 4857 C C . LEU A 1 625 ? -17.088 -7.276 -4.944 1.00 98.56 625 LEU A C 1
ATOM 4859 O O . LEU A 1 625 ? -17.209 -8.462 -5.221 1.00 98.56 625 LEU A O 1
ATOM 4863 N N . ALA A 1 626 ? -17.722 -6.710 -3.910 1.00 98.06 626 ALA A N 1
ATOM 4864 C CA . ALA A 1 626 ? -18.655 -7.442 -3.048 1.00 98.06 626 ALA A CA 1
ATOM 4865 C C . ALA A 1 626 ? -19.839 -7.997 -3.852 1.00 98.06 626 ALA A C 1
ATOM 4867 O O . ALA A 1 626 ? -20.104 -9.190 -3.791 1.00 98.06 626 ALA A O 1
ATOM 4868 N N . HIS A 1 627 ? -20.475 -7.166 -4.686 1.00 97.25 627 HIS A N 1
ATOM 4869 C CA . HIS A 1 627 ? -21.571 -7.622 -5.549 1.00 97.25 627 HIS A CA 1
ATOM 4870 C C . HIS A 1 627 ? -21.147 -8.754 -6.493 1.00 97.25 627 HIS A C 1
ATOM 4872 O O . HIS A 1 627 ? -21.846 -9.754 -6.604 1.00 97.25 627 HIS A O 1
ATOM 4878 N N . VAL A 1 628 ? -19.979 -8.629 -7.130 1.00 96.69 628 VAL A N 1
ATOM 4879 C CA . VAL A 1 628 ? -19.449 -9.672 -8.025 1.00 96.69 628 VAL A CA 1
ATOM 4880 C C . VAL A 1 628 ? -19.103 -10.960 -7.255 1.00 96.69 628 VAL A C 1
ATOM 4882 O O . VAL A 1 628 ? -19.319 -12.062 -7.758 1.00 96.69 628 VAL A O 1
ATOM 4885 N N . ALA A 1 629 ? -18.635 -10.852 -6.007 1.00 97.69 629 ALA A N 1
ATOM 4886 C CA . ALA A 1 629 ? -18.440 -12.007 -5.131 1.00 97.69 629 ALA A CA 1
ATOM 4887 C C . ALA A 1 629 ? -19.771 -12.689 -4.769 1.00 97.69 629 ALA A C 1
ATOM 4889 O O . ALA A 1 629 ? -19.851 -13.918 -4.812 1.00 97.69 629 ALA A O 1
ATOM 4890 N N . ASP A 1 630 ? -20.815 -11.920 -4.456 1.00 95.38 630 ASP A N 1
ATOM 4891 C CA . ASP A 1 630 ? -22.152 -12.447 -4.154 1.00 95.38 630 ASP A CA 1
ATOM 4892 C C . ASP A 1 630 ? -22.780 -13.150 -5.372 1.00 95.38 630 ASP A C 1
ATOM 4894 O O . ASP A 1 630 ? -23.429 -14.186 -5.223 1.00 95.38 630 ASP A O 1
ATOM 4898 N N . GLU A 1 631 ? -22.509 -12.658 -6.586 1.00 95.94 631 GLU A N 1
ATOM 4899 C CA . GLU A 1 631 ? -22.906 -13.288 -7.857 1.00 95.94 631 GLU A CA 1
ATOM 4900 C C . GLU A 1 631 ? -22.131 -14.579 -8.175 1.00 95.94 631 GLU A C 1
ATOM 4902 O O . GLU A 1 631 ? -22.537 -15.351 -9.045 1.00 95.94 631 GLU A O 1
ATOM 4907 N N . GLY A 1 632 ? -21.054 -14.868 -7.440 1.00 96.25 632 GLY A N 1
ATOM 4908 C CA . GLY A 1 632 ? -20.377 -16.160 -7.483 1.00 96.25 632 GLY A CA 1
ATOM 4909 C C . GLY A 1 632 ? -18.911 -16.136 -7.898 1.00 96.25 632 GLY A C 1
ATOM 4910 O O . GLY A 1 632 ? -18.278 -17.191 -7.802 1.00 96.25 632 GLY A O 1
ATOM 4911 N N . ASP A 1 633 ? -18.357 -14.987 -8.295 1.00 98.38 633 ASP A N 1
ATOM 4912 C CA . ASP A 1 633 ? -16.980 -14.894 -8.788 1.00 98.38 633 ASP A CA 1
ATOM 4913 C C . ASP A 1 633 ? -15.957 -15.359 -7.739 1.00 98.38 633 ASP A C 1
ATOM 4915 O O . ASP A 1 633 ? -15.912 -14.885 -6.598 1.00 98.38 633 ASP A O 1
ATOM 4919 N N . CYS A 1 634 ? -15.118 -16.322 -8.122 1.00 98.25 634 CYS A N 1
ATOM 4920 C CA . CYS A 1 634 ? -14.183 -16.948 -7.192 1.00 98.25 634 CYS A CA 1
ATOM 4921 C C . CYS A 1 634 ? -13.023 -16.024 -6.809 1.00 98.25 634 CYS A C 1
ATOM 4923 O O . CYS A 1 634 ? -12.543 -16.102 -5.677 1.00 98.25 634 CYS A O 1
ATOM 4925 N N . LEU A 1 635 ? -12.576 -15.144 -7.715 1.00 98.62 635 LEU A N 1
ATOM 4926 C CA . LEU A 1 635 ? -11.482 -14.220 -7.423 1.00 98.62 635 LEU A CA 1
ATOM 4927 C C . LEU A 1 635 ? -11.927 -13.140 -6.430 1.00 98.62 635 LEU A C 1
ATOM 4929 O O . LEU A 1 635 ? -11.209 -12.852 -5.474 1.00 98.62 635 LEU A O 1
ATOM 4933 N N . ALA A 1 636 ? -13.126 -12.590 -6.601 1.00 98.50 636 ALA A N 1
ATOM 4934 C CA . ALA A 1 636 ? -13.731 -11.647 -5.677 1.00 98.50 636 ALA A CA 1
ATOM 4935 C C . ALA A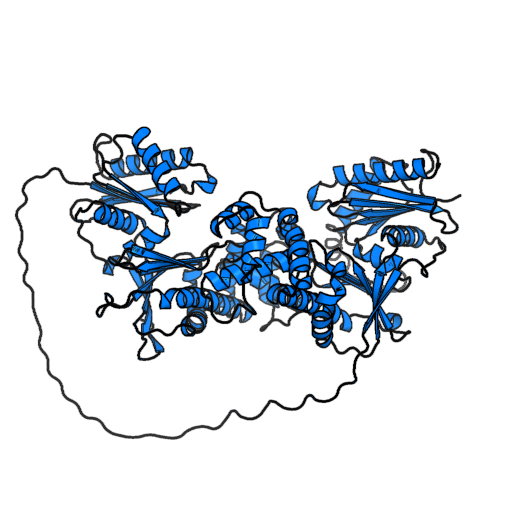 1 636 ? -13.937 -12.285 -4.295 1.00 98.50 636 ALA A C 1
ATOM 4937 O O . ALA A 1 636 ? -13.470 -11.730 -3.304 1.00 98.50 636 ALA A O 1
ATOM 4938 N N . LYS A 1 637 ? -14.507 -13.497 -4.211 1.00 98.56 637 LYS A N 1
ATOM 4939 C CA . LYS A 1 637 ? -14.616 -14.236 -2.934 1.00 98.56 637 LYS A CA 1
ATOM 4940 C C . LYS A 1 637 ? -13.260 -14.451 -2.263 1.00 98.56 637 LYS A C 1
ATOM 4942 O O . LYS A 1 637 ? -13.137 -14.258 -1.057 1.00 98.56 637 LYS A O 1
ATOM 4947 N N . TYR A 1 638 ? -12.239 -14.809 -3.040 1.00 98.50 638 TYR A N 1
ATOM 4948 C CA . TYR A 1 638 ? -10.876 -14.968 -2.539 1.00 98.50 638 TYR A CA 1
ATOM 4949 C C . TYR A 1 638 ? -10.308 -13.672 -1.947 1.00 98.50 638 TYR A C 1
ATOM 4951 O O . TYR A 1 638 ? -9.667 -13.714 -0.901 1.00 98.50 638 TYR A O 1
ATOM 4959 N N . LEU A 1 639 ? -10.571 -12.521 -2.571 1.00 98.62 639 LEU A N 1
ATOM 4960 C CA . LEU A 1 639 ? -10.134 -11.219 -2.058 1.00 98.62 639 LEU A CA 1
ATOM 4961 C C . LEU A 1 639 ? -10.759 -10.897 -0.692 1.00 98.62 639 LEU A C 1
ATOM 4963 O O . LEU A 1 639 ? -10.066 -10.382 0.185 1.00 98.62 639 LEU A O 1
ATOM 4967 N N . PHE A 1 640 ? -12.042 -11.216 -0.492 1.00 98.62 640 PHE A N 1
ATOM 4968 C CA . PHE A 1 640 ? -12.700 -11.045 0.808 1.00 98.62 640 PHE A CA 1
ATOM 4969 C C . PHE A 1 640 ? -12.230 -12.078 1.843 1.00 98.62 640 PHE A C 1
ATOM 4971 O O . PHE A 1 640 ? -12.019 -11.709 2.994 1.00 98.62 640 PHE A O 1
ATOM 4978 N N . ASP A 1 641 ? -11.973 -13.330 1.457 1.00 98.31 641 ASP A N 1
ATOM 4979 C CA . ASP A 1 641 ? -11.372 -14.326 2.359 1.00 98.31 641 ASP A CA 1
ATOM 4980 C C . ASP A 1 641 ? -9.968 -13.883 2.824 1.00 98.31 641 ASP A C 1
ATOM 4982 O O . ASP A 1 641 ? -9.672 -13.910 4.017 1.00 98.31 641 ASP A O 1
ATOM 4986 N N . GLU A 1 642 ? -9.123 -13.366 1.924 1.00 98.06 642 GLU A N 1
ATOM 4987 C CA . GLU A 1 642 ? -7.805 -12.813 2.281 1.00 98.06 642 GLU A CA 1
ATOM 4988 C C . GLU A 1 642 ? -7.938 -11.566 3.180 1.00 98.06 642 GLU A C 1
ATOM 4990 O O . GLU A 1 642 ? -7.192 -11.401 4.149 1.00 98.06 642 GLU A O 1
ATOM 4995 N N . ALA A 1 643 ? -8.907 -10.685 2.907 1.00 98.31 643 ALA A N 1
ATOM 4996 C CA . ALA A 1 643 ? -9.187 -9.525 3.753 1.00 98.31 643 ALA A CA 1
ATOM 4997 C C . ALA A 1 643 ? -9.647 -9.932 5.158 1.00 98.31 643 ALA A C 1
ATOM 4999 O O . ALA A 1 643 ? -9.142 -9.393 6.144 1.00 98.31 643 ALA A O 1
ATOM 5000 N N . GLY A 1 644 ? -10.537 -10.922 5.247 1.00 98.12 644 GLY A N 1
ATOM 5001 C CA . GLY A 1 644 ? -10.954 -11.534 6.499 1.00 98.12 644 GLY A CA 1
ATOM 5002 C C . GLY A 1 644 ? -9.757 -12.072 7.273 1.00 98.12 644 GLY A C 1
ATOM 5003 O O . GLY A 1 644 ? -9.609 -11.755 8.450 1.00 98.12 644 GLY A O 1
ATOM 5004 N N . GLU A 1 645 ? -8.851 -12.811 6.620 1.00 97.69 645 GLU A N 1
ATOM 5005 C CA . GLU A 1 645 ? -7.648 -13.333 7.280 1.00 97.69 645 GLU A CA 1
ATOM 5006 C C . GLU A 1 645 ? -6.793 -12.218 7.882 1.00 97.69 645 GLU A C 1
ATOM 5008 O O . GLU A 1 645 ? -6.362 -12.338 9.029 1.00 97.69 645 GLU A O 1
ATOM 5013 N N . ASN A 1 646 ? -6.591 -11.114 7.164 1.00 97.38 646 ASN A N 1
ATOM 5014 C CA . ASN A 1 646 ? -5.841 -9.974 7.690 1.00 97.38 646 ASN A CA 1
ATOM 5015 C C . ASN A 1 646 ? -6.511 -9.352 8.926 1.00 97.38 646 ASN A C 1
ATOM 5017 O O . ASN A 1 646 ? -5.840 -9.139 9.935 1.00 97.38 646 ASN A O 1
ATOM 5021 N N . LEU A 1 647 ? -7.833 -9.161 8.900 1.00 98.00 647 LEU A N 1
ATOM 5022 C CA . LEU A 1 647 ? -8.599 -8.669 10.053 1.00 98.00 647 LEU A CA 1
ATOM 5023 C C . LEU A 1 647 ? -8.511 -9.633 11.251 1.00 98.00 647 LEU A C 1
ATOM 5025 O O . LEU A 1 647 ? -8.311 -9.210 12.390 1.00 98.00 647 LEU A O 1
ATOM 5029 N N . GLY A 1 648 ? -8.584 -10.941 10.998 1.00 96.81 648 GLY A N 1
ATOM 5030 C CA . GLY A 1 648 ? -8.415 -11.973 12.023 1.00 96.81 648 GLY A CA 1
ATOM 5031 C C . GLY A 1 648 ? -7.014 -11.986 12.629 1.00 96.81 648 GLY A C 1
ATOM 5032 O O . GLY A 1 648 ? -6.865 -12.182 13.833 1.00 96.81 648 GLY A O 1
ATOM 5033 N N . ARG A 1 649 ? -5.977 -11.730 11.820 1.00 96.38 649 ARG A N 1
ATOM 5034 C CA . ARG A 1 649 ? -4.592 -11.598 12.298 1.00 96.38 649 ARG A CA 1
ATOM 5035 C C . ARG A 1 649 ? -4.423 -10.386 13.215 1.00 96.38 649 ARG A C 1
ATOM 5037 O O . ARG A 1 649 ? -3.716 -10.508 14.209 1.00 96.38 649 ARG A O 1
ATOM 5044 N N . MET A 1 650 ? -5.068 -9.256 12.911 1.00 97.06 650 MET A N 1
ATOM 5045 C CA . MET A 1 650 ? -5.033 -8.063 13.771 1.00 97.06 650 MET A CA 1
ATOM 5046 C C . MET A 1 650 ? -5.645 -8.360 15.144 1.00 97.06 650 MET A C 1
ATOM 5048 O O . MET A 1 650 ? -5.029 -8.096 16.175 1.00 97.06 650 MET A O 1
ATOM 5052 N N . ALA A 1 651 ? -6.814 -9.009 15.169 1.00 96.81 651 ALA A N 1
ATOM 5053 C CA . ALA A 1 651 ? -7.425 -9.461 16.418 1.00 96.81 651 ALA A CA 1
ATOM 5054 C C . ALA A 1 651 ? -6.520 -10.460 17.167 1.00 96.81 651 ALA A C 1
ATOM 5056 O O . ALA A 1 651 ? -6.296 -10.323 18.370 1.00 96.81 651 ALA A O 1
ATOM 5057 N N . ALA A 1 652 ? -5.939 -11.433 16.456 1.00 96.00 652 ALA A N 1
ATOM 5058 C CA . ALA A 1 652 ? -5.015 -12.416 17.024 1.00 96.00 652 ALA A CA 1
ATOM 5059 C C . ALA A 1 652 ? -3.764 -11.785 17.655 1.00 96.00 652 ALA A C 1
ATOM 5061 O O . ALA A 1 652 ? -3.265 -12.302 18.655 1.00 96.00 652 ALA A O 1
ATOM 5062 N N . ALA A 1 653 ? -3.264 -10.681 17.100 1.00 96.81 653 ALA A N 1
ATOM 5063 C CA . ALA A 1 653 ? -2.113 -9.965 17.636 1.00 96.81 653 ALA A CA 1
ATOM 5064 C C . ALA A 1 653 ? -2.419 -9.301 18.993 1.00 96.81 653 ALA A C 1
ATOM 5066 O O . ALA A 1 653 ? -1.567 -9.285 19.883 1.00 96.81 653 ALA A O 1
ATOM 5067 N N . LEU A 1 654 ? -3.660 -8.837 19.188 1.00 96.69 654 LEU A N 1
ATOM 5068 C CA . LEU A 1 654 ? -4.113 -8.199 20.427 1.00 96.69 654 LEU A CA 1
ATOM 5069 C C . LEU A 1 654 ? -4.651 -9.182 21.479 1.00 96.69 654 LEU A C 1
ATOM 5071 O O . LEU A 1 654 ? -4.607 -8.872 22.665 1.00 96.69 654 LEU A O 1
ATOM 5075 N N . ILE A 1 655 ? -5.107 -10.381 21.096 1.00 95.31 655 ILE A N 1
ATOM 5076 C CA . ILE A 1 655 ? -5.648 -11.389 22.034 1.00 95.31 655 ILE A CA 1
ATOM 5077 C C . ILE A 1 655 ? -4.742 -11.670 23.250 1.00 95.31 655 ILE A C 1
ATOM 5079 O O . ILE A 1 655 ? -5.263 -11.711 24.362 1.00 95.31 655 ILE A O 1
ATOM 5083 N N . PRO A 1 656 ? -3.407 -11.823 23.117 1.00 94.19 656 PRO A N 1
ATOM 5084 C CA . PRO A 1 656 ? -2.527 -12.042 24.268 1.00 94.19 656 PRO A CA 1
ATOM 5085 C C . PRO A 1 656 ? -2.489 -10.891 25.284 1.00 94.19 656 PRO A C 1
ATOM 5087 O O . PRO A 1 656 ? -1.906 -11.054 26.353 1.00 94.19 656 PRO A O 1
ATOM 5090 N N . LYS A 1 657 ? -3.031 -9.720 24.934 1.00 94.94 657 LYS A N 1
ATOM 5091 C CA . LYS A 1 657 ? -3.100 -8.525 25.782 1.00 94.94 657 LYS A CA 1
ATOM 5092 C C . LYS A 1 657 ? -4.444 -8.378 26.498 1.00 94.94 657 LYS A C 1
ATOM 5094 O O . LYS A 1 657 ? -4.579 -7.467 27.307 1.00 94.94 657 LYS A O 1
ATOM 5099 N N . VAL A 1 658 ? -5.417 -9.242 26.205 1.00 93.81 658 VAL A N 1
ATOM 5100 C CA . VAL A 1 658 ? -6.743 -9.217 26.833 1.00 93.81 658 VAL A CA 1
ATOM 5101 C C . VAL A 1 658 ? -6.639 -9.675 28.286 1.00 93.81 658 VAL A C 1
ATOM 5103 O O . VAL A 1 658 ? -6.112 -10.753 28.566 1.00 93.81 658 VAL A O 1
ATOM 5106 N N . GLN A 1 659 ? -7.177 -8.878 29.207 1.00 91.25 659 GLN A N 1
ATOM 5107 C CA . GLN A 1 659 ? -7.327 -9.271 30.608 1.00 91.25 659 GLN A CA 1
ATOM 5108 C C . GLN A 1 659 ? -8.527 -10.200 30.777 1.00 91.25 659 GLN A C 1
ATOM 5110 O O . GLN A 1 659 ? -9.671 -9.814 30.552 1.00 91.25 659 GLN A O 1
ATOM 5115 N N . THR A 1 660 ? -8.258 -11.444 31.173 1.00 85.62 660 THR A N 1
ATOM 5116 C CA . THR A 1 660 ? -9.287 -12.487 31.267 1.00 85.62 660 THR A CA 1
ATOM 5117 C C . THR A 1 660 ? -9.918 -12.619 32.645 1.00 85.62 660 THR A C 1
ATOM 5119 O O . THR A 1 660 ? -10.987 -13.207 32.749 1.00 85.62 660 THR A O 1
ATOM 5122 N N . ASP A 1 661 ? -9.292 -12.084 33.696 1.00 79.19 661 ASP A N 1
ATOM 5123 C CA . ASP A 1 661 ? -9.733 -12.283 35.088 1.00 79.19 661 ASP A CA 1
ATOM 5124 C C . ASP A 1 661 ? -11.119 -11.678 35.365 1.00 79.19 661 ASP A C 1
ATOM 5126 O O . ASP A 1 661 ? -11.855 -12.144 36.237 1.00 79.19 661 ASP A O 1
ATOM 5130 N N . GLU A 1 662 ? -11.502 -10.671 34.579 1.00 70.00 662 GLU A N 1
ATOM 5131 C CA . GLU A 1 662 ? -12.800 -9.999 34.663 1.00 70.00 662 GLU A CA 1
ATOM 5132 C C . GLU A 1 662 ? -13.816 -10.490 33.622 1.00 70.00 662 GLU A C 1
ATOM 5134 O O . GLU A 1 662 ? -15.006 -10.166 33.714 1.00 70.00 662 GLU A O 1
ATOM 5139 N N . LEU A 1 663 ? -13.378 -11.319 32.664 1.00 72.56 663 LEU A N 1
ATOM 5140 C CA . LEU A 1 663 ? -14.267 -12.017 31.740 1.00 72.56 663 LEU A CA 1
ATOM 5141 C C . LEU A 1 663 ? -14.966 -13.129 32.526 1.00 72.56 663 LEU A C 1
ATOM 5143 O O . LEU A 1 663 ? -14.457 -14.236 32.688 1.00 72.56 663 LEU A O 1
ATOM 5147 N N . LYS A 1 664 ? -16.137 -12.808 33.082 1.00 63.53 664 LYS A N 1
ATOM 5148 C CA . LYS A 1 664 ? -17.046 -13.783 33.705 1.00 63.53 664 LYS A CA 1
ATOM 5149 C C . LYS A 1 664 ? -17.601 -14.739 32.628 1.00 63.53 664 LYS A C 1
ATOM 5151 O O . LYS A 1 664 ? -16.991 -14.995 31.600 1.00 63.53 664 LYS A O 1
ATOM 5156 N N . SER A 1 665 ? -18.812 -15.258 32.813 1.00 65.25 665 SER A N 1
ATOM 5157 C CA . SER A 1 665 ? -19.533 -16.036 31.796 1.00 65.25 665 SER A CA 1
ATOM 5158 C C . SER A 1 665 ? -19.969 -15.235 30.550 1.00 65.25 665 SER A C 1
ATOM 5160 O O . SER A 1 665 ? -20.754 -15.758 29.764 1.00 65.25 665 SER A O 1
ATOM 5162 N N . ASP A 1 666 ? -19.534 -13.981 30.385 1.00 80.88 666 ASP A N 1
ATOM 5163 C CA . ASP A 1 666 ? -19.871 -13.132 29.233 1.00 80.88 666 ASP A CA 1
ATOM 5164 C C . ASP A 1 666 ? -18.737 -13.200 28.192 1.00 80.88 666 ASP A C 1
ATOM 5166 O O . ASP A 1 666 ? -17.583 -12.940 28.548 1.00 80.88 666 ASP A O 1
ATOM 5170 N N . PRO A 1 667 ? -19.020 -13.561 26.927 1.00 88.56 667 PRO A N 1
ATOM 5171 C CA . PRO A 1 667 ? -18.010 -13.584 25.876 1.00 88.56 667 PRO A CA 1
ATOM 5172 C C . PRO A 1 667 ? -17.332 -12.226 25.665 1.00 88.56 667 PRO A C 1
ATOM 5174 O O . PRO A 1 667 ? -17.966 -11.166 25.719 1.00 88.56 667 PRO A O 1
ATOM 5177 N N . PHE A 1 668 ? -16.040 -12.264 25.340 1.00 93.25 668 PHE A N 1
ATOM 5178 C CA . PHE A 1 668 ? -15.277 -11.076 24.974 1.00 93.25 668 PHE A CA 1
ATOM 5179 C C . PHE A 1 668 ? -15.829 -10.475 23.678 1.00 93.25 668 PHE A C 1
ATOM 5181 O O . PHE A 1 668 ? -16.014 -11.184 22.687 1.00 93.25 668 PHE A O 1
ATOM 5188 N N . LYS A 1 669 ? -16.095 -9.167 23.667 1.00 94.06 669 LYS A N 1
ATOM 5189 C CA . LYS A 1 669 ? -16.729 -8.499 22.525 1.00 94.06 669 LYS A CA 1
ATOM 5190 C C . LYS A 1 669 ? -15.682 -7.867 21.611 1.00 94.06 669 LYS A C 1
ATOM 5192 O O . LYS A 1 669 ? -14.861 -7.065 22.059 1.00 94.06 669 LYS A O 1
ATOM 5197 N N . ILE A 1 670 ? -15.762 -8.203 20.324 1.00 96.50 670 ILE A N 1
ATOM 5198 C CA . ILE A 1 670 ? -15.067 -7.508 19.238 1.00 96.50 670 ILE A CA 1
ATOM 5199 C C . ILE A 1 670 ? -16.108 -6.723 18.436 1.00 96.50 670 ILE A C 1
ATOM 5201 O O . ILE A 1 670 ? -16.913 -7.302 17.705 1.00 96.50 670 ILE A O 1
ATOM 5205 N N . VAL A 1 671 ? -16.101 -5.402 18.572 1.00 97.12 671 VAL A N 1
ATOM 5206 C CA . VAL A 1 671 ? -17.010 -4.488 17.879 1.00 97.12 671 VAL A CA 1
ATOM 5207 C C . VAL A 1 671 ? -16.535 -4.292 16.442 1.00 97.12 671 VAL A C 1
ATOM 5209 O O . VAL A 1 671 ? -15.464 -3.743 16.197 1.00 97.12 671 VAL A O 1
ATOM 5212 N N . CYS A 1 672 ? -17.326 -4.750 15.479 1.00 96.69 672 CYS A N 1
ATOM 5213 C CA . CYS A 1 672 ? -17.040 -4.653 14.053 1.00 96.69 672 CYS A CA 1
ATOM 5214 C C . CYS A 1 672 ? -17.580 -3.325 13.509 1.00 96.69 672 CYS A C 1
ATOM 5216 O O . CYS A 1 672 ? -18.793 -3.119 13.450 1.00 96.69 672 CYS A O 1
ATOM 5218 N N . VAL A 1 673 ? -16.683 -2.422 13.107 1.00 92.94 673 VAL A N 1
ATOM 5219 C CA . VAL A 1 673 ? -17.036 -1.071 12.636 1.00 92.94 673 VAL A CA 1
ATOM 5220 C C . VAL A 1 673 ? -16.558 -0.859 11.203 1.00 92.94 673 VAL A C 1
ATOM 5222 O O . VAL A 1 673 ? -15.437 -1.211 10.855 1.00 92.94 673 VAL A O 1
ATOM 5225 N N . GLY A 1 674 ? -17.393 -0.257 10.358 1.00 90.56 674 GLY A N 1
ATOM 5226 C CA . GLY A 1 674 ? -17.055 0.077 8.971 1.00 90.56 674 GLY A CA 1
ATOM 5227 C C . GLY A 1 674 ? -17.742 -0.805 7.926 1.00 90.56 674 GLY A C 1
ATOM 5228 O O . GLY A 1 674 ? -18.202 -1.912 8.196 1.00 90.56 674 GLY A O 1
ATOM 5229 N N . SER A 1 675 ? -17.851 -0.272 6.707 1.00 92.00 675 SER A N 1
ATOM 5230 C CA . SER A 1 675 ? -18.727 -0.812 5.661 1.00 92.00 675 SER A CA 1
ATOM 5231 C C . SER A 1 675 ? -18.280 -2.144 5.061 1.00 92.00 675 SER A C 1
ATOM 5233 O O . SER A 1 675 ? -19.097 -2.810 4.433 1.00 92.00 675 SER A O 1
ATOM 5235 N N . VAL A 1 676 ? -17.026 -2.567 5.249 1.00 96.25 676 VAL A N 1
ATOM 5236 C CA . VAL A 1 676 ? -16.557 -3.871 4.747 1.00 96.25 676 VAL A CA 1
ATOM 5237 C C . VAL A 1 676 ? -17.244 -5.014 5.500 1.00 96.25 676 VAL A C 1
ATOM 5239 O O . VAL A 1 676 ? -17.536 -6.049 4.907 1.00 96.25 676 VAL A O 1
ATOM 5242 N N . TRP A 1 677 ? -17.607 -4.805 6.770 1.00 95.38 677 TRP A N 1
ATOM 5243 C CA . TRP A 1 677 ? -18.337 -5.786 7.578 1.00 95.38 677 TRP A CA 1
ATOM 5244 C C . TRP A 1 677 ? -19.753 -6.084 7.081 1.00 95.38 677 TRP A C 1
ATOM 5246 O O . TRP A 1 677 ? -20.309 -7.115 7.449 1.00 95.38 677 TRP A O 1
ATOM 5256 N N . LEU A 1 678 ? -20.318 -5.260 6.188 1.00 94.00 678 LEU A N 1
ATOM 5257 C CA . LEU A 1 678 ? -21.574 -5.590 5.501 1.00 94.00 678 LEU A CA 1
ATOM 5258 C C . LEU A 1 678 ? -21.440 -6.856 4.636 1.00 94.00 678 LEU A C 1
ATOM 5260 O O . LEU A 1 678 ? -22.431 -7.524 4.364 1.00 94.00 678 LEU A O 1
ATOM 5264 N N . SER A 1 679 ? -20.212 -7.222 4.261 1.00 95.62 679 SER A N 1
ATOM 5265 C CA . SER A 1 679 ? -19.866 -8.462 3.564 1.00 95.62 679 SER A CA 1
ATOM 5266 C C . SER A 1 679 ? -19.366 -9.557 4.522 1.00 95.62 679 SER A C 1
ATOM 5268 O O . SER A 1 679 ? -18.518 -10.366 4.148 1.00 95.62 679 SER A O 1
ATOM 5270 N N . MET A 1 680 ? -19.864 -9.602 5.766 1.00 93.25 680 MET A N 1
ATOM 5271 C CA . MET A 1 680 ? -19.419 -10.548 6.808 1.00 93.25 680 MET A CA 1
ATOM 5272 C C . MET A 1 680 ? -19.382 -12.008 6.332 1.00 93.25 680 MET A C 1
ATOM 5274 O O . MET A 1 680 ? -18.424 -12.729 6.613 1.00 93.25 680 MET A O 1
ATOM 5278 N N . THR A 1 681 ? -20.384 -12.446 5.569 1.00 94.19 681 THR A N 1
ATOM 5279 C CA . THR A 1 681 ? -20.465 -13.814 5.027 1.00 94.19 681 THR A CA 1
ATOM 5280 C C . THR A 1 681 ? -19.283 -14.178 4.125 1.00 94.19 681 THR A C 1
ATOM 5282 O O . THR A 1 681 ? -18.899 -15.346 4.075 1.00 94.19 681 THR A O 1
ATOM 5285 N N . LEU A 1 682 ? -18.671 -13.196 3.455 1.00 96.62 682 LEU A N 1
ATOM 5286 C CA . LEU A 1 682 ? -17.477 -13.372 2.625 1.00 96.62 682 LEU A CA 1
ATOM 5287 C C . LEU A 1 682 ? -16.174 -13.324 3.444 1.00 96.62 682 LEU A C 1
ATOM 5289 O O . LEU A 1 682 ? -15.174 -13.911 3.041 1.00 96.62 682 LEU A O 1
ATOM 5293 N N . LEU A 1 683 ? -16.177 -12.637 4.592 1.00 96.81 683 LEU A N 1
ATOM 5294 C CA . LEU A 1 683 ? -14.993 -12.421 5.436 1.00 96.81 683 LEU A CA 1
ATOM 5295 C C . LEU A 1 683 ? -14.775 -13.533 6.465 1.00 96.81 683 LEU A C 1
ATOM 5297 O O . LEU A 1 683 ? -13.636 -13.821 6.832 1.00 96.81 683 LEU A O 1
ATOM 5301 N N . VAL A 1 684 ? -15.858 -14.127 6.973 1.00 93.94 684 VAL A N 1
ATOM 5302 C CA . VAL A 1 684 ? -15.843 -14.931 8.204 1.00 93.94 684 VAL A CA 1
ATOM 5303 C C . VAL A 1 684 ? -14.876 -16.118 8.148 1.00 93.94 684 VAL A C 1
ATOM 5305 O O . VAL A 1 684 ? -14.152 -16.372 9.110 1.00 93.94 684 VAL A O 1
ATOM 5308 N N . ALA A 1 685 ? -14.802 -16.818 7.012 1.00 93.31 685 ALA A N 1
ATOM 5309 C CA . ALA A 1 685 ? -13.901 -17.956 6.843 1.00 93.31 685 ALA A CA 1
ATOM 5310 C C . ALA A 1 685 ? -12.428 -17.527 6.938 1.00 93.31 685 ALA A C 1
ATOM 5312 O O . ALA A 1 685 ? -11.639 -18.150 7.653 1.00 93.31 685 ALA A O 1
ATOM 5313 N N . GLY A 1 686 ? -12.083 -16.429 6.268 1.00 96.56 686 GLY A N 1
ATOM 5314 C CA . GLY A 1 686 ? -10.780 -15.788 6.351 1.00 96.56 686 GLY A CA 1
ATOM 5315 C C . GLY A 1 686 ? -10.456 -15.342 7.768 1.00 96.56 686 GLY A C 1
ATOM 5316 O O . GLY A 1 686 ? -9.416 -15.703 8.317 1.00 96.56 686 GLY A O 1
ATOM 5317 N N . PHE A 1 687 ? -11.386 -14.617 8.390 1.00 96.62 687 PHE A N 1
ATOM 5318 C CA . PHE A 1 687 ? -11.245 -14.101 9.748 1.00 96.62 687 PHE A CA 1
ATOM 5319 C C . PHE A 1 687 ? -10.869 -15.197 10.739 1.00 96.62 687 PHE A C 1
ATOM 5321 O O . PHE A 1 687 ? -9.915 -15.035 11.497 1.00 96.62 687 PHE A O 1
ATOM 5328 N N . LEU A 1 688 ? -11.521 -16.357 10.668 1.00 92.56 688 LEU A N 1
ATOM 5329 C CA . LEU A 1 688 ? -11.165 -17.502 11.501 1.00 92.56 688 LEU A CA 1
ATOM 5330 C C . LEU A 1 688 ? -9.747 -18.016 11.267 1.00 92.56 688 LEU A C 1
ATOM 5332 O O . LEU A 1 688 ? -9.047 -18.297 12.239 1.00 92.56 688 LEU A O 1
ATOM 5336 N N . LYS A 1 689 ? -9.307 -18.129 10.008 1.00 93.50 689 LYS A N 1
ATOM 5337 C CA . LYS A 1 689 ? -7.929 -18.547 9.689 1.00 93.50 689 LYS A CA 1
ATOM 5338 C C . LYS A 1 689 ? -6.915 -17.596 10.327 1.00 93.50 689 LYS A C 1
ATOM 5340 O O . LYS A 1 689 ? -5.900 -18.040 10.861 1.00 93.50 689 LYS A O 1
ATOM 5345 N N . GLY A 1 690 ? -7.200 -16.294 10.299 1.00 94.56 690 GLY A N 1
ATOM 5346 C CA . GLY A 1 690 ? -6.368 -15.280 10.943 1.00 94.56 690 GLY A CA 1
ATOM 5347 C C . GLY A 1 690 ? -6.385 -15.406 12.466 1.00 94.56 690 GLY A C 1
ATOM 5348 O O . GLY A 1 690 ? -5.329 -15.451 13.098 1.00 94.56 690 GLY A O 1
ATOM 5349 N N . LEU A 1 691 ? -7.584 -15.537 13.035 1.00 92.88 691 LEU A N 1
ATOM 5350 C CA . LEU A 1 691 ? -7.833 -15.601 14.472 1.00 92.88 691 LEU A CA 1
ATOM 5351 C C . LEU A 1 691 ? -7.165 -16.822 15.134 1.00 92.88 691 LEU A C 1
ATOM 5353 O O . LEU A 1 691 ? -6.617 -16.718 16.230 1.00 92.88 691 LEU A O 1
ATOM 5357 N N . GLN A 1 692 ? -7.131 -17.965 14.439 1.00 89.50 692 GLN A N 1
ATOM 5358 C CA . GLN A 1 692 ? -6.506 -19.217 14.896 1.00 89.50 692 GLN A CA 1
ATOM 5359 C C . GLN A 1 692 ? -4.992 -19.120 15.155 1.00 89.50 692 GLN A C 1
ATOM 5361 O O . GLN A 1 692 ? -4.404 -20.045 15.717 1.00 89.50 692 GLN A O 1
ATOM 5366 N N . ARG A 1 693 ? -4.341 -18.012 14.778 1.00 88.88 693 ARG A N 1
ATOM 5367 C CA . ARG A 1 693 ? -2.930 -17.751 15.108 1.00 88.88 693 ARG A CA 1
ATOM 5368 C C . ARG A 1 693 ? -2.711 -17.376 16.574 1.00 88.88 693 ARG A C 1
ATOM 5370 O O . ARG A 1 693 ? -1.570 -17.412 17.039 1.00 88.88 693 ARG A O 1
ATOM 5377 N N . ALA A 1 694 ? -3.774 -17.028 17.296 1.00 90.88 694 ALA A N 1
ATOM 5378 C CA . ALA A 1 694 ? -3.739 -16.787 18.729 1.00 90.88 694 ALA A CA 1
ATOM 5379 C C . ALA A 1 694 ? -4.176 -18.023 19.527 1.00 90.88 694 ALA A C 1
ATOM 5381 O O . ALA A 1 694 ? -5.022 -18.808 19.101 1.00 90.88 694 ALA A O 1
ATOM 5382 N N . ASN A 1 695 ? -3.624 -18.166 20.733 1.00 89.81 695 ASN A N 1
ATOM 5383 C CA . ASN A 1 695 ? -4.109 -19.143 21.701 1.00 89.81 695 ASN A CA 1
ATOM 5384 C C . ASN A 1 695 ? -5.269 -18.534 22.500 1.00 89.81 695 ASN A C 1
ATOM 5386 O O . ASN A 1 695 ? -5.033 -17.799 23.455 1.00 89.81 695 ASN A O 1
ATOM 5390 N N . ILE A 1 696 ? -6.501 -18.820 22.085 1.00 91.50 696 ILE A N 1
ATOM 5391 C CA . ILE A 1 696 ? -7.714 -18.261 22.694 1.00 91.50 696 ILE A CA 1
ATOM 5392 C C . ILE A 1 696 ? -8.233 -19.195 23.787 1.00 91.50 696 ILE A C 1
ATOM 5394 O O . ILE A 1 696 ? -8.432 -20.387 23.550 1.00 91.50 696 ILE A O 1
ATOM 5398 N N . THR A 1 697 ? -8.485 -18.638 24.969 1.00 91.31 697 THR A N 1
ATOM 5399 C CA . THR A 1 697 ? -8.938 -19.363 26.169 1.00 91.31 697 THR A CA 1
ATOM 5400 C C . THR A 1 697 ? -10.328 -18.938 26.654 1.00 91.31 697 THR A C 1
ATOM 5402 O O . THR A 1 697 ? -10.774 -19.406 27.698 1.00 91.31 697 THR A O 1
ATOM 5405 N N . PHE A 1 698 ? -11.012 -18.072 25.904 1.00 91.44 698 PHE A N 1
ATOM 5406 C CA . PHE A 1 698 ? -12.316 -17.495 26.231 1.00 91.44 698 PHE A CA 1
ATOM 5407 C C . PHE A 1 698 ? -13.202 -17.403 24.982 1.00 91.44 698 PHE A C 1
ATOM 5409 O O . PHE A 1 698 ? -12.705 -17.386 23.856 1.00 91.44 698 PHE A O 1
ATOM 5416 N N . ASP A 1 699 ? -14.521 -17.376 25.171 1.00 91.88 699 ASP A N 1
ATOM 5417 C CA . ASP A 1 699 ? -15.464 -17.212 24.062 1.00 91.88 699 ASP A CA 1
ATOM 5418 C C . ASP A 1 699 ? -15.422 -15.763 23.545 1.00 91.88 699 ASP A C 1
ATOM 5420 O O . ASP A 1 699 ? -15.216 -14.823 24.317 1.00 91.88 699 ASP A O 1
ATOM 5424 N N . ILE A 1 700 ? -15.607 -15.581 22.235 1.00 93.94 700 ILE A N 1
ATOM 5425 C CA . ILE A 1 700 ? -15.560 -14.273 21.572 1.00 93.94 700 ILE A CA 1
ATOM 5426 C C . ILE A 1 700 ? -16.850 -14.063 20.785 1.00 93.94 700 ILE A C 1
ATOM 5428 O O . ILE A 1 700 ? -17.222 -14.904 19.968 1.00 93.94 700 ILE A O 1
ATOM 5432 N N . ASN A 1 701 ? -17.478 -12.906 20.966 1.00 94.06 701 ASN A N 1
ATOM 5433 C CA . ASN A 1 701 ? -18.580 -12.447 20.131 1.00 94.06 701 ASN A CA 1
ATOM 5434 C C . ASN A 1 701 ? -18.106 -11.302 19.238 1.00 94.06 701 ASN A C 1
ATOM 5436 O O . ASN A 1 701 ? -17.664 -10.263 19.731 1.00 94.06 701 ASN A O 1
ATOM 5440 N N . LEU A 1 702 ? -18.243 -11.472 17.926 1.00 95.38 702 LEU A N 1
ATOM 5441 C CA . LEU A 1 702 ? -18.166 -10.353 16.993 1.00 95.38 702 LEU A CA 1
ATOM 5442 C C . LEU A 1 702 ? -19.532 -9.683 16.985 1.00 95.38 702 LEU A C 1
ATOM 5444 O O . LEU A 1 702 ? -20.544 -10.350 16.760 1.00 95.38 702 LEU A O 1
ATOM 5448 N N . VAL A 1 703 ? -19.558 -8.381 17.233 1.00 95.56 703 VAL A N 1
ATOM 5449 C CA . VAL A 1 703 ? -20.801 -7.627 17.385 1.00 95.56 703 VAL A CA 1
ATOM 5450 C C . VAL A 1 703 ? -20.841 -6.438 16.438 1.00 95.56 703 VAL A C 1
ATOM 5452 O O . VAL A 1 703 ? -19.815 -5.813 16.180 1.00 95.56 703 VAL A O 1
ATOM 5455 N N . GLN A 1 704 ? -22.027 -6.113 15.935 1.00 95.06 704 GLN A N 1
ATOM 5456 C CA . GLN A 1 704 ? -22.295 -4.896 15.173 1.00 95.06 704 GLN A CA 1
ATOM 5457 C C . GLN A 1 704 ? -23.158 -3.965 16.009 1.00 95.06 704 GLN A C 1
ATOM 5459 O O . GLN A 1 704 ? -24.163 -4.395 16.566 1.00 95.06 704 GLN A O 1
ATOM 5464 N N . LEU A 1 705 ? -22.789 -2.690 16.095 1.00 94.44 705 LEU A N 1
ATOM 5465 C CA . LEU A 1 705 ? -23.583 -1.723 16.844 1.00 94.44 705 LEU A CA 1
ATOM 5466 C C . LEU A 1 705 ? -24.909 -1.422 16.132 1.00 94.44 705 LEU A C 1
ATOM 5468 O O . LEU A 1 705 ? -24.935 -1.163 14.930 1.00 94.44 705 LEU A O 1
ATOM 5472 N N . LYS A 1 706 ? -25.995 -1.412 16.907 1.00 93.75 706 LYS A N 1
ATOM 5473 C CA . LYS A 1 706 ? -27.327 -0.926 16.513 1.00 93.75 706 LYS A CA 1
ATOM 5474 C C . LYS A 1 706 ? -27.508 0.549 16.841 1.00 93.75 706 LYS A C 1
ATOM 5476 O O . LYS A 1 706 ? -28.263 1.247 16.171 1.00 93.75 706 LYS A O 1
ATOM 5481 N N . LYS A 1 707 ? -26.848 1.002 17.908 1.00 93.38 707 LYS A N 1
ATOM 5482 C CA . LYS A 1 707 ? -26.831 2.397 18.345 1.00 93.38 707 LYS A CA 1
ATOM 5483 C C . LYS A 1 707 ? -25.524 3.062 17.928 1.00 93.38 707 LYS A C 1
ATOM 5485 O O . LYS A 1 707 ? -24.495 2.404 17.827 1.00 93.38 707 LYS A O 1
ATOM 5490 N N . SER A 1 708 ? -25.579 4.372 17.705 1.00 93.56 708 SER A N 1
ATOM 5491 C CA . SER A 1 708 ? -24.407 5.200 17.403 1.00 93.56 708 SER A CA 1
ATOM 5492 C C . SER A 1 708 ? -23.332 5.070 18.490 1.00 93.56 708 SER A C 1
ATOM 5494 O O . SER A 1 708 ? -23.659 4.968 19.676 1.00 93.56 708 SER A O 1
ATOM 5496 N N . SER A 1 709 ? -22.051 5.165 18.115 1.00 94.75 709 SER A N 1
ATOM 5497 C CA . SER A 1 709 ? -20.948 5.176 19.088 1.00 94.75 709 SER A CA 1
ATOM 5498 C C . SER A 1 709 ? -20.964 6.418 19.990 1.00 94.75 709 SER A C 1
ATOM 5500 O O . SER A 1 709 ? -20.259 6.456 21.000 1.00 94.75 709 SER A O 1
ATOM 5502 N N . ALA A 1 710 ? -21.795 7.420 19.671 1.00 96.31 710 ALA A N 1
ATOM 5503 C CA . ALA A 1 710 ? -22.062 8.568 20.530 1.00 96.31 710 ALA A CA 1
ATOM 5504 C C . ALA A 1 710 ? -22.647 8.143 21.890 1.00 96.31 710 ALA A C 1
ATOM 5506 O O . ALA A 1 710 ? -22.350 8.774 22.903 1.00 96.31 710 ALA A O 1
ATOM 5507 N N . PHE A 1 711 ? -23.394 7.030 21.946 1.00 96.19 711 PHE A N 1
ATOM 5508 C CA . PHE A 1 711 ? -23.828 6.435 23.215 1.00 96.19 711 PHE A CA 1
ATOM 5509 C C . PHE A 1 711 ? -22.637 6.031 24.075 1.00 96.19 711 PHE A C 1
ATOM 5511 O O . PHE A 1 711 ? -22.555 6.431 25.231 1.00 96.19 711 PHE A O 1
ATOM 5518 N N . GLY A 1 712 ? -21.669 5.316 23.510 1.00 95.25 712 GLY A N 1
ATOM 5519 C CA . GLY A 1 712 ? -20.448 4.957 24.222 1.00 95.25 712 GLY A CA 1
ATOM 5520 C C . GLY A 1 712 ? -19.585 6.161 24.585 1.00 95.25 712 GLY A C 1
ATOM 5521 O O . GLY A 1 712 ? -18.989 6.151 25.657 1.00 95.25 712 GLY A O 1
ATOM 5522 N N .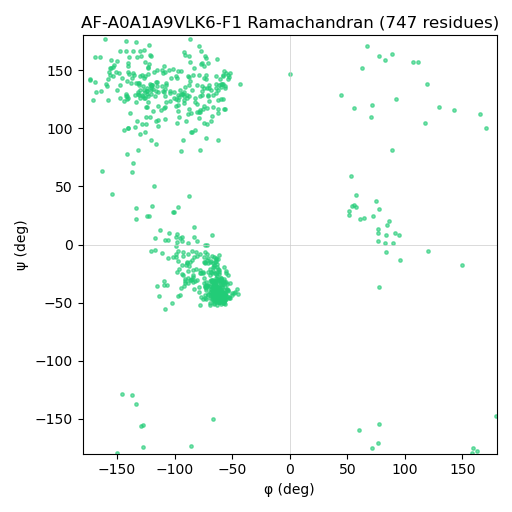 ALA A 1 713 ? -19.559 7.219 23.765 1.00 96.31 713 ALA A N 1
ATOM 5523 C CA . ALA A 1 713 ? -18.900 8.477 24.128 1.00 96.31 713 ALA A CA 1
ATOM 5524 C C . ALA A 1 713 ? -19.536 9.090 25.390 1.00 96.31 713 ALA A C 1
ATOM 5526 O O . ALA A 1 713 ? -18.825 9.465 26.322 1.00 96.31 713 ALA A O 1
ATOM 5527 N N . CYS A 1 714 ? -20.871 9.125 25.449 1.00 96.81 714 CYS A N 1
ATOM 5528 C CA . CYS A 1 714 ? -21.623 9.566 26.623 1.00 96.81 714 CYS A CA 1
ATOM 5529 C C . CYS A 1 714 ? -21.343 8.672 27.844 1.00 96.81 714 CYS A C 1
ATOM 5531 O O . CYS A 1 714 ? -20.991 9.170 28.911 1.00 96.81 714 CYS A O 1
ATOM 5533 N N . TYR A 1 715 ? -21.432 7.349 27.681 1.00 95.50 715 TYR A N 1
ATOM 5534 C CA . TYR A 1 715 ? -21.219 6.371 28.751 1.00 95.50 715 TYR A CA 1
ATOM 5535 C C . TYR A 1 715 ? -19.817 6.468 29.350 1.00 95.50 715 TYR A C 1
ATOM 5537 O O . TYR A 1 715 ? -19.676 6.558 30.568 1.00 95.50 715 TYR A O 1
ATOM 5545 N N . HIS A 1 716 ? -18.799 6.517 28.490 1.00 94.00 716 HIS A N 1
ATOM 5546 C CA . HIS A 1 716 ? -17.411 6.685 28.899 1.00 94.00 716 HIS A CA 1
ATOM 5547 C C . HIS A 1 716 ? -17.215 7.983 29.687 1.00 94.00 716 HIS A C 1
ATOM 5549 O O . HIS A 1 716 ? -16.569 7.987 30.734 1.00 94.00 716 HIS A O 1
ATOM 5555 N N . ALA A 1 717 ? -17.814 9.081 29.218 1.00 95.12 717 ALA A N 1
ATOM 5556 C CA . ALA A 1 717 ? -17.688 10.370 29.874 1.00 95.12 717 ALA A CA 1
ATOM 5557 C C . ALA A 1 717 ? -18.351 10.395 31.254 1.00 95.12 717 ALA A C 1
ATOM 5559 O O . ALA A 1 717 ? -17.746 10.890 32.202 1.00 95.12 717 ALA A O 1
ATOM 5560 N N . VAL A 1 718 ? -19.554 9.824 31.379 1.00 95.12 718 VAL A N 1
ATOM 5561 C CA . VAL A 1 718 ? -20.271 9.665 32.656 1.00 95.12 718 VAL A CA 1
ATOM 5562 C C . VAL A 1 718 ? -19.429 8.890 33.670 1.00 95.12 718 VAL A C 1
ATOM 5564 O O . VAL A 1 718 ? -19.287 9.345 34.807 1.00 95.12 718 VAL A O 1
ATOM 5567 N N . ASP A 1 719 ? -18.848 7.759 33.258 1.00 93.00 719 ASP A N 1
ATOM 5568 C CA . ASP A 1 719 ? -18.008 6.931 34.133 1.00 93.00 719 ASP A CA 1
ATOM 5569 C C . ASP A 1 719 ? -16.749 7.682 34.573 1.00 93.00 719 ASP A C 1
ATOM 5571 O O . ASP A 1 719 ? -16.405 7.685 35.756 1.00 93.00 719 ASP A O 1
ATOM 5575 N N . ALA A 1 720 ? -16.088 8.373 33.641 1.00 91.75 720 ALA A N 1
ATOM 5576 C CA . ALA A 1 720 ? -14.857 9.110 33.909 1.00 91.75 720 ALA A CA 1
ATOM 5577 C C . ALA A 1 720 ? -15.042 10.259 34.917 1.00 91.75 720 ALA A C 1
ATOM 5579 O O . ALA A 1 720 ? -14.111 10.576 35.658 1.00 91.75 720 ALA A O 1
ATOM 5580 N N . VAL A 1 721 ? -16.234 10.865 34.985 1.00 93.44 721 VAL A N 1
ATOM 5581 C CA . VAL A 1 721 ? -16.556 11.916 35.969 1.00 93.44 721 VAL A CA 1
ATOM 5582 C C . VAL A 1 721 ? -17.219 11.381 37.247 1.00 93.44 721 VAL A C 1
ATOM 5584 O O . VAL A 1 721 ? -17.577 12.166 38.124 1.00 93.44 721 VAL A O 1
ATOM 5587 N N . GLY A 1 722 ? -17.384 10.059 37.374 1.00 91.69 722 GLY A N 1
ATOM 5588 C CA . GLY A 1 722 ? -17.963 9.411 38.555 1.00 91.69 722 GLY A CA 1
ATOM 5589 C C . GLY A 1 722 ? -19.473 9.615 38.717 1.00 91.69 722 GLY A C 1
ATOM 5590 O O . GLY A 1 722 ? -19.984 9.554 39.838 1.00 91.69 722 GLY A O 1
ATOM 5591 N N . LEU A 1 723 ? -20.191 9.883 37.622 1.00 92.31 723 LEU A N 1
ATOM 5592 C CA . LEU A 1 723 ? -21.652 9.969 37.608 1.00 92.31 723 LEU A CA 1
ATOM 5593 C C . LEU A 1 723 ? -22.267 8.601 37.275 1.00 92.31 723 LEU A C 1
ATOM 5595 O O . LEU A 1 723 ? -21.588 7.681 36.830 1.00 92.31 723 LEU A O 1
ATOM 5599 N N . HIS A 1 724 ? -23.570 8.452 37.516 1.00 90.62 724 HIS A N 1
ATOM 5600 C CA . HIS A 1 724 ? -24.304 7.228 37.202 1.00 90.62 724 HIS A CA 1
ATOM 5601 C C . HIS A 1 724 ? -25.345 7.500 36.120 1.00 90.62 724 HIS A C 1
ATOM 5603 O O . HIS A 1 724 ? -26.134 8.433 36.251 1.00 90.62 724 HIS A O 1
ATOM 5609 N N . LEU A 1 725 ? -25.360 6.651 35.093 1.00 91.94 725 LEU A N 1
ATOM 5610 C CA . LEU A 1 725 ? -26.361 6.638 34.032 1.00 91.94 725 LEU A CA 1
ATOM 5611 C C . LEU A 1 725 ? -26.811 5.185 33.825 1.00 91.94 725 LEU A C 1
ATOM 5613 O O . LEU A 1 725 ? -25.943 4.342 33.567 1.00 91.94 725 LEU A O 1
ATOM 5617 N N . PRO A 1 726 ? -28.110 4.863 33.948 1.00 92.44 726 PRO A N 1
ATOM 5618 C CA . PRO A 1 726 ? -28.620 3.530 33.635 1.00 92.44 726 PRO A CA 1
ATOM 5619 C C . PRO A 1 726 ? -28.363 3.150 32.165 1.00 92.44 726 PRO A C 1
ATOM 5621 O O . PRO A 1 726 ? -28.415 3.996 31.274 1.00 92.44 726 PRO A O 1
ATOM 5624 N N . ARG A 1 727 ? -28.040 1.875 31.896 1.00 90.62 727 ARG A N 1
ATOM 5625 C CA . ARG A 1 727 ? -27.677 1.368 30.554 1.00 90.62 727 ARG A CA 1
ATOM 5626 C C . ARG A 1 727 ? -28.255 -0.023 30.316 1.00 90.62 727 ARG A C 1
ATOM 5628 O O . ARG A 1 727 ? -28.176 -0.873 31.200 1.00 90.62 727 ARG A O 1
ATOM 5635 N N . ASN A 1 728 ? -28.732 -0.285 29.097 1.00 89.44 728 ASN A N 1
ATOM 5636 C CA . ASN A 1 728 ? -29.109 -1.623 28.632 1.00 89.44 728 ASN A CA 1
ATOM 5637 C C . ASN A 1 728 ? -28.213 -2.061 27.458 1.00 89.44 728 ASN A C 1
ATOM 5639 O O . ASN A 1 728 ? -28.543 -1.834 26.296 1.00 89.44 728 ASN A O 1
ATOM 5643 N N . TYR A 1 729 ? -27.052 -2.654 27.760 1.00 90.19 729 TYR A N 1
ATOM 5644 C CA . TYR A 1 729 ? -26.058 -3.043 26.745 1.00 90.19 729 TYR A CA 1
ATOM 5645 C C . TYR A 1 729 ? -26.566 -4.035 25.684 1.00 90.19 729 TYR A C 1
ATOM 5647 O O . TYR A 1 729 ? -26.245 -3.822 24.517 1.00 90.19 729 TYR A O 1
ATOM 5655 N N . PRO A 1 730 ? -27.349 -5.081 26.020 1.00 89.88 730 PRO A N 1
ATOM 5656 C CA . PRO A 1 730 ? -27.917 -5.988 25.018 1.00 89.88 730 PRO A CA 1
ATOM 5657 C C . PRO A 1 730 ? -28.719 -5.310 23.895 1.00 89.88 730 PRO A C 1
ATOM 5659 O O . PRO A 1 730 ? -28.775 -5.847 22.795 1.00 89.88 730 PRO A O 1
ATOM 5662 N N . ASP A 1 731 ? -29.295 -4.125 24.126 1.00 91.44 731 ASP A N 1
ATOM 5663 C CA . ASP A 1 731 ? -30.042 -3.388 23.093 1.00 91.44 731 ASP A CA 1
ATOM 5664 C C . ASP A 1 731 ? -29.131 -2.617 22.125 1.00 91.44 731 ASP A C 1
ATOM 5666 O O . ASP A 1 731 ? -29.597 -2.081 21.115 1.00 91.44 731 ASP A O 1
ATOM 5670 N N . ASN A 1 732 ? -27.836 -2.519 22.431 1.00 94.31 732 ASN A N 1
ATOM 5671 C CA . ASN A 1 732 ? -26.910 -1.651 21.714 1.00 94.31 732 ASN A CA 1
ATOM 5672 C C . ASN A 1 732 ? -26.250 -2.329 20.508 1.00 94.31 732 ASN A C 1
ATOM 5674 O O . ASN A 1 732 ? -25.677 -1.622 19.678 1.00 94.31 732 ASN A O 1
ATOM 5678 N N . PHE A 1 733 ? -26.309 -3.658 20.388 1.00 94.75 733 PHE A N 1
ATOM 5679 C CA . PHE A 1 733 ? -25.612 -4.402 19.338 1.00 94.75 733 PHE A CA 1
ATOM 5680 C C . PHE A 1 733 ? -26.326 -5.698 18.937 1.00 94.75 733 PHE A C 1
ATOM 5682 O O . PHE A 1 733 ? -27.069 -6.279 19.722 1.00 94.75 733 PHE A O 1
ATOM 5689 N N . ASP A 1 734 ? -26.037 -6.173 17.728 1.00 94.62 734 ASP A N 1
ATOM 5690 C CA . ASP A 1 734 ? -26.357 -7.519 17.257 1.00 94.62 734 ASP A CA 1
ATOM 5691 C C . ASP A 1 734 ? -25.092 -8.388 17.280 1.00 94.62 734 ASP A C 1
ATOM 5693 O O . ASP A 1 734 ? -23.986 -7.915 16.998 1.00 94.62 734 ASP A O 1
ATOM 5697 N N . VAL A 1 735 ? -25.232 -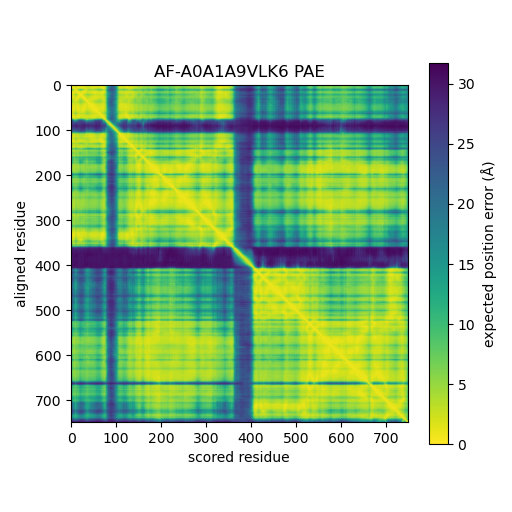9.671 17.618 1.00 93.94 735 VAL A N 1
ATOM 5698 C CA . VAL A 1 735 ? -24.119 -10.629 17.560 1.00 93.94 735 VAL A CA 1
ATOM 5699 C C . VAL A 1 735 ? -24.038 -11.190 16.145 1.00 93.94 735 VAL A C 1
ATOM 5701 O O . VAL A 1 735 ? -24.922 -11.921 15.714 1.00 93.94 735 VAL A O 1
ATOM 5704 N N . LEU A 1 736 ? -22.963 -10.864 15.430 1.00 90.06 736 LEU A N 1
ATOM 5705 C CA . LEU A 1 736 ? -22.735 -11.348 14.070 1.00 90.06 736 LEU A CA 1
ATOM 5706 C C . LEU A 1 736 ? -22.258 -12.798 14.067 1.00 90.06 736 LEU A C 1
ATOM 5708 O O . LEU A 1 736 ? -22.689 -13.605 13.249 1.00 90.06 736 LEU A O 1
ATOM 5712 N N . VAL A 1 737 ? -21.313 -13.108 14.955 1.00 90.25 737 VAL A N 1
ATOM 5713 C CA . VAL A 1 737 ? -20.600 -14.384 14.976 1.00 90.25 737 VAL A CA 1
ATOM 5714 C C . VAL A 1 737 ? -20.196 -14.716 16.410 1.00 90.25 737 VAL A C 1
ATOM 5716 O O . VAL A 1 737 ? -19.620 -13.875 17.101 1.00 90.25 737 VAL A O 1
ATOM 5719 N N . GLN A 1 738 ? -20.442 -15.958 16.836 1.00 91.44 738 GLN A N 1
ATOM 5720 C CA . GLN A 1 738 ? -19.984 -16.485 18.124 1.00 91.44 738 GLN A CA 1
ATOM 5721 C C . GLN A 1 738 ? -18.866 -17.502 17.916 1.00 91.44 738 GLN A C 1
ATOM 5723 O O . GLN A 1 738 ? -19.086 -18.550 17.307 1.00 91.44 738 GLN A O 1
ATOM 5728 N N . TYR A 1 739 ? -17.680 -17.221 18.444 1.00 89.81 739 TYR A N 1
ATOM 5729 C CA . TYR A 1 739 ? -16.566 -18.159 18.507 1.00 89.81 739 TYR A CA 1
ATOM 5730 C C . TYR A 1 739 ? -16.513 -18.794 19.892 1.00 89.81 739 TYR A C 1
ATOM 5732 O O . TYR A 1 739 ? -16.299 -18.091 20.882 1.00 89.81 739 TYR A O 1
ATOM 5740 N N . SER A 1 740 ? -16.648 -20.125 19.953 1.00 88.62 740 SER A N 1
ATOM 5741 C CA . SER A 1 740 ? -16.420 -20.847 21.203 1.00 88.62 740 SER A CA 1
ATOM 5742 C C . SER A 1 740 ? -15.036 -21.477 21.258 1.00 88.62 740 SER A C 1
ATOM 5744 O O . SER A 1 740 ? -14.664 -22.283 20.400 1.00 88.62 740 SER A O 1
ATOM 5746 N N . TYR A 1 741 ? -14.276 -21.170 22.311 1.00 83.19 741 TYR A N 1
ATOM 5747 C CA . TYR A 1 741 ? -12.912 -21.689 22.455 1.00 83.19 741 TYR A CA 1
ATOM 5748 C C . TYR A 1 741 ? -12.883 -23.203 22.717 1.00 83.19 741 TYR A C 1
ATOM 5750 O O . TYR A 1 741 ? -11.909 -23.873 22.364 1.00 83.19 741 TYR A O 1
ATOM 5758 N N . LYS A 1 742 ? -13.953 -23.762 23.305 1.00 81.56 742 LYS A N 1
ATOM 5759 C CA . LYS A 1 742 ? -14.065 -25.200 23.610 1.00 81.56 742 LYS A CA 1
ATOM 5760 C C . LYS A 1 742 ? -14.236 -26.045 22.354 1.00 81.56 742 LYS A C 1
ATOM 5762 O O . LYS A 1 742 ? -13.614 -27.097 22.238 1.00 81.56 742 LYS A O 1
ATOM 5767 N N . SER A 1 743 ? -15.077 -25.598 21.426 1.00 75.50 743 SER A N 1
ATOM 5768 C CA . SER A 1 743 ? -15.304 -26.284 20.151 1.00 75.50 743 SER A CA 1
ATOM 5769 C C . SER A 1 743 ? -14.339 -25.832 19.053 1.00 75.50 743 SER A C 1
ATOM 5771 O O . SER A 1 743 ? -14.219 -26.515 18.038 1.00 75.50 743 SER A O 1
ATOM 5773 N N . LYS A 1 744 ? -13.651 -24.695 19.247 1.00 70.12 744 LYS A N 1
ATOM 5774 C CA . LYS A 1 744 ? -12.832 -24.007 18.235 1.00 70.12 744 LYS A CA 1
ATOM 5775 C C . LYS A 1 744 ? -13.595 -23.765 16.925 1.00 70.12 744 LYS A C 1
ATOM 5777 O O . LYS A 1 744 ? -12.996 -23.742 15.850 1.00 70.12 744 LYS A O 1
ATOM 5782 N N . CYS A 1 745 ? -14.917 -23.618 17.007 1.00 62.78 745 CYS A N 1
ATOM 5783 C CA . CYS A 1 745 ? -15.801 -23.435 15.861 1.00 62.78 745 CYS A CA 1
ATOM 5784 C C . CYS A 1 745 ? -16.727 -22.234 16.061 1.00 62.78 745 CYS A C 1
ATOM 5786 O O . CYS A 1 745 ? -16.920 -21.763 17.186 1.00 62.78 745 CYS A O 1
ATOM 5788 N N . LEU A 1 746 ? -17.303 -21.759 14.955 1.00 61.09 746 LEU A N 1
ATOM 5789 C CA . LEU A 1 746 ? -18.356 -20.753 14.988 1.00 61.09 746 LEU A CA 1
ATOM 5790 C C . LEU A 1 746 ? -19.729 -21.392 15.119 1.00 61.09 746 LEU A C 1
ATOM 5792 O O . LEU A 1 746 ? -19.997 -22.425 14.503 1.00 61.09 746 LEU A O 1
ATOM 5796 N N . CYS A 1 747 ? -20.601 -20.712 15.850 1.00 54.84 747 CYS A N 1
ATOM 5797 C CA . CYS A 1 747 ? -22.041 -20.871 15.732 1.00 54.84 747 CYS A CA 1
ATOM 5798 C C . CYS A 1 747 ? -22.583 -19.592 15.080 1.00 54.84 747 CYS A C 1
ATOM 5800 O O . CYS A 1 747 ? -22.421 -18.506 15.639 1.00 54.84 747 CYS A O 1
ATOM 5802 N N . ASN A 1 748 ? -23.189 -19.710 13.897 1.00 43.62 748 ASN A N 1
ATOM 5803 C CA . ASN A 1 748 ? -24.040 -18.643 13.368 1.00 43.62 748 ASN A CA 1
ATOM 5804 C C . ASN A 1 748 ? -25.409 -18.768 14.042 1.00 43.62 748 ASN A C 1
ATOM 5806 O O . ASN A 1 748 ? -25.896 -19.894 14.198 1.00 43.62 748 ASN A O 1
ATOM 5810 N N . GLN A 1 749 ? -25.991 -17.641 14.457 1.00 35.00 749 GLN A N 1
ATOM 5811 C CA . GLN A 1 749 ? -27.405 -17.595 14.834 1.00 35.00 749 GLN A CA 1
ATOM 5812 C C . GLN A 1 749 ? -28.298 -17.706 13.601 1.00 35.00 749 GLN A C 1
ATOM 5814 O O . GLN A 1 749 ? -27.918 -17.144 12.547 1.00 35.00 749 GLN A O 1
#

InterPro domains:
  IPR002731 ATPase, BadF/BadG/BcrA/BcrD type [PF01869] (6-327)
  IPR002731 ATPase, BadF/BadG/BcrA/BcrD type [PF01869] (412-681)
  IPR039758 N-acetyl-D-glucosamine kinase NAGK-like [PTHR12862] (408-739)
  IPR043129 ATPase, nucleotide binding domain [SSF53067] (1-131)
  IPR043129 ATPase, nucleotide binding domain [SSF53067] (153-358)
  IPR043129 ATPase, nucleotide binding domain [SSF53067] (407-520)
  IPR043129 ATPase, nucleotide binding domain [SSF53067] (524-739)

Radius of gyration: 32.06 Å; Cα contacts (8 Å, |Δi|>4): 1515; chains: 1; bounding box: 74×77×92 Å

pLDDT: mean 84.93, std 19.55, range [23.94, 98.62]

Solvent-accessible surface area (backbone atoms only — not comparable to full-atom values): 40082 Å² total; per-residue (Å²): 134,55,37,34,24,9,24,24,24,27,79,72,43,21,39,36,33,38,26,42,64,76,43,51,74,65,38,79,38,82,43,67,35,44,25,45,90,80,66,34,64,70,54,31,46,52,49,52,52,53,43,52,49,53,36,31,57,75,49,74,42,61,87,82,61,53,23,59,16,32,8,35,7,24,47,91,37,80,60,81,68,83,74,87,83,89,82,87,79,95,74,96,71,93,77,78,67,66,72,73,50,62,63,61,51,42,56,54,48,48,51,51,50,48,39,49,70,77,44,60,59,61,37,79,36,80,35,68,27,24,38,63,54,9,42,28,46,32,64,30,90,69,39,37,29,29,38,39,18,22,70,50,15,35,29,40,39,34,45,87,82,37,70,53,67,29,74,57,58,42,83,83,55,35,14,60,39,5,22,33,40,43,31,49,49,55,53,32,41,47,53,38,48,74,36,45,45,82,90,70,56,92,51,70,57,74,66,55,56,56,50,50,26,62,73,71,70,44,91,50,73,69,56,50,49,53,56,51,71,77,64,69,52,66,82,77,44,16,61,48,30,58,57,38,49,56,40,26,76,74,64,38,61,42,39,41,47,43,35,21,53,23,15,20,41,47,16,29,45,54,24,34,47,54,89,74,60,52,71,80,56,42,74,79,47,38,44,54,33,34,54,41,51,70,54,59,80,44,42,88,50,21,48,65,20,21,55,60,15,34,65,78,33,94,61,94,45,33,36,38,36,28,37,67,69,50,65,32,12,54,8,10,24,52,51,14,31,51,76,71,71,41,87,59,52,78,77,54,82,75,21,45,44,79,82,46,76,47,71,64,77,81,92,79,90,90,84,86,91,83,89,85,89,89,83,83,89,84,87,91,89,89,84,89,86,88,86,88,90,88,87,84,89,79,90,88,88,85,88,82,86,85,73,95,62,86,80,54,36,40,22,10,26,24,23,25,82,70,45,21,37,37,37,35,23,46,66,72,45,52,74,61,24,76,38,80,47,66,38,41,22,33,90,81,64,36,61,69,54,27,49,53,52,53,52,52,49,50,53,55,31,29,56,67,49,76,41,59,78,84,57,47,26,56,31,36,8,33,6,25,35,82,32,81,44,69,70,55,26,50,50,52,50,53,49,41,51,72,76,42,68,44,60,38,76,37,77,35,64,34,28,37,61,54,6,45,22,40,32,62,28,94,62,37,30,26,29,41,38,20,24,68,46,16,34,30,42,36,35,33,69,90,66,54,70,52,68,24,74,58,57,40,82,89,64,39,10,61,39,5,23,27,40,44,30,43,48,54,53,29,42,47,49,28,35,76,36,50,67,44,80,50,98,43,80,49,64,68,65,49,52,49,50,25,64,72,72,70,34,92,53,79,76,60,47,47,54,50,68,70,77,57,60,46,67,70,66,46,15,55,46,29,60,57,40,49,54,45,23,73,76,58,40,61,44,42,36,48,45,34,21,54,23,16,21,41,48,13,35,40,52,24,31,49,53,87,73,59,70,60,92,79,52,62,99,56,58,48,47,34,34,53,40,50,71,52,58,79,47,40,90,48,19,50,69,16,21,50,66,19,33,67,76,33,94,66,89,57,38,36,30,35,27,36,68,72,49,63,35,13,56,4,9,24,51,50,26,37,54,76,72,72,51,85,67,56,81,66,49,78,76,23,40,46,78,68,39,38,39,37,50,89,76,72,45,75,51,76,130

Nearest PDB structures (foldseek):
  2ch5-assembly2_D  TM=8.801E-01  e=2.075E-34  Homo sapiens
  2ch5-assembly1_A  TM=8.829E-01  e=2.291E-34  Homo sapiens
  2ch6-assembly1_D  TM=9.544E-01  e=7.047E-33  Homo sapiens
  2ch5-assembly2_C  TM=8.855E-01  e=7.179E-34  Homo sapiens
  2ch6-assembly2_C  TM=8.926E-01  e=4.481E-30  Homo sapiens

Organism: Glossina austeni (NCBI:txid7395)